Protein 1XDI (pdb70)

InterPro domains:
  IPR001100 Pyridine nucleotide-disulphide oxidoreductase, class I [PIRSF000350] (4-459)
  IPR004099 Pyridine nucleotide-disulphide oxidoreductase, dimerisation domain [PF02852] (352-461)
  IPR016156 FAD/NAD-linked reductase, dimerisation domain superfamily [G3DSA:3.30.390.30] (345-466)
  IPR016156 FAD/NAD-linked reductase, dimerisation domain superfamily [SSF55424] (350-467)
  IPR023753 FAD/NAD(P)-binding domain [PF07992] (4-332)
  IPR036188 FAD/NAD(P)-binding domain superfamily [G3DSA:3.50.50.60] (5-334)
  IPR036188 FAD/NAD(P)-binding domain superfamily [G3DSA:3.50.50.60] (157-275)
  IPR036188 FAD/NAD(P)-binding domain superfamily [SSF51905] (3-341)

Foldseek 3Di:
DAEEEEFAAALLGLLLLVLQLVVCVDPYAAEYEHAPAHNPCCLQFPPQLLVLLLVLLVVLVVVVVQVVVPHDDDFLLVSLVVSNVVSVVVRVVSVVSCVVSNHHYHHFGKAWDDPAAADQKTKMWGAHPVRDIDMDIHNAYEYEQAWFDDADVQQGADLPFRAERRSPSVDRDQWQEEEEEEAELVSLSVLQSSLSVVHAYEYEYLAPASYDDQAPLLRVVSRVVCVVSPHHYDHNWHFPHWAQDDQAIWTATPVGDIDITNHYHYDHGIAAPQPPRPVVSHPFDQDDRSAQAADLLQAGPGHSYGYFANSHPPDHDSVRRNVNSNSVSCVVVVHDHDGDDVQLDWDWRVHVFIKIKGFDGVVCCVVVNAPKDKDKAALCVQVVCVVVVHDSWIKMWIAHDPQQQTGMIMTTHNVVVPLCVVSSCSNVPRAHLVRLLPDPDDPRDSNPVVNVRSVVVDD/DAEEEEFAQAQLRLLLLLLQLVVPVPNYAAEYEHAPFHNPCCQQFPPQLLVLLLVVLCVLVVVVVCVVVPDDDDWLLVSLVSRNVVSVVVRVVSVVSCVVSNYHYHHFGKAWDAPAAQDQKTKIWGAHPVRDIDMDIHNAYEYEQAWAADDDPQQHADLFFRAERRSVSVDGDQWQEEEEEEAEQVSLQVLQSSLSVVHHYEYEYQAAASYDDLAPLVSVVVRCVCVVSHHHYHHRWHFPHWDADDQHIWTATPVRDIDTTRHYYYDDHIAAPQPNRNCVRNPADQDPSRAQAADQQQPGPGHSYGYFANSRPPDNDSVRRNVSSNRVNCVVVVHDHDGDDQQLDWDWRVHVFIKIKGFDRVVCCVVVVAPWDKFKAFLPVAVVCVVVVPDGWIKMWIGHLPFQQTGMMMTGHNPSVVLCPVSSVSNVVRNHLVNLLPDDDDPSDSNVRVNVRSVVSDD

Nearest PDB structures (foldseek):
  1xdi-assembly1_A  TM=1.002E+00  e=4.923E-94  Mycobacterium tuberculosis
  3o0h-assembly1_B  TM=8.852E-01  e=4.152E-36  Bartonella henselae str. Houston-1
  5x1y-assembly3_F  TM=8.735E-01  e=5.494E-36  Lysinibacillus sphaericus
  6kyy-assembly2_C  TM=9.017E-01  e=2.888E-32  Escherichia coli BL21(DE3)
  6kod-assembly2_D  TM=9.021E-01  e=1.833E-31  Escherichia coli BL21(DE3)

Structure (mmCIF, N/CA/C/O backbone):
data_1XDI
#
_entry.id   1XDI
#
_cell.length_a   244.200
_cell.length_b   244.200
_cell.length_c   104.800
_cell.angle_alpha   90.00
_cell.angle_beta   90.00
_cell.angle_gamma   120.00
#
_symmetry.space_group_name_H-M   'H 3 2'
#
loop_
_entity.id
_entity.type
_entity.pdbx_description
1 polymer Rv3303c-lpdA
2 non-polymer 'FLAVIN-ADENINE DINUCLEOTIDE'
3 water water
#
loop_
_atom_site.group_PDB
_atom_site.id
_atom_site.type_symbol
_atom_site.label_atom_id
_atom_site.label_alt_id
_atom_site.label_comp_id
_atom_site.label_asym_id
_atom_site.label_entity_id
_atom_site.label_seq_id
_atom_site.pdbx_PDB_ins_code
_atom_site.Cartn_x
_atom_site.Cartn_y
_atom_site.Cartn_z
_atom_site.occupancy
_atom_site.B_iso_or_equiv
_atom_site.auth_seq_id
_atom_site.auth_comp_id
_atom_site.auth_asym_id
_atom_site.auth_atom_id
_atom_site.pdbx_PDB_model_num
ATOM 1 N N . VAL A 1 2 ? 0.358 30.407 32.417 1.00 20.52 2 VAL A N 1
ATOM 2 C CA . VAL A 1 2 ? -0.025 31.132 31.171 1.00 21.31 2 VAL A CA 1
ATOM 3 C C . VAL A 1 2 ? 0.376 32.603 31.254 1.00 21.57 2 VAL A C 1
ATOM 4 O O . VAL A 1 2 ? 0.193 33.269 32.296 1.00 23.91 2 VAL A O 1
ATOM 8 N N . THR A 1 3 ? 0.915 33.123 30.154 1.00 19.34 3 THR A N 1
ATOM 9 C CA . THR A 1 3 ? 1.310 34.498 30.163 1.00 16.74 3 THR A CA 1
ATOM 10 C C . THR A 1 3 ? 0.102 35.405 29.762 1.00 16.87 3 THR A C 1
ATOM 11 O O . THR A 1 3 ? -0.616 35.173 28.763 1.00 17.05 3 THR A O 1
ATOM 15 N N . ARG A 1 4 ? -0.160 36.394 30.614 1.00 16.07 4 ARG A N 1
ATOM 16 C CA . ARG A 1 4 ? -1.262 37.359 30.426 1.00 16.66 4 ARG A CA 1
ATOM 17 C C . ARG A 1 4 ? -0.916 38.609 29.631 1.00 15.33 4 ARG A C 1
ATOM 18 O O . ARG A 1 4 ? -0.192 39.457 30.142 1.00 14.90 4 ARG A O 1
ATOM 26 N N . ILE A 1 5 ? -1.435 38.742 28.415 1.00 13.67 5 ILE A N 1
ATOM 27 C CA . ILE A 1 5 ? -1.161 39.944 27.643 1.00 13.09 5 ILE A CA 1
ATOM 28 C C . ILE A 1 5 ? -2.352 40.933 27.688 1.00 12.85 5 ILE A C 1
ATOM 29 O O . ILE A 1 5 ? -3.487 40.557 27.360 1.00 13.37 5 ILE A O 1
ATOM 34 N N . VAL A 1 6 ? -2.100 42.170 28.129 1.00 11.13 6 VAL A N 1
ATOM 35 C CA . VAL A 1 6 ? -3.134 43.201 28.117 1.00 9.27 6 VAL A CA 1
ATOM 36 C C . VAL A 1 6 ? -2.613 44.371 27.245 1.00 8.27 6 VAL A C 1
ATOM 37 O O . VAL A 1 6 ? -1.528 44.920 27.455 1.00 8.57 6 VAL A O 1
ATOM 41 N N . ILE A 1 7 ? -3.406 44.697 26.237 1.00 6.76 7 ILE A N 1
ATOM 42 C CA . ILE A 1 7 ? -3.148 45.734 25.250 1.00 5.95 7 ILE A CA 1
ATOM 43 C C . ILE A 1 7 ? -4.105 46.941 25.471 1.00 5.43 7 ILE A C 1
ATOM 44 O O . ILE A 1 7 ? -5.334 46.800 25.492 1.00 3.47 7 ILE A O 1
ATOM 49 N N . LEU A 1 8 ? -3.533 48.123 25.681 1.00 5.45 8 LEU A N 1
ATOM 50 C CA . LEU A 1 8 ? -4.351 49.307 25.842 1.00 4.25 8 LEU A CA 1
ATOM 51 C C . LEU A 1 8 ? -4.421 49.873 24.452 1.00 5.45 8 LEU A C 1
ATOM 52 O O . LEU A 1 8 ? -3.386 50.206 23.855 1.00 6.10 8 LEU A O 1
ATOM 57 N N . GLY A 1 9 ? -5.635 49.920 23.905 1.00 5.62 9 GLY A N 1
ATOM 58 C CA . GLY A 1 9 ? -5.831 50.480 22.581 1.00 5.57 9 GLY A CA 1
ATOM 59 C C . GLY A 1 9 ? -5.985 49.470 21.487 1.00 5.43 9 GLY A C 1
ATOM 60 O O . GLY A 1 9 ? -5.177 48.567 21.396 1.00 7.47 9 GLY A O 1
ATOM 61 N N . GLY A 1 10 ? -6.970 49.640 20.615 1.00 5.59 10 GLY A N 1
ATOM 62 C CA . GLY A 1 10 ? -7.159 48.652 19.578 1.00 5.16 10 GLY A CA 1
ATOM 63 C C . GLY A 1 10 ? -6.986 49.015 18.121 1.00 5.95 10 GLY A C 1
ATOM 64 O O . GLY A 1 10 ? -7.700 48.428 17.272 1.00 7.91 10 GLY A O 1
ATOM 65 N N . GLY A 1 11 ? -6.078 49.932 17.783 1.00 3.89 11 GLY A N 1
ATOM 66 C CA . GLY A 1 11 ? -5.902 50.245 16.375 1.00 4.94 11 GLY A CA 1
ATOM 67 C C . GLY A 1 11 ? -4.818 49.342 15.825 1.00 6.50 11 GLY A C 1
ATOM 68 O O . GLY A 1 11 ? -4.441 48.398 16.513 1.00 4.36 11 GLY A O 1
ATOM 69 N N . PRO A 1 12 ? -4.263 49.597 14.612 1.00 8.23 12 PRO A N 1
ATOM 70 C CA . PRO A 1 12 ? -3.210 48.725 14.074 1.00 8.78 12 PRO A CA 1
ATOM 71 C C . PRO A 1 12 ? -2.173 48.349 15.133 1.00 9.71 12 PRO A C 1
ATOM 72 O O . PRO A 1 12 ? -1.874 47.172 15.303 1.00 12.24 12 PRO A O 1
ATOM 76 N N . ALA A 1 13 ? -1.612 49.308 15.856 1.00 8.44 13 ALA A N 1
ATOM 77 C CA . ALA A 1 13 ? -0.639 48.881 1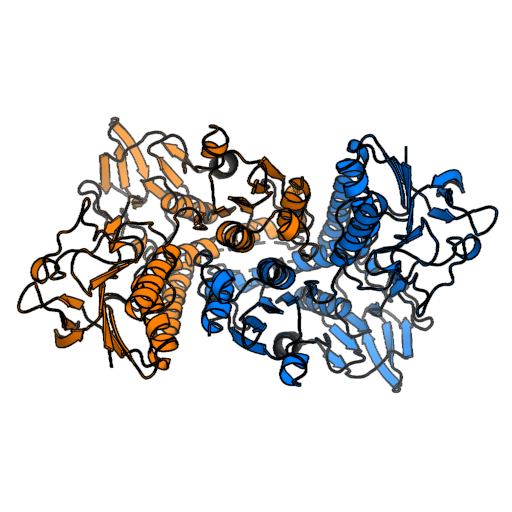6.851 1.00 7.77 13 ALA A CA 1
ATOM 78 C C . ALA A 1 13 ? -1.202 47.726 17.707 1.00 6.66 13 ALA A C 1
ATOM 79 O O . ALA A 1 13 ? -0.673 46.615 17.701 1.00 6.68 13 ALA A O 1
ATOM 81 N N . GLY A 1 14 ? -2.324 47.963 18.374 1.00 6.31 14 GLY A N 1
ATOM 82 C CA . GLY A 1 14 ? -2.851 46.967 19.276 1.00 5.18 14 GLY A CA 1
ATOM 83 C C . GLY A 1 14 ? -3.482 45.719 18.722 1.00 5.74 14 GLY A C 1
ATOM 84 O O . GLY A 1 14 ? -3.156 44.577 19.109 1.00 4.15 14 GLY A O 1
ATOM 85 N N . TYR A 1 15 ? -4.406 45.917 17.799 1.00 6.62 15 TYR A N 1
ATOM 86 C CA . TYR A 1 15 ? -5.119 44.772 17.301 1.00 7.38 15 TYR A CA 1
ATOM 87 C C . TYR A 1 15 ? -4.285 43.894 16.496 1.00 7.88 15 TYR A C 1
ATOM 88 O O . TYR A 1 15 ? -4.672 42.781 16.214 1.00 12.23 15 TYR A O 1
ATOM 97 N N . GLU A 1 16 ? -3.089 44.299 16.180 1.00 8.80 16 GLU A N 1
ATOM 98 C CA . GLU A 1 16 ? -2.436 43.460 15.289 1.00 8.88 16 GLU A CA 1
ATOM 99 C C . GLU A 1 16 ? -1.227 42.991 15.856 1.00 9.28 16 GLU A C 1
ATOM 100 O O . GLU A 1 16 ? -0.323 42.406 15.256 1.00 8.51 16 GLU A O 1
ATOM 106 N N . ALA A 1 17 ? -1.196 43.182 17.188 1.00 15.23 17 ALA A N 1
ATOM 107 C CA . ALA A 1 17 ? -0.142 42.740 18.092 1.00 13.72 17 ALA A CA 1
ATOM 108 C C . ALA A 1 17 ? -0.861 41.578 18.780 1.00 14.09 17 ALA A C 1
ATOM 109 O O . ALA A 1 17 ? -0.271 40.541 19.104 1.00 11.50 17 ALA A O 1
ATOM 111 N N . ALA A 1 18 ? -2.166 41.766 18.978 1.00 14.57 18 ALA A N 1
ATOM 112 C CA . ALA A 1 18 ? -3.013 40.760 19.603 1.00 13.76 18 ALA A CA 1
ATOM 113 C C . ALA A 1 18 ? -3.156 39.608 18.637 1.00 12.75 18 ALA A C 1
ATOM 114 O O . ALA A 1 18 ? -3.074 38.445 19.007 1.00 12.06 18 ALA A O 1
ATOM 116 N N . LEU A 1 19 ? -3.370 39.961 17.382 1.00 13.16 19 LEU A N 1
ATOM 117 C CA . LEU A 1 19 ? -3.549 38.977 16.331 1.00 13.67 19 LEU A CA 1
ATOM 118 C C . LEU A 1 19 ? -2.377 38.036 16.312 1.00 14.37 19 LEU A C 1
ATOM 119 O O . LEU A 1 19 ? -2.571 36.843 16.310 1.00 15.50 19 LEU A O 1
ATOM 124 N N . VAL A 1 20 ? -1.162 38.598 16.298 1.00 15.45 20 VAL A N 1
ATOM 125 C CA . VAL A 1 20 ? 0.092 37.832 16.268 1.00 13.55 20 VAL A CA 1
ATOM 126 C C . VAL A 1 20 ? 0.208 37.041 17.523 1.00 14.29 20 VAL A C 1
ATOM 127 O O . VAL A 1 20 ? 0.653 35.916 17.479 1.00 14.70 20 VAL A O 1
ATOM 131 N N . ALA A 1 21 ? -0.198 37.641 18.637 1.00 15.62 21 ALA A N 1
ATOM 132 C CA . ALA A 1 21 ? -0.137 36.995 19.950 1.00 17.41 21 ALA A CA 1
ATOM 133 C C . ALA A 1 21 ? -0.938 35.737 20.030 1.00 19.06 21 ALA A C 1
ATOM 134 O O . ALA A 1 21 ? -0.402 34.671 20.267 1.00 19.47 21 ALA A O 1
ATOM 136 N N . ALA A 1 22 ? -2.245 35.881 19.847 1.00 22.38 22 ALA A N 1
ATOM 137 C CA . ALA A 1 22 ? -3.189 34.760 19.869 1.00 24.89 22 ALA A CA 1
ATOM 138 C C . ALA A 1 22 ? -3.033 33.746 18.726 1.00 26.91 22 ALA A C 1
ATOM 139 O O . ALA A 1 22 ? -3.389 32.589 18.897 1.00 27.77 22 ALA A O 1
ATOM 141 N N . THR A 1 23 ? -2.521 34.168 17.568 1.00 28.89 23 THR A N 1
ATOM 142 C CA . THR A 1 23 ? -2.415 33.266 16.432 1.00 31.47 23 THR A CA 1
ATOM 143 C C . THR A 1 23 ? -1.244 32.334 16.541 1.00 33.47 23 THR A C 1
ATOM 144 O O . THR A 1 23 ? -1.368 31.150 16.231 1.00 35.57 23 THR A O 1
ATOM 148 N N . SER A 1 24 ? -0.120 32.838 17.017 1.00 34.58 24 SER A N 1
ATOM 149 C CA . SER A 1 24 ? 1.047 31.990 17.149 1.00 36.29 24 SER A CA 1
ATOM 150 C C . SER A 1 24 ? 1.224 31.293 18.490 1.00 36.24 24 SER A C 1
ATOM 151 O O . SER A 1 24 ? 2.064 30.399 18.611 1.00 37.00 24 SER A O 1
ATOM 154 N N . HIS A 1 25 ? 0.448 31.683 19.498 1.00 35.91 25 HIS A N 1
ATOM 155 C CA . HIS A 1 25 ? 0.580 31.066 20.818 1.00 35.01 25 HIS A CA 1
ATOM 156 C C . HIS A 1 25 ? -0.741 30.821 21.490 1.00 34.26 25 HIS A C 1
ATOM 157 O O . HIS A 1 25 ? -0.892 31.127 22.672 1.00 34.53 25 HIS A O 1
ATOM 164 N N . PRO A 1 26 ? -1.708 30.232 20.756 1.00 34.26 26 PRO A N 1
ATOM 165 C CA . PRO A 1 26 ? -3.054 29.931 21.254 1.00 34.20 26 PRO A CA 1
ATOM 166 C C . PRO A 1 26 ? -3.135 29.338 22.662 1.00 35.67 26 PRO A C 1
ATOM 167 O O . PRO A 1 26 ? -3.987 29.745 23.458 1.00 35.63 26 PRO A O 1
ATOM 171 N N . GLU A 1 27 ? -2.252 28.403 23.000 1.00 37.53 27 GLU A N 1
ATOM 172 C CA . GLU A 1 27 ? -2.355 27.807 24.331 1.00 39.92 27 GLU A CA 1
ATOM 173 C C . GLU A 1 27 ? -1.469 28.264 25.481 1.00 38.45 27 GLU A C 1
ATOM 174 O O . GLU A 1 27 ? -1.639 27.806 26.626 1.00 38.02 27 GLU A O 1
ATOM 180 N N . THR A 1 28 ? -0.544 29.176 25.209 1.00 36.69 28 THR A N 1
ATOM 181 C CA . THR A 1 28 ? 0.335 29.631 26.272 1.00 33.62 28 THR A CA 1
ATOM 182 C C . THR A 1 28 ? -0.027 31.056 26.662 1.00 31.37 28 THR A C 1
ATOM 183 O O . THR A 1 28 ? 0.491 31.581 27.636 1.00 31.51 28 THR A O 1
ATOM 187 N N . THR A 1 29 ? -0.968 31.664 25.937 1.00 28.43 29 THR A N 1
ATOM 188 C CA . THR A 1 29 ? -1.382 33.042 26.251 1.00 25.17 29 THR A CA 1
ATOM 189 C C . THR A 1 29 ? -2.863 33.354 26.471 1.00 23.05 29 THR A C 1
ATOM 190 O O . THR A 1 29 ? -3.766 32.631 26.065 1.00 23.17 29 THR A O 1
ATOM 194 N N . GLN A 1 30 ? -3.094 34.496 27.096 1.00 20.50 30 GLN A N 1
ATOM 195 C CA . GLN A 1 30 ? -4.450 34.987 27.287 1.00 16.75 30 GLN A CA 1
ATOM 196 C C . GLN A 1 30 ? -4.386 36.480 26.905 1.00 14.40 30 GLN A C 1
ATOM 197 O O . GLN A 1 30 ? -3.900 37.331 27.664 1.00 14.38 30 GLN A O 1
ATOM 203 N N . VAL A 1 31 ? -4.882 36.798 25.722 1.00 10.67 31 VAL A N 1
ATOM 204 C CA . VAL A 1 31 ? -4.821 38.174 25.235 1.00 7.02 31 VAL A CA 1
ATOM 205 C C . VAL A 1 31 ? -6.102 38.990 25.486 1.00 5.00 31 VAL A C 1
ATOM 206 O O . VAL A 1 31 ? -7.186 38.654 25.051 1.00 3.53 31 VAL A O 1
ATOM 210 N N . THR A 1 32 ? -5.950 40.097 26.168 1.00 4.31 32 THR A N 1
ATOM 211 C CA . THR A 1 32 ? -7.067 40.999 26.421 1.00 3.68 32 THR A CA 1
ATOM 212 C C . THR A 1 32 ? -6.776 42.324 25.740 1.00 3.03 32 THR A C 1
ATOM 213 O O . THR A 1 32 ? -5.703 42.846 25.932 1.00 2.92 32 THR A O 1
ATOM 217 N N . VAL A 1 33 ? -7.693 42.853 24.926 1.00 3.85 33 VAL A N 1
ATOM 218 C CA . VAL A 1 33 ? -7.519 44.172 24.251 1.00 1.74 33 VAL A CA 1
ATOM 219 C C . VAL A 1 33 ? -8.554 45.085 24.893 1.00 1.71 33 VAL A C 1
ATOM 220 O O . VAL A 1 33 ? -9.728 44.795 24.810 1.00 3.03 33 VAL A O 1
ATOM 224 N N . ILE A 1 34 ? -8.127 46.152 25.558 1.00 3.05 34 ILE A N 1
ATOM 225 C CA . ILE A 1 34 ? -9.018 47.146 26.200 1.00 4.03 34 ILE A CA 1
ATOM 226 C C . ILE A 1 34 ? -8.894 48.376 25.301 1.00 7.23 34 ILE A C 1
ATOM 227 O O . ILE A 1 34 ? -7.853 49.041 25.274 1.00 6.34 34 ILE A O 1
ATOM 232 N N . ASP A 1 35 ? -9.943 48.635 24.531 1.00 10.18 35 ASP A N 1
ATOM 233 C CA . ASP A 1 35 ? -10.002 49.749 23.592 1.00 13.20 35 ASP A CA 1
ATOM 234 C C . ASP A 1 35 ? -11.298 50.512 23.846 1.00 15.16 35 ASP A C 1
ATOM 235 O O . ASP A 1 35 ? -12.354 49.910 24.090 1.00 14.62 35 ASP A O 1
ATOM 240 N N . CYS A 1 36 ? -11.245 51.833 23.780 1.00 17.43 36 CYS A N 1
ATOM 241 C CA . CYS A 1 36 ? -12.461 52.575 24.071 1.00 19.71 36 CYS A CA 1
ATOM 242 C C . CYS A 1 36 ? -13.277 52.922 22.851 1.00 19.85 36 CYS A C 1
ATOM 243 O O . CYS A 1 36 ? -14.494 52.876 22.904 1.00 21.57 36 CYS A O 1
ATOM 246 N N . ASP A 1 37 ? -12.657 53.193 21.719 1.00 19.64 37 ASP A N 1
ATOM 247 C CA . ASP A 1 37 ? -13.512 53.567 20.600 1.00 18.69 37 ASP A CA 1
ATOM 248 C C . ASP A 1 37 ? -13.936 52.487 19.633 1.00 16.38 37 ASP A C 1
ATOM 249 O O . ASP A 1 37 ? -14.807 52.706 18.809 1.00 15.72 37 ASP A O 1
ATOM 254 N N . GLY A 1 38 ? -13.336 51.317 19.714 1.00 14.14 38 GLY A N 1
ATOM 255 C CA . GLY A 1 38 ? -13.738 50.287 18.781 1.00 10.45 38 GLY A CA 1
ATOM 256 C C . GLY A 1 38 ? -12.586 49.883 17.908 1.00 8.73 38 GLY A C 1
ATOM 257 O O . GLY A 1 38 ? -11.905 50.747 17.308 1.00 8.13 38 GLY A O 1
ATOM 258 N N . ILE A 1 39 ? -12.396 48.555 17.870 1.00 6.99 39 ILE A N 1
ATOM 259 C CA . ILE A 1 39 ? -11.360 47.844 17.130 1.00 5.47 39 ILE A CA 1
ATOM 260 C C . ILE A 1 39 ? -11.105 48.370 15.728 1.00 5.50 39 ILE A C 1
ATOM 261 O O . ILE A 1 39 ? -12.003 48.377 14.870 1.00 4.64 39 ILE A O 1
ATOM 266 N N . GLY A 1 40 ? -9.858 48.790 15.510 1.00 4.11 40 GLY A N 1
ATOM 267 C CA . GLY A 1 40 ? -9.458 49.344 14.243 1.00 2.26 40 GLY A CA 1
ATOM 268 C C . GLY A 1 40 ? -8.931 50.700 14.602 1.00 3.09 40 GLY A C 1
ATOM 269 O O . GLY A 1 40 ? -8.185 51.333 13.833 1.00 4.39 40 GLY A O 1
ATOM 270 N N . GLY A 1 41 ? -9.332 51.147 15.789 1.00 2.46 41 GLY A N 1
ATOM 271 C CA . GLY A 1 41 ? -8.930 52.454 16.281 1.00 1.94 41 GLY A CA 1
ATOM 272 C C . GLY A 1 41 ? -9.188 53.605 15.326 1.00 1.00 41 GLY A C 1
ATOM 273 O O . GLY A 1 41 ? -9.891 53.466 14.346 1.00 1.00 41 GLY A O 1
ATOM 274 N N . ALA A 1 42 ? -8.599 54.750 15.618 1.00 1.12 42 ALA A N 1
ATOM 275 C CA . ALA A 1 42 ? -8.765 55.940 14.786 1.00 2.39 42 ALA A CA 1
ATOM 276 C C . ALA A 1 42 ? -8.310 55.768 13.373 1.00 1.00 42 ALA A C 1
ATOM 277 O O . ALA A 1 42 ? -8.862 56.394 12.511 1.00 1.00 42 ALA A O 1
ATOM 279 N N . ALA A 1 43 ? -7.290 54.951 13.156 1.00 1.67 43 ALA A N 1
ATOM 280 C CA . ALA A 1 43 ? -6.786 54.695 11.802 1.00 3.80 43 ALA A CA 1
ATOM 281 C C . ALA A 1 43 ? -7.912 54.224 10.884 1.00 5.16 43 ALA A C 1
ATOM 282 O O . ALA A 1 43 ? -8.011 54.653 9.712 1.00 5.43 43 ALA A O 1
ATOM 284 N N . VAL A 1 44 ? -8.739 53.324 11.419 1.00 6.18 44 VAL A N 1
ATOM 285 C CA . VAL A 1 44 ? -9.852 52.731 10.694 1.00 7.06 44 VAL A CA 1
ATOM 286 C C . VAL A 1 44 ? -11.183 53.477 10.815 1.00 8.31 44 VAL A C 1
ATOM 287 O O . VAL A 1 44 ? -11.949 53.589 9.858 1.00 9.72 44 VAL A O 1
ATOM 291 N N . LEU A 1 45 ? -11.473 53.957 12.010 1.00 9.25 45 LEU A N 1
ATOM 292 C CA . LEU A 1 45 ? -12.732 54.653 12.265 1.00 10.47 45 LEU A CA 1
ATOM 293 C C . LEU A 1 45 ? -12.728 56.181 12.046 1.00 13.09 45 LEU A C 1
ATOM 294 O O . LEU A 1 45 ? -13.781 56.802 11.847 1.00 11.37 45 LEU A O 1
ATOM 299 N N . ASP A 1 46 ? -11.539 56.773 12.025 1.00 15.62 46 ASP A N 1
ATOM 300 C CA . ASP A 1 46 ? -11.471 58.207 11.972 1.00 16.83 46 ASP A CA 1
ATOM 301 C C . ASP A 1 46 ? -10.650 58.905 10.928 1.00 17.33 46 ASP A C 1
ATOM 302 O O . ASP A 1 46 ? -11.144 59.758 10.171 1.00 16.65 46 ASP A O 1
ATOM 307 N N . ASP A 1 47 ? -9.370 58.566 10.944 1.00 16.45 47 ASP A N 1
ATOM 308 C CA . ASP A 1 47 ? -8.426 59.190 10.074 1.00 15.42 47 ASP A CA 1
ATOM 309 C C . ASP A 1 47 ? -8.126 58.490 8.740 1.00 14.84 47 ASP A C 1
ATOM 310 O O . ASP A 1 47 ? -8.596 58.890 7.652 1.00 14.16 47 ASP A O 1
ATOM 315 N N . CYS A 1 48 ? -7.318 57.444 8.832 1.00 13.32 48 CYS A N 1
ATOM 316 C CA . CYS A 1 48 ? -6.872 56.716 7.658 1.00 12.15 48 CYS A CA 1
ATOM 317 C C . CYS A 1 48 ? -7.927 56.093 6.721 1.00 10.97 48 CYS A C 1
ATOM 318 O O . CYS A 1 48 ? -8.182 56.626 5.634 1.00 9.35 48 CYS A O 1
ATOM 321 N N . VAL A 1 49 ? -8.500 54.959 7.108 1.00 10.01 49 VAL A N 1
ATOM 322 C CA . VAL A 1 49 ? -9.513 54.338 6.261 1.00 10.56 49 VAL A CA 1
ATOM 323 C C . VAL A 1 49 ? -10.536 55.354 5.636 1.00 10.69 49 VAL A C 1
ATOM 324 O O . VAL A 1 49 ? -10.766 55.310 4.414 1.00 12.40 49 VAL A O 1
ATOM 328 N N . PRO A 1 50 ? -11.151 56.263 6.442 1.00 8.96 50 PRO A N 1
ATOM 329 C CA . PRO A 1 50 ? -12.117 57.257 5.918 1.00 7.30 50 PRO A CA 1
ATOM 330 C C . PRO A 1 50 ? -11.549 58.243 4.853 1.00 6.36 50 PRO A C 1
ATOM 331 O O . PRO A 1 50 ? -12.102 58.320 3.747 1.00 4.94 50 PRO A O 1
ATOM 335 N N . SER A 1 51 ? -10.477 58.994 5.148 1.00 5.06 51 SER A N 1
ATOM 336 C CA . SER A 1 51 ? -9.923 59.890 4.106 1.00 6.21 51 SER A CA 1
ATOM 337 C C . SER A 1 51 ? -9.678 59.142 2.783 1.00 8.08 51 SER A C 1
ATOM 338 O O . SER A 1 51 ? -10.045 59.654 1.710 1.00 9.32 51 SER A O 1
ATOM 341 N N . LYS A 1 52 ? -9.082 57.940 2.845 1.00 7.65 52 LYS A N 1
ATOM 342 C CA . LYS A 1 52 ? -8.827 57.159 1.643 1.00 6.23 52 LYS A CA 1
ATOM 343 C C . LYS A 1 52 ? -10.137 56.790 0.990 1.00 5.23 52 LYS A C 1
ATOM 344 O O . LYS A 1 52 ? -10.207 56.719 -0.229 1.00 4.40 52 LYS A O 1
ATOM 350 N N . THR A 1 53 ? -11.175 56.559 1.784 1.00 4.73 53 THR A N 1
ATOM 351 C CA . THR A 1 53 ? -12.476 56.223 1.211 1.00 5.84 53 THR A CA 1
ATOM 352 C C . THR A 1 53 ? -12.968 57.477 0.511 1.00 7.23 53 THR A C 1
ATOM 353 O O . THR A 1 53 ? -13.254 57.474 -0.698 1.00 7.81 53 THR A O 1
ATOM 357 N N . PHE A 1 54 ? -13.045 58.561 1.268 1.00 7.84 54 PHE A N 1
ATOM 358 C CA . PHE A 1 54 ? -13.465 59.859 0.715 1.00 8.36 54 PHE A CA 1
ATOM 359 C C . PHE A 1 54 ? -12.747 60.156 -0.600 1.00 8.25 54 PHE A C 1
ATOM 360 O O . PHE A 1 54 ? -13.380 60.505 -1.591 1.00 8.21 54 PHE A O 1
ATOM 368 N N . ILE A 1 55 ? -11.425 59.998 -0.596 1.00 8.83 55 ILE A N 1
ATOM 369 C CA . ILE A 1 55 ? -10.588 60.267 -1.765 1.00 9.06 55 ILE A CA 1
ATOM 370 C C . ILE A 1 55 ? -10.857 59.327 -2.918 1.00 10.73 55 ILE A C 1
ATOM 371 O O . ILE A 1 55 ? -10.746 59.736 -4.073 1.00 11.08 55 ILE A O 1
ATOM 376 N N . ALA A 1 56 ? -11.235 58.090 -2.615 1.00 11.72 56 ALA A N 1
ATOM 377 C CA . ALA A 1 56 ? -11.524 57.103 -3.661 1.00 13.83 56 ALA A CA 1
ATOM 378 C C . ALA A 1 56 ? -12.803 57.443 -4.398 1.00 15.24 56 ALA A C 1
ATOM 379 O O . ALA A 1 56 ? -12.924 57.190 -5.596 1.00 14.82 56 ALA A O 1
ATOM 381 N N . SER A 1 57 ? -13.766 57.985 -3.659 1.00 17.87 57 SER A N 1
ATOM 382 C CA . SER A 1 57 ? -15.051 58.395 -4.231 1.00 20.07 57 SER A CA 1
ATOM 383 C C . SER A 1 57 ? -14.804 59.575 -5.122 1.00 20.85 57 SER A C 1
ATOM 384 O O . SER A 1 57 ? -15.345 59.651 -6.196 1.00 21.97 57 SER A O 1
ATOM 387 N N . THR A 1 58 ? -13.988 60.506 -4.642 1.00 22.56 58 THR A N 1
ATOM 388 C CA . THR A 1 58 ? -13.624 61.716 -5.373 1.00 23.33 58 THR A CA 1
ATOM 389 C C . THR A 1 58 ? -13.055 61.292 -6.713 1.00 23.92 58 THR A C 1
ATOM 390 O O . THR A 1 58 ? -13.309 61.881 -7.748 1.00 21.84 58 THR A O 1
ATOM 394 N N . GLY A 1 59 ? -12.265 60.237 -6.665 1.00 25.80 59 GLY A N 1
ATOM 395 C CA . GLY A 1 59 ? -11.648 59.732 -7.865 1.00 27.86 59 GLY A CA 1
ATOM 396 C C . GLY A 1 59 ? -12.576 59.572 -9.043 1.00 28.71 59 GLY A C 1
ATOM 397 O O . GLY A 1 59 ? -12.236 59.971 -10.150 1.00 29.04 59 GLY A O 1
ATOM 398 N N . LEU A 1 60 ? -13.720 58.943 -8.819 1.00 30.53 60 LEU A N 1
ATOM 399 C CA . LEU A 1 60 ? -14.690 58.753 -9.880 1.00 32.40 60 LEU A CA 1
ATOM 400 C C . LEU A 1 60 ? -14.848 60.072 -10.691 1.00 33.99 60 LEU A C 1
ATOM 401 O O . LEU A 1 60 ? -14.723 60.091 -11.933 1.00 35.08 60 LEU A O 1
ATOM 406 N N . ARG A 1 61 ? -15.100 61.189 -10.026 1.00 33.69 61 ARG A N 1
ATOM 407 C CA . ARG A 1 61 ? -15.255 62.389 -10.817 1.00 34.66 61 ARG A CA 1
ATOM 408 C C . ARG A 1 61 ? -14.069 62.647 -11.748 1.00 35.96 61 ARG A C 1
ATOM 409 O O . ARG A 1 61 ? -14.265 62.991 -12.913 1.00 35.22 61 ARG A O 1
ATOM 417 N N . THR A 1 62 ? -12.854 62.489 -11.210 1.00 38.45 62 THR A N 1
ATOM 418 C CA . THR A 1 62 ? -11.617 62.687 -11.959 1.00 41.14 62 THR A CA 1
ATOM 419 C C . THR A 1 62 ? -11.883 62.015 -13.289 1.00 43.81 62 THR A C 1
ATOM 420 O O . THR A 1 62 ? -12.053 62.683 -14.308 1.00 43.79 62 THR A O 1
ATOM 424 N N . GLU A 1 63 ? -11.946 60.687 -13.258 1.00 47.39 63 GLU A N 1
ATOM 425 C CA . GLU A 1 63 ? -12.221 59.887 -14.449 1.00 50.39 63 GLU A CA 1
ATOM 426 C C . GLU A 1 63 ? -13.445 60.441 -15.183 1.00 51.11 63 GLU A C 1
ATOM 427 O O . GLU A 1 63 ? -13.319 61.351 -15.995 1.00 51.23 63 GLU A O 1
ATOM 433 N N . LEU A 1 64 ? -14.627 59.923 -14.864 1.00 52.50 64 LEU A N 1
ATOM 434 C CA . LEU A 1 64 ? -15.894 60.363 -15.480 1.00 53.67 64 LEU A CA 1
ATOM 435 C C . LEU A 1 64 ? -15.726 61.389 -16.596 1.00 54.37 64 LEU A C 1
ATOM 436 O O . LEU A 1 64 ? -15.683 61.043 -17.770 1.00 54.69 64 LEU A O 1
ATOM 441 N N . ARG A 1 65 ? -15.603 62.656 -16.255 1.00 55.58 65 ARG A N 1
ATOM 442 C CA . ARG A 1 65 ? -15.488 63.648 -17.314 1.00 56.96 65 ARG A CA 1
ATOM 443 C C . ARG A 1 65 ? -14.240 63.597 -18.206 1.00 55.87 65 ARG A C 1
ATOM 444 O O . ARG A 1 65 ? -13.862 64.576 -18.826 1.00 56.87 65 ARG A O 1
ATOM 452 N N . ARG A 1 66 ? -13.631 62.429 -18.277 1.00 54.08 66 ARG A N 1
ATOM 453 C CA . ARG A 1 66 ? -12.454 62.163 -19.094 1.00 51.84 66 ARG A CA 1
ATOM 454 C C . ARG A 1 66 ? -12.977 61.116 -20.116 1.00 49.93 66 ARG A C 1
ATOM 455 O O . ARG A 1 66 ? -12.211 60.467 -20.859 1.00 48.12 66 ARG A O 1
ATOM 463 N N . ALA A 1 67 ? -14.312 60.990 -20.113 1.00 47.46 67 ALA A N 1
ATOM 464 C CA . ALA A 1 67 ? -15.071 60.065 -20.947 1.00 45.20 67 ALA A CA 1
ATOM 465 C C . ALA A 1 67 ? -14.876 60.305 -22.430 1.00 44.41 67 ALA A C 1
ATOM 466 O O . ALA A 1 67 ? -14.752 59.363 -23.219 1.00 43.80 67 ALA A O 1
ATOM 468 N N . PRO A 1 68 ? -14.859 61.578 -22.838 1.00 43.67 68 PRO A N 1
ATOM 469 C CA . PRO A 1 68 ? -14.684 61.847 -24.261 1.00 42.95 68 PRO A CA 1
ATOM 470 C C . PRO A 1 68 ? -13.394 61.321 -24.893 1.00 42.49 68 PRO A C 1
ATOM 471 O O . PRO A 1 68 ? -13.452 60.736 -25.977 1.00 42.27 68 PRO A O 1
ATOM 475 N N . HIS A 1 69 ? -12.244 61.507 -24.232 1.00 42.22 69 HIS A N 1
ATOM 476 C CA . HIS A 1 69 ? -10.977 61.027 -24.803 1.00 41.52 69 HIS A CA 1
ATOM 477 C C . HIS A 1 69 ? -11.148 59.553 -25.050 1.00 40.50 69 HIS A C 1
ATOM 478 O O . HIS A 1 69 ? -10.535 58.979 -25.934 1.00 40.92 69 HIS A O 1
ATOM 485 N N . LEU A 1 70 ? -11.985 58.924 -24.255 1.00 39.52 70 LEU A N 1
ATOM 486 C CA . LEU A 1 70 ? -12.152 57.505 -24.408 1.00 38.61 70 LEU A CA 1
ATOM 487 C C . LEU A 1 70 ? -13.277 57.015 -25.291 1.00 38.27 70 LEU A C 1
ATOM 488 O O . LEU A 1 70 ? -13.438 55.804 -25.458 1.00 38.06 70 LEU A O 1
ATOM 493 N N . GLY A 1 71 ? -14.051 57.945 -25.845 1.00 37.66 71 GLY A N 1
ATOM 494 C CA . GLY A 1 71 ? -15.149 57.570 -26.717 1.00 38.17 71 GLY A CA 1
ATOM 495 C C . GLY A 1 71 ? -16.531 57.581 -26.090 1.00 38.77 71 GLY A C 1
ATOM 496 O O . GLY A 1 71 ? -17.520 57.184 -26.714 1.00 38.67 71 GLY A O 1
ATOM 497 N N . PHE A 1 72 ? -16.603 58.047 -24.850 1.00 39.70 72 PHE A N 1
ATOM 498 C CA . PHE A 1 72 ? -17.859 58.120 -24.125 1.00 40.56 72 PHE A CA 1
ATOM 499 C C . PHE A 1 72 ? -18.200 59.601 -23.945 1.00 43.51 72 PHE A C 1
ATOM 500 O O . PHE A 1 72 ? -17.311 60.397 -23.643 1.00 44.07 72 PHE A O 1
ATOM 508 N N . HIS A 1 73 ? -19.461 59.994 -24.138 1.00 46.90 73 HIS A N 1
ATOM 509 C CA . HIS A 1 73 ? -19.850 61.408 -23.979 1.00 50.05 73 HIS A CA 1
ATOM 510 C C . HIS A 1 73 ? -19.158 62.325 -24.963 1.00 50.66 73 HIS A C 1
ATOM 511 O O . HIS A 1 73 ? -19.708 62.618 -26.025 1.00 51.28 73 HIS A O 1
ATOM 518 N N . LYS A 1 80 ? -25.192 66.033 -11.004 1.00 39.95 80 LYS A N 1
ATOM 519 C CA . LYS A 1 80 ? -25.281 66.105 -9.551 1.00 40.13 80 LYS A CA 1
ATOM 520 C C . LYS A 1 80 ? -24.234 65.265 -8.777 1.00 37.25 80 LYS A C 1
ATOM 521 O O . LYS A 1 80 ? -24.023 64.091 -9.051 1.00 36.47 80 LYS A O 1
ATOM 527 N N . ILE A 1 81 ? -23.616 65.879 -7.775 1.00 33.98 81 ILE A N 1
ATOM 528 C CA . ILE A 1 81 ? -22.642 65.237 -6.895 1.00 29.20 81 ILE A CA 1
ATOM 529 C C . ILE A 1 81 ? -23.384 65.207 -5.579 1.00 26.76 81 ILE A C 1
ATOM 530 O O . ILE A 1 81 ? -23.804 66.236 -5.102 1.00 26.20 81 ILE A O 1
ATOM 535 N N . SER A 1 82 ? -23.559 64.041 -4.986 1.00 24.22 82 SER A N 1
ATOM 536 C CA . SER A 1 82 ? -24.292 63.945 -3.720 1.00 21.60 82 SER A CA 1
ATOM 537 C C . SER A 1 82 ? -23.466 63.749 -2.469 1.00 20.15 82 SER A C 1
ATOM 538 O O . SER A 1 82 ? -23.421 62.646 -1.941 1.00 21.82 82 SER A O 1
ATOM 541 N N . LEU A 1 83 ? -22.849 64.800 -1.962 1.00 17.96 83 LEU A N 1
ATOM 542 C CA . LEU A 1 83 ? -21.995 64.670 -0.777 1.00 16.41 83 LEU A CA 1
ATOM 543 C C . LEU A 1 83 ? -22.533 63.766 0.351 1.00 14.73 83 LEU A C 1
ATOM 544 O O . LEU A 1 83 ? -21.798 62.951 0.882 1.00 13.83 83 LEU A O 1
ATOM 549 N N . PRO A 1 84 ? -23.821 63.872 0.698 1.00 13.75 84 PRO A N 1
ATOM 550 C CA . PRO A 1 84 ? -24.311 63.016 1.768 1.00 14.07 84 PRO A CA 1
ATOM 551 C C . PRO A 1 84 ? -24.161 61.529 1.520 1.00 14.51 84 PRO A C 1
ATOM 552 O O . PRO A 1 84 ? -23.882 60.780 2.468 1.00 14.69 84 PRO A O 1
ATOM 556 N N . GLN A 1 85 ? -24.366 61.063 0.293 1.00 14.26 85 GLN A N 1
ATOM 557 C CA . GLN A 1 85 ? -24.178 59.632 0.113 1.00 14.75 85 GLN A CA 1
ATOM 558 C C . GLN A 1 85 ? -22.676 59.260 0.105 1.00 13.29 85 GLN A C 1
ATOM 559 O O . GLN A 1 85 ? -22.317 58.138 0.508 1.00 12.83 85 GLN A O 1
ATOM 565 N N . ILE A 1 86 ? -21.798 60.184 -0.300 1.00 10.34 86 ILE A N 1
ATOM 566 C CA . ILE A 1 86 ? -20.368 59.896 -0.252 1.00 7.50 86 ILE A CA 1
ATOM 567 C C . ILE A 1 86 ? -20.022 59.689 1.243 1.00 7.08 86 ILE A C 1
ATOM 568 O O . ILE A 1 86 ? -19.414 58.664 1.622 1.00 7.29 86 ILE A O 1
ATOM 573 N N . HIS A 1 87 ? -20.401 60.665 2.077 1.00 5.52 87 HIS A N 1
ATOM 574 C CA . HIS A 1 87 ? -20.164 60.623 3.528 1.00 4.17 87 HIS A CA 1
ATOM 575 C C . HIS A 1 87 ? -20.768 59.312 4.112 1.00 3.54 87 HIS A C 1
ATOM 576 O O . HIS A 1 87 ? -20.158 58.608 4.897 1.00 2.24 87 HIS A O 1
ATOM 583 N N . ALA A 1 88 ? -21.982 58.975 3.702 1.00 4.59 88 ALA A N 1
ATOM 584 C CA . ALA A 1 88 ? -22.649 57.781 4.205 1.00 4.39 88 ALA A CA 1
ATOM 585 C C . ALA A 1 88 ? -21.807 56.533 3.869 1.00 5.94 88 ALA A C 1
ATOM 586 O O . ALA A 1 88 ? -21.800 55.511 4.610 1.00 5.95 88 ALA A O 1
ATOM 588 N N . ARG A 1 89 ? -21.095 56.619 2.745 1.00 6.57 89 ARG A N 1
ATOM 589 C CA . ARG A 1 89 ? -20.278 55.504 2.314 1.00 6.44 89 ARG A CA 1
ATOM 590 C C . ARG A 1 89 ? -19.042 55.563 3.140 1.00 7.07 89 ARG A C 1
ATOM 591 O O . ARG A 1 89 ? -18.415 54.536 3.420 1.00 8.58 89 ARG A O 1
ATOM 599 N N . VAL A 1 90 ? -18.686 56.770 3.560 1.00 5.86 90 VAL A N 1
ATOM 600 C CA . VAL A 1 90 ? -17.501 56.889 4.370 1.00 4.35 90 VAL A CA 1
ATOM 601 C C . VAL A 1 90 ? -17.733 56.275 5.727 1.00 5.10 90 VAL A C 1
ATOM 602 O O . VAL A 1 90 ? -16.891 55.519 6.189 1.00 5.54 90 VAL A O 1
ATOM 606 N N . LYS A 1 91 ? -18.869 56.543 6.366 1.00 5.33 91 LYS A N 1
ATOM 607 C CA . LYS A 1 91 ? -19.035 55.964 7.684 1.00 6.37 91 LYS A CA 1
ATOM 608 C C . LYS A 1 91 ? -19.274 54.489 7.512 1.00 6.04 91 LYS A C 1
ATOM 609 O O . LYS A 1 91 ? -18.600 53.666 8.112 1.00 7.03 91 LYS A O 1
ATOM 615 N N . THR A 1 92 ? -20.218 54.159 6.660 1.00 5.36 92 THR A N 1
ATOM 616 C CA . THR A 1 92 ? -20.563 52.762 6.418 1.00 5.13 92 THR A CA 1
ATOM 617 C C . THR A 1 92 ? -19.387 51.763 6.192 1.00 4.07 92 THR A C 1
ATOM 618 O O . THR A 1 92 ? -19.330 50.706 6.849 1.00 2.55 92 THR A O 1
ATOM 622 N N . LEU A 1 93 ? -18.480 52.092 5.260 1.00 3.27 93 LEU A N 1
ATOM 623 C CA . LEU A 1 93 ? -17.285 51.272 4.958 1.00 2.92 93 LEU A CA 1
ATOM 624 C C . LEU A 1 93 ? -16.382 51.179 6.200 1.00 3.48 93 LEU A C 1
ATOM 625 O O . LEU A 1 93 ? -15.835 50.125 6.542 1.00 2.30 93 LEU A O 1
ATOM 630 N N . ALA A 1 94 ? -16.214 52.323 6.862 1.00 4.23 94 ALA A N 1
ATOM 631 C CA . ALA A 1 94 ? -15.390 52.390 8.057 1.00 5.04 94 ALA A CA 1
ATOM 632 C C . ALA A 1 94 ? -15.867 51.319 9.043 1.00 4.92 94 ALA A C 1
ATOM 633 O O . ALA A 1 94 ? -15.060 50.512 9.533 1.00 3.91 94 ALA A O 1
ATOM 635 N N . ALA A 1 95 ? -17.189 51.313 9.263 1.00 3.71 95 ALA A N 1
ATOM 636 C CA . ALA A 1 95 ? -17.884 50.419 10.157 1.00 1.76 95 ALA A CA 1
ATOM 637 C C . ALA A 1 95 ? -17.645 48.945 9.853 1.00 2.60 95 ALA A C 1
ATOM 638 O O . ALA A 1 95 ? -17.553 48.113 10.784 1.00 3.57 95 ALA A O 1
ATOM 640 N N . ALA A 1 96 ? -17.546 48.612 8.568 1.00 1.70 96 ALA A N 1
ATOM 641 C CA . ALA A 1 96 ? -17.339 47.223 8.164 1.00 2.70 96 ALA A CA 1
ATOM 642 C C . ALA A 1 96 ? -15.882 46.753 8.402 1.00 3.83 96 ALA A C 1
ATOM 643 O O . ALA A 1 96 ? -15.612 45.618 8.781 1.00 4.97 96 ALA A O 1
ATOM 645 N N . GLN A 1 97 ? -14.951 47.655 8.172 1.00 5.80 97 GLN A N 1
ATOM 646 C CA . GLN A 1 97 ? -13.540 47.384 8.370 1.00 7.51 97 GLN A CA 1
ATOM 647 C C . GLN A 1 97 ? -13.362 47.111 9.866 1.00 7.70 97 GLN A C 1
ATOM 648 O O . GLN A 1 97 ? -12.579 46.270 10.260 1.00 9.75 97 GLN A O 1
ATOM 654 N N . SER A 1 98 ? -14.109 47.822 10.695 1.00 6.61 98 SER A N 1
ATOM 655 C CA . SER A 1 98 ? -14.008 47.659 12.114 1.00 5.08 98 SER A CA 1
ATOM 656 C C . SER A 1 98 ? -14.683 46.353 12.498 1.00 6.99 98 SER A C 1
ATOM 657 O O . SER A 1 98 ? -14.209 45.601 13.345 1.00 9.55 98 SER A O 1
ATOM 660 N N . ALA A 1 99 ? -15.810 46.056 11.884 1.00 7.12 99 ALA A N 1
ATOM 661 C CA . ALA A 1 99 ? -16.485 44.824 12.240 1.00 7.30 99 ALA A CA 1
ATOM 662 C C . ALA A 1 99 ? -15.701 43.553 11.837 1.00 7.19 99 ALA A C 1
ATOM 663 O O . ALA A 1 99 ? -15.707 42.564 12.573 1.00 5.11 99 ALA A O 1
ATOM 665 N N . ASP A 1 100 ? -15.032 43.592 10.680 1.00 7.33 100 ASP A N 1
ATOM 666 C CA . ASP A 1 100 ? -14.241 42.460 10.225 1.00 8.44 100 ASP A CA 1
ATOM 667 C C . ASP A 1 100 ? -13.152 42.167 11.225 1.00 8.18 100 ASP A C 1
ATOM 668 O O . ASP A 1 100 ? -12.989 41.020 11.609 1.00 8.43 100 ASP A O 1
ATOM 673 N N . ILE A 1 101 ? -12.440 43.197 11.684 1.00 7.16 101 ILE A N 1
ATOM 674 C CA . ILE A 1 101 ? -11.354 43.009 12.654 1.00 7.58 101 ILE A CA 1
ATOM 675 C C . ILE A 1 101 ? -11.817 42.523 14.036 1.00 7.90 101 ILE A C 1
ATOM 676 O O . ILE A 1 101 ? -11.174 41.664 14.696 1.00 6.62 101 ILE A O 1
ATOM 681 N N . THR A 1 102 ? -12.930 43.074 14.492 1.00 6.83 102 THR A N 1
ATOM 682 C CA . THR A 1 102 ? -13.405 42.643 15.788 1.00 6.67 102 THR A CA 1
ATOM 683 C C . THR A 1 102 ? -13.704 41.158 15.708 1.00 6.09 102 THR A C 1
ATOM 684 O O . THR A 1 102 ? -13.286 40.394 16.575 1.00 6.36 102 THR A O 1
ATOM 688 N N . ALA A 1 103 ? -14.391 40.753 14.644 1.00 3.92 103 ALA A N 1
ATOM 689 C CA . ALA A 1 103 ? -14.775 39.366 14.497 1.00 3.06 103 ALA A CA 1
ATOM 690 C C . ALA A 1 103 ? -13.545 38.431 14.454 1.00 4.02 103 ALA A C 1
ATOM 691 O O . ALA A 1 103 ? -13.533 37.343 15.038 1.00 2.61 103 ALA A O 1
ATOM 693 N N . GLN A 1 104 ? -12.485 38.879 13.805 1.00 4.54 104 GLN A N 1
ATOM 694 C CA . GLN A 1 104 ? -11.307 38.047 13.727 1.00 5.45 104 GLN A CA 1
ATOM 695 C C . GLN A 1 104 ? -10.691 37.882 15.116 1.00 6.77 104 GLN A C 1
ATOM 696 O O . GLN A 1 104 ? -10.373 36.748 15.508 1.00 7.91 104 GLN A O 1
ATOM 702 N N . LEU A 1 105 ? -10.524 38.997 15.845 1.00 6.25 105 LEU A N 1
ATOM 703 C CA . LEU A 1 105 ? -9.957 38.967 17.190 1.00 5.48 105 LEU A CA 1
ATOM 704 C C . LEU A 1 105 ? -10.791 38.041 18.043 1.00 7.14 105 LEU A C 1
ATOM 705 O O . LEU A 1 105 ? -10.266 37.140 18.695 1.00 7.86 105 LEU A O 1
ATOM 710 N N . LEU A 1 106 ? -12.105 38.277 18.019 1.00 8.34 106 LEU A N 1
ATOM 711 C CA . LEU A 1 106 ? -13.091 37.541 18.802 1.00 8.11 106 LEU A CA 1
ATOM 712 C C . LEU A 1 106 ? -13.150 36.041 18.573 1.00 10.03 106 LEU A C 1
ATOM 713 O O . LEU A 1 106 ? -13.299 35.271 19.516 1.00 11.92 106 LEU A O 1
ATOM 718 N N . SER A 1 107 ? -13.016 35.610 17.327 1.00 11.34 107 SER A N 1
ATOM 719 C CA . SER A 1 107 ? -13.079 34.182 17.018 1.00 10.85 107 SER A CA 1
ATOM 720 C C . SER A 1 107 ? -11.717 33.583 17.231 1.00 11.62 107 SER A C 1
ATOM 721 O O . SER A 1 107 ? -11.573 32.349 17.246 1.00 12.21 107 SER A O 1
ATOM 724 N N . MET A 1 108 ? -10.708 34.442 17.358 1.00 11.57 108 MET A N 1
ATOM 725 C CA . MET A 1 108 ? -9.363 33.943 17.579 1.00 12.74 108 MET A CA 1
ATOM 726 C C . MET A 1 108 ? -9.184 33.795 19.096 1.00 11.62 108 MET A C 1
ATOM 727 O O . MET A 1 108 ? -8.114 33.415 19.613 1.00 9.36 108 MET A O 1
ATOM 732 N N . GLY A 1 109 ? -10.260 34.119 19.804 1.00 11.19 109 GLY A N 1
ATOM 733 C CA . GLY A 1 109 ? -10.269 33.976 21.243 1.00 11.09 109 GLY A CA 1
ATOM 734 C C . GLY A 1 109 ? -9.696 35.148 21.997 1.00 11.36 109 GLY A C 1
ATOM 735 O O . GLY A 1 109 ? -9.300 35.029 23.155 1.00 11.63 109 GLY A O 1
ATOM 736 N N . VAL A 1 110 ? -9.617 36.292 21.348 1.00 10.66 110 VAL A N 1
ATOM 737 C CA . VAL A 1 110 ? -9.098 37.454 22.036 1.00 9.28 110 VAL A CA 1
ATOM 738 C C . VAL A 1 110 ? -10.266 38.051 22.806 1.00 8.61 110 VAL A C 1
ATOM 739 O O . VAL A 1 110 ? -11.361 38.143 22.276 1.00 7.42 110 VAL A O 1
ATOM 743 N N . GLN A 1 111 ? -10.035 38.402 24.072 1.00 8.82 111 GLN A N 1
ATOM 744 C CA . GLN A 1 111 ? -11.053 39.053 24.959 1.00 7.79 111 GLN A CA 1
ATOM 745 C C . GLN A 1 111 ? -11.044 40.567 24.763 1.00 6.79 111 GLN A C 1
ATOM 746 O O . GLN A 1 111 ? -10.172 41.255 25.292 1.00 6.82 111 GLN A O 1
ATOM 752 N N . VAL A 1 112 ? -12.000 41.085 23.992 1.00 5.60 112 VAL A N 1
ATOM 753 C CA . VAL A 1 112 ? -12.081 42.522 23.745 1.00 3.58 112 VAL A CA 1
ATOM 754 C C . VAL A 1 112 ? -12.922 43.157 24.838 1.00 4.01 112 VAL A C 1
ATOM 755 O O . VAL A 1 112 ? -14.014 42.658 25.117 1.00 5.66 112 VAL A O 1
ATOM 759 N N . ILE A 1 113 ? -12.411 44.219 25.470 1.00 3.16 113 ILE A N 1
ATOM 760 C CA . ILE A 1 113 ? -13.140 44.958 26.515 1.00 1.87 113 ILE A CA 1
ATOM 761 C C . ILE A 1 113 ? -13.260 46.432 26.153 1.00 1.42 113 ILE A C 1
ATOM 762 O O . ILE A 1 113 ? -12.302 47.182 26.256 1.00 1.12 113 ILE A O 1
ATOM 767 N N . ALA A 1 114 ? -14.450 46.856 25.775 1.00 2.44 114 ALA A N 1
ATOM 768 C CA . ALA A 1 114 ? -14.688 48.258 25.410 1.00 2.71 114 ALA A CA 1
ATOM 769 C C . ALA A 1 114 ? -14.576 49.145 26.648 1.00 3.43 114 ALA A C 1
ATOM 770 O O . ALA A 1 114 ? -15.416 49.060 27.557 1.00 3.10 114 ALA A O 1
ATOM 772 N N . GLY A 1 115 ? -13.559 50.007 26.672 1.00 4.23 115 GLY A N 1
ATOM 773 C CA . GLY A 1 115 ? -13.339 50.867 27.812 1.00 5.80 115 GLY A CA 1
ATOM 774 C C . GLY A 1 115 ? -11.999 51.548 27.734 1.00 8.84 115 GLY A C 1
ATOM 775 O O . GLY A 1 115 ? -11.264 51.401 26.779 1.00 10.50 115 GLY A O 1
ATOM 776 N N . ARG A 1 116 ? -11.672 52.318 28.750 1.00 11.51 116 ARG A N 1
ATOM 777 C CA . ARG A 1 116 ? -10.425 53.051 28.778 1.00 13.67 116 ARG A CA 1
ATOM 778 C C . ARG A 1 116 ? -9.619 52.317 29.862 1.00 15.78 116 ARG A C 1
ATOM 779 O O . ARG A 1 116 ? -10.140 52.035 30.970 1.00 16.64 116 ARG A O 1
ATOM 787 N N . GLY A 1 117 ? -8.372 51.966 29.546 1.00 14.69 117 GLY A N 1
ATOM 788 C CA . GLY A 1 117 ? -7.580 51.250 30.508 1.00 14.44 117 GLY A CA 1
ATOM 789 C C . GLY A 1 117 ? -6.483 52.091 31.125 1.00 15.86 117 GLY A C 1
ATOM 790 O O . GLY A 1 117 ? -6.012 53.069 30.528 1.00 14.67 117 GLY A O 1
ATOM 791 N N . GLU A 1 118 ? -6.063 51.724 32.335 1.00 16.19 118 GLU A N 1
ATOM 792 C CA . GLU A 1 118 ? -4.983 52.446 32.967 1.00 16.69 118 GLU A CA 1
ATOM 793 C C . GLU A 1 118 ? -4.230 51.522 33.922 1.00 16.83 118 GLU A C 1
ATOM 794 O O . GLU A 1 118 ? -4.795 50.549 34.420 1.00 16.93 118 GLU A O 1
ATOM 800 N N . LEU A 1 119 ? -2.940 51.817 34.120 1.00 16.38 119 LEU A N 1
ATOM 801 C CA . LEU A 1 119 ? -2.049 51.080 35.023 1.00 15.46 119 LEU A CA 1
ATOM 802 C C . LEU A 1 119 ? -2.313 51.463 36.472 1.00 16.07 119 LEU A C 1
ATOM 803 O O . LEU A 1 119 ? -2.367 52.659 36.783 1.00 16.28 119 LEU A O 1
ATOM 808 N N . ILE A 1 120 ? -2.492 50.478 37.361 1.00 16.44 120 ILE A N 1
ATOM 809 C CA . ILE A 1 120 ? -2.709 50.808 38.767 1.00 16.06 120 ILE A CA 1
ATOM 810 C C . ILE A 1 120 ? -1.758 50.108 39.736 1.00 16.57 120 ILE A C 1
ATOM 811 O O . ILE A 1 120 ? -2.096 49.953 40.910 1.00 18.71 120 ILE A O 1
ATOM 816 N N . ASP A 1 121 ? -0.575 49.711 39.269 1.00 15.81 121 ASP A N 1
ATOM 817 C CA . ASP A 1 121 ? 0.419 49.031 40.113 1.00 17.21 121 ASP A CA 1
ATOM 818 C C . ASP A 1 121 ? 0.652 49.599 41.506 1.00 19.94 121 ASP A C 1
ATOM 819 O O . ASP A 1 121 ? 0.868 50.799 41.689 1.00 20.39 121 ASP A O 1
ATOM 824 N N . SER A 1 122 ? 0.658 48.696 42.475 1.00 22.85 122 SER A N 1
ATOM 825 C CA . SER A 1 122 ? 0.855 49.013 43.879 1.00 26.29 122 SER A CA 1
ATOM 826 C C . SER A 1 122 ? 2.087 49.896 44.171 1.00 28.58 122 SER A C 1
ATOM 827 O O . SER A 1 122 ? 1.955 51.012 44.693 1.00 29.49 122 SER A O 1
ATOM 830 N N . THR A 1 123 ? 3.269 49.371 43.846 1.00 30.93 123 THR A N 1
ATOM 831 C CA . THR A 1 123 ? 4.580 50.025 44.003 1.00 33.44 123 THR A CA 1
ATOM 832 C C . THR A 1 123 ? 5.090 50.237 42.568 1.00 34.77 123 THR A C 1
ATOM 833 O O . THR A 1 123 ? 4.367 49.948 41.630 1.00 35.29 123 THR A O 1
ATOM 837 N N . PRO A 1 124 ? 6.318 50.772 42.370 1.00 35.60 124 PRO A N 1
ATOM 838 C CA . PRO A 1 124 ? 6.654 50.901 40.943 1.00 35.98 124 PRO A CA 1
ATOM 839 C C . PRO A 1 124 ? 7.548 49.821 40.355 1.00 36.87 124 PRO A C 1
ATOM 840 O O . PRO A 1 124 ? 7.695 49.758 39.124 1.00 38.63 124 PRO A O 1
ATOM 844 N N . GLY A 1 125 ? 8.117 48.945 41.184 1.00 36.34 125 GLY A N 1
ATOM 845 C CA . GLY A 1 125 ? 9.030 47.955 40.614 1.00 34.01 125 GLY A CA 1
ATOM 846 C C . GLY A 1 125 ? 8.626 46.506 40.476 1.00 32.62 125 GLY A C 1
ATOM 847 O O . GLY A 1 125 ? 9.385 45.627 40.878 1.00 33.46 125 GLY A O 1
ATOM 848 N N . LEU A 1 126 ? 7.473 46.222 39.891 1.00 30.19 126 LEU A N 1
ATOM 849 C CA . LEU A 1 126 ? 7.096 44.832 39.773 1.00 28.78 126 LEU A CA 1
ATOM 850 C C . LEU A 1 126 ? 7.197 44.236 38.401 1.00 28.47 126 LEU A C 1
ATOM 851 O O . LEU A 1 126 ? 7.165 44.927 37.406 1.00 28.18 126 LEU A O 1
ATOM 856 N N . ALA A 1 127 ? 7.321 42.918 38.370 1.00 28.59 127 ALA A N 1
ATOM 857 C CA . ALA A 1 127 ? 7.400 42.177 37.128 1.00 27.82 127 ALA A CA 1
ATOM 858 C C . ALA A 1 127 ? 5.993 42.190 36.529 1.00 28.24 127 ALA A C 1
ATOM 859 O O . ALA A 1 127 ? 5.770 42.790 35.492 1.00 29.13 127 ALA A O 1
ATOM 861 N N . ARG A 1 128 ? 5.041 41.551 37.207 1.00 27.40 128 ARG A N 1
ATOM 862 C CA . ARG A 1 128 ? 3.672 41.488 36.737 1.00 26.68 128 ARG A CA 1
ATOM 863 C C . ARG A 1 128 ? 2.934 42.779 37.060 1.00 25.23 128 ARG A C 1
ATOM 864 O O . ARG A 1 128 ? 3.005 43.284 38.173 1.00 25.16 128 ARG A O 1
ATOM 872 N N . HIS A 1 129 ? 2.205 43.306 36.083 1.00 23.07 129 HIS A N 1
ATOM 873 C CA . HIS A 1 129 ? 1.480 44.556 36.244 1.00 20.52 129 HIS A CA 1
ATOM 874 C C . HIS A 1 129 ? 0.008 44.402 36.471 1.00 21.27 129 HIS A C 1
ATOM 875 O O . HIS A 1 129 ? -0.538 43.299 36.419 1.00 22.94 129 HIS A O 1
ATOM 882 N N . ARG A 1 130 ? -0.641 45.526 36.730 1.00 20.38 130 ARG A N 1
ATOM 883 C CA . ARG A 1 130 ? -2.054 45.535 36.982 1.00 19.51 130 ARG A CA 1
ATOM 884 C C . ARG A 1 130 ? -2.716 46.699 36.242 1.00 18.68 130 ARG A C 1
ATOM 885 O O . ARG A 1 130 ? -2.316 47.864 36.363 1.00 17.84 130 ARG A O 1
ATOM 893 N N . ILE A 1 131 ? -3.746 46.373 35.470 1.00 17.30 131 ILE A N 1
ATOM 894 C CA . ILE A 1 131 ? -4.465 47.363 34.679 1.00 15.18 131 ILE A CA 1
ATOM 895 C C . ILE A 1 131 ? -5.931 47.446 35.035 1.00 16.10 131 ILE A C 1
ATOM 896 O O . ILE A 1 131 ? -6.517 46.447 35.430 1.00 16.15 131 ILE A O 1
ATOM 901 N N . LYS A 1 132 ? -6.517 48.642 34.914 1.00 16.66 132 LYS A N 1
ATOM 902 C CA . LYS A 1 132 ? -7.930 48.855 35.239 1.00 17.25 132 LYS A CA 1
ATOM 903 C C . LYS A 1 132 ? -8.659 49.326 34.014 1.00 16.99 132 LYS A C 1
ATOM 904 O O . LYS A 1 132 ? -8.184 50.241 33.348 1.00 18.46 132 LYS A O 1
ATOM 910 N N . ALA A 1 133 ? -9.804 48.732 33.701 1.00 16.03 133 ALA A N 1
ATOM 911 C CA . ALA A 1 133 ? -10.547 49.175 32.509 1.00 16.30 133 ALA A CA 1
ATOM 912 C C . ALA A 1 133 ? -11.765 49.903 32.990 1.00 16.07 133 ALA A C 1
ATOM 913 O O . ALA A 1 133 ? -12.462 49.408 33.849 1.00 15.04 133 ALA A O 1
ATOM 915 N N . THR A 1 134 ? -12.020 51.090 32.475 1.00 17.28 134 THR A N 1
ATOM 916 C CA . THR A 1 134 ? -13.219 51.786 32.919 1.00 18.25 134 THR A CA 1
ATOM 917 C C . THR A 1 134 ? -14.138 51.873 31.754 1.00 19.79 134 THR A C 1
ATOM 918 O O . THR A 1 134 ? -13.780 52.395 30.704 1.00 19.64 134 THR A O 1
ATOM 922 N N . ALA A 1 135 ? -15.339 51.358 31.950 1.00 22.03 135 ALA A N 1
ATOM 923 C CA . ALA A 1 135 ? -16.355 51.344 30.901 1.00 24.14 135 ALA A CA 1
ATOM 924 C C . ALA A 1 135 ? -17.005 52.715 30.739 1.00 25.42 135 ALA A C 1
ATOM 925 O O . ALA A 1 135 ? -16.784 53.599 31.552 1.00 24.94 135 ALA A O 1
ATOM 927 N N . ALA A 1 136 ? -17.798 52.901 29.689 1.00 27.92 136 ALA A N 1
ATOM 928 C CA . ALA A 1 136 ? -18.491 54.184 29.527 1.00 29.64 136 ALA A CA 1
ATOM 929 C C . ALA A 1 136 ? -19.655 54.192 30.534 1.00 30.38 136 ALA A C 1
ATOM 930 O O . ALA A 1 136 ? -20.202 55.233 30.853 1.00 28.77 136 ALA A O 1
ATOM 932 N N . ASP A 1 137 ? -19.981 53.003 31.051 1.00 33.31 137 ASP A N 1
ATOM 933 C CA . ASP A 1 137 ? -21.036 52.786 32.059 1.00 34.80 137 ASP A CA 1
ATOM 934 C C . ASP A 1 137 ? -20.528 53.178 33.443 1.00 33.77 137 ASP A C 1
ATOM 935 O O . ASP A 1 137 ? -21.269 53.093 34.425 1.00 35.39 137 ASP A O 1
ATOM 940 N N . GLY A 1 138 ? -19.268 53.600 33.525 1.00 30.15 138 GLY A N 1
ATOM 941 C CA . GLY A 1 138 ? -18.698 53.958 34.805 1.00 25.98 138 GLY A CA 1
ATOM 942 C C . GLY A 1 138 ? -18.124 52.724 35.485 1.00 22.94 138 GLY A C 1
ATOM 943 O O . GLY A 1 138 ? -17.239 52.829 36.323 1.00 21.91 138 GLY A O 1
ATOM 944 N N . SER A 1 139 ? -18.612 51.551 35.089 1.00 21.99 139 SER A N 1
ATOM 945 C CA . SER A 1 139 ? -18.176 50.261 35.637 1.00 20.93 139 SER A CA 1
ATOM 946 C C . SER A 1 139 ? -16.660 50.056 35.591 1.00 20.42 139 SER A C 1
ATOM 947 O O . SER A 1 139 ? -15.943 50.806 34.910 1.00 19.96 139 SER A O 1
ATOM 950 N N . THR A 1 140 ? -16.147 49.070 36.322 1.00 18.80 140 THR A N 1
ATOM 951 C CA . THR A 1 140 ? -14.701 48.865 36.256 1.00 18.21 140 THR A CA 1
ATOM 952 C C . THR A 1 140 ? -14.259 47.458 36.557 1.00 17.44 140 THR A C 1
ATOM 953 O O . THR A 1 140 ? -14.771 46.829 37.457 1.00 19.82 140 THR A O 1
ATOM 957 N N . SER A 1 141 ? -13.305 46.968 35.787 1.00 15.31 141 SER A N 1
ATOM 958 C CA . SER A 1 141 ? -12.752 45.667 36.028 1.00 16.01 141 SER A CA 1
ATOM 959 C C . SER A 1 141 ? -11.220 45.836 36.202 1.00 17.06 141 SER A C 1
ATOM 960 O O . SER A 1 141 ? -10.647 46.811 35.697 1.00 18.71 141 SER A O 1
ATOM 963 N N . GLU A 1 142 ? -10.554 44.950 36.944 1.00 17.08 142 GLU A N 1
ATOM 964 C CA . GLU A 1 142 ? -9.097 45.055 37.120 1.00 16.61 142 GLU A CA 1
ATOM 965 C C . GLU A 1 142 ? -8.477 43.840 36.431 1.00 16.24 142 GLU A C 1
ATOM 966 O O . GLU A 1 142 ? -9.096 42.794 36.380 1.00 15.54 142 GLU A O 1
ATOM 972 N N . HIS A 1 143 ? -7.278 43.978 35.864 1.00 17.38 143 HIS A N 1
ATOM 973 C CA . HIS A 1 143 ? -6.622 42.878 35.129 1.00 18.45 143 HIS A CA 1
ATOM 974 C C . HIS A 1 143 ? -5.096 42.719 35.364 1.00 18.96 143 HIS A C 1
ATOM 975 O O . HIS A 1 143 ? -4.351 43.700 35.354 1.00 20.96 143 HIS A O 1
ATOM 982 N N . GLU A 1 144 ? -4.614 41.488 35.590 1.00 18.74 144 GLU A N 1
ATOM 983 C CA . GLU A 1 144 ? -3.187 41.238 35.813 1.00 17.38 144 GLU A CA 1
ATOM 984 C C . GLU A 1 144 ? -2.508 41.165 34.459 1.00 16.39 144 GLU A C 1
ATOM 985 O O . GLU A 1 144 ? -3.106 40.657 33.520 1.00 16.82 144 GLU A O 1
ATOM 991 N N . ALA A 1 145 ? -1.260 41.642 34.392 1.00 14.60 145 ALA A N 1
ATOM 992 C CA . ALA A 1 145 ? -0.545 41.632 33.122 1.00 11.12 145 ALA A CA 1
ATOM 993 C C . ALA A 1 145 ? 0.939 41.316 33.170 1.00 10.36 145 ALA A C 1
ATOM 994 O O . ALA A 1 145 ? 1.751 42.030 33.734 1.00 9.23 145 ALA A O 1
ATOM 996 N N . ASP A 1 146 ? 1.238 40.188 32.563 1.00 10.40 146 ASP A N 1
ATOM 997 C CA . ASP A 1 146 ? 2.600 39.815 32.491 1.00 9.59 146 ASP A CA 1
ATOM 998 C C . ASP A 1 146 ? 3.279 40.756 31.482 1.00 6.43 146 ASP A C 1
ATOM 999 O O . ASP A 1 146 ? 4.302 41.314 31.788 1.00 6.07 146 ASP A O 1
ATOM 1004 N N . VAL A 1 147 ? 2.644 40.978 30.338 1.00 5.70 147 VAL A N 1
ATOM 1005 C CA . VAL A 1 147 ? 3.146 41.831 29.276 1.00 5.74 147 VAL A CA 1
ATOM 1006 C C . VAL A 1 147 ? 2.138 42.958 29.077 1.00 5.27 147 VAL A C 1
ATOM 1007 O O . VAL A 1 147 ? 0.904 42.708 29.047 1.00 5.47 147 VAL A O 1
ATOM 1011 N N . VAL A 1 148 ? 2.549 44.211 28.958 1.00 3.78 148 VAL A N 1
ATOM 1012 C CA . VAL A 1 148 ? 1.575 45.263 28.738 1.00 3.72 148 VAL A CA 1
ATOM 1013 C C . VAL A 1 148 ? 1.966 45.989 27.473 1.00 3.73 148 VAL A C 1
ATOM 1014 O O . VAL A 1 148 ? 3.134 46.263 27.272 1.00 4.90 148 VAL A O 1
ATOM 1018 N N . LEU A 1 149 ? 1.017 46.295 26.599 1.00 3.50 149 LEU A N 1
ATOM 1019 C CA . LEU A 1 149 ? 1.348 46.966 25.345 1.00 3.75 149 LEU A CA 1
ATOM 1020 C C . LEU A 1 149 ? 0.595 48.266 25.230 1.00 3.75 149 LEU A C 1
ATOM 1021 O O . LEU A 1 149 ? -0.581 48.205 24.917 1.00 5.64 149 LEU A O 1
ATOM 1026 N N . VAL A 1 150 ? 1.233 49.423 25.445 1.00 3.11 150 VAL A N 1
ATOM 1027 C CA . VAL A 1 150 ? 0.537 50.723 25.367 1.00 2.15 150 VAL A CA 1
ATOM 1028 C C . VAL A 1 150 ? 0.358 51.165 23.893 1.00 2.26 150 VAL A C 1
ATOM 1029 O O . VAL A 1 150 ? 1.324 51.516 23.210 1.00 1.00 150 VAL A O 1
ATOM 1033 N N . ALA A 1 151 ? -0.879 51.123 23.400 1.00 1.48 151 ALA A N 1
ATOM 1034 C CA . ALA A 1 151 ? -1.133 51.447 21.991 1.00 2.36 151 ALA A CA 1
ATOM 1035 C C . ALA A 1 151 ? -2.307 52.410 21.901 1.00 2.79 151 ALA A C 1
ATOM 1036 O O . ALA A 1 151 ? -3.337 52.125 21.263 1.00 1.00 151 ALA A O 1
ATOM 1038 N N . THR A 1 152 ? -2.123 53.568 22.517 1.00 3.02 152 THR A N 1
ATOM 1039 C CA . THR A 1 152 ? -3.186 54.509 22.611 1.00 5.03 152 THR A CA 1
ATOM 1040 C C . THR A 1 152 ? -3.341 55.528 21.541 1.00 5.88 152 THR A C 1
ATOM 1041 O O . THR A 1 152 ? -4.271 56.332 21.588 1.00 5.62 152 THR A O 1
ATOM 1045 N N . GLY A 1 153 ? -2.440 55.498 20.573 1.00 6.21 153 GLY A N 1
ATOM 1046 C CA . GLY A 1 153 ? -2.531 56.422 19.454 1.00 6.53 153 GLY A CA 1
ATOM 1047 C C . GLY A 1 153 ? -2.489 57.910 19.740 1.00 5.65 153 GLY A C 1
ATOM 1048 O O . GLY A 1 153 ? -2.102 58.338 20.818 1.00 5.63 153 GLY A O 1
ATOM 1049 N N . ALA A 1 154 ? -2.906 58.692 18.751 1.00 5.84 154 ALA A N 1
ATOM 1050 C CA . ALA A 1 154 ? -2.913 60.136 18.854 1.00 5.10 154 ALA A CA 1
ATOM 1051 C C . ALA A 1 154 ? -4.288 60.834 18.611 1.00 5.56 154 ALA A C 1
ATOM 1052 O O . ALA A 1 154 ? -5.280 60.196 18.185 1.00 2.94 154 ALA A O 1
ATOM 1054 N N . SER A 1 155 ? -4.321 62.155 18.886 1.00 6.10 155 SER A N 1
ATOM 1055 C CA . SER A 1 155 ? -5.520 63.015 18.704 1.00 5.86 155 SER A CA 1
ATOM 1056 C C . SER A 1 155 ? -5.190 64.335 18.036 1.00 5.42 155 SER A C 1
ATOM 1057 O O . SER A 1 155 ? -4.086 64.823 18.216 1.00 7.33 155 SER A O 1
ATOM 1060 N N . PRO A 1 156 ? -6.122 64.939 17.261 1.00 5.56 156 PRO A N 1
ATOM 1061 C CA . PRO A 1 156 ? -5.885 66.232 16.577 1.00 3.76 156 PRO A CA 1
ATOM 1062 C C . PRO A 1 156 ? -5.298 67.311 17.439 1.00 4.06 156 PRO A C 1
ATOM 1063 O O . PRO A 1 156 ? -5.750 67.522 18.546 1.00 4.73 156 PRO A O 1
ATOM 1067 N N . ARG A 1 157 ? -4.305 68.020 16.946 1.00 5.25 157 ARG A N 1
ATOM 1068 C CA . ARG A 1 157 ? -3.789 69.144 17.724 1.00 7.73 157 ARG A CA 1
ATOM 1069 C C . ARG A 1 157 ? -4.798 70.334 17.626 1.00 7.23 157 ARG A C 1
ATOM 1070 O O . ARG A 1 157 ? -5.440 70.559 16.621 1.00 8.03 157 ARG A O 1
ATOM 1078 N N . ILE A 1 158 ? -4.957 71.091 18.683 1.00 7.00 158 ILE A N 1
ATOM 1079 C CA . ILE A 1 158 ? -5.922 72.146 18.627 1.00 8.53 158 ILE A CA 1
ATOM 1080 C C . ILE A 1 158 ? -5.332 73.480 18.983 1.00 11.00 158 ILE A C 1
ATOM 1081 O O . ILE A 1 158 ? -4.698 73.615 20.046 1.00 11.48 158 ILE A O 1
ATOM 1086 N N . LEU A 1 159 ? -5.560 74.473 18.114 1.00 12.02 159 LEU A N 1
ATOM 1087 C CA . LEU A 1 159 ? -5.087 75.833 18.363 1.00 12.93 159 LEU A CA 1
ATOM 1088 C C . LEU A 1 159 ? -6.191 76.509 19.199 1.00 14.18 159 LEU A C 1
ATOM 1089 O O . LEU A 1 159 ? -7.340 76.571 18.781 1.00 16.18 159 LEU A O 1
ATOM 1094 N N . PRO A 1 160 ? -5.886 76.978 20.414 1.00 15.41 160 PRO A N 1
ATOM 1095 C CA . PRO A 1 160 ? -7.039 77.589 21.080 1.00 15.94 160 PRO A CA 1
ATOM 1096 C C . PRO A 1 160 ? -7.629 78.810 20.369 1.00 17.79 160 PRO A C 1
ATOM 1097 O O . PRO A 1 160 ? -8.770 79.202 20.614 1.00 19.17 160 PRO A O 1
ATOM 1101 N N . SER A 1 161 ? -6.891 79.407 19.457 1.00 18.73 161 SER A N 1
ATOM 1102 C CA . SER A 1 161 ? -7.479 80.541 18.785 1.00 19.87 161 SER A CA 1
ATOM 1103 C C . SER A 1 161 ? -8.255 80.155 17.518 1.00 21.28 161 SER A C 1
ATOM 1104 O O . SER A 1 161 ? -8.565 80.994 16.668 1.00 22.40 161 SER A O 1
ATOM 1107 N N . ALA A 1 162 ? -8.568 78.872 17.386 1.00 22.62 162 ALA A N 1
ATOM 1108 C CA . ALA A 1 162 ? -9.297 78.367 16.225 1.00 22.26 162 ALA A CA 1
ATOM 1109 C C . ALA A 1 162 ? -9.786 77.012 16.632 1.00 22.77 162 ALA A C 1
ATOM 1110 O O . ALA A 1 162 ? -9.395 75.980 16.086 1.00 22.34 162 ALA A O 1
ATOM 1112 N N . GLN A 1 163 ? -10.629 77.032 17.651 1.00 23.59 163 GLN A N 1
ATOM 1113 C CA . GLN A 1 163 ? -11.219 75.821 18.165 1.00 24.22 163 GLN A CA 1
ATOM 1114 C C . GLN A 1 163 ? -12.251 75.310 17.176 1.00 21.89 163 GLN A C 1
ATOM 1115 O O . GLN A 1 163 ? -13.123 76.055 16.752 1.00 22.09 163 GLN A O 1
ATOM 1121 N N . PRO A 1 164 ? -12.143 74.033 16.778 1.00 20.15 164 PRO A N 1
ATOM 1122 C CA . PRO A 1 164 ? -13.039 73.341 15.838 1.00 19.33 164 PRO A CA 1
ATOM 1123 C C . PRO A 1 164 ? -14.428 73.484 16.365 1.00 19.02 164 PRO A C 1
ATOM 1124 O O . PRO A 1 164 ? -14.630 73.564 17.569 1.00 18.90 164 PRO A O 1
ATOM 1128 N N . ASP A 1 165 ? -15.411 73.510 15.492 1.00 18.25 165 ASP A N 1
ATOM 1129 C CA . ASP A 1 165 ? -16.743 73.670 16.028 1.00 17.95 165 ASP A CA 1
ATOM 1130 C C . ASP A 1 165 ? -17.709 72.740 15.393 1.00 17.76 165 ASP A C 1
ATOM 1131 O O . ASP A 1 165 ? -18.895 72.811 15.653 1.00 16.98 165 ASP A O 1
ATOM 1136 N N . GLY A 1 166 ? -17.209 71.865 14.543 1.00 17.48 166 GLY A N 1
ATOM 1137 C CA . GLY A 1 166 ? -18.094 70.955 13.876 1.00 17.01 166 GLY A CA 1
ATOM 1138 C C . GLY A 1 166 ? -18.788 71.550 12.672 1.00 17.60 166 GLY A C 1
ATOM 1139 O O . GLY A 1 166 ? -19.076 70.834 11.733 1.00 17.46 166 GLY A O 1
ATOM 1140 N N . GLU A 1 167 ? -19.063 72.844 12.639 1.00 18.69 167 GLU A N 1
ATOM 1141 C CA . GLU A 1 167 ? -19.792 73.355 11.486 1.00 20.37 167 GLU A CA 1
ATOM 1142 C C . GLU A 1 167 ? -18.954 74.040 10.427 1.00 19.92 167 GLU A C 1
ATOM 1143 O O . GLU A 1 167 ? -19.036 73.705 9.247 1.00 19.35 167 GLU A O 1
ATOM 1149 N N . ARG A 1 168 ? -18.165 75.017 10.874 1.00 19.92 168 ARG A N 1
ATOM 1150 C CA . ARG A 1 168 ? -17.342 75.854 10.014 1.00 18.90 168 ARG A CA 1
ATOM 1151 C C . ARG A 1 168 ? -15.839 75.755 10.265 1.00 17.90 168 ARG A C 1
ATOM 1152 O O . ARG A 1 168 ? -15.047 75.886 9.318 1.00 16.23 168 ARG A O 1
ATOM 1160 N N . ILE A 1 169 ? -15.465 75.563 11.536 1.00 16.48 169 ILE A N 1
ATOM 1161 C CA . ILE A 1 169 ? -14.067 75.389 11.945 1.00 15.72 169 ILE A CA 1
ATOM 1162 C C . ILE A 1 169 ? -14.024 73.855 12.043 1.00 16.49 169 ILE A C 1
ATOM 1163 O O . ILE A 1 169 ? -14.674 73.288 12.946 1.00 16.65 169 ILE A O 1
ATOM 1168 N N . LEU A 1 170 ? -13.301 73.180 11.135 1.00 15.05 170 LEU A N 1
ATOM 1169 C CA . LEU A 1 170 ? -13.277 71.697 11.130 1.00 14.69 170 LEU A CA 1
ATOM 1170 C C . LEU A 1 170 ? -11.964 70.988 11.295 1.00 14.12 170 LEU A C 1
ATOM 1171 O O . LEU A 1 170 ? -10.967 71.454 10.788 1.00 15.62 170 LEU A O 1
ATOM 1176 N N . THR A 1 171 ? -11.952 69.854 11.988 1.00 13.62 171 THR A N 1
ATOM 1177 C CA . THR A 1 171 ? -10.719 69.047 12.081 1.00 12.92 171 THR A CA 1
ATOM 1178 C C . THR A 1 171 ? -10.980 68.035 10.957 1.00 11.60 171 THR A C 1
ATOM 1179 O O . THR A 1 171 ? -12.087 67.911 10.487 1.00 13.46 171 THR A O 1
ATOM 1183 N N . TRP A 1 172 ? -10.005 67.286 10.516 1.00 10.31 172 TRP A N 1
ATOM 1184 C CA . TRP A 1 172 ? -10.326 66.324 9.467 1.00 10.04 172 TRP A CA 1
ATOM 1185 C C . TRP A 1 172 ? -11.371 65.250 9.884 1.00 9.79 172 TRP A C 1
ATOM 1186 O O . TRP A 1 172 ? -12.110 64.721 9.021 1.00 9.81 172 TRP A O 1
ATOM 1197 N N . ARG A 1 173 ? -11.450 64.920 11.178 1.00 8.00 173 ARG A N 1
ATOM 1198 C CA . ARG A 1 173 ? -12.425 63.932 11.621 1.00 7.68 173 ARG A CA 1
ATOM 1199 C C . ARG A 1 173 ? -13.853 64.394 11.360 1.00 9.14 173 ARG A C 1
ATOM 1200 O O . ARG A 1 173 ? -14.736 63.578 11.042 1.00 10.63 173 ARG A O 1
ATOM 1208 N N . GLN A 1 174 ? -14.074 65.704 11.442 1.00 9.85 174 GLN A N 1
ATOM 1209 C CA . GLN A 1 174 ? -15.388 66.300 11.204 1.00 9.35 174 GLN A CA 1
ATOM 1210 C C . GLN A 1 174 ? -15.876 66.567 9.765 1.00 8.49 174 GLN A C 1
ATOM 1211 O O . GLN A 1 174 ? -17.045 66.769 9.564 1.00 9.62 174 GLN A O 1
ATOM 1217 N N . LEU A 1 175 ? -15.010 66.566 8.769 1.00 7.36 175 LEU A N 1
ATOM 1218 C CA . LEU A 1 175 ? -15.442 66.817 7.401 1.00 7.59 175 LEU A CA 1
ATOM 1219 C C . LEU A 1 175 ? -16.706 66.067 6.857 1.00 9.51 175 LEU A C 1
ATOM 1220 O O . LEU A 1 175 ? -17.458 66.610 6.045 1.00 10.83 175 LEU A O 1
ATOM 1225 N N . TYR A 1 176 ? -16.934 64.831 7.283 1.00 10.76 176 TYR A N 1
ATOM 1226 C CA . TYR A 1 176 ? -18.027 64.029 6.749 1.00 11.97 176 TYR A CA 1
ATOM 1227 C C . TYR A 1 176 ? -19.345 64.281 7.404 1.00 13.67 176 TYR A C 1
ATOM 1228 O O . TYR A 1 176 ? -20.309 63.551 7.195 1.00 16.05 176 TYR A O 1
ATOM 1237 N N . ASP A 1 177 ? -19.383 65.326 8.204 1.00 14.56 177 ASP A N 1
ATOM 1238 C CA . ASP A 1 177 ? -20.590 65.734 8.857 1.00 14.89 177 ASP A CA 1
ATOM 1239 C C . ASP A 1 177 ? -21.319 66.812 8.097 1.00 15.69 177 ASP A C 1
ATOM 1240 O O . ASP A 1 177 ? -22.438 67.163 8.453 1.00 16.63 177 ASP A O 1
ATOM 1245 N N . LEU A 1 178 ? -20.676 67.354 7.068 1.00 16.71 178 LEU A N 1
ATOM 1246 C CA . LEU A 1 178 ? -21.255 68.394 6.236 1.00 18.32 178 LEU A CA 1
ATOM 1247 C C . LEU A 1 178 ? -22.233 67.765 5.254 1.00 20.22 178 LEU A C 1
ATOM 1248 O O . LEU A 1 178 ? -21.996 66.641 4.786 1.00 20.42 178 LEU A O 1
ATOM 1253 N N . ASP A 1 179 ? -23.304 68.491 4.910 1.00 21.06 179 ASP A N 1
ATOM 1254 C CA . ASP A 1 179 ? -24.270 67.976 3.942 1.00 22.11 179 ASP A CA 1
ATOM 1255 C C . ASP A 1 179 ? -24.172 68.655 2.595 1.00 20.67 179 ASP A C 1
ATOM 1256 O O . ASP A 1 179 ? -25.042 68.472 1.731 1.00 21.52 179 ASP A O 1
ATOM 1261 N N . ALA A 1 180 ? -23.118 69.445 2.411 1.00 17.84 180 ALA A N 1
ATOM 1262 C CA . ALA A 1 180 ? -22.912 70.139 1.146 1.00 15.75 180 ALA A CA 1
ATOM 1263 C C . ALA A 1 180 ? -21.472 70.547 0.932 1.00 14.84 180 ALA A C 1
ATOM 1264 O O . ALA A 1 180 ? -20.767 70.861 1.882 1.00 16.55 180 ALA A O 1
ATOM 1266 N N . LEU A 1 181 ? -21.016 70.545 -0.310 1.00 13.06 181 LEU A N 1
ATOM 1267 C CA . LEU A 1 181 ? -19.645 70.967 -0.570 1.00 11.82 181 LEU A CA 1
ATOM 1268 C C . LEU A 1 181 ? -19.399 72.429 -0.175 1.00 11.32 181 LEU A C 1
ATOM 1269 O O . LEU A 1 181 ? -20.203 73.297 -0.411 1.00 13.79 181 LEU A O 1
ATOM 1274 N N . PRO A 1 182 ? -18.281 72.713 0.445 1.00 11.52 182 PRO A N 1
ATOM 1275 C CA . PRO A 1 182 ? -18.023 74.095 0.818 1.00 11.70 182 PRO A CA 1
ATOM 1276 C C . PRO A 1 182 ? -17.946 75.002 -0.394 1.00 11.82 182 PRO A C 1
ATOM 1277 O O . PRO A 1 182 ? -17.580 74.576 -1.469 1.00 12.17 182 PRO A O 1
ATOM 1281 N N . ASP A 1 183 ? -18.283 76.268 -0.219 1.00 13.29 183 ASP A N 1
ATOM 1282 C CA . ASP A 1 183 ? -18.182 77.244 -1.308 1.00 12.68 183 ASP A CA 1
ATOM 1283 C C . ASP A 1 183 ? -16.748 77.650 -1.536 1.00 11.02 183 ASP A C 1
ATOM 1284 O O . ASP A 1 183 ? -16.314 77.734 -2.667 1.00 11.77 183 ASP A O 1
ATOM 1289 N N . HIS A 1 184 ? -16.020 77.888 -0.444 1.00 8.85 184 HIS A N 1
ATOM 1290 C CA . HIS A 1 184 ? -14.606 78.257 -0.467 1.00 7.98 184 HIS A CA 1
ATOM 1291 C C . HIS A 1 184 ? -13.929 77.618 0.730 1.00 7.71 184 HIS A C 1
ATOM 1292 O O . HIS A 1 184 ? -14.067 78.121 1.835 1.00 7.91 184 HIS A O 1
ATOM 1299 N N . LEU A 1 185 ? -13.188 76.532 0.512 1.00 7.31 185 LEU A N 1
ATOM 1300 C CA . LEU A 1 185 ? -12.488 75.835 1.580 1.00 6.22 185 LEU A CA 1
ATOM 1301 C C . LEU A 1 185 ? -11.088 76.393 1.898 1.00 6.65 185 LEU A C 1
ATOM 1302 O O . LEU A 1 185 ? -10.200 76.500 1.017 1.00 5.01 185 LEU A O 1
ATOM 1307 N N . ILE A 1 186 ? -10.900 76.778 3.156 1.00 6.04 186 ILE A N 1
ATOM 1308 C CA . ILE A 1 186 ? -9.606 77.266 3.545 1.00 6.34 186 ILE A CA 1
ATOM 1309 C C . ILE A 1 186 ? -9.056 76.157 4.383 1.00 7.38 186 ILE A C 1
ATOM 1310 O O . ILE A 1 186 ? -9.707 75.778 5.347 1.00 8.47 186 ILE A O 1
ATOM 1315 N N . VAL A 1 187 ? -7.880 75.656 3.998 1.00 6.98 187 VAL A N 1
ATOM 1316 C CA . VAL A 1 187 ? -7.137 74.593 4.665 1.00 7.37 187 VAL A CA 1
ATOM 1317 C C . VAL A 1 187 ? -5.853 75.154 5.326 1.00 10.20 187 VAL A C 1
ATOM 1318 O O . VAL A 1 187 ? -4.917 75.630 4.654 1.00 10.85 187 VAL A O 1
ATOM 1322 N N . VAL A 1 188 ? -5.790 75.057 6.646 1.00 11.65 188 VAL A N 1
ATOM 1323 C CA . VAL A 1 188 ? -4.650 75.578 7.393 1.00 11.86 188 VAL A CA 1
ATOM 1324 C C . VAL A 1 188 ? -3.612 74.534 7.732 1.00 11.44 188 VAL A C 1
ATOM 1325 O O . VAL A 1 188 ? -3.928 73.582 8.411 1.00 11.80 188 VAL A O 1
ATOM 1329 N N . GLY A 1 189 ? -2.390 74.701 7.237 1.00 12.11 189 GLY A N 1
ATOM 1330 C CA . GLY A 1 189 ? -1.307 73.774 7.560 1.00 14.03 189 GLY A CA 1
ATOM 1331 C C . GLY A 1 189 ? -0.766 72.925 6.438 1.00 15.96 189 GLY A C 1
ATOM 1332 O O . GLY A 1 189 ? -1.457 72.054 5.964 1.00 18.18 189 GLY A O 1
ATOM 1333 N N . SER A 1 190 ? 0.457 73.145 5.982 1.00 16.78 190 SER A N 1
ATOM 1334 C CA . SER A 1 190 ? 0.914 72.310 4.891 1.00 17.56 190 SER A CA 1
ATOM 1335 C C . SER A 1 190 ? 1.469 71.010 5.475 1.00 17.67 190 SER A C 1
ATOM 1336 O O . SER A 1 190 ? 2.222 71.030 6.435 1.00 19.47 190 SER A O 1
ATOM 1339 N N . GLY A 1 191 ? 1.050 69.888 4.898 1.00 16.37 191 GLY A N 1
ATOM 1340 C CA . GLY A 1 191 ? 1.455 68.584 5.342 1.00 12.34 191 GLY A CA 1
ATOM 1341 C C . GLY A 1 191 ? 0.780 67.554 4.441 1.00 11.86 191 GLY A C 1
ATOM 1342 O O . GLY A 1 191 ? -0.002 67.897 3.532 1.00 9.64 191 GLY A O 1
ATOM 1343 N N . VAL A 1 192 ? 1.084 66.282 4.705 1.00 10.58 192 VAL A N 1
ATOM 1344 C CA . VAL A 1 192 ? 0.545 65.185 3.932 1.00 9.31 192 VAL A CA 1
ATOM 1345 C C . VAL A 1 192 ? -0.941 65.090 4.053 1.00 10.86 192 VAL A C 1
ATOM 1346 O O . VAL A 1 192 ? -1.633 64.833 3.053 1.00 11.43 192 VAL A O 1
ATOM 1350 N N . THR A 1 193 ? -1.464 65.295 5.261 1.00 12.10 193 THR A N 1
ATOM 1351 C CA . THR A 1 193 ? -2.900 65.178 5.383 1.00 13.48 193 THR A CA 1
ATOM 1352 C C . THR A 1 193 ? -3.632 66.437 4.942 1.00 12.83 193 THR A C 1
ATOM 1353 O O . THR A 1 193 ? -4.818 66.385 4.677 1.00 14.13 193 THR A O 1
ATOM 1357 N N . GLY A 1 194 ? -2.952 67.571 4.832 1.00 12.00 194 GLY A N 1
ATOM 1358 C CA . GLY A 1 194 ? -3.656 68.712 4.293 1.00 9.04 194 GLY A CA 1
ATOM 1359 C C . GLY A 1 194 ? -3.540 68.524 2.781 1.00 8.97 194 GLY A C 1
ATOM 1360 O O . GLY A 1 194 ? -4.486 68.768 2.003 1.00 8.87 194 GLY A O 1
ATOM 1361 N N . ALA A 1 195 ? -2.374 68.051 2.340 1.00 6.79 195 ALA A N 1
ATOM 1362 C CA . ALA A 1 195 ? -2.177 67.901 0.920 1.00 5.49 195 ALA A CA 1
ATOM 1363 C C . ALA A 1 195 ? -3.194 67.018 0.297 1.00 4.82 195 ALA A C 1
ATOM 1364 O O . ALA A 1 195 ? -3.725 67.343 -0.779 1.00 5.02 195 ALA A O 1
ATOM 1366 N N . GLU A 1 196 ? -3.475 65.903 0.971 1.00 4.17 196 GLU A N 1
ATOM 1367 C CA . GLU A 1 196 ? -4.427 64.929 0.446 1.00 3.86 196 GLU A CA 1
ATOM 1368 C C . GLU A 1 196 ? -5.861 65.481 0.292 1.00 3.38 196 GLU A C 1
ATOM 1369 O O . GLU A 1 196 ? -6.512 65.256 -0.751 1.00 4.96 196 GLU A O 1
ATOM 1375 N N . PHE A 1 197 ? -6.337 66.220 1.289 1.00 1.00 197 PHE A N 1
ATOM 1376 C CA . PHE A 1 197 ? -7.687 66.782 1.260 1.00 2.16 197 PHE A CA 1
ATOM 1377 C C . PHE A 1 197 ? -7.809 67.941 0.276 1.00 2.89 197 PHE A C 1
ATOM 1378 O O . PHE A 1 197 ? -8.830 68.072 -0.390 1.00 3.41 197 PHE A O 1
ATOM 1386 N N . VAL A 1 198 ? -6.779 68.783 0.171 1.00 2.28 198 VAL A N 1
ATOM 1387 C CA . VAL A 1 198 ? -6.830 69.862 -0.770 1.00 1.73 198 VAL A CA 1
ATOM 1388 C C . VAL A 1 198 ? -7.057 69.173 -2.128 1.00 3.96 198 VAL A C 1
ATOM 1389 O O . VAL A 1 198 ? -7.928 69.576 -2.919 1.00 5.38 198 VAL A O 1
ATOM 1393 N N . ASP A 1 199 ? -6.278 68.128 -2.406 1.00 3.40 199 ASP A N 1
ATOM 1394 C CA . ASP A 1 199 ? -6.409 67.439 -3.664 1.00 3.87 199 ASP A CA 1
ATOM 1395 C C . ASP A 1 199 ? -7.813 66.860 -3.808 1.00 4.58 199 ASP A C 1
ATOM 1396 O O . ASP A 1 199 ? -8.480 67.046 -4.816 1.00 3.37 199 ASP A O 1
ATOM 1401 N N . ALA A 1 200 ? -8.278 66.128 -2.804 1.00 6.34 200 ALA A N 1
ATOM 1402 C CA . ALA A 1 200 ? -9.632 65.545 -2.877 1.00 6.88 200 ALA A CA 1
ATOM 1403 C C . ALA A 1 200 ? -10.733 66.612 -3.129 1.00 6.00 200 ALA A C 1
ATOM 1404 O O . ALA A 1 200 ? -11.537 66.467 -4.040 1.00 5.47 200 ALA A O 1
ATOM 1406 N N . TYR A 1 201 ? -10.773 67.673 -2.326 1.00 5.18 201 TYR A N 1
ATOM 1407 C CA . TYR A 1 201 ? -11.782 68.715 -2.531 1.00 5.29 201 TYR A CA 1
ATOM 1408 C C . TYR A 1 201 ? -11.662 69.471 -3.895 1.00 3.73 201 TYR A C 1
ATOM 1409 O O . TYR A 1 201 ? -12.664 69.804 -4.499 1.00 3.53 201 TYR A O 1
ATOM 1418 N N . THR A 1 202 ? -10.458 69.696 -4.398 1.00 2.84 202 THR A N 1
ATOM 1419 C CA . THR A 1 202 ? -10.245 70.361 -5.693 1.00 2.91 202 THR A CA 1
ATOM 1420 C C . THR A 1 202 ? -10.871 69.470 -6.786 1.00 4.48 202 THR A C 1
ATOM 1421 O O . THR A 1 202 ? -11.327 69.932 -7.814 1.00 4.78 202 THR A O 1
ATOM 1425 N N . GLU A 1 203 ? -10.880 68.167 -6.558 1.00 6.35 203 GLU A N 1
ATOM 1426 C CA . GLU A 1 203 ? -11.425 67.241 -7.532 1.00 8.08 203 GLU A CA 1
ATOM 1427 C C . GLU A 1 203 ? -12.941 67.219 -7.480 1.00 8.87 203 GLU A C 1
ATOM 1428 O O . GLU A 1 203 ? -13.587 66.952 -8.493 1.00 10.31 203 GLU A O 1
ATOM 1434 N N . LEU A 1 204 ? -13.517 67.491 -6.314 1.00 8.35 204 LEU A N 1
ATOM 1435 C CA . LEU A 1 204 ? -14.962 67.559 -6.236 1.00 10.21 204 LEU A CA 1
ATOM 1436 C C . LEU A 1 204 ? -15.390 68.912 -6.783 1.00 11.22 204 LEU A C 1
ATOM 1437 O O . LEU A 1 204 ? -16.568 69.278 -6.682 1.00 13.38 204 LEU A O 1
ATOM 1442 N N . GLY A 1 205 ? -14.454 69.670 -7.347 1.00 10.76 205 GLY A N 1
ATOM 1443 C CA . GLY A 1 205 ? -14.803 70.979 -7.863 1.00 11.04 205 GLY A CA 1
ATOM 1444 C C . GLY A 1 205 ? -14.778 72.126 -6.846 1.00 12.90 205 GLY A C 1
ATOM 1445 O O . GLY A 1 205 ? -15.169 73.252 -7.160 1.00 13.57 205 GLY A O 1
ATOM 1446 N N . VAL A 1 206 ? -14.302 71.886 -5.627 1.00 13.51 206 VAL A N 1
ATOM 1447 C CA . VAL A 1 206 ? -14.247 72.949 -4.618 1.00 14.12 206 VAL A CA 1
ATOM 1448 C C . VAL A 1 206 ? -13.014 73.883 -4.655 1.00 14.08 206 VAL A C 1
ATOM 1449 O O . VAL A 1 206 ? -11.890 73.450 -4.881 1.00 15.51 206 VAL A O 1
ATOM 1453 N N . PRO A 1 207 ? -13.219 75.186 -4.455 1.00 13.78 207 PRO A N 1
ATOM 1454 C CA . PRO A 1 207 ? -12.130 76.166 -4.450 1.00 12.96 207 PRO A CA 1
ATOM 1455 C C . PRO A 1 207 ? -11.383 76.018 -3.136 1.00 12.75 207 PRO A C 1
ATOM 1456 O O . PRO A 1 207 ? -12.005 75.867 -2.085 1.00 13.75 207 PRO A O 1
ATOM 1460 N N . VAL A 1 208 ? -10.057 76.087 -3.182 1.00 10.88 208 VAL A N 1
ATOM 1461 C CA . VAL A 1 208 ? -9.254 75.881 -1.975 1.00 8.11 208 VAL A CA 1
ATOM 1462 C C . VAL A 1 208 ? -8.168 76.936 -1.812 1.00 8.23 208 VAL A C 1
ATOM 1463 O O . VAL A 1 208 ? -7.511 77.342 -2.765 1.00 8.52 208 VAL A O 1
ATOM 1467 N N . THR A 1 209 ? -7.991 77.401 -0.596 1.00 6.71 209 THR A N 1
ATOM 1468 C CA . THR A 1 209 ? -6.968 78.379 -0.327 1.00 6.48 209 THR A CA 1
ATOM 1469 C C . THR A 1 209 ? -6.149 77.802 0.819 1.00 7.39 209 THR A C 1
ATOM 1470 O O . THR A 1 209 ? -6.657 77.558 1.905 1.00 8.14 209 THR A O 1
ATOM 1474 N N . VAL A 1 210 ? -4.884 77.545 0.566 1.00 7.43 210 VAL A N 1
ATOM 1475 C CA . VAL A 1 210 ? -4.050 76.950 1.596 1.00 7.93 210 VAL A CA 1
ATOM 1476 C C . VAL A 1 210 ? -3.211 78.019 2.312 1.00 10.60 210 VAL A C 1
ATOM 1477 O O . VAL A 1 210 ? -2.704 78.975 1.674 1.00 10.41 210 VAL A O 1
ATOM 1481 N N . VAL A 1 211 ? -3.104 77.868 3.633 1.00 11.39 211 VAL A N 1
ATOM 1482 C CA . VAL A 1 211 ? -2.257 78.728 4.417 1.00 12.76 211 VAL A CA 1
ATOM 1483 C C . VAL A 1 211 ? -1.204 77.760 4.875 1.00 14.76 211 VAL A C 1
ATOM 1484 O O . VAL A 1 211 ? -1.324 77.138 5.917 1.00 15.60 211 VAL A O 1
ATOM 1488 N N . ALA A 1 212 ? -0.173 77.640 4.056 1.00 17.68 212 ALA A N 1
ATOM 1489 C CA . ALA A 1 212 ? 0.957 76.741 4.293 1.00 21.53 212 ALA A CA 1
ATOM 1490 C C . ALA A 1 212 ? 2.117 77.329 5.117 1.00 23.45 212 ALA A C 1
ATOM 1491 O O . ALA A 1 212 ? 2.506 78.473 4.892 1.00 24.60 212 ALA A O 1
ATOM 1493 N N . SER A 1 213 ? 2.695 76.542 6.030 1.00 24.96 213 SER A N 1
ATOM 1494 C CA . SER A 1 213 ? 3.836 77.013 6.820 1.00 25.64 213 SER A CA 1
ATOM 1495 C C . SER A 1 213 ? 5.074 76.905 5.972 1.00 26.83 213 SER A C 1
ATOM 1496 O O . SER A 1 213 ? 6.016 77.667 6.125 1.00 28.19 213 SER A O 1
ATOM 1499 N N . GLN A 1 214 ? 5.077 75.970 5.048 1.00 28.75 214 GLN A N 1
ATOM 1500 C CA . GLN A 1 214 ? 6.256 75.802 4.228 1.00 31.69 214 GLN A CA 1
ATOM 1501 C C . GLN A 1 214 ? 6.080 76.410 2.834 1.00 32.42 214 GLN A C 1
ATOM 1502 O O . GLN A 1 214 ? 5.122 77.145 2.579 1.00 33.69 214 GLN A O 1
ATOM 1508 N N . ASP A 1 215 ? 7.028 76.093 1.962 1.00 31.31 215 ASP A N 1
ATOM 1509 C CA . ASP A 1 215 ? 7.073 76.495 0.570 1.00 29.31 215 ASP A CA 1
ATOM 1510 C C . ASP A 1 215 ? 5.972 75.936 -0.319 1.00 26.84 215 ASP A C 1
ATOM 1511 O O . ASP A 1 215 ? 5.593 76.530 -1.317 1.00 24.78 215 ASP A O 1
ATOM 1516 N N . HIS A 1 216 ? 5.519 74.738 0.016 1.00 25.52 216 HIS A N 1
ATOM 1517 C CA . HIS A 1 216 ? 4.518 74.028 -0.780 1.00 23.45 216 HIS A CA 1
ATOM 1518 C C . HIS A 1 216 ? 3.325 73.577 0.027 1.00 21.43 216 HIS A C 1
ATOM 1519 O O . HIS A 1 216 ? 3.385 73.451 1.250 1.00 20.41 216 HIS A O 1
ATOM 1526 N N . VAL A 1 217 ? 2.249 73.293 -0.688 1.00 20.33 217 VAL A N 1
ATOM 1527 C CA . VAL A 1 217 ? 1.050 72.765 -0.057 1.00 19.01 217 VAL A CA 1
ATOM 1528 C C . VAL A 1 217 ? 1.491 71.443 0.528 1.00 19.58 217 VAL A C 1
ATOM 1529 O O . VAL A 1 217 ? 1.197 71.131 1.673 1.00 20.20 217 VAL A O 1
ATOM 1533 N N . LEU A 1 218 ? 2.206 70.665 -0.286 1.00 19.70 218 LEU A N 1
ATOM 1534 C CA . LEU A 1 218 ? 2.726 69.356 0.107 1.00 19.22 218 LEU A CA 1
ATOM 1535 C C . LEU A 1 218 ? 4.236 69.400 0.072 1.00 19.78 218 LEU A C 1
ATOM 1536 O O . LEU A 1 218 ? 4.835 69.134 -0.964 1.00 22.14 218 LEU A O 1
ATOM 1541 N N . PRO A 1 219 ? 4.880 69.778 1.178 1.00 19.30 219 PRO A N 1
ATOM 1542 C CA . PRO A 1 219 ? 6.333 69.786 1.089 1.00 18.75 219 PRO A CA 1
ATOM 1543 C C . PRO A 1 219 ? 6.627 68.317 1.029 1.00 18.56 219 PRO A C 1
ATOM 1544 O O . PRO A 1 219 ? 5.925 67.540 1.653 1.00 17.69 219 PRO A O 1
ATOM 1548 N N . TYR A 1 220 ? 7.643 67.925 0.278 1.00 19.55 220 TYR A N 1
ATOM 1549 C CA . TYR A 1 220 ? 7.955 66.517 0.141 1.00 19.59 220 TYR A CA 1
ATOM 1550 C C . TYR A 1 220 ? 9.437 66.256 -0.083 1.00 19.32 220 TYR A C 1
ATOM 1551 O O . TYR A 1 220 ? 10.090 66.977 -0.786 1.00 18.45 220 TYR A O 1
ATOM 1560 N N . GLU A 1 221 ? 9.959 65.201 0.521 1.00 20.96 221 GLU A N 1
ATOM 1561 C CA . GLU A 1 221 ? 11.391 64.871 0.424 1.00 23.44 221 GLU A CA 1
ATOM 1562 C C . GLU A 1 221 ? 11.991 64.825 -0.972 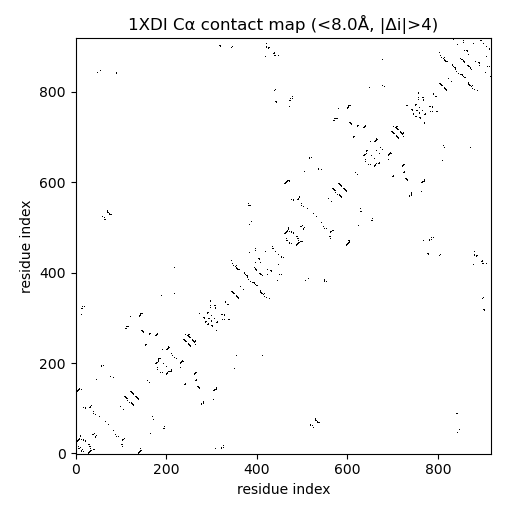1.00 21.03 221 GLU A C 1
ATOM 1563 O O . GLU A 1 221 ? 12.981 65.478 -1.249 1.00 22.15 221 GLU A O 1
ATOM 1569 N N . ASP A 1 222 ? 11.417 64.030 -1.846 1.00 18.73 222 ASP A N 1
ATOM 1570 C CA . ASP A 1 222 ? 11.957 63.938 -3.186 1.00 16.49 222 ASP A CA 1
ATOM 1571 C C . ASP A 1 222 ? 11.492 65.104 -4.057 1.00 15.86 222 ASP A C 1
ATOM 1572 O O . ASP A 1 222 ? 10.290 65.295 -4.286 1.00 15.24 222 ASP A O 1
ATOM 1577 N N . ALA A 1 223 ? 12.459 65.871 -4.552 1.00 15.48 223 ALA A N 1
ATOM 1578 C CA . ALA A 1 223 ? 12.181 67.056 -5.360 1.00 14.44 223 ALA A CA 1
ATOM 1579 C C . ALA A 1 223 ? 11.311 66.797 -6.571 1.00 14.01 223 ALA A C 1
ATOM 1580 O O . ALA A 1 223 ? 10.272 67.441 -6.755 1.00 14.57 223 ALA A O 1
ATOM 1582 N N . ASP A 1 224 ? 11.736 65.871 -7.412 1.00 12.89 224 ASP A N 1
ATOM 1583 C CA . ASP A 1 224 ? 10.972 65.538 -8.607 1.00 13.25 224 ASP A CA 1
ATOM 1584 C C . ASP A 1 224 ? 9.467 65.207 -8.343 1.00 13.02 224 ASP A C 1
ATOM 1585 O O . ASP A 1 224 ? 8.582 65.618 -9.136 1.00 11.34 224 ASP A O 1
ATOM 1590 N N . ALA A 1 225 ? 9.167 64.498 -7.241 1.00 11.87 225 ALA A N 1
ATOM 1591 C CA . ALA A 1 225 ? 7.766 64.179 -6.933 1.00 10.55 225 ALA A CA 1
ATOM 1592 C C . ALA A 1 225 ? 7.022 65.466 -6.600 1.00 9.59 225 ALA A C 1
ATOM 1593 O O . ALA A 1 225 ? 5.946 65.749 -7.148 1.00 7.71 225 ALA A O 1
ATOM 1595 N N . ALA A 1 226 ? 7.645 66.227 -5.695 1.00 9.03 226 ALA A N 1
ATOM 1596 C CA . ALA A 1 226 ? 7.146 67.497 -5.176 1.00 9.45 226 ALA A CA 1
ATOM 1597 C C . ALA A 1 226 ? 6.624 68.375 -6.305 1.00 11.06 226 ALA A C 1
ATOM 1598 O O . ALA A 1 226 ? 5.480 68.927 -6.272 1.00 12.67 226 ALA A O 1
ATOM 1600 N N . LEU A 1 227 ? 7.468 68.485 -7.318 1.00 10.23 227 LEU A N 1
ATOM 1601 C CA . LEU A 1 227 ? 7.153 69.275 -8.484 1.00 9.30 227 LEU A CA 1
ATOM 1602 C C . LEU A 1 227 ? 5.925 68.773 -9.186 1.00 7.55 227 LEU A C 1
ATOM 1603 O O . LEU A 1 227 ? 5.042 69.560 -9.514 1.00 6.35 227 LEU A O 1
ATOM 1608 N N . VAL A 1 228 ? 5.873 67.466 -9.413 1.00 7.01 228 VAL A N 1
ATOM 1609 C CA . VAL A 1 228 ? 4.727 66.870 -10.085 1.00 7.05 228 VAL A CA 1
ATOM 1610 C C . VAL A 1 228 ? 3.466 67.368 -9.381 1.00 8.22 228 VAL A C 1
ATOM 1611 O O . VAL A 1 228 ? 2.493 67.742 -10.023 1.00 6.79 228 VAL A O 1
ATOM 1615 N N . LEU A 1 229 ? 3.476 67.389 -8.052 1.00 10.50 229 LEU A N 1
ATOM 1616 C CA . LEU A 1 229 ? 2.274 67.799 -7.377 1.00 12.81 229 LEU A CA 1
ATOM 1617 C C . LEU A 1 229 ? 2.055 69.297 -7.348 1.00 13.35 229 LEU A C 1
ATOM 1618 O O . LEU A 1 229 ? 0.916 69.747 -7.520 1.00 10.96 229 LEU A O 1
ATOM 1623 N N . GLU A 1 230 ? 3.132 70.060 -7.145 1.00 14.42 230 GLU A N 1
ATOM 1624 C CA . GLU A 1 230 ? 3.066 71.530 -7.178 1.00 15.72 230 GLU A CA 1
ATOM 1625 C C . GLU A 1 230 ? 2.446 71.973 -8.523 1.00 15.53 230 GLU A C 1
ATOM 1626 O O . GLU A 1 230 ? 1.443 72.714 -8.531 1.00 14.96 230 GLU A O 1
ATOM 1632 N N . GLU A 1 231 ? 3.021 71.526 -9.647 1.00 13.85 231 GLU A N 1
ATOM 1633 C CA . GLU A 1 231 ? 2.451 71.880 -10.946 1.00 14.51 231 GLU A CA 1
ATOM 1634 C C . GLU A 1 231 ? 0.974 71.503 -11.024 1.00 14.36 231 GLU A C 1
ATOM 1635 O O . GLU A 1 231 ? 0.171 72.240 -11.598 1.00 13.99 231 GLU A O 1
ATOM 1641 N N . SER A 1 232 ? 0.623 70.347 -10.454 1.00 14.22 232 SER A N 1
ATOM 1642 C CA . SER A 1 232 ? -0.748 69.865 -10.481 1.00 13.01 232 SER A CA 1
ATOM 1643 C C . SER A 1 232 ? -1.707 70.759 -9.702 1.00 12.42 232 SER A C 1
ATOM 1644 O O . SER A 1 232 ? -2.691 71.214 -10.267 1.00 10.40 232 SER A O 1
ATOM 1647 N N . PHE A 1 233 ? -1.445 71.026 -8.425 1.00 11.34 233 PHE A N 1
ATOM 1648 C CA . PHE A 1 233 ? -2.357 71.900 -7.680 1.00 10.65 233 PHE A CA 1
ATOM 1649 C C . PHE A 1 233 ? -2.494 73.257 -8.379 1.00 11.47 233 PHE A C 1
ATOM 1650 O O . PHE A 1 233 ? -3.593 73.807 -8.456 1.00 10.58 233 PHE A O 1
ATOM 1658 N N . ALA A 1 234 ? -1.374 73.790 -8.884 1.00 12.01 234 ALA A N 1
ATOM 1659 C CA . ALA A 1 234 ? -1.381 75.085 -9.526 1.00 11.75 234 ALA A CA 1
ATOM 1660 C C . ALA A 1 234 ? -2.258 75.106 -10.760 1.00 13.40 234 ALA A C 1
ATOM 1661 O O . ALA A 1 234 ? -3.026 76.054 -10.924 1.00 12.37 234 ALA A O 1
ATOM 1663 N N . GLU A 1 235 ? -2.172 74.086 -11.621 1.00 14.53 235 GLU A N 1
ATOM 1664 C CA . GLU A 1 235 ? -3.021 74.077 -12.800 1.00 18.21 235 GLU A CA 1
ATOM 1665 C C . GLU A 1 235 ? -4.484 73.981 -12.361 1.00 17.96 235 GLU A C 1
ATOM 1666 O O . GLU A 1 235 ? -5.283 74.801 -12.744 1.00 19.33 235 GLU A O 1
ATOM 1672 N N . ARG A 1 236 ? -4.851 72.997 -11.550 1.00 17.72 236 ARG A N 1
ATOM 1673 C CA . ARG A 1 236 ? -6.237 72.857 -11.083 1.00 15.44 236 ARG A CA 1
ATOM 1674 C C . ARG A 1 236 ? -6.636 74.083 -10.228 1.00 15.74 236 ARG A C 1
ATOM 1675 O O . ARG A 1 236 ? -7.698 74.088 -9.579 1.00 16.53 236 ARG A O 1
ATOM 1683 N N . GLY A 1 237 ? -5.792 75.110 -10.201 1.00 14.48 237 GLY A N 1
ATOM 1684 C CA . GLY A 1 237 ? -6.141 76.338 -9.485 1.00 14.60 237 GLY A CA 1
ATOM 1685 C C . GLY A 1 237 ? -6.161 76.492 -7.965 1.00 13.75 237 GLY A C 1
ATOM 1686 O O . GLY A 1 237 ? -6.816 77.390 -7.447 1.00 13.30 237 GLY A O 1
ATOM 1687 N N . VAL A 1 238 ? -5.463 75.631 -7.242 1.00 13.80 238 VAL A N 1
ATOM 1688 C CA . VAL A 1 238 ? -5.376 75.746 -5.798 1.00 13.57 238 VAL A CA 1
ATOM 1689 C C . VAL A 1 238 ? -4.597 77.037 -5.494 1.00 15.97 238 VAL A C 1
ATOM 1690 O O . VAL A 1 238 ? -3.582 77.354 -6.139 1.00 17.04 238 VAL A O 1
ATOM 1694 N N . ARG A 1 239 ? -5.110 77.790 -4.526 1.00 17.20 239 ARG A N 1
ATOM 1695 C CA . ARG A 1 239 ? -4.574 79.077 -4.091 1.00 17.67 239 ARG A CA 1
ATOM 1696 C C . ARG A 1 239 ? -3.727 78.842 -2.840 1.00 17.58 239 ARG A C 1
ATOM 1697 O O . ARG A 1 239 ? -4.184 78.146 -1.940 1.00 18.69 239 ARG A O 1
ATOM 1705 N N . LEU A 1 240 ? -2.523 79.406 -2.743 1.00 16.69 240 LEU A N 1
ATOM 1706 C CA . LEU A 1 240 ? -1.793 79.230 -1.478 1.00 15.97 240 LEU A CA 1
ATOM 1707 C C . LEU A 1 240 ? -1.032 80.469 -1.010 1.00 15.84 240 LEU A C 1
ATOM 1708 O O . LEU A 1 240 ? -0.524 81.220 -1.821 1.00 15.81 240 LEU A O 1
ATOM 1713 N N . PHE A 1 241 ? -0.999 80.685 0.308 1.00 15.87 241 PHE A N 1
ATOM 1714 C CA . PHE A 1 241 ? -0.199 81.757 0.907 1.00 15.21 241 PHE A CA 1
ATOM 1715 C C . PHE A 1 241 ? 0.978 80.939 1.466 1.00 15.13 241 PHE A C 1
ATOM 1716 O O . PHE A 1 241 ? 0.791 80.180 2.436 1.00 14.59 241 PHE A O 1
ATOM 1724 N N . LYS A 1 242 ? 2.171 81.071 0.880 1.00 14.33 242 LYS A N 1
ATOM 1725 C CA . LYS A 1 242 ? 3.346 80.333 1.390 1.00 13.22 242 LYS A CA 1
ATOM 1726 C C . LYS A 1 242 ? 3.821 80.973 2.667 1.00 12.62 242 LYS A C 1
ATOM 1727 O O . LYS A 1 242 ? 3.603 82.150 2.864 1.00 13.71 242 LYS A O 1
ATOM 1733 N N . ASN A 1 243 ? 4.488 80.190 3.506 1.00 12.56 243 ASN A N 1
ATOM 1734 C CA . ASN A 1 243 ? 5.091 80.638 4.759 1.00 11.56 243 ASN A CA 1
ATOM 1735 C C . ASN A 1 243 ? 4.250 81.482 5.670 1.00 11.56 243 ASN A C 1
ATOM 1736 O O . ASN A 1 243 ? 4.671 82.537 6.124 1.00 10.89 243 ASN A O 1
ATOM 1741 N N . ALA A 1 244 ? 3.052 81.020 5.955 1.00 12.00 244 ALA A N 1
ATOM 1742 C CA . ALA A 1 244 ? 2.206 81.772 6.833 1.00 13.45 244 ALA A CA 1
ATOM 1743 C C . ALA A 1 244 ? 1.588 80.807 7.810 1.00 15.52 244 ALA A C 1
ATOM 1744 O O . ALA A 1 244 ? 1.408 79.623 7.503 1.00 15.86 244 ALA A O 1
ATOM 1746 N N . ARG A 1 245 ? 1.323 81.304 9.010 1.00 18.15 245 ARG A N 1
ATOM 1747 C CA . ARG A 1 245 ? 0.707 80.506 10.050 1.00 21.20 245 ARG A CA 1
ATOM 1748 C C . ARG A 1 245 ? -0.595 81.237 10.414 1.00 21.12 245 ARG A C 1
ATOM 1749 O O . ARG A 1 245 ? -0.683 82.480 10.351 1.00 20.28 245 ARG A O 1
ATOM 1757 N N . ALA A 1 246 ? -1.618 80.480 10.781 1.00 19.31 246 ALA A N 1
ATOM 1758 C CA . ALA A 1 246 ? -2.852 81.119 11.142 1.00 18.75 246 ALA A CA 1
ATOM 1759 C C . ALA A 1 246 ? -2.805 81.612 12.594 1.00 19.10 246 ALA A C 1
ATOM 1760 O O . ALA A 1 246 ? -2.714 80.820 13.531 1.00 20.47 246 ALA A O 1
ATOM 1762 N N . ALA A 1 247 ? -2.862 82.929 12.772 1.00 18.03 247 ALA A N 1
ATOM 1763 C CA . ALA A 1 247 ? -2.870 83.569 14.079 1.00 15.22 247 ALA A CA 1
ATOM 1764 C C . ALA A 1 247 ? -4.178 83.216 14.807 1.00 15.71 247 ALA A C 1
ATOM 1765 O O . ALA A 1 247 ? -4.229 83.163 16.031 1.00 14.84 247 ALA A O 1
ATOM 1767 N N . SER A 1 248 ? -5.245 82.959 14.044 1.00 16.90 248 SER A N 1
ATOM 1768 C CA . SER A 1 248 ? -6.539 82.570 14.620 1.00 16.45 248 SER A CA 1
ATOM 1769 C C . SER A 1 248 ? -7.563 82.245 13.533 1.00 17.18 248 SER A C 1
ATOM 1770 O O . SER A 1 248 ? -7.357 82.594 12.364 1.00 18.68 248 SER A O 1
ATOM 1773 N N . VAL A 1 249 ? -8.672 81.602 13.901 1.00 16.86 249 VAL A N 1
ATOM 1774 C CA . VAL A 1 249 ? -9.739 81.328 12.931 1.00 16.65 249 VAL A CA 1
ATOM 1775 C C . VAL A 1 249 ? -11.070 81.650 13.593 1.00 19.12 249 VAL A C 1
ATOM 1776 O O . VAL A 1 249 ? -11.570 80.899 14.434 1.00 19.53 249 VAL A O 1
ATOM 1780 N N . THR A 1 250 ? -11.631 82.788 13.199 1.00 22.03 250 THR A N 1
ATOM 1781 C CA . THR A 1 250 ? -12.895 83.319 13.724 1.00 23.52 250 THR A CA 1
ATOM 1782 C C . THR A 1 250 ? -14.051 82.924 12.846 1.00 22.88 250 THR A C 1
ATOM 1783 O O . THR A 1 250 ? -13.886 82.639 11.662 1.00 21.79 250 THR A O 1
ATOM 1787 N N . ARG A 1 251 ? -15.236 82.981 13.426 1.00 23.23 251 ARG A N 1
ATOM 1788 C CA . ARG A 1 251 ? -16.446 82.676 12.690 1.00 24.26 251 ARG A CA 1
ATOM 1789 C C . ARG A 1 251 ? -17.175 83.942 12.255 1.00 24.37 251 ARG A C 1
ATOM 1790 O O . ARG A 1 251 ? -17.555 84.767 13.063 1.00 24.08 251 ARG A O 1
ATOM 1798 N N . THR A 1 252 ? -17.355 84.112 10.960 1.00 25.51 252 THR A N 1
ATOM 1799 C CA . THR A 1 252 ? -18.025 85.310 10.490 1.00 26.36 252 THR A CA 1
ATOM 1800 C C . THR A 1 252 ? -19.468 85.025 10.208 1.00 27.06 252 THR A C 1
ATOM 1801 O O . THR A 1 252 ? -20.006 83.981 10.568 1.00 28.79 252 THR A O 1
ATOM 1805 N N . GLY A 1 253 ? -20.079 85.980 9.537 1.00 28.00 253 GLY A N 1
ATOM 1806 C CA . GLY A 1 253 ? -21.467 85.869 9.179 1.00 29.03 253 GLY A CA 1
ATOM 1807 C C . GLY A 1 253 ? -21.827 84.469 8.772 1.00 30.04 253 GLY A C 1
ATOM 1808 O O . GLY A 1 253 ? -22.283 83.671 9.589 1.00 30.38 253 GLY A O 1
ATOM 1809 N N . ALA A 1 254 ? -21.609 84.144 7.509 1.00 30.71 254 ALA A N 1
ATOM 1810 C CA . ALA A 1 254 ? -21.968 82.812 7.076 1.00 31.17 254 ALA A CA 1
ATOM 1811 C C . ALA A 1 254 ? -20.734 81.973 6.801 1.00 30.81 254 ALA A C 1
ATOM 1812 O O . ALA A 1 254 ? -20.821 80.764 6.588 1.00 31.60 254 ALA A O 1
ATOM 1814 N N . GLY A 1 255 ? -19.573 82.612 6.822 1.00 29.56 255 GLY A N 1
ATOM 1815 C CA . GLY A 1 255 ? -18.364 81.860 6.558 1.00 26.66 255 GLY A CA 1
ATOM 1816 C C . GLY A 1 255 ? -17.411 81.747 7.722 1.00 24.57 255 GLY A C 1
ATOM 1817 O O . GLY A 1 255 ? -17.785 81.463 8.869 1.00 24.54 255 GLY A O 1
ATOM 1818 N N . VAL A 1 256 ? -16.159 82.026 7.408 1.00 21.62 256 VAL A N 1
ATOM 1819 C CA . VAL A 1 256 ? -15.090 81.929 8.370 1.00 17.59 256 VAL A CA 1
ATOM 1820 C C . VAL A 1 256 ? -13.984 82.962 8.038 1.00 16.85 256 VAL A C 1
ATOM 1821 O O . VAL A 1 256 ? -13.649 83.180 6.855 1.00 15.13 256 VAL A O 1
ATOM 1825 N N . LEU A 1 257 ? -13.433 83.616 9.070 1.00 15.15 257 LEU A N 1
ATOM 1826 C CA . LEU A 1 257 ? -12.353 84.595 8.844 1.00 14.01 257 LEU A CA 1
ATOM 1827 C C . LEU A 1 257 ? -11.017 84.043 9.293 1.00 13.78 257 LEU A C 1
ATOM 1828 O O . LEU A 1 257 ? -10.784 83.893 10.503 1.00 13.63 257 LEU A O 1
ATOM 1833 N N . VAL A 1 258 ? -10.132 83.723 8.351 1.00 13.57 258 VAL A N 1
ATOM 1834 C CA . VAL A 1 258 ? -8.819 83.202 8.785 1.00 13.80 258 VAL A CA 1
ATOM 1835 C C . VAL A 1 258 ? -7.853 84.392 8.872 1.00 13.86 258 VAL A C 1
ATOM 1836 O O . VAL A 1 258 ? -7.748 85.189 7.928 1.00 13.47 258 VAL A O 1
ATOM 1840 N N . THR A 1 259 ? -7.184 84.542 10.010 1.00 12.77 259 THR A N 1
ATOM 1841 C CA . THR A 1 259 ? -6.237 85.654 10.181 1.00 13.37 259 THR A CA 1
ATOM 1842 C C . THR A 1 259 ? -4.867 85.079 10.460 1.00 14.14 259 THR A C 1
ATOM 1843 O O . THR A 1 259 ? -4.716 84.263 11.377 1.00 14.39 259 THR A O 1
ATOM 1847 N N . MET A 1 260 ? -3.863 85.491 9.702 1.00 14.03 260 MET A N 1
ATOM 1848 C CA . MET A 1 260 ? -2.571 84.910 9.968 1.00 16.68 260 MET A CA 1
ATOM 1849 C C . MET A 1 260 ? -1.588 85.896 10.555 1.00 18.32 260 MET A C 1
ATOM 1850 O O . MET A 1 260 ? -1.710 87.092 10.377 1.00 19.20 260 MET A O 1
ATOM 1855 N N . THR A 1 261 ? -0.621 85.351 11.280 1.00 20.38 261 THR A N 1
ATOM 1856 C CA . THR A 1 261 ? 0.404 86.102 11.996 1.00 21.28 261 THR A CA 1
ATOM 1857 C C . THR A 1 261 ? 0.991 87.325 11.348 1.00 21.91 261 THR A C 1
ATOM 1858 O O . THR A 1 261 ? 1.625 88.117 12.028 1.00 22.77 261 THR A O 1
ATOM 1862 N N . ASP A 1 262 ? 0.778 87.483 10.052 1.00 22.84 262 ASP A N 1
ATOM 1863 C CA . ASP A 1 262 ? 1.292 88.646 9.348 1.00 24.10 262 ASP A CA 1
ATOM 1864 C C . ASP A 1 262 ? 0.274 89.768 9.268 1.00 24.36 262 ASP A C 1
ATOM 1865 O O . ASP A 1 262 ? 0.603 90.863 8.809 1.00 23.70 262 ASP A O 1
ATOM 1870 N N . GLY A 1 263 ? -0.959 89.478 9.687 1.00 24.22 263 GLY A N 1
ATOM 1871 C CA . GLY A 1 263 ? -2.017 90.461 9.647 1.00 24.99 263 GLY A CA 1
ATOM 1872 C C . GLY A 1 263 ? -3.033 90.355 8.511 1.00 25.94 263 GLY A C 1
ATOM 1873 O O . GLY A 1 263 ? -4.202 90.736 8.696 1.00 27.35 263 GLY A O 1
ATOM 1874 N N . ARG A 1 264 ? -2.613 89.858 7.344 1.00 25.61 264 ARG A N 1
ATOM 1875 C CA . ARG A 1 264 ? -3.513 89.720 6.186 1.00 24.83 264 ARG A CA 1
ATOM 1876 C C . ARG A 1 264 ? -4.633 88.733 6.554 1.00 23.00 264 ARG A C 1
ATOM 1877 O O . ARG A 1 264 ? -4.504 88.002 7.540 1.00 21.73 264 ARG A O 1
ATOM 1885 N N . THR A 1 265 ? -5.722 88.700 5.789 1.00 20.53 265 THR A N 1
ATOM 1886 C CA . THR A 1 265 ? -6.789 87.764 6.125 1.00 19.67 265 THR A CA 1
ATOM 1887 C C . THR A 1 265 ? -7.346 87.067 4.868 1.00 18.82 265 THR A C 1
ATOM 1888 O O . THR A 1 265 ? -7.067 87.533 3.787 1.00 20.09 265 THR A O 1
ATOM 1892 N N . VAL A 1 266 ? -8.045 85.925 4.987 1.00 17.13 266 VAL A N 1
ATOM 1893 C CA . VAL A 1 266 ? -8.710 85.273 3.821 1.00 15.44 266 VAL A CA 1
ATOM 1894 C C . VAL A 1 266 ? -10.091 84.952 4.338 1.00 14.76 266 VAL A C 1
ATOM 1895 O O . VAL A 1 266 ? -10.311 84.904 5.554 1.00 16.02 266 VAL A O 1
ATOM 1899 N N . GLU A 1 267 ? -11.023 84.704 3.445 1.00 13.26 267 GLU A N 1
ATOM 1900 C CA . GLU A 1 267 ? -12.359 84.378 3.901 1.00 14.08 267 GLU A CA 1
ATOM 1901 C C . GLU A 1 267 ? -12.933 83.131 3.195 1.00 13.11 267 GLU A C 1
ATOM 1902 O O . GLU A 1 267 ? -12.949 83.045 1.990 1.00 13.91 267 GLU A O 1
ATOM 1908 N N . GLY A 1 268 ? -13.401 82.143 3.919 1.00 11.78 268 GLY A N 1
ATOM 1909 C CA . GLY A 1 268 ? -13.975 81.030 3.199 1.00 12.62 268 GLY A CA 1
ATOM 1910 C C . GLY A 1 268 ? -15.322 80.649 3.811 1.00 13.38 268 GLY A C 1
ATOM 1911 O O . GLY A 1 268 ? -15.852 81.353 4.692 1.00 12.16 268 GLY A O 1
ATOM 1912 N N . SER A 1 269 ? -15.909 79.556 3.335 1.00 13.12 269 SER A N 1
ATOM 1913 C CA . SER A 1 269 ? -17.138 79.118 3.956 1.00 14.12 269 SER A CA 1
ATOM 1914 C C . SER A 1 269 ? -16.742 78.306 5.196 1.00 14.32 269 SER A C 1
ATOM 1915 O O . SER A 1 269 ? -17.389 78.415 6.263 1.00 14.62 269 SER A O 1
ATOM 1918 N N . HIS A 1 270 ? -15.653 77.537 5.052 1.00 12.69 270 HIS A N 1
ATOM 1919 C CA . HIS A 1 270 ? -15.158 76.656 6.111 1.00 11.99 270 HIS A CA 1
ATOM 1920 C C . HIS A 1 270 ? -13.649 76.675 6.256 1.00 10.46 270 HIS A C 1
ATOM 1921 O O . HIS A 1 270 ? -12.935 77.025 5.325 1.00 10.62 270 HIS A O 1
ATOM 1928 N N . ALA A 1 271 ? -13.170 76.273 7.429 1.00 8.68 271 ALA A N 1
ATOM 1929 C CA . ALA A 1 271 ? -11.735 76.168 7.664 1.00 7.90 271 ALA A CA 1
ATOM 1930 C C . ALA A 1 271 ? -11.472 74.729 8.151 1.00 8.56 271 ALA A C 1
ATOM 1931 O O . ALA A 1 271 ? -12.095 74.237 9.122 1.00 9.35 271 ALA A O 1
ATOM 1933 N N . LEU A 1 272 ? -10.590 74.037 7.439 1.00 8.78 272 LEU A N 1
ATOM 1934 C CA . LEU A 1 272 ? -10.180 72.687 7.797 1.00 8.78 272 LEU A CA 1
ATOM 1935 C C . LEU A 1 272 ? -8.832 72.861 8.544 1.00 10.54 272 LEU A C 1
ATOM 1936 O O . LEU A 1 272 ? -7.811 73.258 7.918 1.00 11.47 272 LEU A O 1
ATOM 1941 N N . MET A 1 273 ? -8.801 72.609 9.857 1.00 10.25 273 MET A N 1
ATOM 1942 C CA . MET A 1 273 ? -7.518 72.681 10.571 1.00 10.99 273 MET A CA 1
ATOM 1943 C C . MET A 1 273 ? -6.695 71.391 10.283 1.00 12.20 273 MET A C 1
ATOM 1944 O O . MET A 1 273 ? -7.105 70.246 10.597 1.00 11.75 273 MET A O 1
ATOM 1949 N N . THR A 1 274 ? -5.548 71.581 9.638 1.00 13.35 274 THR A N 1
ATOM 1950 C CA . THR A 1 274 ? -4.687 70.471 9.273 1.00 14.37 274 THR A CA 1
ATOM 1951 C C . THR A 1 274 ? -3.363 70.607 9.954 1.00 15.23 274 THR A C 1
ATOM 1952 O O . THR A 1 274 ? -2.311 70.652 9.349 1.00 15.87 274 THR A O 1
ATOM 1956 N N . ILE A 1 275 ? -3.388 70.739 11.255 1.00 17.02 275 ILE A N 1
ATOM 1957 C CA . ILE A 1 275 ? -2.092 70.805 11.890 1.00 18.17 275 ILE A CA 1
ATOM 1958 C C . ILE A 1 275 ? -1.683 69.346 12.162 1.00 19.07 275 ILE A C 1
ATOM 1959 O O . ILE A 1 275 ? -1.968 68.436 11.344 1.00 21.71 275 ILE A O 1
ATOM 1964 N N . GLY A 1 276 ? -1.029 69.099 13.284 1.00 15.97 276 GLY A N 1
ATOM 1965 C CA . GLY A 1 276 ? -0.667 67.736 13.547 1.00 15.52 276 GLY A CA 1
ATOM 1966 C C . GLY A 1 276 ? -1.592 67.119 14.567 1.00 15.02 276 GLY A C 1
ATOM 1967 O O . GLY A 1 276 ? -2.756 67.488 14.653 1.00 16.13 276 GLY A O 1
ATOM 1968 N N . SER A 1 277 ? -1.057 66.169 15.332 1.00 14.53 277 SER A N 1
ATOM 1969 C CA . SER A 1 277 ? -1.815 65.499 16.370 1.00 14.25 277 SER A CA 1
ATOM 1970 C C . SER A 1 277 ? -0.943 65.409 17.603 1.00 13.84 277 SER A C 1
ATOM 1971 O O . SER A 1 277 ? 0.238 65.740 17.551 1.00 13.92 277 SER A O 1
ATOM 1974 N N . VAL A 1 278 ? -1.546 64.941 18.690 1.00 13.16 278 VAL A N 1
ATOM 1975 C CA . VAL A 1 278 ? -0.903 64.797 19.984 1.00 12.50 278 VAL A CA 1
ATOM 1976 C C . VAL A 1 278 ? -1.037 63.361 20.498 1.00 11.92 278 VAL A C 1
ATOM 1977 O O . VAL A 1 278 ? -2.095 62.716 20.366 1.00 11.04 278 VAL A O 1
ATOM 1981 N N . PRO A 1 279 ? 0.044 62.832 21.083 1.00 10.92 279 PRO A N 1
ATOM 1982 C CA . PRO A 1 279 ? -0.015 61.456 21.582 1.00 9.56 279 PRO A CA 1
ATOM 1983 C C . PRO A 1 279 ? -0.983 61.308 22.725 1.00 8.91 279 PRO A C 1
ATOM 1984 O O . PRO A 1 279 ? -1.080 62.185 23.565 1.00 11.48 279 PRO A O 1
ATOM 1988 N N . ASN A 1 280 ? -1.729 60.218 22.734 1.00 7.07 280 ASN A N 1
ATOM 1989 C CA . ASN A 1 280 ? -2.695 59.965 23.769 1.00 5.24 280 ASN A CA 1
ATOM 1990 C C . ASN A 1 280 ? -1.989 59.302 24.908 1.00 5.77 280 ASN A C 1
ATOM 1991 O O . ASN A 1 280 ? -2.211 58.109 25.183 1.00 5.53 280 ASN A O 1
ATOM 1996 N N . THR A 1 281 ? -1.155 60.058 25.606 1.00 4.38 281 THR A N 1
ATOM 1997 C CA . THR A 1 281 ? -0.395 59.415 26.644 1.00 4.73 281 THR A CA 1
ATOM 1998 C C . THR A 1 281 ? -0.588 59.943 28.012 1.00 5.50 281 THR A C 1
ATOM 1999 O O . THR A 1 281 ? 0.304 59.811 28.850 1.00 4.59 281 THR A O 1
ATOM 2003 N N . SER A 1 282 ? -1.737 60.547 28.256 1.00 6.87 282 SER A N 1
ATOM 2004 C CA . SER A 1 282 ? -1.978 61.073 29.578 1.00 6.39 282 SER A CA 1
ATOM 2005 C C . SER A 1 282 ? -3.073 60.274 30.314 1.00 7.01 282 SER A C 1
ATOM 2006 O O . SER A 1 282 ? -3.933 59.605 29.706 1.00 5.37 282 SER A O 1
ATOM 2009 N N . GLY A 1 283 ? -3.008 60.321 31.638 1.00 6.69 283 GLY A N 1
ATOM 2010 C CA . GLY A 1 283 ? -3.966 59.580 32.431 1.00 7.76 283 GLY A CA 1
ATOM 2011 C C . GLY A 1 283 ? -3.886 58.073 32.236 1.00 8.10 283 GLY A C 1
ATOM 2012 O O . GLY A 1 283 ? -4.905 57.387 32.259 1.00 9.92 283 GLY A O 1
ATOM 2013 N N . LEU A 1 284 ? -2.677 57.543 32.081 1.00 7.83 284 LEU A N 1
ATOM 2014 C CA . LEU A 1 284 ? -2.504 56.107 31.853 1.00 7.48 284 LEU A CA 1
ATOM 2015 C C . LEU A 1 284 ? -1.875 55.429 33.046 1.00 8.73 284 LEU A C 1
ATOM 2016 O O . LEU A 1 284 ? -1.751 54.195 33.084 1.00 8.26 284 LEU A O 1
ATOM 2021 N N . GLY A 1 285 ? -1.456 56.255 34.007 1.00 10.09 285 GLY A N 1
ATOM 2022 C CA . GLY A 1 285 ? -0.805 55.752 35.202 1.00 10.99 285 GLY A CA 1
ATOM 2023 C C . GLY A 1 285 ? 0.619 55.311 34.946 1.00 12.49 285 GLY A C 1
ATOM 2024 O O . GLY A 1 285 ? 1.126 54.435 35.650 1.00 12.53 285 GLY A O 1
ATOM 2025 N N . LEU A 1 286 ? 1.264 55.910 33.942 1.00 13.75 286 LEU A N 1
ATOM 2026 C CA . LEU A 1 286 ? 2.639 55.579 33.613 1.00 15.34 286 LEU A CA 1
ATOM 2027 C C . LEU A 1 286 ? 3.535 56.005 34.769 1.00 17.34 286 LEU A C 1
ATOM 2028 O O . LEU A 1 286 ? 4.691 55.619 34.828 1.00 17.11 286 LEU A O 1
ATOM 2033 N N . GLU A 1 287 ? 2.986 56.795 35.693 1.00 19.73 287 GLU A N 1
ATOM 2034 C CA . GLU A 1 287 ? 3.725 57.248 36.871 1.00 21.42 287 GLU A CA 1
ATOM 2035 C C . GLU A 1 287 ? 3.884 56.115 37.836 1.00 21.31 287 GLU A C 1
ATOM 2036 O O . GLU A 1 287 ? 4.900 56.023 38.500 1.00 21.73 287 GLU A O 1
ATOM 2042 N N . ARG A 1 288 ? 2.846 55.289 37.946 1.00 20.85 288 ARG A N 1
ATOM 2043 C CA . ARG A 1 288 ? 2.849 54.183 38.882 1.00 21.19 288 ARG A CA 1
ATOM 2044 C C . ARG A 1 288 ? 3.891 53.149 38.520 1.00 19.98 288 ARG A C 1
ATOM 2045 O O . ARG A 1 288 ? 4.216 52.250 39.310 1.00 20.36 288 ARG A O 1
ATOM 2053 N N . VAL A 1 289 ? 4.466 53.301 37.349 1.00 17.23 289 VAL A N 1
ATOM 2054 C CA . VAL A 1 289 ? 5.426 52.317 36.970 1.00 16.21 289 VAL A CA 1
ATOM 2055 C C . VAL A 1 289 ? 6.834 52.852 36.652 1.00 15.29 289 VAL A C 1
ATOM 2056 O O . VAL A 1 289 ? 7.705 52.103 36.181 1.00 13.75 289 VAL A O 1
ATOM 2060 N N . GLY A 1 290 ? 7.059 54.136 36.945 1.00 13.46 290 GLY A N 1
ATOM 2061 C CA . GLY A 1 290 ? 8.358 54.745 36.717 1.00 14.61 290 GLY A CA 1
ATOM 2062 C C . GLY A 1 290 ? 8.684 55.489 35.422 1.00 15.07 290 GLY A C 1
ATOM 2063 O O . GLY A 1 290 ? 9.714 56.157 35.321 1.00 14.70 290 GLY A O 1
ATOM 2064 N N . ILE A 1 291 ? 7.825 55.359 34.424 1.00 15.25 291 ILE A N 1
ATOM 2065 C CA . ILE A 1 291 ? 8.031 56.012 33.159 1.00 16.88 291 ILE A CA 1
ATOM 2066 C C . ILE A 1 291 ? 7.690 57.500 33.268 1.00 18.82 291 ILE A C 1
ATOM 2067 O O . ILE A 1 291 ? 6.885 57.912 34.078 1.00 17.45 291 ILE A O 1
ATOM 2072 N N . GLN A 1 292 ? 8.368 58.308 32.471 1.00 21.80 292 GLN A N 1
ATOM 2073 C CA . GLN A 1 292 ? 8.138 59.740 32.428 1.00 24.50 292 GLN A CA 1
ATOM 2074 C C . GLN A 1 292 ? 8.104 60.021 30.929 1.00 24.43 292 GLN A C 1
ATOM 2075 O O . GLN A 1 292 ? 9.089 59.766 30.229 1.00 22.87 292 GLN A O 1
ATOM 2081 N N . LEU A 1 293 ? 6.951 60.482 30.437 1.00 24.15 293 LEU A N 1
ATOM 2082 C CA . LEU A 1 293 ? 6.796 60.782 29.016 1.00 24.30 293 LEU A CA 1
ATOM 2083 C C . LEU A 1 293 ? 7.989 61.556 28.398 1.00 25.11 293 LEU A C 1
ATOM 2084 O O . LEU A 1 293 ? 8.438 62.582 28.918 1.00 26.19 293 LEU A O 1
ATOM 2089 N N . GLY A 1 294 ? 8.516 61.051 27.294 1.00 25.39 294 GLY A N 1
ATOM 2090 C CA . GLY A 1 294 ? 9.619 61.726 26.661 1.00 25.83 294 GLY A CA 1
ATOM 2091 C C . GLY A 1 294 ? 9.170 62.918 25.825 1.00 27.76 294 GLY A C 1
ATOM 2092 O O . GLY A 1 294 ? 7.983 63.259 25.743 1.00 26.96 294 GLY A O 1
ATOM 2093 N N . ARG A 1 295 ? 10.155 63.548 25.197 1.00 29.80 295 ARG A N 1
ATOM 2094 C CA . ARG A 1 295 ? 9.976 64.706 24.341 1.00 31.36 295 ARG A CA 1
ATOM 2095 C C . ARG A 1 295 ? 8.776 64.604 23.420 1.00 30.13 295 ARG A C 1
ATOM 2096 O O . ARG A 1 295 ? 8.741 63.757 22.536 1.00 30.22 295 ARG A O 1
ATOM 2104 N N . GLY A 1 296 ? 7.816 65.503 23.635 1.00 28.36 296 GLY A N 1
ATOM 2105 C CA . GLY A 1 296 ? 6.603 65.550 22.854 1.00 24.58 296 GLY A CA 1
ATOM 2106 C C . GLY A 1 296 ? 5.520 64.804 23.593 1.00 23.36 296 GLY A C 1
ATOM 2107 O O . GLY A 1 296 ? 4.513 64.491 23.023 1.00 24.14 296 GLY A O 1
ATOM 2108 N N . ASN A 1 297 ? 5.709 64.536 24.869 1.00 22.22 297 ASN A N 1
ATOM 2109 C CA . ASN A 1 297 ? 4.740 63.749 25.627 1.00 21.89 297 ASN A CA 1
ATOM 2110 C C . ASN A 1 297 ? 4.529 62.362 25.015 1.00 20.51 297 ASN A C 1
ATOM 2111 O O . ASN A 1 297 ? 3.478 61.765 25.141 1.00 18.24 297 ASN A O 1
ATOM 2116 N N . TYR A 1 298 ? 5.563 61.873 24.351 1.00 19.94 298 TYR A N 1
ATOM 2117 C CA . TYR A 1 298 ? 5.540 60.561 23.724 1.00 19.75 298 TYR A CA 1
ATOM 2118 C C . TYR A 1 298 ? 6.084 59.523 24.670 1.00 19.18 298 TYR A C 1
ATOM 2119 O O . TYR A 1 298 ? 6.963 59.797 25.481 1.00 17.70 298 TYR A O 1
ATOM 2128 N N . LEU A 1 299 ? 5.551 58.316 24.523 1.00 19.43 299 LEU A N 1
ATOM 2129 C CA . LEU A 1 299 ? 5.957 57.187 25.325 1.00 18.15 299 LEU A CA 1
ATOM 2130 C C . LEU A 1 299 ? 7.180 56.627 24.607 1.00 17.44 299 LEU A C 1
ATOM 2131 O O . LEU A 1 299 ? 7.070 55.648 23.907 1.00 17.83 299 LEU A O 1
ATOM 2136 N N . THR A 1 300 ? 8.336 57.270 24.766 1.00 17.84 300 THR A N 1
ATOM 2137 C CA . THR A 1 300 ? 9.593 56.853 24.119 1.00 16.65 300 THR A CA 1
ATOM 2138 C C . THR A 1 300 ? 9.763 55.339 24.135 1.00 15.63 300 THR A C 1
ATOM 2139 O O . THR A 1 300 ? 9.702 54.704 25.178 1.00 15.30 300 THR A O 1
ATOM 2143 N N . VAL A 1 301 ? 9.973 54.754 22.966 1.00 15.71 301 VAL A N 1
ATOM 2144 C CA . VAL A 1 301 ? 10.129 53.322 22.898 1.00 14.59 301 VAL A CA 1
ATOM 2145 C C . VAL A 1 301 ? 11.402 52.879 22.191 1.00 16.44 301 VAL A C 1
ATOM 2146 O O . VAL A 1 301 ? 12.182 53.644 21.602 1.00 14.95 301 VAL A O 1
ATOM 2150 N N . ASP A 1 302 ? 11.591 51.581 22.294 1.00 19.65 302 ASP A N 1
ATOM 2151 C CA . ASP A 1 302 ? 12.720 50.840 21.729 1.00 20.36 302 ASP A CA 1
ATOM 2152 C C . ASP A 1 302 ? 12.633 50.669 20.245 1.00 21.31 302 ASP A C 1
ATOM 2153 O O . ASP A 1 302 ? 11.736 51.189 19.572 1.00 23.35 302 ASP A O 1
ATOM 2158 N N . ARG A 1 303 ? 13.550 49.844 19.766 1.00 21.53 303 ARG A N 1
ATOM 2159 C CA . ARG A 1 303 ? 13.646 49.501 18.364 1.00 20.50 303 ARG A CA 1
ATOM 2160 C C . ARG A 1 303 ? 12.981 48.119 18.403 1.00 18.73 303 ARG A C 1
ATOM 2161 O O . ARG A 1 303 ? 12.643 47.511 17.363 1.00 17.15 303 ARG A O 1
ATOM 2169 N N . VAL A 1 304 ? 12.781 47.664 19.643 1.00 15.17 304 VAL A N 1
ATOM 2170 C CA . VAL A 1 304 ? 12.153 46.390 19.918 1.00 12.73 304 VAL A CA 1
ATOM 2171 C C . VAL A 1 304 ? 10.810 46.622 20.658 1.00 10.88 304 VAL A C 1
ATOM 2172 O O . VAL A 1 304 ? 10.191 45.735 21.236 1.00 8.34 304 VAL A O 1
ATOM 2176 N N . SER A 1 305 ? 10.341 47.864 20.532 1.00 9.69 305 SER A N 1
ATOM 2177 C CA . SER A 1 305 ? 9.069 48.343 21.089 1.00 7.21 305 SER A CA 1
ATOM 2178 C C . SER A 1 305 ? 8.924 48.385 22.588 1.00 7.14 305 SER A C 1
ATOM 2179 O O . SER A 1 305 ? 7.799 48.486 23.090 1.00 5.96 305 SER A O 1
ATOM 2182 N N . ARG A 1 306 ? 10.019 48.325 23.341 1.00 6.81 306 ARG A N 1
ATOM 2183 C CA . ARG A 1 306 ? 9.769 48.391 24.759 1.00 7.28 306 ARG A CA 1
ATOM 2184 C C . ARG A 1 306 ? 10.077 49.686 25.457 1.00 6.54 306 ARG A C 1
ATOM 2185 O O . ARG A 1 306 ? 10.938 50.455 25.042 1.00 3.65 306 ARG A O 1
ATOM 2193 N N . THR A 1 307 ? 9.274 49.936 26.480 1.00 5.95 307 THR A N 1
ATOM 2194 C CA . THR A 1 307 ? 9.426 51.127 27.267 1.00 8.61 307 THR A CA 1
ATOM 2195 C C . THR A 1 307 ? 10.547 50.868 28.278 1.00 10.75 307 THR A C 1
ATOM 2196 O O . THR A 1 307 ? 11.128 49.784 28.356 1.00 12.03 307 THR A O 1
ATOM 2200 N N . LEU A 1 308 ? 10.825 51.890 29.058 1.00 12.31 308 LEU A N 1
ATOM 2201 C CA . LEU A 1 308 ? 11.870 51.880 30.056 1.00 13.61 308 LEU A CA 1
ATOM 2202 C C . LEU A 1 308 ? 11.473 51.028 31.280 1.00 13.85 308 LEU A C 1
ATOM 2203 O O . LEU A 1 308 ? 12.319 50.697 32.124 1.00 15.46 308 LEU A O 1
ATOM 2208 N N . ALA A 1 309 ? 10.190 50.671 31.370 1.00 12.13 309 ALA A N 1
ATOM 2209 C CA . ALA A 1 309 ? 9.675 49.834 32.452 1.00 10.38 309 ALA A CA 1
ATOM 2210 C C . ALA A 1 309 ? 9.573 48.363 31.955 1.00 10.97 309 ALA A C 1
ATOM 2211 O O . ALA A 1 309 ? 9.052 48.086 30.880 1.00 10.60 309 ALA A O 1
ATOM 2213 N N . THR A 1 310 ? 10.062 47.406 32.722 1.00 12.44 310 THR A N 1
ATOM 2214 C CA . THR A 1 310 ? 10.015 46.026 32.246 1.00 14.94 310 THR A CA 1
ATOM 2215 C C . THR A 1 310 ? 8.619 45.468 32.079 1.00 15.45 310 THR A C 1
ATOM 2216 O O . THR A 1 310 ? 7.692 45.951 32.700 1.00 18.44 310 THR A O 1
ATOM 2220 N N . GLY A 1 311 ? 8.457 44.460 31.226 1.00 14.52 311 GLY A N 1
ATOM 2221 C CA . GLY A 1 311 ? 7.127 43.963 30.947 1.00 11.98 311 GLY A CA 1
ATOM 2222 C C . GLY A 1 311 ? 6.294 45.023 30.200 1.00 12.48 311 GLY A C 1
ATOM 2223 O O . GLY A 1 311 ? 5.231 44.685 29.649 1.00 14.58 311 GLY A O 1
ATOM 2224 N N . ILE A 1 312 ? 6.722 46.293 30.161 1.00 9.95 312 ILE A N 1
ATOM 2225 C CA . ILE A 1 312 ? 5.911 47.300 29.463 1.00 10.52 312 ILE A CA 1
ATOM 2226 C C . ILE A 1 312 ? 6.389 47.784 28.063 1.00 9.93 312 ILE A C 1
ATOM 2227 O O . ILE A 1 312 ? 7.452 48.434 27.921 1.00 9.17 312 ILE A O 1
ATOM 2232 N N . TYR A 1 313 ? 5.571 47.468 27.052 1.00 8.32 313 TYR A N 1
ATOM 2233 C CA . TYR A 1 313 ? 5.809 47.824 25.641 1.00 8.06 313 TYR A CA 1
ATOM 2234 C C . TYR A 1 313 ? 4.810 48.879 25.088 1.00 6.87 313 TYR A C 1
ATOM 2235 O O . TYR A 1 313 ? 3.696 49.013 25.567 1.00 5.82 313 TYR A O 1
ATOM 2244 N N . ALA A 1 314 ? 5.208 49.611 24.052 1.00 5.27 314 ALA A N 1
ATOM 2245 C CA . ALA A 1 314 ? 4.290 50.560 23.420 1.00 3.60 314 ALA A CA 1
ATOM 2246 C C . ALA A 1 314 ? 4.537 50.415 21.932 1.00 1.95 314 ALA A C 1
ATOM 2247 O O . ALA A 1 314 ? 5.532 49.827 21.565 1.00 1.00 314 ALA A O 1
ATOM 2249 N N . ALA A 1 315 ? 3.641 50.937 21.093 1.00 1.22 315 ALA A N 1
ATOM 2250 C CA . ALA A 1 315 ? 3.757 50.851 19.651 1.00 1.33 315 ALA A CA 1
ATOM 2251 C C . ALA A 1 315 ? 2.682 51.729 19.118 1.00 3.78 315 ALA A C 1
ATOM 2252 O O . ALA A 1 315 ? 1.718 51.958 19.821 1.00 6.03 315 ALA A O 1
ATOM 2254 N N . GLY A 1 316 ? 2.829 52.224 17.890 1.00 5.74 316 GLY A N 1
ATOM 2255 C CA . GLY A 1 316 ? 1.810 53.092 17.303 1.00 8.79 316 GLY A CA 1
ATOM 2256 C C . GLY A 1 316 ? 2.078 54.606 17.419 1.00 10.83 316 GLY A C 1
ATOM 2257 O O . GLY A 1 316 ? 3.184 55.018 17.794 1.00 11.67 316 GLY A O 1
ATOM 2258 N N . ASP A 1 317 ? 1.091 55.454 17.114 1.00 11.35 317 ASP A N 1
ATOM 2259 C CA . ASP A 1 317 ? 1.340 56.885 17.205 1.00 12.56 317 ASP A CA 1
ATOM 2260 C C . ASP A 1 317 ? 1.772 57.366 18.573 1.00 12.47 317 ASP A C 1
ATOM 2261 O O . ASP A 1 317 ? 2.442 58.379 18.674 1.00 12.74 317 ASP A O 1
ATOM 2266 N N . CYS A 1 318 ? 1.394 56.646 19.627 1.00 12.22 318 CYS A N 1
ATOM 2267 C CA . CYS A 1 318 ? 1.701 57.109 20.958 1.00 10.79 318 CYS A CA 1
ATOM 2268 C C . CYS A 1 318 ? 3.144 57.006 21.306 1.00 12.48 318 CYS A C 1
ATOM 2269 O O . CYS A 1 318 ? 3.521 57.405 22.416 1.00 13.64 318 CYS A O 1
ATOM 2272 N N . THR A 1 319 ? 3.958 56.467 20.389 1.00 12.60 319 THR A N 1
ATOM 2273 C CA . THR A 1 319 ? 5.410 56.383 20.637 1.00 12.22 319 THR A CA 1
ATOM 2274 C C . THR A 1 319 ? 6.209 57.421 19.860 1.00 12.55 319 THR A C 1
ATOM 2275 O O . THR A 1 319 ? 7.322 57.755 20.272 1.00 14.14 319 THR A O 1
ATOM 2279 N N . GLY A 1 320 ? 5.661 57.922 18.757 1.00 10.70 320 GLY A N 1
ATOM 2280 C CA . GLY A 1 320 ? 6.380 58.910 17.991 1.00 11.19 320 GLY A CA 1
ATOM 2281 C C . GLY A 1 320 ? 7.489 58.409 17.052 1.00 12.67 320 GLY A C 1
ATOM 2282 O O . GLY A 1 320 ? 8.334 59.204 16.631 1.00 12.37 320 GLY A O 1
ATOM 2283 N N . LEU A 1 321 ? 7.529 57.108 16.744 1.00 12.43 321 LEU A N 1
ATOM 2284 C CA . LEU A 1 321 ? 8.503 56.581 15.791 1.00 11.23 321 LEU A CA 1
ATOM 2285 C C . LEU A 1 321 ? 8.097 57.245 14.500 1.00 12.32 321 LEU A C 1
ATOM 2286 O O . LEU A 1 321 ? 8.772 58.172 14.072 1.00 13.58 321 LEU A O 1
ATOM 2291 N N . LEU A 1 322 ? 6.974 56.782 13.917 1.00 11.90 322 LEU A N 1
ATOM 2292 C CA . LEU A 1 322 ? 6.375 57.320 12.663 1.00 9.70 322 LEU A CA 1
ATOM 2293 C C . LEU A 1 322 ? 4.846 57.250 12.636 1.00 9.12 322 LEU A C 1
ATOM 2294 O O . LEU A 1 322 ? 4.257 56.186 12.840 1.00 8.86 322 LEU A O 1
ATOM 2299 N N . PRO A 1 323 ? 4.174 58.366 12.313 1.00 7.77 323 PRO A N 1
ATOM 2300 C CA . PRO A 1 323 ? 2.709 58.249 12.310 1.00 6.75 323 PRO A CA 1
ATOM 2301 C C . PRO A 1 323 ? 2.106 57.651 11.027 1.00 5.82 323 PRO A C 1
ATOM 2302 O O . PRO A 1 323 ? 1.504 58.341 10.234 1.00 6.40 323 PRO A O 1
ATOM 2306 N N . LEU A 1 324 ? 2.353 56.374 10.796 1.00 4.44 324 LEU A N 1
ATOM 2307 C CA . LEU A 1 324 ? 1.762 55.666 9.685 1.00 2.29 324 LEU A CA 1
ATOM 2308 C C . LEU A 1 324 ? 1.233 54.449 10.439 1.00 1.74 324 LEU A C 1
ATOM 2309 O O . LEU A 1 324 ? 1.750 54.052 11.471 1.00 1.00 324 LEU A O 1
ATOM 2314 N N . ALA A 1 325 ? 0.150 53.891 9.939 1.00 3.24 325 ALA A N 1
ATOM 2315 C CA . ALA A 1 325 ? -0.480 52.747 10.552 1.00 2.65 325 ALA A CA 1
ATOM 2316 C C . ALA A 1 325 ? 0.419 51.514 10.311 1.00 2.30 325 ALA A C 1
ATOM 2317 O O . ALA A 1 325 ? 0.591 50.673 11.207 1.00 1.70 325 ALA A O 1
ATOM 2319 N N . SER A 1 326 ? 1.003 51.424 9.111 1.00 2.20 326 SER A N 1
ATOM 2320 C CA . SER A 1 326 ? 1.887 50.312 8.781 1.00 1.29 326 SER A CA 1
ATOM 2321 C C . SER A 1 326 ? 3.031 50.261 9.778 1.00 1.78 326 SER A C 1
ATOM 2322 O O . SER A 1 326 ? 3.394 49.178 10.194 1.00 3.10 326 SER A O 1
ATOM 2325 N N . VAL A 1 327 ? 3.568 51.406 10.197 1.00 1.00 327 VAL A N 1
ATOM 2326 C CA . VAL A 1 327 ? 4.616 51.383 11.193 1.00 1.38 327 VAL A CA 1
ATOM 2327 C C . VAL A 1 327 ? 4.044 50.970 12.574 1.00 2.86 327 VAL A C 1
ATOM 2328 O O . VAL A 1 327 ? 4.706 50.278 13.372 1.00 2.16 327 VAL A O 1
ATOM 2332 N N . ALA A 1 328 ? 2.811 51.389 12.858 1.00 3.71 328 ALA A N 1
ATOM 2333 C CA . ALA A 1 328 ? 2.182 51.067 14.141 1.00 3.79 328 ALA A CA 1
ATOM 2334 C C . ALA A 1 328 ? 1.973 49.534 14.291 1.00 5.27 328 ALA A C 1
ATOM 2335 O O . ALA A 1 328 ? 2.196 48.914 15.356 1.00 3.61 328 ALA A O 1
ATOM 2337 N N . ALA A 1 329 ? 1.576 48.916 13.187 1.00 6.84 329 ALA A N 1
ATOM 2338 C CA . ALA A 1 329 ? 1.321 47.501 13.178 1.00 7.63 329 ALA A CA 1
ATOM 2339 C C . ALA A 1 329 ? 2.616 46.707 13.395 1.00 9.73 329 ALA A C 1
ATOM 2340 O O . ALA A 1 329 ? 2.629 45.736 14.176 1.00 11.10 329 ALA A O 1
ATOM 2342 N N . MET A 1 330 ? 3.718 47.112 12.748 1.00 10.51 330 MET A N 1
ATOM 2343 C CA . MET A 1 330 ? 4.972 46.362 12.917 1.00 10.15 330 MET A CA 1
ATOM 2344 C C . MET A 1 330 ? 5.447 46.597 14.320 1.00 9.65 330 MET A C 1
ATOM 2345 O O . MET A 1 330 ? 6.156 45.775 14.876 1.00 10.58 330 MET A O 1
ATOM 2350 N N . GLN A 1 331 ? 5.056 47.712 14.923 1.00 7.94 331 GLN A N 1
ATOM 2351 C CA . GLN A 1 331 ? 5.558 47.913 16.255 1.00 6.30 331 GLN A CA 1
ATOM 2352 C C . GLN A 1 331 ? 4.875 46.982 17.247 1.00 6.83 331 GLN A C 1
ATOM 2353 O O . GLN A 1 331 ? 5.527 46.462 18.181 1.00 5.50 331 GLN A O 1
ATOM 2359 N N . GLY A 1 332 ? 3.577 46.748 17.044 1.00 6.08 332 GLY A N 1
ATOM 2360 C CA . GLY A 1 332 ? 2.892 45.868 17.964 1.00 5.26 332 GLY A CA 1
ATOM 2361 C C . GLY A 1 332 ? 3.328 44.450 17.700 1.00 4.52 332 GLY A C 1
ATOM 2362 O O . GLY A 1 332 ? 3.536 43.636 18.616 1.00 3.53 332 GLY A O 1
ATOM 2363 N N . ARG A 1 333 ? 3.465 44.158 16.414 1.00 5.68 333 ARG A N 1
ATOM 2364 C CA . ARG A 1 333 ? 3.883 42.818 15.942 1.00 7.19 333 ARG A CA 1
ATOM 2365 C C . ARG A 1 333 ? 5.289 42.464 16.580 1.00 6.09 333 ARG A C 1
ATOM 2366 O O . ARG A 1 333 ? 5.451 41.427 17.241 1.00 5.47 333 ARG A O 1
ATOM 2374 N N . ILE A 1 334 ? 6.273 43.357 16.424 1.00 3.69 334 ILE A N 1
ATOM 2375 C CA . ILE A 1 334 ? 7.613 43.155 16.964 1.00 2.90 334 ILE A CA 1
ATOM 2376 C C . ILE A 1 334 ? 7.596 43.119 18.494 1.00 3.08 334 ILE A C 1
ATOM 2377 O O . ILE A 1 334 ? 8.440 42.479 19.068 1.00 5.51 334 ILE A O 1
ATOM 2382 N N . ALA A 1 335 ? 6.639 43.762 19.162 1.00 3.19 335 ALA A N 1
ATOM 2383 C CA . ALA A 1 335 ? 6.559 43.710 20.641 1.00 3.16 335 ALA A CA 1
ATOM 2384 C C . ALA A 1 335 ? 5.978 42.382 21.086 1.00 3.62 335 ALA A C 1
ATOM 2385 O O . ALA A 1 335 ? 6.196 41.949 22.201 1.00 3.65 335 ALA A O 1
ATOM 2387 N N . MET A 1 336 ? 5.221 41.728 20.229 1.00 3.43 336 MET A N 1
ATOM 2388 C CA . MET A 1 336 ? 4.727 40.460 20.645 1.00 3.10 336 MET A CA 1
ATOM 2389 C C . MET A 1 336 ? 5.828 39.486 20.407 1.00 3.36 336 MET A C 1
ATOM 2390 O O . MET A 1 336 ? 6.030 38.593 21.224 1.00 3.28 336 MET A O 1
ATOM 2395 N N . TYR A 1 337 ? 6.569 39.663 19.311 1.00 3.82 337 TYR A N 1
ATOM 2396 C CA . TYR A 1 337 ? 7.660 38.733 19.006 1.00 4.52 337 TYR A CA 1
ATOM 2397 C C . TYR A 1 337 ? 8.755 38.764 20.095 1.00 4.64 337 TYR A C 1
ATOM 2398 O O . TYR A 1 337 ? 9.305 37.724 20.501 1.00 2.81 337 TYR A O 1
ATOM 2407 N N . HIS A 1 338 ? 9.069 39.957 20.584 1.00 6.13 338 HIS A N 1
ATOM 2408 C CA . HIS A 1 338 ? 10.088 40.034 21.597 1.00 7.16 338 HIS A CA 1
ATOM 2409 C C . HIS A 1 338 ? 9.575 39.455 22.915 1.00 8.24 338 HIS A C 1
ATOM 2410 O O . HIS A 1 338 ? 10.289 38.710 23.582 1.00 9.93 338 HIS A O 1
ATOM 2417 N N . ALA A 1 339 ? 8.344 39.761 23.306 1.00 9.15 339 ALA A N 1
ATOM 2418 C CA . ALA A 1 339 ? 7.823 39.185 24.567 1.00 8.33 339 ALA A CA 1
ATOM 2419 C C . ALA A 1 339 ? 7.543 37.694 24.528 1.00 7.45 339 ALA A C 1
ATOM 2420 O O . ALA A 1 339 ? 7.564 37.073 25.550 1.00 7.20 339 ALA A O 1
ATOM 2422 N N . LEU A 1 340 ? 7.279 37.099 23.375 1.00 8.34 340 LEU A N 1
ATOM 2423 C CA . LEU A 1 340 ? 7.015 35.649 23.368 1.00 9.40 340 LEU A CA 1
ATOM 2424 C C . LEU A 1 340 ? 8.172 34.761 22.861 1.00 9.96 340 LEU A C 1
ATOM 2425 O O . LEU A 1 340 ? 7.961 33.725 22.254 1.00 10.41 340 LEU A O 1
ATOM 2430 N N . GLY A 1 341 ? 9.400 35.203 23.129 1.00 11.01 341 GLY A N 1
ATOM 2431 C CA . GLY A 1 341 ? 10.600 34.477 22.764 1.00 11.55 341 GLY A CA 1
ATOM 2432 C C . GLY A 1 341 ? 10.731 33.992 21.352 1.00 12.69 341 GLY A C 1
ATOM 2433 O O . GLY A 1 341 ? 11.245 32.905 21.113 1.00 11.84 341 GLY A O 1
ATOM 2434 N N . GLU A 1 342 ? 10.268 34.778 20.399 1.00 14.07 342 GLU A N 1
ATOM 2435 C CA . GLU A 1 342 ? 10.394 34.350 19.020 1.00 15.66 342 GLU A CA 1
ATOM 2436 C C . GLU A 1 342 ? 11.536 35.058 18.322 1.00 14.85 342 GLU A C 1
ATOM 2437 O O . GLU A 1 342 ? 12.288 35.782 18.963 1.00 16.43 342 GLU A O 1
ATOM 2443 N N . GLY A 1 343 ? 11.714 34.837 17.029 1.00 13.48 343 GLY A N 1
ATOM 2444 C CA . GLY A 1 343 ? 12.791 35.541 16.352 1.00 14.11 343 GLY A CA 1
ATOM 2445 C C . GLY A 1 343 ? 12.474 37.039 16.288 1.00 14.09 343 GLY A C 1
ATOM 2446 O O . GLY A 1 343 ? 11.327 37.407 16.023 1.00 14.61 343 GLY A O 1
ATOM 2447 N N . VAL A 1 344 ? 13.446 37.920 16.514 1.00 12.37 344 VAL A N 1
ATOM 2448 C CA . VAL A 1 344 ? 13.142 39.347 16.483 1.00 10.53 344 VAL A CA 1
ATOM 2449 C C . VAL A 1 344 ? 14.069 40.184 15.626 1.00 10.32 344 VAL A C 1
ATOM 2450 O O . VAL A 1 344 ? 15.260 40.094 15.787 1.00 9.86 344 VAL A O 1
ATOM 2454 N N . SER A 1 345 ? 13.514 41.046 14.781 1.00 10.09 345 SER A N 1
ATOM 2455 C CA . SER A 1 345 ? 14.301 41.947 13.945 1.00 11.24 345 SER A CA 1
ATOM 2456 C C . SER A 1 345 ? 13.879 43.400 14.161 1.00 12.08 345 SER A C 1
ATOM 2457 O O . SER A 1 345 ? 12.855 43.831 13.619 1.00 14.20 345 SER A O 1
ATOM 2460 N N . PRO A 1 346 ? 14.657 44.203 14.899 1.00 12.31 346 PRO A N 1
ATOM 2461 C CA . PRO A 1 346 ? 14.239 45.625 15.098 1.00 12.02 346 PRO A CA 1
ATOM 2462 C C . PRO A 1 346 ? 13.737 46.367 13.826 1.00 12.41 346 PRO A C 1
ATOM 2463 O O . PRO A 1 346 ? 14.220 46.102 12.724 1.00 11.66 346 PRO A O 1
ATOM 2467 N N . ILE A 1 347 ? 12.775 47.289 13.961 1.00 14.03 347 ILE A N 1
ATOM 2468 C CA . ILE A 1 347 ? 12.275 48.038 12.789 1.00 14.58 347 ILE A CA 1
ATOM 2469 C C . ILE A 1 347 ? 13.426 48.991 12.350 1.00 14.73 347 ILE A C 1
ATOM 2470 O O . ILE A 1 347 ? 14.089 49.589 13.192 1.00 14.54 347 ILE A O 1
ATOM 2475 N N . ARG A 1 348 ? 13.670 49.105 11.045 1.00 14.23 348 ARG A N 1
ATOM 2476 C CA . ARG A 1 348 ? 14.686 50.007 10.498 1.00 13.97 348 ARG A CA 1
ATOM 2477 C C . ARG A 1 348 ? 13.872 51.111 9.821 1.00 13.47 348 ARG A C 1
ATOM 2478 O O . ARG A 1 348 ? 13.122 50.830 8.903 1.00 12.62 348 ARG A O 1
ATOM 2486 N N . LEU A 1 349 ? 14.013 52.359 10.240 1.00 13.40 349 LEU A N 1
ATOM 2487 C CA . LEU A 1 349 ? 13.242 53.408 9.596 1.00 13.50 349 LEU A CA 1
ATOM 2488 C C . LEU A 1 349 ? 13.399 53.492 8.064 1.00 14.34 349 LEU A C 1
ATOM 2489 O O . LEU A 1 349 ? 12.460 53.835 7.363 1.00 14.39 349 LEU A O 1
ATOM 2494 N N . ARG A 1 350 ? 14.562 53.189 7.523 1.00 15.07 350 ARG A N 1
ATOM 2495 C CA . ARG A 1 350 ? 14.688 53.332 6.109 1.00 17.43 350 ARG A CA 1
ATOM 2496 C C . ARG A 1 350 ? 14.162 52.165 5.292 1.00 17.87 350 ARG A C 1
ATOM 2497 O O . ARG A 1 350 ? 14.509 51.991 4.114 1.00 18.87 350 ARG A O 1
ATOM 2505 N N . THR A 1 351 ? 13.301 51.357 5.899 1.00 16.88 351 THR A N 1
ATOM 2506 C CA . THR A 1 351 ? 12.688 50.259 5.158 1.00 14.43 351 THR A CA 1
ATOM 2507 C C . THR A 1 351 ? 11.190 50.565 5.062 1.00 12.72 351 THR A C 1
ATOM 2508 O O . THR A 1 351 ? 10.491 50.031 4.220 1.00 12.97 351 THR A O 1
ATOM 2512 N N . VAL A 1 352 ? 10.702 51.439 5.934 1.00 10.83 352 VAL A N 1
ATOM 2513 C CA . VAL A 1 352 ? 9.307 51.866 5.904 1.00 9.50 352 VAL A CA 1
ATOM 2514 C C . VAL A 1 352 ? 8.993 52.401 4.523 1.00 10.75 352 VAL A C 1
ATOM 2515 O O . VAL A 1 352 ? 9.787 53.186 3.983 1.00 13.76 352 VAL A O 1
ATOM 2519 N N . ALA A 1 353 ? 7.855 52.000 3.954 1.00 11.38 353 ALA A N 1
ATOM 2520 C CA . ALA A 1 353 ? 7.415 52.441 2.615 1.00 10.86 353 ALA A CA 1
ATOM 2521 C C . ALA A 1 353 ? 6.295 53.389 2.945 1.00 11.12 353 ALA A C 1
ATOM 2522 O O . ALA A 1 353 ? 5.457 53.053 3.763 1.00 12.61 353 ALA A O 1
ATOM 2524 N N . ALA A 1 354 ? 6.263 54.578 2.352 1.00 9.62 354 ALA A N 1
ATOM 2525 C CA . ALA A 1 354 ? 5.189 55.490 2.705 1.00 7.41 354 ALA A CA 1
ATOM 2526 C C . ALA A 1 354 ? 4.621 56.232 1.475 1.00 8.05 354 ALA A C 1
ATOM 2527 O O . ALA A 1 354 ? 5.384 56.677 0.586 1.00 10.40 354 ALA A O 1
ATOM 2529 N N . THR A 1 355 ? 3.296 56.348 1.392 1.00 6.60 355 THR A N 1
ATOM 2530 C CA . THR A 1 355 ? 2.741 57.047 0.252 1.00 6.54 355 THR A CA 1
ATOM 2531 C C . THR A 1 355 ? 1.834 58.174 0.681 1.00 6.15 355 THR A C 1
ATOM 2532 O O . THR A 1 355 ? 1.253 58.100 1.749 1.00 7.02 355 THR A O 1
ATOM 2536 N N . VAL A 1 356 ? 1.743 59.218 -0.148 1.00 5.60 356 VAL A N 1
ATOM 2537 C CA . VAL A 1 356 ? 0.877 60.392 0.070 1.00 4.81 356 VAL A CA 1
ATOM 2538 C C . VAL A 1 356 ? -0.246 60.081 -0.875 1.00 3.92 356 VAL A C 1
ATOM 2539 O O . VAL A 1 356 ? 0.010 59.845 -2.044 1.00 1.00 356 VAL A O 1
ATOM 2543 N N . PHE A 1 357 ? -1.479 60.079 -0.405 1.00 5.53 357 PHE A N 1
ATOM 2544 C CA . PHE A 1 357 ? -2.572 59.761 -1.335 1.00 6.75 357 PHE A CA 1
ATOM 2545 C C . PHE A 1 357 ? -3.231 60.902 -2.178 1.00 6.98 357 PHE A C 1
ATOM 2546 O O . PHE A 1 357 ? -4.424 61.189 -2.024 1.00 7.23 357 PHE A O 1
ATOM 2554 N N . THR A 1 358 ? -2.442 61.510 -3.081 1.00 7.08 358 THR A N 1
ATOM 2555 C CA . THR A 1 358 ? -2.892 62.587 -3.979 1.00 8.90 358 THR A CA 1
ATOM 2556 C C . THR A 1 358 ? -3.226 61.953 -5.313 1.00 11.33 358 THR A C 1
ATOM 2557 O O . THR A 1 358 ? -3.301 60.725 -5.415 1.00 11.28 358 THR A O 1
ATOM 2561 N N . ARG A 1 359 ? -3.480 62.769 -6.332 1.00 12.92 359 ARG A N 1
ATOM 2562 C CA . ARG A 1 359 ? -3.660 62.184 -7.660 1.00 15.24 359 ARG A CA 1
ATOM 2563 C C . ARG A 1 359 ? -2.696 63.007 -8.499 1.00 15.46 359 ARG A C 1
ATOM 2564 O O . ARG A 1 359 ? -2.848 64.229 -8.663 1.00 15.96 359 ARG A O 1
ATOM 2572 N N . PRO A 1 360 ? -1.585 62.371 -8.914 1.00 14.45 360 PRO A N 1
ATOM 2573 C CA . PRO A 1 360 ? -1.197 60.979 -8.642 1.00 12.73 360 PRO A CA 1
ATOM 2574 C C . PRO A 1 360 ? -0.670 60.708 -7.24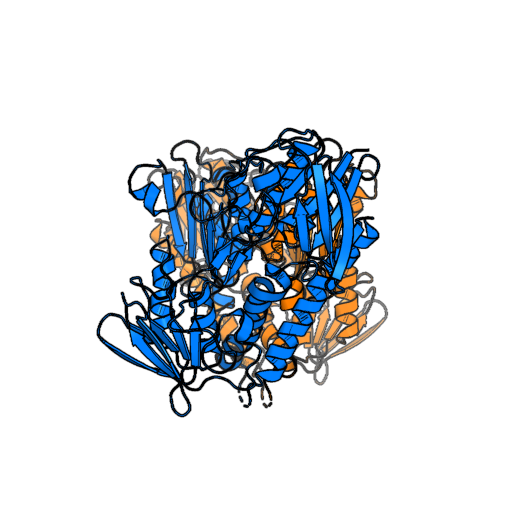2 1.00 12.21 360 PRO A C 1
ATOM 2575 O O . PRO A 1 360 ? -0.405 61.626 -6.471 1.00 11.01 360 PRO A O 1
ATOM 2579 N N . GLU A 1 361 ? -0.499 59.416 -6.945 1.00 11.97 361 GLU A N 1
ATOM 2580 C CA . GLU A 1 361 ? 0.041 58.945 -5.689 1.00 9.50 361 GLU A CA 1
ATOM 2581 C C . GLU A 1 361 ? 1.578 59.106 -5.721 1.00 9.81 361 GLU A C 1
ATOM 2582 O O . GLU A 1 361 ? 2.221 59.149 -6.779 1.00 9.28 361 GLU A O 1
ATOM 2588 N N . ILE A 1 362 ? 2.164 59.209 -4.541 1.00 10.08 362 ILE A N 1
ATOM 2589 C CA . ILE A 1 362 ? 3.590 59.287 -4.400 1.00 9.49 362 ILE A CA 1
ATOM 2590 C C . ILE A 1 362 ? 3.994 58.344 -3.275 1.00 8.31 362 ILE A C 1
ATOM 2591 O O . ILE A 1 362 ? 3.480 58.445 -2.171 1.00 7.67 362 ILE A O 1
ATOM 2596 N N . ALA A 1 363 ? 4.881 57.401 -3.576 1.00 7.62 363 ALA A N 1
ATOM 2597 C CA . ALA A 1 363 ? 5.402 56.456 -2.577 1.00 5.94 363 ALA A CA 1
ATOM 2598 C C . ALA A 1 363 ? 6.932 56.461 -2.661 1.00 4.16 363 ALA A C 1
ATOM 2599 O O . ALA A 1 363 ? 7.513 56.640 -3.739 1.00 1.00 363 ALA A O 1
ATOM 2601 N N . ALA A 1 364 ? 7.570 56.267 -1.514 1.00 3.14 364 ALA A N 1
ATOM 2602 C CA . ALA A 1 364 ? 9.012 56.208 -1.463 1.00 3.13 364 ALA A CA 1
ATOM 2603 C C . ALA A 1 364 ? 9.462 55.199 -0.402 1.00 4.46 364 ALA A C 1
ATOM 2604 O O . ALA A 1 364 ? 8.644 54.790 0.440 1.00 5.11 364 ALA A O 1
ATOM 2606 N N . VAL A 1 365 ? 10.744 54.792 -0.457 1.00 4.36 365 VAL A N 1
ATOM 2607 C CA . VAL A 1 365 ? 11.352 53.849 0.508 1.00 5.28 365 VAL A CA 1
ATOM 2608 C C . VAL A 1 365 ? 12.867 54.012 0.469 1.00 5.92 365 VAL A C 1
ATOM 2609 O O . VAL A 1 365 ? 13.452 54.180 -0.610 1.00 5.38 365 VAL A O 1
ATOM 2613 N N . GLY A 1 366 ? 13.490 53.900 1.637 1.00 5.77 366 GLY A N 1
ATOM 2614 C CA . GLY A 1 366 ? 14.929 53.971 1.720 1.00 7.54 366 GLY A CA 1
ATOM 2615 C C . GLY A 1 366 ? 15.581 55.333 1.602 1.00 8.50 366 GLY A C 1
ATOM 2616 O O . GLY A 1 366 ? 14.923 56.369 1.710 1.00 7.28 366 GLY A O 1
ATOM 2617 N N . VAL A 1 367 ? 16.883 55.321 1.318 1.00 7.91 367 VAL A N 1
ATOM 2618 C CA . VAL A 1 367 ? 17.626 56.555 1.260 1.00 10.18 367 VAL A CA 1
ATOM 2619 C C . VAL A 1 367 ? 17.014 57.585 0.353 1.00 11.13 367 VAL A C 1
ATOM 2620 O O . VAL A 1 367 ? 16.667 57.268 -0.758 1.00 13.72 367 VAL A O 1
ATOM 2624 N N . PRO A 1 368 ? 16.856 58.829 0.814 1.00 10.49 368 PRO A N 1
ATOM 2625 C CA . PRO A 1 368 ? 16.274 59.824 -0.093 1.00 11.46 368 PRO A CA 1
ATOM 2626 C C . PRO A 1 368 ? 17.285 60.229 -1.160 1.00 12.74 368 PRO A C 1
ATOM 2627 O O . PRO A 1 368 ? 18.477 60.084 -0.938 1.00 13.09 368 PRO A O 1
ATOM 2631 N N . GLN A 1 369 ? 16.849 60.731 -2.320 1.00 14.82 369 GLN A N 1
ATOM 2632 C CA . GLN A 1 369 ? 17.871 61.152 -3.275 1.00 15.74 369 GLN A CA 1
ATOM 2633 C C . GLN A 1 369 ? 18.652 62.289 -2.616 1.00 17.58 369 GLN A C 1
ATOM 2634 O O . GLN A 1 369 ? 19.851 62.414 -2.884 1.00 17.35 369 GLN A O 1
ATOM 2640 N N . SER A 1 370 ? 17.989 63.089 -1.754 1.00 19.20 370 SER A N 1
ATOM 2641 C CA . SER A 1 370 ? 18.654 64.197 -1.030 1.00 21.62 370 SER A CA 1
ATOM 2642 C C . SER A 1 370 ? 20.036 63.726 -0.608 1.00 23.34 370 SER A C 1
ATOM 2643 O O . SER A 1 370 ? 21.070 64.234 -1.084 1.00 23.10 370 SER A O 1
ATOM 2646 N N . VAL A 1 371 ? 20.026 62.728 0.277 1.00 24.01 371 VAL A N 1
ATOM 2647 C CA . VAL A 1 371 ? 21.242 62.145 0.824 1.00 25.34 371 VAL A CA 1
ATOM 2648 C C . VAL A 1 371 ? 22.273 61.631 -0.186 1.00 26.29 371 VAL A C 1
ATOM 2649 O O . VAL A 1 371 ? 23.456 61.960 -0.103 1.00 26.49 371 VAL A O 1
ATOM 2653 N N . ILE A 1 372 ? 21.844 60.814 -1.139 1.00 27.10 372 ILE A N 1
ATOM 2654 C CA . ILE A 1 372 ? 22.802 60.275 -2.088 1.00 26.54 372 ILE A CA 1
ATOM 2655 C C . ILE A 1 372 ? 23.573 61.434 -2.685 1.00 28.93 372 ILE A C 1
ATOM 2656 O O . ILE A 1 372 ? 24.815 61.407 -2.731 1.00 29.60 372 ILE A O 1
ATOM 2661 N N . ASP A 1 373 ? 22.843 62.476 -3.084 1.00 30.84 373 ASP A N 1
ATOM 2662 C CA . ASP A 1 373 ? 23.438 63.660 -3.726 1.00 31.87 373 ASP A CA 1
ATOM 2663 C C . ASP A 1 373 ? 24.351 64.471 -2.819 1.00 32.88 373 ASP A C 1
ATOM 2664 O O . ASP A 1 373 ? 25.118 65.323 -3.290 1.00 33.93 373 ASP A O 1
ATOM 2669 N N . ALA A 1 374 ? 24.269 64.236 -1.517 1.00 33.18 374 ALA A N 1
ATOM 2670 C CA . ALA A 1 374 ? 25.127 64.981 -0.607 1.00 33.37 374 ALA A CA 1
ATOM 2671 C C . ALA A 1 374 ? 26.419 64.246 -0.421 1.00 33.78 374 ALA A C 1
ATOM 2672 O O . ALA A 1 374 ? 27.362 64.779 0.130 1.00 35.42 374 ALA A O 1
ATOM 2674 N N . GLY A 1 375 ? 26.474 63.009 -0.878 1.00 33.82 375 GLY A N 1
ATOM 2675 C CA . GLY A 1 375 ? 27.700 62.266 -0.699 1.00 32.95 375 GLY A CA 1
ATOM 2676 C C . GLY A 1 375 ? 27.660 61.362 0.513 1.00 32.36 375 GLY A C 1
ATOM 2677 O O . GLY A 1 375 ? 28.550 60.530 0.644 1.00 32.52 375 GLY A O 1
ATOM 2678 N N . SER A 1 376 ? 26.664 61.511 1.396 1.00 30.82 376 SER A N 1
ATOM 2679 C CA . SER A 1 376 ? 26.561 60.632 2.572 1.00 29.75 376 SER A CA 1
ATOM 2680 C C . SER A 1 376 ? 26.339 59.153 2.199 1.00 29.07 376 SER A C 1
ATOM 2681 O O . SER A 1 376 ? 26.851 58.267 2.865 1.00 29.17 376 SER A O 1
ATOM 2684 N N . VAL A 1 377 ? 25.557 58.863 1.172 1.00 27.68 377 VAL A N 1
ATOM 2685 C CA . VAL A 1 377 ? 25.419 57.476 0.791 1.00 26.66 377 VAL A CA 1
ATOM 2686 C C . VAL A 1 377 ? 26.018 57.281 -0.630 1.00 27.27 377 VAL A C 1
ATOM 2687 O O . VAL A 1 377 ? 25.745 58.059 -1.568 1.00 27.76 377 VAL A O 1
ATOM 2691 N N . ALA A 1 378 ? 26.845 56.247 -0.786 1.00 26.11 378 ALA A N 1
ATOM 2692 C CA . ALA A 1 378 ? 27.503 56.001 -2.066 1.00 24.34 378 ALA A CA 1
ATOM 2693 C C . ALA A 1 378 ? 26.596 55.196 -2.941 1.00 23.77 378 ALA A C 1
ATOM 2694 O O . ALA A 1 378 ? 26.630 53.964 -2.865 1.00 25.62 378 ALA A O 1
ATOM 2696 N N . ALA A 1 379 ? 25.811 55.857 -3.794 1.00 21.88 379 ALA A N 1
ATOM 2697 C CA . ALA A 1 379 ? 24.869 55.118 -4.632 1.00 20.24 379 ALA A CA 1
ATOM 2698 C C . ALA A 1 379 ? 24.683 55.568 -6.069 1.00 19.41 379 ALA A C 1
ATOM 2699 O O . ALA A 1 379 ? 25.031 56.672 -6.430 1.00 20.28 379 ALA A O 1
ATOM 2701 N N . ARG A 1 380 ? 24.108 54.686 -6.882 1.00 18.22 380 ARG A N 1
ATOM 2702 C CA . ARG A 1 380 ? 23.799 54.947 -8.288 1.00 16.07 380 ARG A CA 1
ATOM 2703 C C . ARG A 1 380 ? 22.292 55.202 -8.293 1.00 14.70 380 ARG A C 1
ATOM 2704 O O . ARG A 1 380 ? 21.573 54.575 -7.549 1.00 15.42 380 ARG A O 1
ATOM 2712 N N . THR A 1 381 ? 21.813 56.110 -9.127 1.00 12.49 381 THR A N 1
ATOM 2713 C CA . THR A 1 381 ? 20.409 56.439 -9.172 1.00 9.16 381 THR A CA 1
ATOM 2714 C C . THR A 1 381 ? 19.876 56.554 -10.608 1.00 8.98 381 THR A C 1
ATOM 2715 O O . THR A 1 381 ? 20.595 56.876 -11.521 1.00 9.94 381 THR A O 1
ATOM 2719 N N . ILE A 1 382 ? 18.583 56.353 -10.798 1.00 8.31 382 ILE A N 1
ATOM 2720 C CA . ILE A 1 382 ? 17.999 56.520 -12.119 1.00 5.20 382 ILE A CA 1
ATOM 2721 C C . ILE A 1 382 ? 16.570 56.997 -11.982 1.00 5.32 382 ILE A C 1
ATOM 2722 O O . ILE A 1 382 ? 15.905 56.683 -11.019 1.00 5.12 382 ILE A O 1
ATOM 2727 N N . MET A 1 383 ? 16.111 57.809 -12.913 1.00 5.98 383 MET A N 1
ATOM 2728 C CA . MET A 1 383 ? 14.731 58.237 -12.878 1.00 7.69 383 MET A CA 1
ATOM 2729 C C . MET A 1 383 ? 14.154 57.905 -14.227 1.00 7.33 383 MET A C 1
ATOM 2730 O O . MET A 1 383 ? 14.522 58.448 -15.256 1.00 7.46 383 MET A O 1
ATOM 2735 N N . LEU A 1 384 ? 13.236 56.975 -14.229 1.00 7.87 384 LEU A N 1
ATOM 2736 C CA . LEU A 1 384 ? 12.633 56.578 -15.479 1.00 7.49 384 LEU A CA 1
ATOM 2737 C C . LEU A 1 384 ? 11.176 57.086 -15.635 1.00 6.03 384 LEU A C 1
ATOM 2738 O O . LEU A 1 384 ? 10.288 56.714 -14.878 1.00 6.11 384 LEU A O 1
ATOM 2743 N N . PRO A 1 385 ? 10.942 58.024 -16.558 1.00 3.95 385 PRO A N 1
ATOM 2744 C CA . PRO A 1 385 ? 9.577 58.513 -16.739 1.00 3.96 385 PRO A CA 1
ATOM 2745 C C . PRO A 1 385 ? 8.704 57.308 -16.990 1.00 4.28 385 PRO A C 1
ATOM 2746 O O . PRO A 1 385 ? 9.229 56.285 -17.430 1.00 7.35 385 PRO A O 1
ATOM 2750 N N . LEU A 1 386 ? 7.404 57.394 -16.693 1.00 2.96 386 LEU A N 1
ATOM 2751 C CA . LEU A 1 386 ? 6.499 56.273 -16.956 1.00 1.80 386 LEU A CA 1
ATOM 2752 C C . LEU A 1 386 ? 5.778 56.438 -18.296 1.00 1.38 386 LEU A C 1
ATOM 2753 O O . LEU A 1 386 ? 5.183 55.476 -18.814 1.00 1.00 386 LEU A O 1
ATOM 2758 N N . ARG A 1 387 ? 5.861 57.621 -18.899 1.00 1.41 387 ARG A N 1
ATOM 2759 C CA . ARG A 1 387 ? 5.081 57.808 -20.090 1.00 2.48 387 ARG A CA 1
ATOM 2760 C C . ARG A 1 387 ? 5.442 56.998 -21.273 1.00 3.07 387 ARG A C 1
ATOM 2761 O O . ARG A 1 387 ? 4.615 56.822 -22.173 1.00 3.88 387 ARG A O 1
ATOM 2769 N N . THR A 1 388 ? 6.650 56.469 -21.279 1.00 1.82 388 THR A N 1
ATOM 2770 C CA . THR A 1 388 ? 7.040 55.617 -22.383 1.00 2.48 388 THR A CA 1
ATOM 2771 C C . THR A 1 388 ? 6.532 54.195 -22.202 1.00 2.01 388 THR A C 1
ATOM 2772 O O . THR A 1 388 ? 6.574 53.381 -23.112 1.00 2.37 388 THR A O 1
ATOM 2776 N N . ASN A 1 389 ? 6.029 53.922 -21.003 1.00 2.98 389 ASN A N 1
ATOM 2777 C CA . ASN A 1 389 ? 5.469 52.630 -20.628 1.00 2.94 389 ASN A CA 1
ATOM 2778 C C . ASN A 1 389 ? 4.052 52.494 -21.277 1.00 4.28 389 ASN A C 1
ATOM 2779 O O . ASN A 1 389 ? 3.214 53.372 -21.094 1.00 5.37 389 ASN A O 1
ATOM 2784 N N . ALA A 1 390 ? 3.776 51.429 -22.036 1.00 5.08 390 ALA A N 1
ATOM 2785 C CA . ALA A 1 390 ? 2.448 51.281 -22.670 1.00 5.44 390 ALA A CA 1
ATOM 2786 C C . ALA A 1 390 ? 1.260 51.329 -21.676 1.00 4.66 390 ALA A C 1
ATOM 2787 O O . ALA A 1 390 ? 0.240 51.978 -21.923 1.00 2.20 390 ALA A O 1
ATOM 2789 N N . ARG A 1 391 ? 1.402 50.646 -20.549 1.00 5.16 391 ARG A N 1
ATOM 2790 C CA . ARG A 1 391 ? 0.351 50.643 -19.536 1.00 6.08 391 ARG A CA 1
ATOM 2791 C C . ARG A 1 391 ? 0.061 52.089 -19.167 1.00 6.20 391 ARG A C 1
ATOM 2792 O O . ARG A 1 391 ? -1.098 52.515 -19.217 1.00 7.62 391 ARG A O 1
ATOM 2800 N N . ALA A 1 392 ? 1.089 52.861 -18.804 1.00 5.30 392 ALA A N 1
ATOM 2801 C CA . ALA A 1 392 ? 0.859 54.283 -18.476 1.00 4.34 392 ALA A CA 1
ATOM 2802 C C . ALA A 1 392 ? 0.080 55.009 -19.618 1.00 4.04 392 ALA A C 1
ATOM 2803 O O . ALA A 1 392 ? -0.861 55.749 -19.371 1.00 3.60 392 ALA A O 1
ATOM 2805 N N . LYS A 1 393 ? 0.465 54.775 -20.865 1.00 3.84 393 LYS A N 1
ATOM 2806 C CA . LYS A 1 393 ? -0.174 55.402 -22.007 1.00 4.55 393 LYS A CA 1
ATOM 2807 C C . LYS A 1 393 ? -1.672 55.086 -21.961 1.00 4.60 393 LYS A C 1
ATOM 2808 O O . LYS A 1 393 ? -2.502 55.920 -22.231 1.00 5.11 393 LYS A O 1
ATOM 2814 N N . MET A 1 394 ? -2.002 53.875 -21.565 1.00 6.16 394 MET A N 1
ATOM 2815 C CA . MET A 1 394 ? -3.379 53.430 -21.411 1.00 7.21 394 MET A CA 1
ATOM 2816 C C . MET A 1 394 ? -4.106 54.170 -20.284 1.00 9.88 394 MET A C 1
ATOM 2817 O O . MET A 1 394 ? -5.273 54.570 -20.441 1.00 10.38 394 MET A O 1
ATOM 2822 N N . SER A 1 395 ? -3.456 54.320 -19.123 1.00 11.96 395 SER A N 1
ATOM 2823 C CA . SER A 1 395 ? -4.091 55.067 -17.998 1.00 14.64 395 SER A CA 1
ATOM 2824 C C . SER A 1 395 ? -3.835 56.599 -18.106 1.00 16.44 395 SER A C 1
ATOM 2825 O O . SER A 1 395 ? -3.915 57.361 -17.123 1.00 16.21 395 SER A O 1
ATOM 2828 N N . GLU A 1 396 ? -3.500 57.021 -19.323 1.00 18.04 396 GLU A N 1
ATOM 2829 C CA . GLU A 1 396 ? -3.242 58.408 -19.652 1.00 19.63 396 GLU A CA 1
ATOM 2830 C C . GLU A 1 396 ? -2.455 59.174 -18.616 1.00 19.84 396 GLU A C 1
ATOM 2831 O O . GLU A 1 396 ? -2.898 60.231 -18.163 1.00 20.84 396 GLU A O 1
ATOM 2837 N N . MET A 1 397 ? -1.285 58.620 -18.274 1.00 19.29 397 MET A N 1
ATOM 2838 C CA . MET A 1 397 ? -0.339 59.180 -17.313 1.00 17.00 397 MET A CA 1
ATOM 2839 C C . MET A 1 397 ? 0.736 59.835 -18.127 1.00 16.13 397 MET A C 1
ATOM 2840 O O . MET A 1 397 ? 1.333 59.197 -19.002 1.00 14.17 397 MET A O 1
ATOM 2845 N N . ARG A 1 398 ? 0.994 61.100 -17.822 1.00 15.33 398 ARG A N 1
ATOM 2846 C CA . ARG A 1 398 ? 2.015 61.829 -18.526 1.00 15.04 398 ARG A CA 1
ATOM 2847 C C . ARG A 1 398 ? 3.140 62.362 -17.627 1.00 15.35 398 ARG A C 1
ATOM 2848 O O . ARG A 1 398 ? 4.164 62.828 -18.111 1.00 16.04 398 ARG A O 1
ATOM 2856 N N . HIS A 1 399 ? 2.994 62.250 -16.319 1.00 14.11 399 HIS A N 1
ATOM 2857 C CA . HIS A 1 399 ? 4.028 62.788 -15.479 1.00 12.35 399 HIS A CA 1
ATOM 2858 C C . HIS A 1 399 ? 4.531 61.834 -14.418 1.00 12.02 399 HIS A C 1
ATOM 2859 O O . HIS A 1 399 ? 5.345 62.225 -13.541 1.00 10.23 399 HIS A O 1
ATOM 2866 N N . GLY A 1 400 ? 4.077 60.580 -14.510 1.00 10.21 400 GLY A N 1
ATOM 2867 C CA . GLY A 1 400 ? 4.522 59.592 -13.545 1.00 8.63 400 GLY A CA 1
ATOM 2868 C C . GLY A 1 400 ? 5.949 59.154 -13.821 1.00 7.55 400 GLY A C 1
ATOM 2869 O O . GLY A 1 400 ? 6.502 59.413 -14.914 1.00 4.51 400 GLY A O 1
ATOM 2870 N N . PHE A 1 401 ? 6.560 58.483 -12.839 1.00 7.01 401 PHE A N 1
ATOM 2871 C CA . PHE A 1 401 ? 7.944 57.990 -13.024 1.00 5.24 401 PHE A CA 1
ATOM 2872 C C . PHE A 1 401 ? 8.359 57.021 -11.947 1.00 4.00 401 PHE A C 1
ATOM 2873 O O . PHE A 1 401 ? 7.740 56.931 -10.915 1.00 4.36 401 PHE A O 1
ATOM 2881 N N . VAL A 1 402 ? 9.441 56.305 -12.200 1.00 4.04 402 VAL A N 1
ATOM 2882 C CA . VAL A 1 402 ? 10.008 55.388 -11.227 1.00 2.42 402 VAL A CA 1
ATOM 2883 C C . VAL A 1 402 ? 11.445 55.730 -11.016 1.00 1.60 402 VAL A C 1
ATOM 2884 O O . VAL A 1 402 ? 12.182 55.847 -11.975 1.00 1.00 402 VAL A O 1
ATOM 2888 N N . LYS A 1 403 ? 11.819 55.903 -9.749 1.00 3.38 403 LYS A N 1
ATOM 2889 C CA . LYS A 1 403 ? 13.205 56.170 -9.296 1.00 4.29 403 LYS A CA 1
ATOM 2890 C C . LYS A 1 403 ? 13.717 54.987 -8.464 1.00 3.75 403 LYS A C 1
ATOM 2891 O O . LYS A 1 403 ? 13.109 54.607 -7.495 1.00 5.62 403 LYS A O 1
ATOM 2897 N N . ILE A 1 404 ? 14.841 54.416 -8.827 1.00 3.95 404 ILE A N 1
ATOM 2898 C CA . ILE A 1 404 ? 15.402 53.331 -8.041 1.00 4.77 404 ILE A CA 1
ATOM 2899 C C . ILE A 1 404 ? 16.839 53.727 -7.640 1.00 3.85 404 ILE A C 1
ATOM 2900 O O . ILE A 1 404 ? 17.561 54.286 -8.464 1.00 2.07 404 ILE A O 1
ATOM 2905 N N . PHE A 1 405 ? 17.235 53.485 -6.388 1.00 3.54 405 PHE A N 1
ATOM 2906 C CA . PHE A 1 405 ? 18.596 53.842 -5.923 1.00 5.70 405 PHE A CA 1
ATOM 2907 C C . PHE A 1 405 ? 19.391 52.627 -5.502 1.00 6.86 405 PHE A C 1
ATOM 2908 O O . PHE A 1 405 ? 18.850 51.761 -4.831 1.00 9.72 405 PHE A O 1
ATOM 2916 N N . CYS A 1 406 ? 20.670 52.560 -5.831 1.00 7.66 406 CYS A N 1
ATOM 2917 C CA . CYS A 1 406 ? 21.405 51.389 -5.422 1.00 10.13 406 CYS A CA 1
ATOM 2918 C C . CYS A 1 406 ? 22.839 51.556 -5.030 1.00 12.25 406 CYS A C 1
ATOM 2919 O O . CYS A 1 406 ? 23.541 52.446 -5.486 1.00 11.23 406 CYS A O 1
ATOM 2922 N N . ARG A 1 407 ? 23.265 50.656 -4.160 1.00 15.73 407 ARG A N 1
ATOM 2923 C CA . ARG A 1 407 ? 24.623 50.635 -3.704 1.00 19.13 407 ARG A CA 1
ATOM 2924 C C . ARG A 1 407 ? 25.584 50.667 -4.939 1.00 21.34 407 ARG A C 1
ATOM 2925 O O . ARG A 1 407 ? 25.331 50.021 -5.960 1.00 21.88 407 ARG A O 1
ATOM 2933 N N . ARG A 1 408 ? 26.665 51.449 -4.831 1.00 23.42 408 ARG A N 1
ATOM 2934 C CA . ARG A 1 408 ? 27.679 51.637 -5.885 1.00 24.32 408 ARG A CA 1
ATOM 2935 C C . ARG A 1 408 ? 28.336 50.380 -6.410 1.00 23.16 408 ARG A C 1
ATOM 2936 O O . ARG A 1 408 ? 28.352 50.112 -7.600 1.00 22.55 408 ARG A O 1
ATOM 2944 N N . SER A 1 409 ? 28.924 49.636 -5.497 1.00 22.55 409 SER A N 1
ATOM 2945 C CA . SER A 1 409 ? 29.616 48.417 -5.843 1.00 22.28 409 SER A CA 1
ATOM 2946 C C . SER A 1 409 ? 28.683 47.225 -5.973 1.00 21.93 409 SER A C 1
ATOM 2947 O O . SER A 1 409 ? 28.477 46.687 -7.067 1.00 23.84 409 SER A O 1
ATOM 2950 N N . THR A 1 410 ? 28.085 46.825 -4.863 1.00 20.08 410 THR A N 1
ATOM 2951 C CA . THR A 1 410 ? 27.224 45.668 -4.858 1.00 17.87 410 THR A CA 1
ATOM 2952 C C . THR A 1 410 ? 25.940 45.705 -5.656 1.00 16.21 410 THR A C 1
ATOM 2953 O O . THR A 1 410 ? 25.400 44.653 -5.926 1.00 15.57 410 THR A O 1
ATOM 2957 N N . GLY A 1 411 ? 25.441 46.889 -6.029 1.00 15.53 411 GLY A N 1
ATOM 2958 C CA . GLY A 1 411 ? 24.159 46.990 -6.739 1.00 13.37 411 GLY A CA 1
ATOM 2959 C C . GLY A 1 411 ? 22.906 46.685 -5.872 1.00 12.12 411 GLY A C 1
ATOM 2960 O O . GLY A 1 411 ? 21.807 46.531 -6.383 1.00 13.03 411 GLY A O 1
ATOM 2961 N N . VAL A 1 412 ? 23.060 46.569 -4.561 1.00 10.14 412 VAL A N 1
ATOM 2962 C CA . VAL A 1 412 ? 21.938 46.282 -3.701 1.00 8.97 412 VAL A CA 1
ATOM 2963 C C . VAL A 1 412 ? 20.964 47.463 -3.648 1.00 9.06 412 VAL A C 1
ATOM 2964 O O . VAL A 1 412 ? 21.377 48.579 -3.386 1.00 8.88 412 VAL A O 1
ATOM 2968 N N . VAL A 1 413 ? 19.670 47.209 -3.867 1.00 8.69 413 VAL A N 1
ATOM 2969 C CA . VAL A 1 413 ? 18.647 48.254 -3.849 1.00 6.75 413 VAL A CA 1
ATOM 2970 C C . VAL A 1 413 ? 18.571 48.900 -2.469 1.00 6.88 413 VAL A C 1
ATOM 2971 O O . VAL A 1 413 ? 18.448 48.170 -1.491 1.00 8.10 413 VAL A O 1
ATOM 2975 N N . ILE A 1 414 ? 18.635 50.239 -2.379 1.00 4.35 414 ILE A N 1
ATOM 2976 C CA . ILE A 1 414 ? 18.587 50.892 -1.077 1.00 5.00 414 ILE A CA 1
ATOM 2977 C C . ILE A 1 414 ? 17.519 51.922 -0.938 1.00 6.20 414 ILE A C 1
ATOM 2978 O O . ILE A 1 414 ? 17.337 52.516 0.145 1.00 3.91 414 ILE A O 1
ATOM 2983 N N . GLY A 1 415 ? 16.838 52.195 -2.050 1.00 7.88 415 GLY A N 1
ATOM 2984 C CA . GLY A 1 415 ? 15.756 53.171 -2.017 1.00 7.23 415 GLY A CA 1
ATOM 2985 C C . GLY A 1 415 ? 15.040 53.106 -3.332 1.00 7.23 415 GLY A C 1
ATOM 2986 O O . GLY A 1 415 ? 15.517 52.446 -4.247 1.00 8.32 415 GLY A O 1
ATOM 2987 N N . GLY A 1 416 ? 13.888 53.768 -3.417 1.00 7.34 416 GLY A N 1
ATOM 2988 C CA . GLY A 1 416 ? 13.101 53.810 -4.644 1.00 4.30 416 GLY A CA 1
ATOM 2989 C C . GLY A 1 416 ? 12.012 54.823 -4.386 1.00 3.53 416 GLY A C 1
ATOM 2990 O O . GLY A 1 416 ? 11.688 55.055 -3.222 1.00 3.26 416 GLY A O 1
ATOM 2991 N N . VAL A 1 417 ? 11.509 55.477 -5.431 1.00 3.75 417 VAL A N 1
ATOM 2992 C CA . VAL A 1 417 ? 10.401 56.446 -5.301 1.00 4.21 417 VAL A CA 1
ATOM 2993 C C . VAL A 1 417 ? 9.548 56.165 -6.495 1.00 4.30 417 VAL A C 1
ATOM 2994 O O . VAL A 1 417 ? 10.062 55.938 -7.573 1.00 2.49 417 VAL A O 1
ATOM 2998 N N . VAL A 1 418 ? 8.243 56.217 -6.294 1.00 5.77 418 VAL A N 1
ATOM 2999 C CA . VAL A 1 418 ? 7.301 55.922 -7.366 1.00 6.16 418 VAL A CA 1
ATOM 3000 C C . VAL A 1 418 ? 6.185 56.918 -7.300 1.00 6.39 418 VAL A C 1
ATOM 3001 O O . VAL A 1 418 ? 5.535 57.050 -6.252 1.00 8.72 418 VAL A O 1
ATOM 3005 N N . VAL A 1 419 ? 5.994 57.626 -8.403 1.00 4.52 419 VAL A N 1
ATOM 3006 C CA . VAL A 1 419 ? 4.911 58.553 -8.518 1.00 4.77 419 VAL A CA 1
ATOM 3007 C C . VAL A 1 419 ? 4.006 58.041 -9.644 1.00 6.38 419 VAL A C 1
ATOM 3008 O O . VAL A 1 419 ? 4.383 58.139 -10.814 1.00 8.03 419 VAL A O 1
ATOM 3012 N N . ALA A 1 420 ? 2.849 57.469 -9.303 1.00 7.05 420 ALA A N 1
ATOM 3013 C CA . ALA A 1 420 ? 1.868 56.985 -10.301 1.00 8.16 420 ALA A CA 1
ATOM 3014 C C . ALA A 1 420 ? 0.499 56.766 -9.639 1.00 9.80 420 ALA A C 1
ATOM 3015 O O . ALA A 1 420 ? 0.375 56.876 -8.396 1.00 9.87 420 ALA A O 1
ATOM 3017 N N . PRO A 1 421 ? -0.547 56.432 -10.435 1.00 9.13 421 PRO A N 1
ATOM 3018 C CA . PRO A 1 421 ? -1.863 56.245 -9.810 1.00 8.97 421 PRO A CA 1
ATOM 3019 C C . PRO A 1 421 ? -1.930 55.196 -8.710 1.00 10.14 421 PRO A C 1
ATOM 3020 O O . PRO A 1 421 ? -2.681 55.384 -7.736 1.00 10.81 421 PRO A O 1
ATOM 3024 N N . ILE A 1 422 ? -1.155 54.106 -8.828 1.00 8.99 422 ILE A N 1
ATOM 3025 C CA . ILE A 1 422 ? -1.174 53.091 -7.774 1.00 6.72 422 ILE A CA 1
ATOM 3026 C C . ILE A 1 422 ? 0.196 52.940 -7.141 1.00 6.70 422 ILE A C 1
ATOM 3027 O O . ILE A 1 422 ? 0.685 51.845 -6.954 1.00 6.32 422 ILE A O 1
ATOM 3032 N N . ALA A 1 423 ? 0.839 54.039 -6.811 1.00 7.56 423 ALA A N 1
ATOM 3033 C CA . ALA A 1 423 ? 2.177 53.914 -6.274 1.00 9.10 423 ALA A CA 1
ATOM 3034 C C . ALA A 1 423 ? 2.169 53.131 -4.964 1.00 9.96 423 ALA A C 1
ATOM 3035 O O . ALA A 1 423 ? 3.104 52.355 -4.683 1.00 9.39 423 ALA A O 1
ATOM 3037 N N . SER A 1 424 ? 1.101 53.326 -4.185 1.00 9.24 424 SER A N 1
ATOM 3038 C CA . SER A 1 424 ? 0.975 52.680 -2.893 1.00 9.16 424 SER A CA 1
ATOM 3039 C C . SER A 1 424 ? 1.096 51.147 -3.002 1.00 8.18 424 SER A C 1
ATOM 3040 O O . SER A 1 424 ? 1.457 50.503 -2.037 1.00 8.23 424 SER A O 1
ATOM 3043 N N . GLU A 1 425 ? 0.815 50.587 -4.172 1.00 6.90 425 GLU A N 1
ATOM 3044 C CA . GLU A 1 425 ? 0.938 49.151 -4.418 1.00 7.17 425 GLU A CA 1
ATOM 3045 C C . GLU A 1 425 ? 2.316 48.809 -5.011 1.00 7.37 425 GLU A C 1
ATOM 3046 O O . GLU A 1 425 ? 2.993 47.919 -4.513 1.00 6.74 425 GLU A O 1
ATOM 3052 N N . LEU A 1 426 ? 2.719 49.513 -6.076 1.00 7.87 426 LEU A N 1
ATOM 3053 C CA . LEU A 1 426 ? 4.006 49.280 -6.740 1.00 7.27 426 LEU A CA 1
ATOM 3054 C C . LEU A 1 426 ? 5.229 49.537 -5.858 1.00 8.75 426 LEU A C 1
ATOM 3055 O O . LEU A 1 426 ? 6.335 49.104 -6.205 1.00 11.29 426 LEU A O 1
ATOM 3060 N N . ILE A 1 427 ? 5.086 50.268 -4.757 1.00 7.47 427 ILE A N 1
ATOM 3061 C CA . ILE A 1 427 ? 6.256 50.535 -3.937 1.00 4.47 427 ILE A CA 1
ATOM 3062 C C . ILE A 1 427 ? 6.717 49.243 -3.283 1.00 4.47 427 ILE A C 1
ATOM 3063 O O . ILE A 1 427 ? 7.929 49.047 -3.083 1.00 4.30 427 ILE A O 1
ATOM 3068 N N . LEU A 1 428 ? 5.762 48.342 -3.007 1.00 3.68 428 LEU A N 1
ATOM 3069 C CA . LEU A 1 428 ? 6.057 47.079 -2.313 1.00 3.54 428 LEU A CA 1
ATOM 3070 C C . LEU A 1 428 ? 7.278 46.327 -2.812 1.00 4.48 428 LEU A C 1
ATOM 3071 O O . LEU A 1 428 ? 8.205 46.068 -2.043 1.00 5.08 428 LEU A O 1
ATOM 3076 N N . PRO A 1 429 ? 7.302 45.956 -4.097 1.00 4.27 429 PRO A N 1
ATOM 3077 C CA . PRO A 1 429 ? 8.465 45.241 -4.621 1.00 3.85 429 PRO A CA 1
ATOM 3078 C C . PRO A 1 429 ? 9.752 45.947 -4.202 1.00 4.18 429 PRO A C 1
ATOM 3079 O O . PRO A 1 429 ? 10.674 45.316 -3.701 1.00 5.19 429 PRO A O 1
ATOM 3083 N N . ILE A 1 430 ? 9.822 47.264 -4.377 1.00 4.14 430 ILE A N 1
ATOM 3084 C CA . ILE A 1 430 ? 11.041 47.991 -3.985 1.00 2.69 430 ILE A CA 1
ATOM 3085 C C . ILE A 1 430 ? 11.359 47.764 -2.458 1.00 2.85 430 ILE A C 1
ATOM 3086 O O . ILE A 1 430 ? 12.487 47.366 -2.092 1.00 1.00 430 ILE A O 1
ATOM 3091 N N . ALA A 1 431 ? 10.368 47.987 -1.581 1.00 2.48 431 ALA A N 1
ATOM 3092 C CA . ALA A 1 431 ? 10.577 47.751 -0.160 1.00 1.97 431 ALA A CA 1
ATOM 3093 C C . ALA A 1 431 ? 11.160 46.356 0.023 1.00 3.29 431 ALA A C 1
ATOM 3094 O O . ALA A 1 431 ? 12.174 46.204 0.673 1.00 3.48 431 ALA A O 1
ATOM 3096 N N . VAL A 1 432 ? 10.539 45.330 -0.566 1.00 5.20 432 VAL A N 1
ATOM 3097 C CA . VAL A 1 432 ? 11.084 43.974 -0.438 1.00 5.64 432 VAL A CA 1
ATOM 3098 C C . VAL A 1 432 ? 12.570 44.036 -0.763 1.00 6.50 432 VAL A C 1
ATOM 3099 O O . VAL A 1 432 ? 13.395 43.573 0.028 1.00 8.16 432 VAL A O 1
ATOM 3103 N N . ALA A 1 433 ? 12.913 44.616 -1.909 1.00 6.27 433 ALA A N 1
ATOM 3104 C CA . ALA A 1 433 ? 14.320 44.749 -2.284 1.00 5.63 433 ALA A CA 1
ATOM 3105 C C . ALA A 1 433 ? 15.129 45.500 -1.172 1.00 5.35 433 ALA A C 1
ATOM 3106 O O . ALA A 1 433 ? 16.207 45.050 -0.736 1.00 5.34 433 ALA A O 1
ATOM 3108 N N . VAL A 1 434 ? 14.621 46.616 -0.694 1.00 3.55 434 VAL A N 1
ATOM 3109 C CA . VAL A 1 434 ? 15.376 47.318 0.300 1.00 4.58 434 VAL A CA 1
ATOM 3110 C C . VAL A 1 434 ? 15.527 46.481 1.563 1.00 8.44 434 VAL A C 1
ATOM 3111 O O . VAL A 1 434 ? 16.638 46.167 2.003 1.00 8.90 434 VAL A O 1
ATOM 3115 N N . GLN A 1 435 ? 14.403 46.108 2.163 1.00 11.81 435 GLN A N 1
ATOM 3116 C CA . GLN A 1 435 ? 14.404 45.267 3.367 1.00 13.96 435 GLN A CA 1
ATOM 3117 C C . GLN A 1 435 ? 15.183 43.943 3.177 1.00 15.63 435 GLN A C 1
ATOM 3118 O O . GLN A 1 435 ? 15.605 43.336 4.167 1.00 17.90 435 GLN A O 1
ATOM 3124 N N . ASN A 1 436 ? 15.412 43.481 1.948 1.00 15.84 436 ASN A N 1
ATOM 3125 C CA . ASN A 1 436 ? 16.109 42.198 1.831 1.00 17.57 436 ASN A CA 1
ATOM 3126 C C . ASN A 1 436 ? 17.422 42.191 1.045 1.00 18.37 436 ASN A C 1
ATOM 3127 O O . ASN A 1 436 ? 17.972 41.117 0.658 1.00 15.90 436 ASN A O 1
ATOM 3132 N N . ARG A 1 437 ? 17.935 43.410 0.864 1.00 18.93 437 ARG A N 1
ATOM 3133 C CA . ARG A 1 437 ? 19.175 43.642 0.151 1.00 18.03 437 ARG A CA 1
ATOM 3134 C C . ARG A 1 437 ? 19.162 42.878 -1.150 1.00 16.83 437 ARG A C 1
ATOM 3135 O O . ARG A 1 437 ? 20.054 42.083 -1.432 1.00 15.64 437 ARG A O 1
ATOM 3143 N N . ILE A 1 438 ? 18.111 43.074 -1.924 1.00 15.57 438 ILE A N 1
ATOM 3144 C CA . ILE A 1 438 ? 18.050 42.401 -3.187 1.00 15.16 438 ILE A CA 1
ATOM 3145 C C . ILE A 1 438 ? 18.855 43.235 -4.198 1.00 15.45 438 ILE A C 1
ATOM 3146 O O . ILE A 1 438 ? 19.013 44.446 -4.088 1.00 15.65 438 ILE A O 1
ATOM 3151 N N . THR A 1 439 ? 19.382 42.591 -5.213 1.00 15.23 439 THR A N 1
ATOM 3152 C CA . THR A 1 439 ? 20.217 43.337 -6.116 1.00 13.51 439 THR A CA 1
ATOM 3153 C C . THR A 1 439 ? 19.577 43.805 -7.442 1.00 11.64 439 THR A C 1
ATOM 3154 O O . THR A 1 439 ? 18.703 43.105 -7.986 1.00 10.40 439 THR A O 1
ATOM 3158 N N . VAL A 1 440 ? 19.987 44.969 -7.969 1.00 8.56 440 VAL A N 1
ATOM 3159 C CA . VAL A 1 440 ? 19.353 45.413 -9.221 1.00 5.88 440 VAL A CA 1
ATOM 3160 C C . VAL A 1 440 ? 19.450 44.257 -10.231 1.00 5.19 440 VAL A C 1
ATOM 3161 O O . VAL A 1 440 ? 18.519 44.038 -11.007 1.00 2.75 440 VAL A O 1
ATOM 3165 N N . ASN A 1 441 ? 20.563 43.514 -10.194 1.00 5.65 441 ASN A N 1
ATOM 3166 C CA . ASN A 1 441 ? 20.737 42.342 -11.062 1.00 7.08 441 ASN A CA 1
ATOM 3167 C C . ASN A 1 441 ? 19.643 41.343 -10.714 1.00 8.51 441 ASN A C 1
ATOM 3168 O O . ASN A 1 441 ? 18.936 40.837 -11.582 1.00 9.42 441 ASN A O 1
ATOM 3173 N N . GLU A 1 442 ? 19.506 41.066 -9.423 1.00 9.84 442 GLU A N 1
ATOM 3174 C CA . GLU A 1 442 ? 18.485 40.152 -8.914 1.00 9.93 442 GLU A CA 1
ATOM 3175 C C . GLU A 1 442 ? 17.079 40.636 -9.240 1.00 8.82 442 GLU A C 1
ATOM 3176 O O . GLU A 1 442 ? 16.158 39.862 -9.471 1.00 9.94 442 GLU A O 1
ATOM 3182 N N . LEU A 1 443 ? 16.890 41.932 -9.271 1.00 6.83 443 LEU A N 1
ATOM 3183 C CA . LEU A 1 443 ? 15.561 42.365 -9.535 1.00 6.12 443 LEU A CA 1
ATOM 3184 C C . LEU A 1 443 ? 15.266 42.221 -11.007 1.00 6.21 443 LEU A C 1
ATOM 3185 O O . LEU A 1 443 ? 14.182 41.795 -11.384 1.00 5.64 443 LEU A O 1
ATOM 3190 N N . ALA A 1 444 ? 16.269 42.555 -11.819 1.00 6.79 444 ALA A N 1
ATOM 3191 C CA . ALA A 1 444 ? 16.199 42.574 -13.277 1.00 6.61 444 ALA A CA 1
ATOM 3192 C C . ALA A 1 444 ? 15.864 41.254 -13.959 1.00 8.25 444 ALA A C 1
ATOM 3193 O O . ALA A 1 444 ? 15.396 41.228 -15.111 1.00 6.46 444 ALA A O 1
ATOM 3195 N N . GLN A 1 445 ? 16.088 40.155 -13.243 1.00 9.89 445 GLN A N 1
ATOM 3196 C CA . GLN A 1 445 ? 15.802 38.837 -13.772 1.00 10.16 445 GLN A CA 1
ATOM 3197 C C . GLN A 1 445 ? 14.390 38.381 -13.504 1.00 9.98 445 GLN A C 1
ATOM 3198 O O . GLN A 1 445 ? 13.991 37.291 -13.986 1.00 11.11 445 GLN A O 1
ATOM 3204 N N . THR A 1 446 ? 13.653 39.170 -12.715 1.00 6.55 446 THR A N 1
ATOM 3205 C CA . THR A 1 446 ? 12.297 38.821 -12.399 1.00 4.04 446 THR A CA 1
ATOM 3206 C C . THR A 1 446 ? 11.475 39.153 -13.597 1.00 3.72 446 THR A C 1
ATOM 3207 O O . THR A 1 446 ? 11.517 40.265 -14.114 1.00 4.72 446 THR A O 1
ATOM 3211 N N . LEU A 1 447 ? 10.737 38.166 -14.075 1.00 4.05 447 LEU A N 1
ATOM 3212 C CA . LEU A 1 447 ? 9.869 38.343 -15.244 1.00 2.01 447 LEU A CA 1
ATOM 3213 C C . LEU A 1 447 ? 8.608 39.081 -14.866 1.00 1.29 447 LEU A C 1
ATOM 3214 O O . LEU A 1 447 ? 7.567 38.455 -14.671 1.00 1.00 447 LEU A O 1
ATOM 3219 N N . ALA A 1 448 ? 8.681 40.397 -14.730 1.00 1.00 448 ALA A N 1
ATOM 3220 C CA . ALA A 1 448 ? 7.484 41.133 -14.388 1.00 1.00 448 ALA A CA 1
ATOM 3221 C C . ALA A 1 448 ? 6.551 40.898 -15.572 1.00 1.85 448 ALA A C 1
ATOM 3222 O O . ALA A 1 448 ? 7.025 40.414 -16.596 1.00 2.43 448 ALA A O 1
ATOM 3224 N N . VAL A 1 449 ? 5.267 41.256 -15.446 1.00 1.32 449 VAL A N 1
ATOM 3225 C CA . VAL A 1 449 ? 4.218 41.101 -16.479 1.00 1.00 449 VAL A CA 1
ATOM 3226 C C . VAL A 1 449 ? 4.215 42.178 -17.553 1.00 1.79 449 VAL A C 1
ATOM 3227 O O . VAL A 1 449 ? 4.559 43.315 -17.260 1.00 1.90 449 VAL A O 1
ATOM 3231 N N . TYR A 1 450 ? 3.829 41.860 -18.792 1.00 2.41 450 TYR A N 1
ATOM 3232 C CA . TYR A 1 450 ? 3.722 42.921 -19.816 1.00 1.09 450 TYR A CA 1
ATOM 3233 C C . TYR A 1 450 ? 2.317 42.894 -20.368 1.00 1.00 450 TYR A C 1
ATOM 3234 O O . TYR A 1 450 ? 1.796 41.836 -20.660 1.00 1.00 450 TYR A O 1
ATOM 3243 N N . PRO A 1 451 ? 1.684 44.064 -20.497 1.00 1.76 451 PRO A N 1
ATOM 3244 C CA . PRO A 1 451 ? 2.219 45.370 -20.106 1.00 4.04 451 PRO A CA 1
ATOM 3245 C C . PRO A 1 451 ? 1.709 45.811 -18.701 1.00 5.11 451 PRO A C 1
ATOM 3246 O O . PRO A 1 451 ? 0.527 45.650 -18.348 1.00 5.18 451 PRO A O 1
ATOM 3250 N N . SER A 1 452 ? 2.602 46.383 -17.912 1.00 5.84 452 SER A N 1
ATOM 3251 C CA . SER A 1 452 ? 2.223 46.850 -16.594 1.00 7.98 452 SER A CA 1
ATOM 3252 C C . SER A 1 452 ? 3.216 47.945 -16.217 1.00 8.62 452 SER A C 1
ATOM 3253 O O . SER A 1 452 ? 4.274 48.048 -16.846 1.00 8.91 452 SER A O 1
ATOM 3256 N N . LEU A 1 453 ? 2.895 48.760 -15.214 1.00 8.22 453 LEU A N 1
ATOM 3257 C CA . LEU A 1 453 ? 3.846 49.782 -14.832 1.00 7.94 453 LEU A CA 1
ATOM 3258 C C . LEU A 1 453 ? 4.948 49.081 -14.022 1.00 7.95 453 LEU A C 1
ATOM 3259 O O . LEU A 1 453 ? 6.082 49.550 -13.966 1.00 9.33 453 LEU A O 1
ATOM 3264 N N . SER A 1 454 ? 4.661 47.938 -13.418 1.00 5.86 454 SER A N 1
ATOM 3265 C CA . SER A 1 454 ? 5.725 47.308 -12.673 1.00 5.12 454 SER A CA 1
ATOM 3266 C C . SER A 1 454 ? 6.851 46.797 -13.583 1.00 5.79 454 SER A C 1
ATOM 3267 O O . SER A 1 454 ? 7.916 46.437 -13.103 1.00 6.62 454 SER A O 1
ATOM 3270 N N . GLY A 1 455 ? 6.640 46.757 -14.893 1.00 5.73 455 GLY A N 1
ATOM 3271 C CA . GLY A 1 455 ? 7.686 46.273 -15.771 1.00 4.55 455 GLY A CA 1
ATOM 3272 C C . GLY A 1 455 ? 8.799 47.294 -15.882 1.00 6.66 455 GLY A C 1
ATOM 3273 O O . GLY A 1 455 ? 9.971 46.983 -16.236 1.00 6.88 455 GLY A O 1
ATOM 3274 N N . SER A 1 456 ? 8.407 48.540 -15.606 1.00 7.18 456 SER A N 1
ATOM 3275 C CA . SER A 1 456 ? 9.303 49.711 -15.634 1.00 6.72 456 SER A CA 1
ATOM 3276 C C . SER A 1 456 ? 10.259 49.613 -14.433 1.00 7.52 456 SER A C 1
ATOM 3277 O O . SER A 1 456 ? 11.395 50.074 -14.518 1.00 7.86 456 SER A O 1
ATOM 3280 N N . ILE A 1 457 ? 9.762 49.049 -13.316 1.00 6.53 457 ILE A N 1
ATOM 3281 C CA . ILE A 1 457 ? 10.551 48.856 -12.126 1.00 5.58 457 ILE A CA 1
ATOM 3282 C C . ILE A 1 457 ? 11.664 47.838 -12.465 1.00 7.44 457 ILE A C 1
ATOM 3283 O O . ILE A 1 457 ? 12.832 48.016 -12.067 1.00 7.31 457 ILE A O 1
ATOM 3288 N N . THR A 1 458 ? 11.348 46.787 -13.217 1.00 6.63 458 THR A N 1
ATOM 3289 C CA . THR A 1 458 ? 12.422 45.871 -13.496 1.00 6.94 458 THR A CA 1
ATOM 3290 C C . THR A 1 458 ? 13.402 46.480 -14.512 1.00 8.27 458 THR A C 1
ATOM 3291 O O . THR A 1 458 ? 14.568 46.124 -14.508 1.00 8.67 458 THR A O 1
ATOM 3295 N N . GLU A 1 459 ? 12.958 47.424 -15.354 1.00 9.50 459 GLU A N 1
ATOM 3296 C CA . GLU A 1 459 ? 13.864 48.066 -16.317 1.00 9.14 459 GLU A CA 1
ATOM 3297 C C . GLU A 1 459 ? 14.704 49.007 -15.494 1.00 9.69 459 GLU A C 1
ATOM 3298 O O . GLU A 1 459 ? 15.928 49.039 -15.614 1.00 9.57 459 GLU A O 1
ATOM 3304 N N . ALA A 1 460 ? 14.049 49.763 -14.623 1.00 10.21 460 ALA A N 1
ATOM 3305 C CA . ALA A 1 460 ? 14.770 50.710 -13.779 1.00 9.87 460 ALA A CA 1
ATOM 3306 C C . ALA A 1 460 ? 16.005 49.975 -13.203 1.00 10.10 460 ALA A C 1
ATOM 3307 O O . ALA A 1 460 ? 17.138 50.353 -13.470 1.00 11.91 460 ALA A O 1
ATOM 3309 N N . ALA A 1 461 ? 15.821 48.896 -12.458 1.00 10.30 461 ALA A N 1
ATOM 3310 C CA . ALA A 1 461 ? 16.991 48.232 -11.941 1.00 9.41 461 ALA A CA 1
ATOM 3311 C C . ALA A 1 461 ? 17.804 47.674 -13.105 1.00 9.56 461 ALA A C 1
ATOM 3312 O O . ALA A 1 461 ? 19.009 47.729 -13.076 1.00 9.15 461 ALA A O 1
ATOM 3314 N N . ARG A 1 462 ? 17.189 47.164 -14.159 1.00 8.97 462 ARG A N 1
ATOM 3315 C CA . ARG A 1 462 ? 18.044 46.624 -15.232 1.00 9.95 462 ARG A CA 1
ATOM 3316 C C . ARG A 1 462 ? 19.123 47.621 -15.681 1.00 10.52 462 ARG A C 1
ATOM 3317 O O . ARG A 1 462 ? 20.277 47.269 -15.883 1.00 10.01 462 ARG A O 1
ATOM 3325 N N . ARG A 1 463 ? 18.749 48.883 -15.807 1.00 12.07 463 ARG A N 1
ATOM 3326 C CA . ARG A 1 463 ? 19.696 49.879 -16.263 1.00 12.03 463 ARG A CA 1
ATOM 3327 C C . ARG A 1 463 ? 20.727 50.207 -15.196 1.00 11.81 463 ARG A C 1
ATOM 3328 O O . ARG A 1 463 ? 21.823 50.665 -15.520 1.00 11.83 463 ARG A O 1
ATOM 3336 N N . LEU A 1 464 ? 20.399 49.973 -13.930 1.00 10.71 464 LEU A N 1
ATOM 3337 C CA . LEU A 1 464 ? 21.373 50.243 -12.877 1.00 9.41 464 LEU A CA 1
ATOM 3338 C C . LEU A 1 464 ? 22.458 49.190 -12.847 1.00 9.27 464 LEU A C 1
ATOM 3339 O O . LEU A 1 464 ? 23.469 49.393 -12.229 1.00 7.91 464 LEU A O 1
ATOM 3344 N N . MET A 1 465 ? 22.242 48.059 -13.496 1.00 10.63 465 MET A N 1
ATOM 3345 C CA . MET A 1 465 ? 23.235 46.990 -13.492 1.00 14.46 465 MET A CA 1
ATOM 3346 C C . MET A 1 465 ? 24.677 47.472 -13.877 1.00 16.21 465 MET A C 1
ATOM 3347 O O . MET A 1 465 ? 24.847 48.215 -14.843 1.00 14.41 465 MET A O 1
ATOM 3352 N N . ALA A 1 466 ? 25.695 47.017 -13.133 1.00 19.06 466 ALA A N 1
ATOM 3353 C CA . ALA A 1 466 ? 27.079 47.471 -13.352 1.00 22.68 466 ALA A CA 1
ATOM 3354 C C . ALA A 1 466 ? 28.280 46.565 -12.999 1.00 25.80 466 ALA A C 1
ATOM 3355 O O . ALA A 1 466 ? 28.559 46.279 -11.784 1.00 28.51 466 ALA A O 1
ATOM 3357 N N . VAL B 1 2 ? 35.054 45.408 -32.342 1.00 28.03 2 VAL B N 1
ATOM 3358 C CA . VAL B 1 2 ? 33.647 45.627 -32.815 1.00 27.90 2 VAL B CA 1
ATOM 3359 C C . VAL B 1 2 ? 32.888 44.365 -33.224 1.00 26.53 2 VAL B C 1
ATOM 3360 O O . VAL B 1 2 ? 32.923 43.947 -34.402 1.00 27.60 2 VAL B O 1
ATOM 3364 N N . THR B 1 3 ? 32.202 43.752 -32.265 1.00 23.30 3 THR B N 1
ATOM 3365 C CA . THR B 1 3 ? 31.430 42.568 -32.596 1.00 20.55 3 THR B CA 1
ATOM 3366 C C . THR B 1 3 ? 30.135 43.078 -33.214 1.00 19.16 3 THR B C 1
ATOM 3367 O O . THR B 1 3 ? 29.550 44.038 -32.706 1.00 18.67 3 THR B O 1
ATOM 3371 N N . ARG B 1 4 ? 29.715 42.484 -34.335 1.00 18.90 4 ARG B N 1
ATOM 3372 C CA . ARG B 1 4 ? 28.461 42.898 -35.020 1.00 19.32 4 ARG B CA 1
ATOM 3373 C C . ARG B 1 4 ? 27.255 42.049 -34.627 1.00 17.68 4 ARG B C 1
ATOM 3374 O O . ARG B 1 4 ? 27.290 40.816 -34.650 1.00 16.35 4 ARG B O 1
ATOM 3382 N N . ILE B 1 5 ? 26.181 42.721 -34.242 1.00 16.94 5 ILE B N 1
ATOM 3383 C CA . ILE B 1 5 ? 24.975 42.011 -33.813 1.00 17.03 5 ILE B CA 1
ATOM 3384 C C . ILE B 1 5 ? 23.840 42.442 -34.728 1.00 16.94 5 ILE B C 1
ATOM 3385 O O . ILE B 1 5 ? 23.518 43.635 -34.749 1.00 19.19 5 ILE B O 1
ATOM 3390 N N . VAL B 1 6 ? 23.277 41.523 -35.513 1.00 14.92 6 VAL B N 1
ATOM 3391 C CA . VAL B 1 6 ? 22.140 41.866 -36.368 1.00 14.47 6 VAL B CA 1
ATOM 3392 C C . VAL B 1 6 ? 20.903 41.096 -35.907 1.00 14.54 6 VAL B C 1
ATOM 3393 O O . VAL B 1 6 ? 20.916 39.868 -35.785 1.00 14.01 6 VAL B O 1
ATOM 3397 N N . ILE B 1 7 ? 19.829 41.824 -35.648 1.00 13.51 7 ILE B N 1
ATOM 3398 C CA . ILE B 1 7 ? 18.607 41.228 -35.127 1.00 13.34 7 ILE B CA 1
ATOM 3399 C C . ILE B 1 7 ? 17.491 41.263 -36.163 1.00 13.03 7 ILE B C 1
ATOM 3400 O O . ILE B 1 7 ? 17.174 42.314 -36.620 1.00 15.56 7 ILE B O 1
ATOM 3405 N N . LEU B 1 8 ? 16.911 40.136 -36.547 1.00 12.63 8 LEU B N 1
ATOM 3406 C CA . LEU B 1 8 ? 15.814 40.129 -37.530 1.00 12.18 8 LEU B CA 1
ATOM 3407 C C . LEU B 1 8 ? 14.483 40.226 -36.736 1.00 13.28 8 LEU B C 1
ATOM 3408 O O . LEU B 1 8 ? 14.070 39.269 -36.080 1.00 14.03 8 LEU B O 1
ATOM 3413 N N . GLY B 1 9 ? 13.843 41.409 -36.764 1.00 13.67 9 GLY B N 1
ATOM 3414 C CA . GLY B 1 9 ? 12.591 41.641 -36.037 1.00 11.40 9 GLY B CA 1
ATOM 3415 C C . GLY B 1 9 ? 12.725 42.588 -34.851 1.00 10.24 9 GLY B C 1
ATOM 3416 O O . GLY B 1 9 ? 13.555 42.392 -33.994 1.00 10.07 9 GLY B O 1
ATOM 3417 N N . GLY B 1 10 ? 11.891 43.608 -34.760 1.00 9.98 10 GLY B N 1
ATOM 3418 C CA . GLY B 1 10 ? 12.037 44.528 -33.653 1.00 8.70 10 GLY B CA 1
ATOM 3419 C C . GLY B 1 10 ? 10.909 44.518 -32.639 1.00 8.89 10 GLY B C 1
ATOM 3420 O O . GLY B 1 10 ? 10.590 45.580 -32.071 1.00 7.79 10 GLY B O 1
ATOM 3421 N N . GLY B 1 11 ? 10.277 43.354 -32.422 1.00 8.10 11 GLY B N 1
ATOM 3422 C CA . GLY B 1 11 ? 9.229 43.296 -31.407 1.00 7.57 11 GLY B CA 1
ATOM 3423 C C . GLY B 1 11 ? 9.974 43.276 -30.072 1.00 7.10 11 GLY B C 1
ATOM 3424 O O . GLY B 1 11 ? 11.081 43.779 -29.974 1.00 7.63 11 GLY B O 1
ATOM 3425 N N . PRO B 1 12 ? 9.396 42.735 -29.016 1.00 6.53 12 PRO B N 1
ATOM 3426 C CA . PRO B 1 12 ? 10.083 42.687 -27.732 1.00 6.85 12 PRO B CA 1
ATOM 3427 C C . PRO B 1 12 ? 11.304 41.727 -27.719 1.00 7.48 12 PRO B C 1
ATOM 3428 O O . PRO B 1 12 ? 12.341 42.023 -27.093 1.00 7.85 12 PRO B O 1
ATOM 3432 N N . ALA B 1 13 ? 11.205 40.571 -28.370 1.00 5.22 13 ALA B N 1
ATOM 3433 C CA . ALA B 1 13 ? 12.365 39.710 -28.345 1.00 3.65 13 ALA B CA 1
ATOM 3434 C C . ALA B 1 13 ? 13.521 40.513 -29.015 1.00 3.64 13 ALA B C 1
ATOM 3435 O O . ALA B 1 13 ? 14.574 40.742 -28.430 1.00 2.74 13 ALA B O 1
ATOM 3437 N N . GLY B 1 14 ? 13.282 40.999 -30.230 1.00 3.79 14 GLY B N 1
ATOM 3438 C CA . GLY B 1 14 ? 14.289 41.755 -30.941 1.00 2.04 14 GLY B CA 1
ATOM 3439 C C . GLY B 1 14 ? 14.734 43.058 -30.333 1.00 2.06 14 GLY B C 1
ATOM 3440 O O . GLY B 1 14 ? 15.937 43.274 -30.188 1.00 2.35 14 GLY B O 1
ATOM 3441 N N . TYR B 1 15 ? 13.793 43.921 -29.966 1.00 1.94 15 TYR B N 1
ATOM 3442 C CA . TYR B 1 15 ? 14.146 45.232 -29.412 1.00 2.37 15 TYR B CA 1
ATOM 3443 C C . TYR B 1 15 ? 14.800 45.272 -28.047 1.00 1.90 15 TYR B C 1
ATOM 3444 O O . TYR B 1 15 ? 15.754 46.013 -27.872 1.00 3.50 15 TYR B O 1
ATOM 3453 N N . GLU B 1 16 ? 14.358 44.426 -27.116 1.00 8.00 16 GLU B N 1
ATOM 3454 C CA . GLU B 1 16 ? 14.865 44.454 -25.710 1.00 8.33 16 GLU B CA 1
ATOM 3455 C C . GLU B 1 16 ? 16.195 43.844 -25.571 1.00 7.73 16 GLU B C 1
ATOM 3456 O O . GLU B 1 16 ? 16.876 43.935 -24.555 1.00 7.99 16 GLU B O 1
ATOM 3462 N N . ALA B 1 17 ? 16.549 43.149 -26.673 1.00 11.41 17 ALA B N 1
ATOM 3463 C CA . ALA B 1 17 ? 17.824 42.467 -26.918 1.00 8.93 17 ALA B CA 1
ATOM 3464 C C . ALA B 1 17 ? 18.799 43.519 -27.397 1.00 9.01 17 ALA B C 1
ATOM 3465 O O . ALA B 1 17 ? 19.932 43.562 -26.910 1.00 7.19 17 ALA B O 1
ATOM 3467 N N . ALA B 1 18 ? 18.359 44.354 -28.354 1.00 8.95 18 ALA B N 1
ATOM 3468 C CA . ALA B 1 18 ? 19.242 45.397 -28.919 1.00 10.22 18 ALA B CA 1
ATOM 3469 C C . ALA B 1 18 ? 19.562 46.403 -27.851 1.00 10.54 18 ALA B C 1
ATOM 3470 O O . ALA B 1 18 ? 20.646 47.010 -27.809 1.00 11.29 18 ALA B O 1
ATOM 3472 N N . LEU B 1 19 ? 18.608 46.561 -26.960 1.00 10.64 19 LEU B N 1
ATOM 3473 C CA . LEU B 1 19 ? 18.773 47.524 -25.913 1.00 10.56 19 LEU B CA 1
ATOM 3474 C C . LEU B 1 19 ? 19.838 47.012 -24.902 1.00 11.94 19 LEU B C 1
ATOM 3475 O O . LEU B 1 19 ? 20.670 47.783 -24.426 1.00 12.39 19 LEU B O 1
ATOM 3480 N N . VAL B 1 20 ? 19.841 45.715 -24.594 1.00 12.24 20 VAL B N 1
ATOM 3481 C CA . VAL B 1 20 ? 20.823 45.204 -23.655 1.00 10.96 20 VAL B CA 1
ATOM 3482 C C . VAL B 1 20 ? 22.200 45.257 -24.319 1.00 10.16 20 VAL B C 1
ATOM 3483 O O . VAL B 1 20 ? 23.162 45.671 -23.700 1.00 9.74 20 VAL B O 1
ATOM 3487 N N . ALA B 1 21 ? 22.283 44.898 -25.587 1.00 10.97 21 ALA B N 1
ATOM 3488 C CA . ALA B 1 21 ? 23.572 44.936 -26.297 1.00 14.17 21 ALA B CA 1
ATOM 3489 C C . ALA B 1 21 ? 24.185 46.317 -26.430 1.00 15.85 21 ALA B C 1
ATOM 3490 O O . ALA B 1 21 ? 25.375 46.463 -26.234 1.00 15.44 21 ALA B O 1
ATOM 3492 N N . ALA B 1 22 ? 23.385 47.319 -26.796 1.00 19.54 22 ALA B N 1
ATOM 3493 C CA . ALA B 1 22 ? 23.863 48.701 -26.944 1.00 22.35 22 ALA B CA 1
ATOM 3494 C C . ALA B 1 22 ? 24.323 49.289 -25.619 1.00 25.61 22 ALA B C 1
ATOM 3495 O O . ALA B 1 22 ? 25.421 49.797 -25.513 1.00 26.68 22 ALA B O 1
ATOM 3497 N N . THR B 1 23 ? 23.468 49.208 -24.608 1.00 30.55 23 THR B N 1
ATOM 3498 C CA . THR B 1 23 ? 23.728 49.721 -23.251 1.00 34.50 23 THR B CA 1
ATOM 3499 C C . THR B 1 23 ? 24.968 49.163 -22.576 1.00 36.95 23 THR B C 1
ATOM 3500 O O . THR B 1 23 ? 25.832 49.925 -22.158 1.00 38.31 23 THR B O 1
ATOM 3504 N N . SER B 1 24 ? 25.053 47.845 -22.462 1.00 38.76 24 SER B N 1
ATOM 3505 C CA . SER B 1 24 ? 26.192 47.215 -21.808 1.00 41.91 24 SER B CA 1
ATOM 3506 C C . SER B 1 24 ? 27.528 47.274 -22.570 1.00 42.75 24 SER B C 1
ATOM 3507 O O . SER B 1 24 ? 28.597 47.257 -21.950 1.00 41.65 24 SER B O 1
ATOM 3510 N N . HIS B 1 25 ? 27.463 47.351 -23.901 1.00 43.71 25 HIS B N 1
ATOM 3511 C CA . HIS B 1 25 ? 28.661 47.366 -24.727 1.00 45.20 25 HIS B CA 1
ATOM 3512 C C . HIS B 1 25 ? 28.713 48.436 -25.832 1.00 46.13 25 HIS B C 1
ATOM 3513 O O . HIS B 1 25 ? 28.866 48.104 -27.009 1.00 46.15 25 HIS B O 1
ATOM 3520 N N . PRO B 1 26 ? 28.639 49.736 -25.443 1.00 46.41 26 PRO B N 1
ATOM 3521 C CA . PRO B 1 26 ? 28.650 50.969 -26.234 1.00 46.04 26 PRO B CA 1
ATOM 3522 C C . PRO B 1 26 ? 29.704 51.065 -27.296 1.00 46.48 26 PRO B C 1
ATOM 3523 O O . PRO B 1 26 ? 29.415 51.319 -28.477 1.00 46.79 26 PRO B O 1
ATOM 3527 N N . GLU B 1 27 ? 30.947 50.888 -26.887 1.00 46.65 27 GLU B N 1
ATOM 3528 C CA . GLU B 1 27 ? 31.987 51.035 -27.875 1.00 47.11 27 GLU B CA 1
ATOM 3529 C C . GLU B 1 27 ? 32.576 49.759 -28.384 1.00 45.05 27 GLU B C 1
ATOM 3530 O O . GLU B 1 27 ? 33.365 49.766 -29.333 1.00 45.21 27 GLU B O 1
ATOM 3536 N N . THR B 1 28 ? 32.166 48.654 -27.781 1.00 42.73 28 THR B N 1
ATOM 3537 C CA . THR B 1 28 ? 32.654 47.371 -28.244 1.00 40.92 28 THR B CA 1
ATOM 3538 C C . THR B 1 28 ? 31.751 46.873 -29.376 1.00 38.87 28 THR B C 1
ATOM 3539 O O . THR B 1 28 ? 32.218 46.310 -30.371 1.00 40.48 28 THR B O 1
ATOM 3543 N N . THR B 1 29 ? 30.464 47.148 -29.263 1.00 34.87 29 THR B N 1
ATOM 3544 C CA . THR B 1 29 ? 29.530 46.668 -30.256 1.00 30.70 29 THR B CA 1
ATOM 3545 C C . THR B 1 29 ? 28.895 47.603 -31.290 1.00 27.30 29 THR B C 1
ATOM 3546 O O . THR B 1 29 ? 29.046 48.831 -31.275 1.00 26.28 29 THR B O 1
ATOM 3550 N N . GLN B 1 30 ? 28.233 46.952 -32.232 1.00 23.62 30 GLN B N 1
ATOM 3551 C CA . GLN B 1 30 ? 27.454 47.626 -33.236 1.00 21.35 30 GLN B CA 1
ATOM 3552 C C . GLN B 1 30 ? 26.191 46.793 -33.432 1.00 18.51 30 GLN B C 1
ATOM 3553 O O . GLN B 1 30 ? 26.225 45.673 -33.947 1.00 17.75 30 GLN B O 1
ATOM 3559 N N . VAL B 1 31 ? 25.073 47.363 -33.020 1.00 15.21 31 VAL B N 1
ATOM 3560 C CA . VAL B 1 31 ? 23.793 46.682 -33.061 1.00 13.79 31 VAL B CA 1
ATOM 3561 C C . VAL B 1 31 ? 22.889 47.136 -34.235 1.00 13.70 31 VAL B C 1
ATOM 3562 O O . VAL B 1 31 ? 22.677 48.340 -34.436 1.00 12.24 31 VAL B O 1
ATOM 3566 N N . THR B 1 32 ? 22.378 46.180 -35.023 1.00 13.18 32 THR B N 1
ATOM 3567 C CA . THR B 1 32 ? 21.478 46.514 -36.125 1.00 13.68 32 THR B CA 1
ATOM 3568 C C . THR B 1 32 ? 20.126 45.779 -36.093 1.00 14.31 32 THR B C 1
ATOM 3569 O O . THR B 1 32 ? 20.048 44.594 -36.353 1.00 16.28 32 THR B O 1
ATOM 3573 N N . VAL B 1 33 ? 19.045 46.461 -35.766 1.00 13.64 33 VAL B N 1
ATOM 3574 C CA . VAL B 1 33 ? 17.768 45.783 -35.820 1.00 12.16 33 VAL B CA 1
ATOM 3575 C C . VAL B 1 33 ? 17.247 45.839 -37.263 1.00 11.73 33 VAL B C 1
ATOM 3576 O O . VAL B 1 33 ? 17.347 46.858 -37.905 1.00 11.87 33 VAL B O 1
ATOM 3580 N N . ILE B 1 34 ? 16.713 44.748 -37.792 1.00 12.38 34 ILE B N 1
ATOM 3581 C CA . ILE B 1 34 ? 16.089 44.773 -39.128 1.00 12.38 34 ILE B CA 1
ATOM 3582 C C . ILE B 1 34 ? 14.642 44.293 -38.945 1.00 14.09 34 ILE B C 1
ATOM 3583 O O . ILE B 1 34 ? 14.413 43.121 -38.705 1.00 15.90 34 ILE B O 1
ATOM 3588 N N . ASP B 1 35 ? 13.659 45.195 -39.032 1.00 14.43 35 ASP B N 1
ATOM 3589 C CA . ASP B 1 35 ? 12.247 44.824 -38.818 1.00 13.23 35 ASP B CA 1
ATOM 3590 C C . ASP B 1 35 ? 11.375 45.262 -39.982 1.00 12.55 35 ASP B C 1
ATOM 3591 O O . ASP B 1 35 ? 11.546 46.362 -40.507 1.00 11.47 35 ASP B O 1
ATOM 3596 N N . CYS B 1 36 ? 10.456 44.412 -40.425 1.00 13.28 36 CYS B N 1
ATOM 3597 C CA . CYS B 1 36 ? 9.630 44.817 -41.579 1.00 14.72 36 CYS B CA 1
ATOM 3598 C C . CYS B 1 36 ? 8.344 45.558 -41.277 1.00 13.97 36 CYS B C 1
ATOM 3599 O O . CYS B 1 36 ? 7.988 46.468 -42.013 1.00 14.65 36 CYS B O 1
ATOM 3602 N N . ASP B 1 37 ? 7.690 45.249 -40.167 1.00 13.68 37 ASP B N 1
ATOM 3603 C CA . ASP B 1 37 ? 6.420 45.888 -39.906 1.00 13.85 37 ASP B CA 1
ATOM 3604 C C . ASP B 1 37 ? 6.331 47.078 -38.961 1.00 13.09 37 ASP B C 1
ATOM 3605 O O . ASP B 1 37 ? 5.421 47.881 -39.097 1.00 13.78 37 ASP B O 1
ATOM 3610 N N . GLY B 1 38 ? 7.240 47.207 -38.010 1.00 11.77 38 GLY B N 1
ATOM 3611 C CA . GLY B 1 38 ? 7.145 48.330 -37.092 1.00 9.85 38 GLY B CA 1
ATOM 3612 C C . GLY B 1 38 ? 7.727 47.988 -35.731 1.00 9.03 38 GLY B C 1
ATOM 3613 O O . GLY B 1 38 ? 7.300 47.021 -35.116 1.00 11.33 38 GLY B O 1
ATOM 3614 N N . ILE B 1 39 ? 8.708 48.768 -35.282 1.00 6.36 39 ILE B N 1
ATOM 3615 C CA . ILE B 1 39 ? 9.373 48.576 -34.005 1.00 4.94 39 ILE B CA 1
ATOM 3616 C C . ILE B 1 39 ? 8.336 48.447 -32.883 1.00 4.32 39 ILE B C 1
ATOM 3617 O O . ILE B 1 39 ? 7.504 49.342 -32.700 1.00 3.98 39 ILE B O 1
ATOM 3622 N N . GLY B 1 40 ? 8.431 47.343 -32.133 1.00 2.44 40 GLY B N 1
ATOM 3623 C CA . GLY B 1 40 ? 7.510 47.060 -31.063 1.00 1.00 40 GLY B CA 1
ATOM 3624 C C . GLY B 1 40 ? 6.799 45.826 -31.529 1.00 1.00 40 GLY B C 1
ATOM 3625 O O . GLY B 1 40 ? 6.063 45.172 -30.790 1.00 1.38 40 GLY B O 1
ATOM 3626 N N . GLY B 1 41 ? 7.043 45.531 -32.793 1.00 1.04 41 GLY B N 1
ATOM 3627 C CA . GLY B 1 41 ? 6.461 44.390 -33.469 1.00 2.29 41 GLY B CA 1
ATOM 3628 C C . GLY B 1 41 ? 4.962 44.231 -33.230 1.00 4.43 41 GLY B C 1
ATOM 3629 O O . GLY B 1 41 ? 4.301 45.180 -32.702 1.00 5.52 41 GLY B O 1
ATOM 3630 N N . ALA B 1 42 ? 4.426 43.051 -33.606 1.00 2.87 42 ALA B N 1
ATOM 3631 C CA . ALA B 1 42 ? 3.018 42.743 -33.405 1.00 1.89 42 ALA B CA 1
ATOM 3632 C C . ALA B 1 42 ? 2.644 42.981 -31.941 1.00 2.44 42 ALA B C 1
ATOM 3633 O O . ALA B 1 42 ? 1.534 43.394 -31.648 1.00 1.00 42 ALA B O 1
ATOM 3635 N N . ALA B 1 43 ? 3.573 42.695 -31.025 1.00 2.18 43 ALA B N 1
ATOM 3636 C CA . ALA B 1 43 ? 3.353 42.912 -29.613 1.00 2.16 43 ALA B CA 1
ATOM 3637 C C . ALA B 1 43 ? 2.724 44.310 -29.388 1.00 4.25 43 ALA B C 1
ATOM 3638 O O . ALA B 1 43 ? 1.655 44.442 -28.716 1.00 2.15 43 ALA B O 1
ATOM 3640 N N . VAL B 1 44 ? 3.402 45.344 -29.940 1.00 5.25 44 VAL B N 1
ATOM 3641 C CA . VAL B 1 44 ? 2.967 46.746 -29.823 1.00 6.12 44 VAL B CA 1
ATOM 3642 C C . VAL B 1 44 ? 1.959 47.259 -30.860 1.00 7.47 44 VAL B C 1
ATOM 3643 O O . VAL B 1 44 ? 0.957 47.859 -30.502 1.00 8.81 44 VAL B O 1
ATOM 3647 N N . LEU B 1 45 ? 2.201 47.013 -32.138 1.00 8.75 45 LEU B N 1
ATOM 3648 C CA . LEU B 1 45 ? 1.306 47.494 -33.193 1.00 9.64 45 LEU B CA 1
ATOM 3649 C C . LEU B 1 45 ? 0.034 46.660 -33.577 1.00 9.93 45 LEU B C 1
ATOM 3650 O O . LEU B 1 45 ? -0.787 47.136 -34.350 1.00 10.68 45 LEU B O 1
ATOM 3655 N N . ASP B 1 46 ? -0.153 45.457 -33.037 1.00 9.74 46 ASP B N 1
ATOM 3656 C CA . ASP B 1 46 ? -1.272 44.618 -33.472 1.00 10.03 46 ASP B CA 1
ATOM 3657 C C . ASP B 1 46 ? -2.025 43.691 -32.510 1.00 10.11 46 ASP B C 1
ATOM 3658 O O . ASP B 1 46 ? -3.208 43.459 -32.689 1.00 10.46 46 ASP B O 1
ATOM 3663 N N . ASP B 1 47 ? -1.328 43.125 -31.533 1.00 9.95 47 ASP B N 1
ATOM 3664 C CA . ASP B 1 47 ? -1.903 42.130 -30.651 1.00 8.00 47 ASP B CA 1
ATOM 3665 C C . ASP B 1 47 ? -2.058 42.577 -29.198 1.00 8.81 47 ASP B C 1
ATOM 3666 O O . ASP B 1 47 ? -3.116 43.087 -28.802 1.00 10.05 47 ASP B O 1
ATOM 3671 N N . CYS B 1 48 ? -1.005 42.347 -28.415 1.00 8.34 48 CYS B N 1
ATOM 3672 C CA . CYS B 1 48 ? -0.951 42.676 -26.994 1.00 6.98 48 CYS B CA 1
ATOM 3673 C C . CYS B 1 48 ? -1.285 44.102 -26.586 1.00 7.47 48 CYS B C 1
ATOM 3674 O O . CYS B 1 48 ? -2.282 44.278 -25.854 1.00 7.05 48 CYS B O 1
ATOM 3677 N N . VAL B 1 49 ? -0.504 45.112 -27.008 1.00 7.54 49 VAL B N 1
ATOM 3678 C CA . VAL B 1 49 ? -0.854 46.504 -26.622 1.00 7.83 49 VAL B CA 1
ATOM 3679 C C . VAL B 1 49 ? -2.212 46.968 -27.187 1.00 8.80 49 VAL B C 1
ATOM 3680 O O . VAL B 1 49 ? -2.912 47.756 -26.534 1.00 9.20 49 VAL B O 1
ATOM 3684 N N . PRO B 1 50 ? -2.598 46.515 -28.407 1.00 8.39 50 PRO B N 1
ATOM 3685 C CA . PRO B 1 50 ? -3.904 46.933 -28.919 1.00 8.87 50 PRO B CA 1
ATOM 3686 C C . PRO B 1 50 ? -5.036 46.293 -28.129 1.00 9.53 50 PRO B C 1
ATOM 3687 O O . PRO B 1 50 ? -6.049 46.932 -27.921 1.00 11.62 50 PRO B O 1
ATOM 3691 N N . SER B 1 51 ? -4.886 45.055 -27.668 1.00 9.80 51 SER B N 1
ATOM 3692 C CA . SER B 1 51 ? -5.983 44.425 -26.904 1.00 11.33 51 SER B CA 1
ATOM 3693 C C . SER B 1 51 ? -6.143 45.010 -25.510 1.00 11.26 51 SER B C 1
ATOM 3694 O O . SER B 1 51 ? -7.267 45.226 -25.051 1.00 10.33 51 SER B O 1
ATOM 3697 N N . LYS B 1 52 ? -5.026 45.288 -24.843 1.00 11.95 52 LYS B N 1
ATOM 3698 C CA . LYS B 1 52 ? -5.070 45.868 -23.506 1.00 11.93 52 LYS B CA 1
ATOM 3699 C C . LYS B 1 52 ? -5.629 47.272 -23.573 1.00 12.37 52 LYS B C 1
ATOM 3700 O O . LYS B 1 52 ? -6.506 47.619 -22.777 1.00 13.46 52 LYS B O 1
ATOM 3706 N N . THR B 1 53 ? -5.164 48.080 -24.530 1.00 12.32 53 THR B N 1
ATOM 3707 C CA . THR B 1 53 ? -5.714 49.434 -24.680 1.00 10.63 53 THR B CA 1
ATOM 3708 C C . THR B 1 53 ? -7.228 49.318 -24.848 1.00 10.10 53 THR B C 1
ATOM 3709 O O . THR B 1 53 ? -7.998 49.962 -24.134 1.00 9.10 53 THR B O 1
ATOM 3713 N N . PHE B 1 54 ? -7.646 48.477 -25.791 1.00 10.12 54 PHE B N 1
ATOM 3714 C CA . PHE B 1 54 ? -9.061 48.247 -26.021 1.00 9.86 54 PHE B CA 1
ATOM 3715 C C . PHE B 1 54 ? -9.744 47.870 -24.669 1.00 10.71 54 PHE B C 1
ATOM 3716 O O . PHE B 1 54 ? -10.620 48.616 -24.199 1.00 13.29 54 PHE B O 1
ATOM 3724 N N . ILE B 1 55 ? -9.330 46.766 -24.024 1.00 8.61 55 ILE B N 1
ATOM 3725 C CA . ILE B 1 55 ? -9.938 46.324 -22.757 1.00 4.95 55 ILE B CA 1
ATOM 3726 C C . ILE B 1 55 ? -10.033 47.446 -21.763 1.00 6.23 55 ILE B C 1
ATOM 3727 O O . ILE B 1 55 ? -11.078 47.617 -21.118 1.00 7.21 55 ILE B O 1
ATOM 3732 N N . ALA B 1 56 ? -8.949 48.207 -21.650 1.00 6.11 56 ALA B N 1
ATOM 3733 C CA . ALA B 1 56 ? -8.882 49.326 -20.743 1.00 7.15 56 ALA B CA 1
ATOM 3734 C C . ALA B 1 56 ? -10.040 50.287 -21.046 1.00 9.06 56 ALA B C 1
ATOM 3735 O O . ALA B 1 56 ? -10.757 50.690 -20.154 1.00 9.58 56 ALA B O 1
ATOM 3737 N N . SER B 1 57 ? -10.233 50.626 -22.314 1.00 10.52 57 SER B N 1
ATOM 3738 C CA . SER B 1 57 ? -11.307 51.526 -22.716 1.00 13.35 57 SER B CA 1
ATOM 3739 C C . SER B 1 57 ? -12.710 51.043 -22.326 1.00 15.23 57 SER B C 1
ATOM 3740 O O . SER B 1 57 ? -13.611 51.833 -21.976 1.00 16.22 57 SER B O 1
ATOM 3743 N N . THR B 1 58 ? -12.887 49.740 -22.434 1.00 15.38 58 THR B N 1
ATOM 3744 C CA . THR B 1 58 ? -14.127 49.087 -22.126 1.00 16.96 58 THR B CA 1
ATOM 3745 C C . THR B 1 58 ? -14.536 49.334 -20.654 1.00 19.14 58 THR B C 1
ATOM 3746 O O . THR B 1 58 ? -15.730 49.502 -20.321 1.00 19.51 58 THR B O 1
ATOM 3750 N N . GLY B 1 59 ? -13.523 49.380 -19.788 1.00 19.66 59 GLY B N 1
ATOM 3751 C CA . GLY B 1 59 ? -13.753 49.591 -18.384 1.00 20.43 59 GLY B CA 1
ATOM 3752 C C . GLY B 1 59 ? -14.747 50.688 -18.113 1.00 22.26 59 GLY B C 1
ATOM 3753 O O . GLY B 1 59 ? -15.737 50.478 -17.442 1.00 22.53 59 GLY B O 1
ATOM 3754 N N . LEU B 1 60 ? -14.478 51.869 -18.644 1.00 23.85 60 LEU B N 1
ATOM 3755 C CA . LEU B 1 60 ? -15.341 53.009 -18.436 1.00 24.78 60 LEU B CA 1
ATOM 3756 C C . LEU B 1 60 ? -16.807 52.713 -18.319 1.00 25.90 60 LEU B C 1
ATOM 3757 O O . LEU B 1 60 ? -17.454 53.140 -17.363 1.00 26.52 60 LEU B O 1
ATOM 3762 N N . ARG B 1 61 ? -17.350 51.978 -19.275 1.00 26.86 61 ARG B N 1
ATOM 3763 C CA . ARG B 1 61 ? -18.768 51.711 -19.215 1.00 27.72 61 ARG B CA 1
ATOM 3764 C C . ARG B 1 61 ? -19.120 51.036 -17.912 1.00 29.61 61 ARG B C 1
ATOM 3765 O O . ARG B 1 61 ? -20.219 51.127 -17.416 1.00 28.54 61 ARG B O 1
ATOM 3773 N N . THR B 1 62 ? -18.155 50.347 -17.355 1.00 33.24 62 THR B N 1
ATOM 3774 C CA . THR B 1 62 ? -18.381 49.659 -16.106 1.00 36.96 62 THR B CA 1
ATOM 3775 C C . THR B 1 62 ? -18.557 50.717 -15.013 1.00 36.92 62 THR B C 1
ATOM 3776 O O . THR B 1 62 ? -19.616 50.795 -1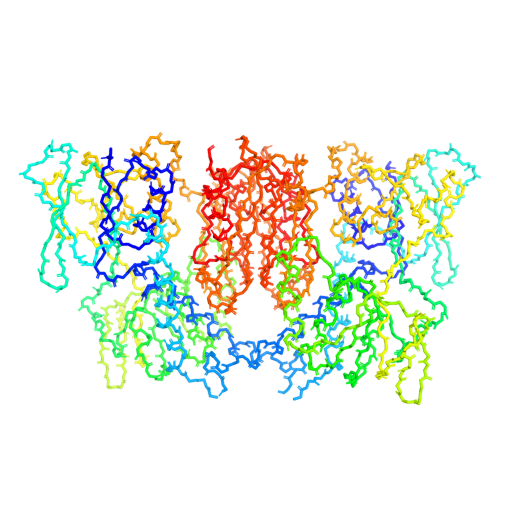4.382 1.00 37.11 62 THR B O 1
ATOM 3780 N N . GLU B 1 63 ? -17.539 51.550 -14.819 1.00 36.66 63 GLU B N 1
ATOM 3781 C CA . GLU B 1 63 ? -17.584 52.584 -13.806 1.00 35.95 63 GLU B CA 1
ATOM 3782 C C . GLU B 1 63 ? -18.608 53.674 -13.993 1.00 35.21 63 GLU B C 1
ATOM 3783 O O . GLU B 1 63 ? -18.844 54.446 -13.083 1.00 35.12 63 GLU B O 1
ATOM 3789 N N . LEU B 1 64 ? -19.209 53.762 -15.169 1.00 35.19 64 LEU B N 1
ATOM 3790 C CA . LEU B 1 64 ? -20.257 54.749 -15.382 1.00 34.82 64 LEU B CA 1
ATOM 3791 C C . LEU B 1 64 ? -21.533 54.176 -14.768 1.00 36.10 64 LEU B C 1
ATOM 3792 O O . LEU B 1 64 ? -22.161 54.795 -13.922 1.00 35.49 64 LEU B O 1
ATOM 3797 N N . ARG B 1 65 ? -21.901 52.966 -15.181 1.00 38.66 65 ARG B N 1
ATOM 3798 C CA . ARG B 1 65 ? -23.110 52.341 -14.665 1.00 40.23 65 ARG B CA 1
ATOM 3799 C C . ARG B 1 65 ? -22.968 52.187 -13.175 1.00 39.14 65 ARG B C 1
ATOM 3800 O O . ARG B 1 65 ? -23.937 51.847 -12.493 1.00 39.54 65 ARG B O 1
ATOM 3808 N N . ARG B 1 66 ? -21.769 52.469 -12.674 1.00 36.98 66 ARG B N 1
ATOM 3809 C CA . ARG B 1 66 ? -21.491 52.358 -11.257 1.00 35.37 66 ARG B CA 1
ATOM 3810 C C . ARG B 1 66 ? -21.430 53.673 -10.442 1.00 34.16 66 ARG B C 1
ATOM 3811 O O . ARG B 1 66 ? -21.325 53.657 -9.205 1.00 33.24 66 ARG B O 1
ATOM 3819 N N . ALA B 1 67 ? -21.516 54.815 -11.120 1.00 32.18 67 ALA B N 1
ATOM 3820 C CA . ALA B 1 67 ? -21.442 56.100 -10.434 1.00 30.39 67 ALA B CA 1
ATOM 3821 C C . ALA B 1 67 ? -22.612 56.527 -9.531 1.00 29.78 67 ALA B C 1
ATOM 3822 O O . ALA B 1 67 ? -22.391 57.071 -8.455 1.00 29.23 67 ALA B O 1
ATOM 3824 N N . PRO B 1 68 ? -23.868 56.298 -9.951 1.00 29.78 68 PRO B N 1
ATOM 3825 C CA . PRO B 1 68 ? -24.992 56.711 -9.105 1.00 29.35 68 PRO B CA 1
ATOM 3826 C C . PRO B 1 68 ? -24.920 56.304 -7.653 1.00 29.59 68 PRO B C 1
ATOM 3827 O O . PRO B 1 68 ? -25.233 57.112 -6.784 1.00 30.09 68 PRO B O 1
ATOM 3831 N N . HIS B 1 69 ? -24.523 55.076 -7.347 1.00 29.63 69 HIS B N 1
ATOM 3832 C CA . HIS B 1 69 ? -24.474 54.735 -5.935 1.00 29.72 69 HIS B CA 1
ATOM 3833 C C . HIS B 1 69 ? -23.225 55.337 -5.279 1.00 29.13 69 HIS B C 1
ATOM 3834 O O . HIS B 1 69 ? -23.153 55.543 -4.059 1.00 27.93 69 HIS B O 1
ATOM 3841 N N . LEU B 1 70 ? -22.247 55.679 -6.105 1.00 29.53 70 LEU B N 1
ATOM 3842 C CA . LEU B 1 70 ? -21.024 56.296 -5.589 1.00 29.66 70 LEU B CA 1
ATOM 3843 C C . LEU B 1 70 ? -21.229 57.801 -5.347 1.00 29.27 70 LEU B C 1
ATOM 3844 O O . LEU B 1 70 ? -20.281 58.552 -5.073 1.00 28.37 70 LEU B O 1
ATOM 3849 N N . GLY B 1 71 ? -22.491 58.214 -5.452 1.00 29.38 71 GLY B N 1
ATOM 3850 C CA . GLY B 1 71 ? -22.854 59.591 -5.198 1.00 30.07 71 GLY B CA 1
ATOM 3851 C C . GLY B 1 71 ? -22.969 60.540 -6.368 1.00 30.80 71 GLY B C 1
ATOM 3852 O O . GLY B 1 71 ? -23.354 61.687 -6.159 1.00 32.11 71 GLY B O 1
ATOM 3853 N N . PHE B 1 72 ? -22.652 60.102 -7.586 1.00 30.62 72 PHE B N 1
ATOM 3854 C CA . PHE B 1 72 ? -22.725 60.991 -8.755 1.00 29.75 72 PHE B CA 1
ATOM 3855 C C . PHE B 1 72 ? -23.822 60.617 -9.740 1.00 31.96 72 PHE B C 1
ATOM 3856 O O . PHE B 1 72 ? -23.719 59.643 -10.497 1.00 31.40 72 PHE B O 1
ATOM 3864 N N . HIS B 1 73 ? -24.862 61.440 -9.743 1.00 34.97 73 HIS B N 1
ATOM 3865 C CA . HIS B 1 73 ? -26.025 61.263 -10.589 1.00 35.93 73 HIS B CA 1
ATOM 3866 C C . HIS B 1 73 ? -25.906 62.027 -11.899 1.00 35.46 73 HIS B C 1
ATOM 3867 O O . HIS B 1 73 ? -25.444 61.474 -12.907 1.00 35.18 73 HIS B O 1
ATOM 3874 N N . LYS B 1 80 ? -24.001 57.579 -25.571 1.00 46.90 80 LYS B N 1
ATOM 3875 C CA . LYS B 1 80 ? -23.423 57.074 -26.804 1.00 46.74 80 LYS B CA 1
ATOM 3876 C C . LYS B 1 80 ? -21.971 56.692 -26.709 1.00 44.52 80 LYS B C 1
ATOM 3877 O O . LYS B 1 80 ? -21.053 57.508 -26.549 1.00 43.44 80 LYS B O 1
ATOM 3883 N N . ILE B 1 81 ? -21.816 55.392 -26.844 1.00 42.25 81 ILE B N 1
ATOM 3884 C CA . ILE B 1 81 ? -20.583 54.664 -26.791 1.00 39.15 81 ILE B CA 1
ATOM 3885 C C . ILE B 1 81 ? -20.176 54.577 -28.283 1.00 35.37 81 ILE B C 1
ATOM 3886 O O . ILE B 1 81 ? -20.680 53.762 -29.053 1.00 34.46 81 ILE B O 1
ATOM 3891 N N . SER B 1 82 ? -19.276 55.450 -28.710 1.00 31.19 82 SER B N 1
ATOM 3892 C CA . SER B 1 82 ? -18.905 55.455 -30.110 1.00 28.61 82 SER B CA 1
ATOM 3893 C C . SER B 1 82 ? -17.673 54.619 -30.476 1.00 25.91 82 SER B C 1
ATOM 3894 O O . SER B 1 82 ? -16.539 55.066 -30.315 1.00 26.30 82 SER B O 1
ATOM 3897 N N . LEU B 1 83 ? -17.902 53.435 -31.032 1.00 21.58 83 LEU B N 1
ATOM 3898 C CA . LEU B 1 83 ? -16.823 52.516 -31.347 1.00 18.00 83 LEU B CA 1
ATOM 3899 C C . LEU B 1 83 ? -15.631 53.040 -32.089 1.00 16.63 83 LEU B C 1
ATOM 3900 O O . LEU B 1 83 ? -14.510 52.759 -31.723 1.00 16.79 83 LEU B O 1
ATOM 3905 N N . PRO B 1 84 ? -15.850 53.779 -33.173 1.00 15.93 84 PRO B N 1
ATOM 3906 C CA . PRO B 1 84 ? -14.745 54.330 -33.963 1.00 15.31 84 PRO B CA 1
ATOM 3907 C C . PRO B 1 84 ? -13.697 55.111 -33.150 1.00 15.00 84 PRO B C 1
ATOM 3908 O O . PRO B 1 84 ? -12.497 54.960 -33.406 1.00 14.84 84 PRO B O 1
ATOM 3912 N N . GLN B 1 85 ? -14.110 55.961 -32.195 1.00 14.63 85 GLN B N 1
ATOM 3913 C CA . GLN B 1 85 ? -13.068 56.674 -31.453 1.00 13.73 85 GLN B CA 1
ATOM 3914 C C . GLN B 1 85 ? -12.326 55.762 -30.512 1.00 11.67 85 GLN B C 1
ATOM 3915 O O . GLN B 1 85 ? -11.123 55.946 -30.335 1.00 12.24 85 GLN B O 1
ATOM 3921 N N . ILE B 1 86 ? -13.021 54.812 -29.883 1.00 8.99 86 ILE B N 1
ATOM 3922 C CA . ILE B 1 86 ? -12.314 53.855 -29.016 1.00 6.62 86 ILE B CA 1
ATOM 3923 C C . ILE B 1 86 ? -11.164 53.255 -29.847 1.00 6.04 86 ILE B C 1
ATOM 3924 O O . ILE B 1 86 ? -10.042 53.117 -29.363 1.00 4.34 86 ILE B O 1
ATOM 3929 N N . HIS B 1 87 ? -11.476 52.945 -31.103 1.00 5.40 87 HIS B N 1
ATOM 3930 C CA . HIS B 1 87 ? -10.533 52.387 -32.039 1.00 7.03 87 HIS B CA 1
ATOM 3931 C C . HIS B 1 87 ? -9.409 53.328 -32.447 1.00 8.78 87 HIS B C 1
ATOM 3932 O O . HIS B 1 87 ? -8.300 52.867 -32.741 1.00 9.06 87 HIS B O 1
ATOM 3939 N N . ALA B 1 88 ? -9.712 54.632 -32.480 1.00 10.19 88 ALA B N 1
ATOM 3940 C CA . ALA B 1 88 ? -8.740 55.669 -32.822 1.00 10.06 88 ALA B CA 1
ATOM 3941 C C . ALA B 1 88 ? -7.692 55.672 -31.732 1.00 10.28 88 ALA B C 1
ATOM 3942 O O . ALA B 1 88 ? -6.504 55.781 -32.021 1.00 11.48 88 ALA B O 1
ATOM 3944 N N . ARG B 1 89 ? -8.154 55.543 -30.488 1.00 10.21 89 ARG B N 1
ATOM 3945 C CA . ARG B 1 89 ? -7.292 55.523 -29.330 1.00 11.39 89 ARG B CA 1
ATOM 3946 C C . ARG B 1 89 ? -6.378 54.315 -29.441 1.00 11.22 89 ARG B C 1
ATOM 3947 O O . ARG B 1 89 ? -5.200 54.390 -29.118 1.00 12.21 89 ARG B O 1
ATOM 3955 N N . VAL B 1 90 ? -6.916 53.210 -29.933 1.00 10.75 90 VAL B N 1
ATOM 3956 C CA . VAL B 1 90 ? -6.144 51.982 -30.037 1.00 11.03 90 VAL B CA 1
ATOM 3957 C C . VAL B 1 90 ? -5.008 52.029 -31.049 1.00 11.67 90 VAL B C 1
ATOM 3958 O O . VAL B 1 90 ? -3.852 51.725 -30.736 1.00 11.41 90 VAL B O 1
ATOM 3962 N N . LYS B 1 91 ? -5.349 52.391 -32.275 1.00 11.52 91 LYS B N 1
ATOM 3963 C CA . LYS B 1 91 ? -4.363 52.489 -33.326 1.00 11.18 91 LYS B CA 1
ATOM 3964 C C . LYS B 1 91 ? -3.322 53.542 -32.929 1.00 12.48 91 LYS B C 1
ATOM 3965 O O . LYS B 1 91 ? -2.106 53.367 -33.138 1.00 13.54 91 LYS B O 1
ATOM 3971 N N . THR B 1 92 ? -3.819 54.609 -32.308 1.00 11.14 92 THR B N 1
ATOM 3972 C CA . THR B 1 92 ? -3.042 55.750 -31.872 1.00 9.25 92 THR B CA 1
ATOM 3973 C C . THR B 1 92 ? -1.993 55.488 -30.770 1.00 9.43 92 THR B C 1
ATOM 3974 O O . THR B 1 92 ? -0.826 55.943 -30.856 1.00 9.39 92 THR B O 1
ATOM 3978 N N . LEU B 1 93 ? -2.422 54.791 -29.718 1.00 8.29 93 LEU B N 1
ATOM 3979 C CA . LEU B 1 93 ? -1.562 54.522 -28.571 1.00 7.00 93 LEU B CA 1
ATOM 3980 C C . LEU B 1 93 ? -0.544 53.498 -29.018 1.00 7.50 93 LEU B C 1
ATOM 3981 O O . LEU B 1 93 ? 0.611 53.476 -28.581 1.00 6.00 93 LEU B O 1
ATOM 3986 N N . ALA B 1 94 ? -1.000 52.639 -29.913 1.00 7.04 94 ALA B N 1
ATOM 3987 C CA . ALA B 1 94 ? -0.157 51.584 -30.374 1.00 5.93 94 ALA B CA 1
ATOM 3988 C C . ALA B 1 94 ? 0.979 52.248 -31.153 1.00 6.16 94 ALA B C 1
ATOM 3989 O O . ALA B 1 94 ? 2.170 51.994 -30.874 1.00 7.37 94 ALA B O 1
ATOM 3991 N N . ALA B 1 95 ? 0.618 53.133 -32.089 1.00 5.00 95 ALA B N 1
ATOM 3992 C CA . ALA B 1 95 ? 1.621 53.867 -32.880 1.00 3.17 95 ALA B CA 1
ATOM 3993 C C . ALA B 1 95 ? 2.539 54.701 -31.961 1.00 2.92 95 ALA B C 1
ATOM 3994 O O . ALA B 1 95 ? 3.738 54.742 -32.175 1.00 2.06 95 ALA B O 1
ATOM 3996 N N . ALA B 1 96 ? 1.978 55.358 -30.945 1.00 2.84 96 ALA B N 1
ATOM 3997 C CA . ALA B 1 96 ? 2.780 56.124 -30.020 1.00 2.73 96 ALA B CA 1
ATOM 3998 C C . ALA B 1 96 ? 3.781 55.195 -29.256 1.00 5.24 96 ALA B C 1
ATOM 3999 O O . ALA B 1 96 ? 4.938 55.598 -29.010 1.00 4.87 96 ALA B O 1
ATOM 4001 N N . GLN B 1 97 ? 3.373 53.962 -28.887 1.00 5.66 97 GLN B N 1
ATOM 4002 C CA . GLN B 1 97 ? 4.304 53.067 -28.170 1.00 5.27 97 GLN B CA 1
ATOM 4003 C C . GLN B 1 97 ? 5.447 52.834 -29.100 1.00 5.11 97 GLN B C 1
ATOM 4004 O O . GLN B 1 97 ? 6.619 53.003 -28.729 1.00 5.25 97 GLN B O 1
ATOM 4010 N N . SER B 1 98 ? 5.085 52.416 -30.308 1.00 3.93 98 SER B N 1
ATOM 4011 C CA . SER B 1 98 ? 6.079 52.135 -31.293 1.00 4.30 98 SER B CA 1
ATOM 4012 C C . SER B 1 98 ? 6.973 53.335 -31.428 1.00 5.64 98 SER B C 1
ATOM 4013 O O . SER B 1 98 ? 8.186 53.179 -31.478 1.00 8.54 98 SER B O 1
ATOM 4016 N N . ALA B 1 99 ? 6.426 54.545 -31.466 1.00 4.91 99 ALA B N 1
ATOM 4017 C CA . ALA B 1 99 ? 7.325 55.688 -31.630 1.00 4.27 99 ALA B CA 1
ATOM 4018 C C . ALA B 1 99 ? 8.310 55.795 -30.451 1.00 4.90 99 ALA B C 1
ATOM 4019 O O . ALA B 1 99 ? 9.501 55.891 -30.666 1.00 5.65 99 ALA B O 1
ATOM 4021 N N . ASP B 1 100 ? 7.841 55.745 -29.214 1.00 4.64 100 ASP B N 1
ATOM 4022 C CA . ASP B 1 100 ? 8.767 55.827 -28.116 1.00 5.52 100 ASP B CA 1
ATOM 4023 C C . ASP B 1 100 ? 9.966 54.845 -28.224 1.00 5.98 100 ASP B C 1
ATOM 4024 O O . ASP B 1 100 ? 11.102 55.254 -27.982 1.00 4.02 100 ASP B O 1
ATOM 4029 N N . ILE B 1 101 ? 9.706 53.572 -28.579 1.00 6.71 101 ILE B N 1
ATOM 4030 C CA . ILE B 1 101 ? 10.737 52.506 -28.670 1.00 6.24 101 ILE B CA 1
ATOM 4031 C C . ILE B 1 101 ? 11.710 52.769 -29.783 1.00 6.06 101 ILE B C 1
ATOM 4032 O O . ILE B 1 101 ? 12.892 52.534 -29.636 1.00 6.11 101 ILE B O 1
ATOM 4037 N N . THR B 1 102 ? 11.222 53.291 -30.892 1.00 6.01 102 THR B N 1
ATOM 4038 C CA . THR B 1 102 ? 12.105 53.570 -32.002 1.00 6.15 102 THR B CA 1
ATOM 4039 C C . THR B 1 102 ? 13.067 54.637 -31.570 1.00 6.44 102 THR B C 1
ATOM 4040 O O . THR B 1 102 ? 14.224 54.687 -32.008 1.00 6.70 102 THR B O 1
ATOM 4044 N N . ALA B 1 103 ? 12.594 55.490 -30.686 1.00 6.40 103 ALA B N 1
ATOM 4045 C CA . ALA B 1 103 ? 13.444 56.569 -30.243 1.00 8.64 103 ALA B CA 1
ATOM 4046 C C . ALA B 1 103 ? 14.491 56.003 -29.368 1.00 9.86 103 ALA B C 1
ATOM 4047 O O . ALA B 1 103 ? 15.660 56.268 -29.566 1.00 12.95 103 ALA B O 1
ATOM 4049 N N . GLN B 1 104 ? 14.083 55.183 -28.421 1.00 11.27 104 GLN B N 1
ATOM 4050 C CA . GLN B 1 104 ? 15.030 54.642 -27.504 1.00 13.29 104 GLN B CA 1
ATOM 4051 C C . GLN B 1 104 ? 16.161 53.948 -28.233 1.00 13.00 104 GLN B C 1
ATOM 4052 O O . GLN B 1 104 ? 17.330 54.141 -27.910 1.00 12.26 104 GLN B O 1
ATOM 4058 N N . LEU B 1 105 ? 15.825 53.171 -29.246 1.00 12.58 105 LEU B N 1
ATOM 4059 C CA . LEU B 1 105 ? 16.858 52.446 -29.933 1.00 12.01 105 LEU B CA 1
ATOM 4060 C C . LEU B 1 105 ? 17.806 53.410 -30.563 1.00 13.58 105 LEU B C 1
ATOM 4061 O O . LEU B 1 105 ? 19.025 53.247 -30.438 1.00 15.55 105 LEU B O 1
ATOM 4066 N N . LEU B 1 106 ? 17.275 54.431 -31.225 1.00 13.79 106 LEU B N 1
ATOM 4067 C CA . LEU B 1 106 ? 18.155 55.343 -31.953 1.00 14.24 106 LEU B CA 1
ATOM 4068 C C . LEU B 1 106 ? 19.155 56.062 -31.072 1.00 15.65 106 LEU B C 1
ATOM 4069 O O . LEU B 1 106 ? 20.318 56.214 -31.430 1.00 16.42 106 LEU B O 1
ATOM 4074 N N . SER B 1 107 ? 18.693 56.453 -29.895 1.00 16.77 107 SER B N 1
ATOM 4075 C CA . SER B 1 107 ? 19.499 57.195 -28.943 1.00 18.89 107 SER B CA 1
ATOM 4076 C C . SER B 1 107 ? 20.525 56.347 -28.221 1.00 20.71 107 SER B C 1
ATOM 4077 O O . SER B 1 107 ? 21.147 56.793 -27.247 1.00 20.73 107 SER B O 1
ATOM 4080 N N . MET B 1 108 ? 20.678 55.109 -28.668 1.00 21.20 108 MET B N 1
ATOM 4081 C CA . MET B 1 108 ? 21.607 54.217 -28.031 1.00 20.44 108 MET B CA 1
ATOM 4082 C C . MET B 1 108 ? 22.529 53.700 -29.078 1.00 20.45 108 MET B C 1
ATOM 4083 O O . MET B 1 108 ? 23.203 52.682 -28.899 1.00 20.97 108 MET B O 1
ATOM 4088 N N . GLY B 1 109 ? 22.528 54.394 -30.203 1.00 19.08 109 GLY B N 1
ATOM 4089 C CA . GLY B 1 109 ? 23.413 53.997 -31.261 1.00 18.17 109 GLY B CA 1
ATOM 4090 C C . GLY B 1 109 ? 22.942 52.856 -32.101 1.00 18.68 109 GLY B C 1
ATOM 4091 O O . GLY B 1 109 ? 23.577 52.536 -33.084 1.00 19.99 109 GLY B O 1
ATOM 4092 N N . VAL B 1 110 ? 21.831 52.236 -31.734 1.00 19.25 110 VAL B N 1
ATOM 4093 C CA . VAL B 1 110 ? 21.304 51.103 -32.519 1.00 18.88 110 VAL B CA 1
ATOM 4094 C C . VAL B 1 110 ? 20.966 51.516 -33.943 1.00 18.66 110 VAL B C 1
ATOM 4095 O O . VAL B 1 110 ? 20.266 52.499 -34.138 1.00 20.35 110 VAL B O 1
ATOM 4099 N N . GLN B 1 111 ? 21.440 50.787 -34.943 1.00 17.73 111 GLN B N 1
ATOM 4100 C CA . GLN B 1 111 ? 21.088 51.155 -36.318 1.00 18.23 111 GLN B CA 1
ATOM 4101 C C . GLN B 1 111 ? 19.705 50.589 -36.558 1.00 17.82 111 GLN B C 1
ATOM 4102 O O . GLN B 1 111 ? 19.490 49.410 -36.267 1.00 18.31 111 GLN B O 1
ATOM 4108 N N . VAL B 1 112 ? 18.752 51.372 -37.070 1.00 15.88 112 VAL B N 1
ATOM 4109 C CA . VAL B 1 112 ? 17.430 50.754 -37.317 1.00 13.33 112 VAL B CA 1
ATOM 4110 C C . VAL B 1 112 ? 16.948 50.713 -38.790 1.00 12.88 112 VAL B C 1
ATOM 4111 O O . VAL B 1 112 ? 16.546 51.733 -39.319 1.00 14.98 112 VAL B O 1
ATOM 4115 N N . ILE B 1 113 ? 16.945 49.553 -39.439 1.00 10.49 113 ILE B N 1
ATOM 4116 C CA . ILE B 1 113 ? 16.505 49.460 -40.839 1.00 8.90 113 ILE B CA 1
ATOM 4117 C C . ILE B 1 113 ? 15.114 48.921 -41.119 1.00 7.61 113 ILE B C 1
ATOM 4118 O O . ILE B 1 113 ? 14.803 47.847 -40.660 1.00 9.44 113 ILE B O 1
ATOM 4123 N N . ALA B 1 114 ? 14.317 49.602 -41.930 1.00 6.21 114 ALA B N 1
ATOM 4124 C CA . ALA B 1 114 ? 12.999 49.080 -42.305 1.00 5.83 114 ALA B CA 1
ATOM 4125 C C . ALA B 1 114 ? 13.117 48.161 -43.557 1.00 7.04 114 ALA B C 1
ATOM 4126 O O . ALA B 1 114 ? 13.541 48.599 -44.641 1.00 6.65 114 ALA B O 1
ATOM 4128 N N . GLY B 1 115 ? 12.744 46.889 -43.408 1.00 8.10 115 GLY B N 1
ATOM 4129 C CA . GLY B 1 115 ? 12.850 45.962 -44.530 1.00 9.10 115 GLY B CA 1
ATOM 4130 C C . GLY B 1 115 ? 12.821 44.528 -44.031 1.00 9.78 115 GLY B C 1
ATOM 4131 O O . GLY B 1 115 ? 12.811 44.323 -42.839 1.00 9.08 115 GLY B O 1
ATOM 4132 N N . ARG B 1 116 ? 12.804 43.536 -44.918 1.00 10.68 116 ARG B N 1
ATOM 4133 C CA . ARG B 1 116 ? 12.750 42.172 -44.447 1.00 12.85 116 ARG B CA 1
ATOM 4134 C C . ARG B 1 116 ? 14.174 41.631 -44.412 1.00 12.79 116 ARG B C 1
ATOM 4135 O O . ARG B 1 116 ? 15.006 42.046 -45.196 1.00 13.36 116 ARG B O 1
ATOM 4143 N N . GLY B 1 117 ? 14.460 40.715 -43.500 1.00 11.91 117 GLY B N 1
ATOM 4144 C CA . GLY B 1 117 ? 15.802 40.196 -43.417 1.00 13.76 117 GLY B CA 1
ATOM 4145 C C . GLY B 1 117 ? 15.895 38.774 -43.891 1.00 15.47 117 GLY B C 1
ATOM 4146 O O . GLY B 1 117 ? 14.881 38.113 -44.020 1.00 17.07 117 GLY B O 1
ATOM 4147 N N . GLU B 1 118 ? 17.102 38.289 -44.148 1.00 16.67 118 GLU B N 1
ATOM 4148 C CA . GLU B 1 118 ? 17.262 36.924 -44.626 1.00 18.48 118 GLU B CA 1
ATOM 4149 C C . GLU B 1 118 ? 18.722 36.540 -44.472 1.00 20.04 118 GLU B C 1
ATOM 4150 O O . GLU B 1 118 ? 19.616 37.355 -44.740 1.00 20.32 118 GLU B O 1
ATOM 4156 N N . LEU B 1 119 ? 18.979 35.330 -43.987 1.00 20.80 119 LEU B N 1
ATOM 4157 C CA . LEU B 1 119 ? 20.353 34.878 -43.874 1.00 21.01 119 LEU B CA 1
ATOM 4158 C C . LEU B 1 119 ? 20.744 34.607 -45.316 1.00 21.25 119 LEU B C 1
ATOM 4159 O O . LEU B 1 119 ? 19.897 34.206 -46.123 1.00 20.24 119 LEU B O 1
ATOM 4164 N N . ILE B 1 120 ? 21.997 34.887 -45.665 1.00 22.06 120 ILE B N 1
ATOM 4165 C CA . ILE B 1 120 ? 22.443 34.616 -47.022 1.00 23.26 120 ILE B CA 1
ATOM 4166 C C . ILE B 1 120 ? 23.836 34.031 -47.082 1.00 24.33 120 ILE B C 1
ATOM 4167 O O . ILE B 1 120 ? 24.518 34.134 -48.110 1.00 25.91 120 ILE B O 1
ATOM 4172 N N . ASP B 1 121 ? 24.235 33.401 -45.978 1.00 24.96 121 ASP B N 1
ATOM 4173 C CA . ASP B 1 121 ? 25.526 32.729 -45.807 1.00 24.91 121 ASP B CA 1
ATOM 4174 C C . ASP B 1 121 ? 26.039 31.957 -47.038 1.00 24.17 121 ASP B C 1
ATOM 4175 O O . ASP B 1 121 ? 25.422 31.012 -47.482 1.00 23.98 121 ASP B O 1
ATOM 4180 N N . SER B 1 122 ? 27.174 32.358 -47.590 1.00 24.94 122 SER B N 1
ATOM 4181 C CA . SER B 1 122 ? 27.742 31.656 -48.744 1.00 25.67 122 SER B CA 1
ATOM 4182 C C . SER B 1 122 ? 27.832 30.166 -48.552 1.00 26.88 122 SER B C 1
ATOM 4183 O O . SER B 1 122 ? 27.664 29.413 -49.489 1.00 25.98 122 SER B O 1
ATOM 4186 N N . THR B 1 123 ? 28.144 29.749 -47.331 1.00 28.87 123 THR B N 1
ATOM 4187 C CA . THR B 1 123 ? 28.246 28.339 -46.990 1.00 30.07 123 THR B CA 1
ATOM 4188 C C . THR B 1 123 ? 27.985 28.164 -45.481 1.00 30.77 123 THR B C 1
ATOM 4189 O O . THR B 1 123 ? 28.284 29.071 -44.681 1.00 31.55 123 THR B O 1
ATOM 4193 N N . PRO B 1 124 ? 27.429 26.990 -45.085 1.00 29.95 124 PRO B N 1
ATOM 4194 C CA . PRO B 1 124 ? 27.021 26.431 -43.784 1.00 29.53 124 PRO B CA 1
ATOM 4195 C C . PRO B 1 124 ? 27.934 26.454 -42.537 1.00 29.96 124 PRO B C 1
ATOM 4196 O O . PRO B 1 124 ? 27.431 26.435 -41.381 1.00 30.66 124 PRO B O 1
ATOM 4200 N N . GLY B 1 125 ? 29.249 26.456 -42.724 1.00 27.39 125 GLY B N 1
ATOM 4201 C CA . GLY B 1 125 ? 30.067 26.481 -41.531 1.00 25.23 125 GLY B CA 1
ATOM 4202 C C . GLY B 1 125 ? 30.744 27.808 -41.284 1.00 23.13 125 GLY B C 1
ATOM 4203 O O . GLY B 1 125 ? 31.842 27.849 -40.744 1.00 23.89 125 GLY B O 1
ATOM 4204 N N . LEU B 1 126 ? 30.115 28.902 -41.667 1.00 20.78 126 LEU B N 1
ATOM 4205 C CA . LEU B 1 126 ? 30.768 30.167 -41.462 1.00 19.03 126 LEU B CA 1
ATOM 4206 C C . LEU B 1 126 ? 30.672 30.623 -40.025 1.00 17.33 126 LEU B C 1
ATOM 4207 O O . LEU B 1 126 ? 29.656 30.445 -39.403 1.00 16.66 126 LEU B O 1
ATOM 4212 N N . ALA B 1 127 ? 31.743 31.204 -39.502 1.00 16.02 127 ALA B N 1
ATOM 4213 C CA . ALA B 1 127 ? 31.760 31.713 -38.139 1.00 14.31 127 ALA B CA 1
ATOM 4214 C C . ALA B 1 127 ? 31.097 33.098 -38.118 1.00 14.52 127 ALA B C 1
ATOM 4215 O O . ALA B 1 127 ? 30.351 33.416 -37.195 1.00 15.16 127 ALA B O 1
ATOM 4217 N N . ARG B 1 128 ? 31.361 33.917 -39.136 1.00 14.94 128 ARG B N 1
ATOM 4218 C CA . ARG B 1 128 ? 30.780 35.245 -39.203 1.00 15.98 128 ARG B CA 1
ATOM 4219 C C . ARG B 1 128 ? 29.790 35.215 -40.314 1.00 15.35 128 ARG B C 1
ATOM 4220 O O . ARG B 1 128 ? 30.187 35.026 -41.440 1.00 16.40 128 ARG B O 1
ATOM 4228 N N . HIS B 1 129 ? 28.507 35.406 -39.990 1.00 15.04 129 HIS B N 1
ATOM 4229 C CA . HIS B 1 129 ? 27.399 35.364 -40.963 1.00 13.40 129 HIS B CA 1
ATOM 4230 C C . HIS B 1 129 ? 27.043 36.628 -41.745 1.00 13.05 129 HIS B C 1
ATOM 4231 O O . HIS B 1 129 ? 27.569 37.720 -41.505 1.00 10.82 129 HIS B O 1
ATOM 4238 N N . ARG B 1 130 ? 26.106 36.472 -42.671 1.00 13.77 130 ARG B N 1
ATOM 4239 C CA . ARG B 1 130 ? 25.726 37.601 -43.513 1.00 15.78 130 ARG B CA 1
ATOM 4240 C C . ARG B 1 130 ? 24.222 37.690 -43.679 1.00 15.10 130 ARG B C 1
ATOM 4241 O O . ARG B 1 130 ? 23.578 36.677 -43.858 1.00 15.30 130 ARG B O 1
ATOM 4249 N N . ILE B 1 131 ? 23.671 38.904 -43.637 1.00 15.23 131 ILE B N 1
ATOM 4250 C CA . ILE B 1 131 ? 22.214 39.139 -43.741 1.00 15.66 131 ILE B CA 1
ATOM 4251 C C . ILE B 1 131 ? 21.800 40.200 -44.761 1.00 17.51 131 ILE B C 1
ATOM 4252 O O . ILE B 1 131 ? 22.154 41.365 -44.590 1.00 19.29 131 ILE B O 1
ATOM 4257 N N . LYS B 1 132 ? 21.060 39.805 -45.807 1.00 18.33 132 LYS B N 1
ATOM 4258 C CA . LYS B 1 132 ? 20.600 40.749 -46.827 1.00 19.31 132 LYS B CA 1
ATOM 4259 C C . LYS B 1 132 ? 19.279 41.286 -46.285 1.00 21.54 132 LYS B C 1
ATOM 4260 O O . LYS B 1 132 ? 18.392 40.531 -45.871 1.00 22.26 132 LYS B O 1
ATOM 4266 N N . ALA B 1 133 ? 19.170 42.602 -46.263 1.00 23.53 133 ALA B N 1
ATOM 4267 C CA . ALA B 1 133 ? 17.968 43.283 -45.814 1.00 25.11 133 ALA B CA 1
ATOM 4268 C C . ALA B 1 133 ? 17.288 43.899 -47.031 1.00 26.26 133 ALA B C 1
ATOM 4269 O O . ALA B 1 133 ? 17.882 44.738 -47.699 1.00 26.98 133 ALA B O 1
ATOM 4271 N N . THR B 1 134 ? 16.056 43.479 -47.327 1.00 28.28 134 THR B N 1
ATOM 4272 C CA . THR B 1 134 ? 15.304 44.013 -48.458 1.00 29.81 134 THR B CA 1
ATOM 4273 C C . THR B 1 134 ? 14.227 44.942 -47.963 1.00 30.65 134 THR B C 1
ATOM 4274 O O . THR B 1 134 ? 13.368 44.580 -47.170 1.00 29.43 134 THR B O 1
ATOM 4278 N N . ALA B 1 135 ? 14.322 46.165 -48.462 1.00 32.71 135 ALA B N 1
ATOM 4279 C CA . ALA B 1 135 ? 13.432 47.265 -48.099 1.00 33.73 135 ALA B CA 1
ATOM 4280 C C . ALA B 1 135 ? 12.072 47.231 -48.779 1.00 34.46 135 ALA B C 1
ATOM 4281 O O . ALA B 1 135 ? 11.883 46.556 -49.775 1.00 33.37 135 ALA B O 1
ATOM 4283 N N . ALA B 1 136 ? 11.107 47.932 -48.200 1.00 37.10 136 ALA B N 1
ATOM 4284 C CA . ALA B 1 136 ? 9.804 48.008 -48.831 1.00 39.15 136 ALA B CA 1
ATOM 4285 C C . ALA B 1 136 ? 10.098 48.848 -50.084 1.00 41.58 136 ALA B C 1
ATOM 4286 O O . ALA B 1 136 ? 9.474 48.663 -51.140 1.00 41.39 136 ALA B O 1
ATOM 4288 N N . ASP B 1 137 ? 11.086 49.758 -49.952 1.00 44.00 137 ASP B N 1
ATOM 4289 C CA . ASP B 1 137 ? 11.603 50.674 -51.028 1.00 44.58 137 ASP B CA 1
ATOM 4290 C C . ASP B 1 137 ? 12.369 49.912 -52.102 1.00 42.99 137 ASP B C 1
ATOM 4291 O O . ASP B 1 137 ? 13.235 50.501 -52.741 1.00 43.60 137 ASP B O 1
ATOM 4296 N N . GLY B 1 138 ? 12.076 48.617 -52.256 1.00 41.14 138 GLY B N 1
ATOM 4297 C CA . GLY B 1 138 ? 12.762 47.751 -53.209 1.00 37.62 138 GLY B CA 1
ATOM 4298 C C . GLY B 1 138 ? 14.258 47.535 -52.952 1.00 34.79 138 GLY B C 1
ATOM 4299 O O . GLY B 1 138 ? 14.790 46.444 -53.109 1.00 33.20 138 GLY B O 1
ATOM 4300 N N . SER B 1 139 ? 14.941 48.597 -52.560 1.00 33.17 139 SER B N 1
ATOM 4301 C CA . SER B 1 139 ? 16.374 48.576 -52.318 1.00 31.87 139 SER B CA 1
ATOM 4302 C C . SER B 1 139 ? 16.850 47.460 -51.399 1.00 30.94 139 SER B C 1
ATOM 4303 O O . SER B 1 139 ? 16.090 47.000 -50.536 1.00 31.98 139 SER B O 1
ATOM 4306 N N . THR B 1 140 ? 18.088 47.010 -51.575 1.00 28.23 140 THR B N 1
ATOM 4307 C CA . THR B 1 140 ? 18.614 45.977 -50.690 1.00 26.77 140 THR B CA 1
ATOM 4308 C C . THR B 1 140 ? 19.922 46.411 -50.051 1.00 27.01 140 THR B C 1
ATOM 4309 O O . THR B 1 140 ? 20.569 47.349 -50.515 1.00 26.68 140 THR B O 1
ATOM 4313 N N . SER B 1 141 ? 20.296 45.713 -48.981 1.00 27.00 141 SER B N 1
ATOM 4314 C CA . SER B 1 141 ? 21.517 45.999 -48.238 1.00 27.67 141 SER B CA 1
ATOM 4315 C C . SER B 1 141 ? 21.969 44.751 -47.453 1.00 27.66 141 SER B C 1
ATOM 4316 O O . SER B 1 141 ? 21.150 44.097 -46.817 1.00 28.48 141 SER B O 1
ATOM 4319 N N . GLU B 1 142 ? 23.266 44.432 -47.482 1.00 26.34 142 GLU B N 1
ATOM 4320 C CA . GLU B 1 142 ? 23.794 43.249 -46.792 1.00 23.87 142 GLU B CA 1
ATOM 4321 C C . GLU B 1 142 ? 24.597 43.611 -45.566 1.00 21.76 142 GLU B C 1
ATOM 4322 O O . GLU B 1 142 ? 25.267 44.636 -45.573 1.00 21.42 142 GLU B O 1
ATOM 4328 N N . HIS B 1 143 ? 24.525 42.795 -44.511 1.00 19.78 143 HIS B N 1
ATOM 4329 C CA . HIS B 1 143 ? 25.243 43.123 -43.272 1.00 19.54 143 HIS B CA 1
ATOM 4330 C C . HIS B 1 143 ? 26.020 41.983 -42.649 1.00 21.02 143 HIS B C 1
ATOM 4331 O O . HIS B 1 143 ? 25.500 40.862 -42.494 1.00 21.80 143 HIS B O 1
ATOM 4338 N N . GLU B 1 144 ? 27.270 42.235 -42.274 1.00 20.86 144 GLU B N 1
ATOM 4339 C CA . GLU B 1 144 ? 28.025 41.165 -41.651 1.00 20.95 144 GLU B CA 1
ATOM 4340 C C . GLU B 1 144 ? 27.593 41.034 -40.200 1.00 19.83 144 GLU B C 1
ATOM 4341 O O . GLU B 1 144 ? 27.338 42.032 -39.527 1.00 19.58 144 GLU B O 1
ATOM 4347 N N . ALA B 1 145 ? 27.523 39.804 -39.707 1.00 19.21 145 ALA B N 1
ATOM 4348 C CA . ALA B 1 145 ? 27.107 39.569 -38.326 1.00 17.69 145 ALA B CA 1
ATOM 4349 C C . ALA B 1 145 ? 27.899 38.501 -37.637 1.00 18.36 145 ALA B C 1
ATOM 4350 O O . ALA B 1 145 ? 28.003 37.394 -38.152 1.00 19.54 145 ALA B O 1
ATOM 4352 N N . ASP B 1 146 ? 28.403 38.839 -36.449 1.00 17.99 146 ASP B N 1
ATOM 4353 C CA . ASP B 1 146 ? 29.121 37.928 -35.593 1.00 15.82 146 ASP B CA 1
ATOM 4354 C C . ASP B 1 146 ? 28.042 37.220 -34.801 1.00 13.73 146 ASP B C 1
ATOM 4355 O O . ASP B 1 146 ? 28.107 36.052 -34.524 1.00 12.89 146 ASP B O 1
ATOM 4360 N N . VAL B 1 147 ? 27.027 37.980 -34.436 1.00 13.04 147 VAL B N 1
ATOM 4361 C CA . VAL B 1 147 ? 25.931 37.407 -33.688 1.00 12.93 147 VAL B CA 1
ATOM 4362 C C . VAL B 1 147 ? 24.633 37.622 -34.413 1.00 12.21 147 VAL B C 1
ATOM 4363 O O . VAL B 1 147 ? 24.358 38.731 -34.925 1.00 11.91 147 VAL B O 1
ATOM 4367 N N . VAL B 1 148 ? 23.798 36.605 -34.491 1.00 9.44 148 VAL B N 1
ATOM 4368 C CA . VAL B 1 148 ? 22.537 36.780 -35.161 1.00 7.21 148 VAL B CA 1
ATOM 4369 C C . VAL B 1 148 ? 21.440 36.303 -34.250 1.00 7.59 148 VAL B C 1
ATOM 4370 O O . VAL B 1 148 ? 21.560 35.253 -33.624 1.00 8.31 148 VAL B O 1
ATOM 4374 N N . LEU B 1 149 ? 20.369 37.083 -34.182 1.00 7.20 149 LEU B N 1
ATOM 4375 C CA . LEU B 1 149 ? 19.197 36.785 -33.343 1.00 6.80 149 LEU B CA 1
ATOM 4376 C C . LEU B 1 149 ? 17.928 36.805 -34.187 1.00 6.78 149 LEU B C 1
ATOM 4377 O O . LEU B 1 149 ? 17.482 37.863 -34.637 1.00 7.78 149 LEU B O 1
ATOM 4382 N N . VAL B 1 150 ? 17.372 35.630 -34.420 1.00 6.37 150 VAL B N 1
ATOM 4383 C CA . VAL B 1 150 ? 16.127 35.462 -35.188 1.00 5.69 150 VAL B CA 1
ATOM 4384 C C . VAL B 1 150 ? 14.969 35.804 -34.194 1.00 5.23 150 VAL B C 1
ATOM 4385 O O . VAL B 1 150 ? 14.790 35.088 -33.184 1.00 4.30 150 VAL B O 1
ATOM 4389 N N . ALA B 1 151 ? 14.252 36.908 -34.415 1.00 3.34 151 ALA B N 1
ATOM 4390 C CA . ALA B 1 151 ? 13.163 37.315 -33.489 1.00 5.35 151 ALA B CA 1
ATOM 4391 C C . ALA B 1 151 ? 11.963 37.821 -34.227 1.00 5.80 151 ALA B C 1
ATOM 4392 O O . ALA B 1 151 ? 11.456 38.897 -33.918 1.00 5.01 151 ALA B O 1
ATOM 4394 N N . THR B 1 152 ? 11.492 36.983 -35.135 1.00 5.46 152 THR B N 1
ATOM 4395 C CA . THR B 1 152 ? 10.441 37.275 -36.063 1.00 6.06 152 THR B CA 1
ATOM 4396 C C . THR B 1 152 ? 8.986 37.083 -35.685 1.00 6.46 152 THR B C 1
ATOM 4397 O O . THR B 1 152 ? 8.110 37.259 -36.520 1.00 5.96 152 THR B O 1
ATOM 4401 N N . GLY B 1 153 ? 8.724 36.699 -34.444 1.00 7.54 153 GLY B N 1
ATOM 4402 C CA . GLY B 1 153 ? 7.358 36.522 -33.988 1.00 7.18 153 GLY B CA 1
ATOM 4403 C C . GLY B 1 153 ? 6.511 35.435 -34.629 1.00 6.51 153 GLY B C 1
ATOM 4404 O O . GLY B 1 153 ? 7.039 34.517 -35.229 1.00 5.53 153 GLY B O 1
ATOM 4405 N N . ALA B 1 154 ? 5.186 35.570 -34.478 1.00 6.59 154 ALA B N 1
ATOM 4406 C CA . ALA B 1 154 ? 4.206 34.616 -34.991 1.00 6.26 154 ALA B CA 1
ATOM 4407 C C . ALA B 1 154 ? 3.068 35.344 -35.701 1.00 6.02 154 ALA B C 1
ATOM 4408 O O . ALA B 1 154 ? 2.897 36.537 -35.553 1.00 6.47 154 ALA B O 1
ATOM 4410 N N . SER B 1 155 ? 2.285 34.592 -36.463 1.00 6.06 155 SER B N 1
ATOM 4411 C CA . SER B 1 155 ? 1.164 35.137 -37.201 1.00 6.46 155 SER B CA 1
ATOM 4412 C C . SER B 1 155 ? -0.044 34.356 -36.770 1.00 7.13 155 SER B C 1
ATOM 4413 O O . SER B 1 155 ? 0.103 33.239 -36.260 1.00 7.07 155 SER B O 1
ATOM 4416 N N . PRO B 1 156 ? -1.260 34.933 -36.931 1.00 9.33 156 PRO B N 1
ATOM 4417 C CA . PRO B 1 156 ? -2.525 34.257 -36.551 1.00 10.26 156 PRO B CA 1
ATOM 4418 C C . PRO B 1 156 ? -2.733 32.953 -37.320 1.00 12.17 156 PRO B C 1
ATOM 4419 O O . PRO B 1 156 ? -2.771 32.967 -38.562 1.00 12.56 156 PRO B O 1
ATOM 4423 N N . ARG B 1 157 ? -2.839 31.825 -36.622 1.00 15.00 157 ARG B N 1
ATOM 4424 C CA . ARG B 1 157 ? -3.113 30.549 -37.336 1.00 18.25 157 ARG B CA 1
ATOM 4425 C C . ARG B 1 157 ? -4.480 30.682 -37.990 1.00 17.98 157 ARG B C 1
ATOM 4426 O O . ARG B 1 157 ? -5.416 31.196 -37.401 1.00 17.99 157 ARG B O 1
ATOM 4434 N N . ILE B 1 158 ? -4.603 30.195 -39.198 1.00 19.07 158 ILE B N 1
ATOM 4435 C CA . ILE B 1 158 ? -5.865 30.326 -39.908 1.00 20.00 158 ILE B CA 1
ATOM 4436 C C . ILE B 1 158 ? -6.503 29.007 -40.343 1.00 20.84 158 ILE B C 1
ATOM 4437 O O . ILE B 1 158 ? -5.863 28.210 -41.035 1.00 21.94 158 ILE B O 1
ATOM 4442 N N . LEU B 1 159 ? -7.762 28.790 -39.958 1.00 21.58 159 LEU B N 1
ATOM 4443 C CA . LEU B 1 159 ? -8.499 27.569 -40.334 1.00 21.67 159 LEU B CA 1
ATOM 4444 C C . LEU B 1 159 ? -9.058 27.803 -41.710 1.00 22.20 159 LEU B C 1
ATOM 4445 O O . LEU B 1 159 ? -9.760 28.785 -41.939 1.00 21.20 159 LEU B O 1
ATOM 4450 N N . PRO B 1 160 ? -8.747 26.906 -42.650 1.00 23.81 160 PRO B N 1
ATOM 4451 C CA . PRO B 1 160 ? -9.192 26.962 -44.063 1.00 24.14 160 PRO B CA 1
ATOM 4452 C C . PRO B 1 160 ? -10.707 26.823 -44.266 1.00 23.82 160 PRO B C 1
ATOM 4453 O O . PRO B 1 160 ? -11.228 27.052 -45.362 1.00 24.97 160 PRO B O 1
ATOM 4457 N N . SER B 1 161 ? -11.390 26.460 -43.177 1.00 22.13 161 SER B N 1
ATOM 4458 C CA . SER B 1 161 ? -12.847 26.311 -43.119 1.00 20.36 161 SER B CA 1
ATOM 4459 C C . SER B 1 161 ? -13.452 27.590 -42.519 1.00 19.14 161 SER B C 1
ATOM 4460 O O . SER B 1 161 ? -14.664 27.804 -42.595 1.00 18.57 161 SER B O 1
ATOM 4463 N N . ALA B 1 162 ? -12.573 28.408 -41.923 1.00 18.29 162 ALA B N 1
ATOM 4464 C CA . ALA B 1 162 ? -12.903 29.679 -41.267 1.00 16.66 162 ALA B CA 1
ATOM 4465 C C . ALA B 1 162 ? -11.973 30.871 -41.686 1.00 15.79 162 ALA B C 1
ATOM 4466 O O . ALA B 1 162 ? -11.495 31.653 -40.860 1.00 15.13 162 ALA B O 1
ATOM 4468 N N . GLN B 1 163 ? -11.734 31.018 -42.978 1.00 15.67 163 GLN B N 1
ATOM 4469 C CA . GLN B 1 163 ? -10.883 32.082 -43.463 1.00 16.33 163 GLN B CA 1
ATOM 4470 C C . GLN B 1 163 ? -11.485 33.443 -43.155 1.00 16.70 163 GLN B C 1
ATOM 4471 O O . GLN B 1 163 ? -12.557 33.748 -43.609 1.00 17.78 163 GLN B O 1
ATOM 4477 N N . PRO B 1 164 ? -10.800 34.275 -42.370 1.00 16.72 164 PRO B N 1
ATOM 4478 C CA . PRO B 1 164 ? -11.226 35.628 -41.970 1.00 17.90 164 PRO B CA 1
ATOM 4479 C C . PRO B 1 164 ? -11.536 36.563 -43.148 1.00 19.42 164 PRO B C 1
ATOM 4480 O O . PRO B 1 164 ? -11.132 36.279 -44.252 1.00 19.55 164 PRO B O 1
ATOM 4484 N N . ASP B 1 165 ? -12.226 37.679 -42.903 1.00 21.07 165 ASP B N 1
ATOM 4485 C CA . ASP B 1 165 ? -12.573 38.671 -43.937 1.00 22.35 165 ASP B CA 1
ATOM 4486 C C . ASP B 1 165 ? -12.019 40.025 -43.575 1.00 23.27 165 ASP B C 1
ATOM 4487 O O . ASP B 1 165 ? -11.417 40.741 -44.372 1.00 25.07 165 ASP B O 1
ATOM 4492 N N . GLY B 1 166 ? -12.319 40.401 -42.348 1.00 22.86 166 GLY B N 1
ATOM 4493 C CA . GLY B 1 166 ? -11.978 41.704 -41.859 1.00 21.76 166 GLY B CA 1
ATOM 4494 C C . GLY B 1 166 ? -13.374 42.303 -41.710 1.00 21.99 166 GLY B C 1
ATOM 4495 O O . GLY B 1 166 ? -13.541 43.356 -41.114 1.00 23.21 166 GLY B O 1
ATOM 4496 N N . GLU B 1 167 ? -14.400 41.638 -42.237 1.00 22.18 167 GLU B N 1
ATOM 4497 C CA . GLU B 1 167 ? -15.767 42.166 -42.107 1.00 22.05 167 GLU B CA 1
ATOM 4498 C C . GLU B 1 167 ? -16.520 41.491 -41.010 1.00 19.28 167 GLU B C 1
ATOM 4499 O O . GLU B 1 167 ? -16.870 42.118 -40.026 1.00 18.71 167 GLU B O 1
ATOM 4505 N N . ARG B 1 168 ? -16.778 40.204 -41.223 1.00 17.52 168 ARG B N 1
ATOM 4506 C CA . ARG B 1 168 ? -17.555 39.379 -40.308 1.00 16.24 168 ARG B CA 1
ATOM 4507 C C . ARG B 1 168 ? -16.748 38.234 -39.661 1.00 14.54 168 ARG B C 1
ATOM 4508 O O . ARG B 1 168 ? -16.929 37.972 -38.479 1.00 13.48 168 ARG B O 1
ATOM 4516 N N . ILE B 1 169 ? -15.910 37.521 -40.423 1.00 12.86 169 ILE B N 1
ATOM 4517 C CA . ILE B 1 169 ? -15.058 36.476 -39.817 1.00 11.02 169 ILE B CA 1
ATOM 4518 C C . ILE B 1 169 ? -13.766 37.283 -39.573 1.00 9.84 169 ILE B C 1
ATOM 4519 O O . ILE B 1 169 ? -13.126 37.702 -40.531 1.00 9.73 169 ILE B O 1
ATOM 4524 N N . LEU B 1 170 ? -13.395 37.483 -38.306 1.00 8.10 170 LEU B N 1
ATOM 4525 C CA . LEU B 1 170 ? -12.250 38.329 -37.931 1.00 7.07 170 LEU B CA 1
ATOM 4526 C C . LEU B 1 170 ? -11.204 37.697 -37.073 1.00 6.10 170 LEU B C 1
ATOM 4527 O O . LEU B 1 170 ? -11.531 36.885 -36.234 1.00 6.66 170 LEU B O 1
ATOM 4532 N N . THR B 1 171 ? -9.950 38.100 -37.251 1.00 5.01 171 THR B N 1
ATOM 4533 C CA . THR B 1 171 ? -8.893 37.622 -36.363 1.00 6.22 171 THR B CA 1
ATOM 4534 C C . THR B 1 171 ? -8.779 38.740 -35.316 1.00 6.67 171 THR B C 1
ATOM 4535 O O . THR B 1 171 ? -9.350 39.814 -35.458 1.00 6.55 171 THR B O 1
ATOM 4539 N N . TRP B 1 172 ? -8.019 38.538 -34.262 1.00 7.19 172 TRP B N 1
ATOM 4540 C CA . TRP B 1 172 ? -7.981 39.626 -33.291 1.00 7.27 172 TRP B CA 1
ATOM 4541 C C . TRP B 1 172 ? -7.418 40.929 -33.843 1.00 7.27 172 TRP B C 1
ATOM 4542 O O . TRP B 1 172 ? -7.698 41.962 -33.268 1.00 9.79 172 TRP B O 1
ATOM 4553 N N . ARG B 1 173 ? -6.661 40.916 -34.942 1.00 6.58 173 ARG B N 1
ATOM 4554 C CA . ARG B 1 173 ? -6.102 42.162 -35.443 1.00 6.92 173 ARG B CA 1
ATOM 4555 C C . ARG B 1 173 ? -7.067 42.976 -36.246 1.00 7.60 173 ARG B C 1
ATOM 4556 O O . ARG B 1 173 ? -6.860 44.164 -36.413 1.00 8.55 173 ARG B O 1
ATOM 4564 N N . GLN B 1 174 ? -8.136 42.362 -36.733 1.00 8.30 174 GLN B N 1
ATOM 4565 C CA . GLN B 1 174 ? -9.117 43.078 -37.551 1.00 8.35 174 GLN B CA 1
ATOM 4566 C C . GLN B 1 174 ? -10.222 43.806 -36.767 1.00 10.32 174 GLN B C 1
ATOM 4567 O O . GLN B 1 174 ? -10.882 44.747 -37.269 1.00 11.96 174 GLN B O 1
ATOM 4573 N N . LEU B 1 175 ? -10.396 43.423 -35.515 1.00 10.89 175 LEU B N 1
ATOM 4574 C CA . LEU B 1 175 ? -11.437 44.041 -34.690 1.00 11.73 175 LEU B CA 1
ATOM 4575 C C . LEU B 1 175 ? -11.549 45.575 -34.698 1.00 11.43 175 LEU B C 1
ATOM 4576 O O . LEU B 1 175 ? -12.646 46.116 -34.840 1.00 11.14 175 LEU B O 1
ATOM 4581 N N . TYR B 1 176 ? -10.420 46.257 -34.546 1.00 11.44 176 TYR B N 1
ATOM 4582 C CA . TYR B 1 176 ? -10.372 47.724 -34.438 1.00 10.78 176 TYR B CA 1
ATOM 4583 C C . TYR B 1 176 ? -10.679 48.435 -35.734 1.00 10.54 176 TYR B C 1
ATOM 4584 O O . TYR B 1 176 ? -10.524 49.674 -35.847 1.00 9.97 176 TYR B O 1
ATOM 4593 N N . ASP B 1 177 ? -11.097 47.624 -36.712 1.00 10.11 177 ASP B N 1
ATOM 4594 C CA . ASP B 1 177 ? -11.490 48.113 -38.020 1.00 9.26 177 ASP B CA 1
ATOM 4595 C C . ASP B 1 177 ? -12.998 48.143 -38.145 1.00 8.57 177 ASP B C 1
ATOM 4596 O O . ASP B 1 177 ? -13.495 48.588 -39.128 1.00 8.75 177 ASP B O 1
ATOM 4601 N N . LEU B 1 178 ? -13.731 47.693 -37.144 1.00 8.69 178 LEU B N 1
ATOM 4602 C CA . LEU B 1 178 ? -15.174 47.701 -37.243 1.00 10.71 178 LEU B CA 1
ATOM 4603 C C . LEU B 1 178 ? -15.785 49.050 -36.893 1.00 12.27 178 LEU B C 1
ATOM 4604 O O . LEU B 1 178 ? -15.277 49.767 -36.046 1.00 12.61 178 LEU B O 1
ATOM 4609 N N . ASP B 1 179 ? -16.894 49.368 -37.558 1.00 14.94 179 ASP B N 1
ATOM 4610 C CA . ASP B 1 179 ? -17.625 50.614 -37.359 1.00 15.56 179 ASP B CA 1
ATOM 4611 C C . ASP B 1 179 ? -18.404 50.531 -36.076 1.00 14.69 179 ASP B C 1
ATOM 4612 O O . ASP B 1 179 ? -17.993 51.099 -35.095 1.00 15.68 179 ASP B O 1
ATOM 4617 N N . ALA B 1 180 ? -19.509 49.778 -36.084 1.00 12.70 180 ALA B N 1
ATOM 4618 C CA . ALA B 1 180 ? -20.366 49.591 -34.915 1.00 9.33 180 ALA B CA 1
ATOM 4619 C C . ALA B 1 180 ? -20.114 48.331 -34.105 1.00 8.98 180 ALA B C 1
ATOM 4620 O O . ALA B 1 180 ? -19.596 47.327 -34.593 1.00 9.35 180 ALA B O 1
ATOM 4622 N N . LEU B 1 181 ? -20.513 48.381 -32.851 1.00 8.01 181 LEU B N 1
ATOM 4623 C CA . LEU B 1 181 ? -20.385 47.216 -32.018 1.00 7.54 181 LEU B CA 1
ATOM 4624 C C . LEU B 1 181 ? -21.219 46.094 -32.661 1.00 7.20 181 LEU B C 1
ATOM 4625 O O . LEU B 1 181 ? -22.293 46.350 -33.222 1.00 6.04 181 LEU B O 1
ATOM 4630 N N . PRO B 1 182 ? -20.730 44.838 -32.587 1.00 6.17 182 PRO B N 1
ATOM 4631 C CA . PRO B 1 182 ? -21.431 43.697 -33.148 1.00 6.41 182 PRO B CA 1
ATOM 4632 C C . PRO B 1 182 ? -22.735 43.481 -32.411 1.00 7.47 182 PRO B C 1
ATOM 4633 O O . PRO B 1 182 ? -22.851 43.887 -31.261 1.00 7.62 182 PRO B O 1
ATOM 4637 N N . ASP B 1 183 ? -23.706 42.876 -33.086 1.00 9.36 183 ASP B N 1
ATOM 4638 C CA . ASP B 1 183 ? -25.016 42.563 -32.525 1.00 12.23 183 ASP B CA 1
ATOM 4639 C C . ASP B 1 183 ? -24.963 41.327 -31.642 1.00 13.36 183 ASP B C 1
ATOM 4640 O O . ASP B 1 183 ? -25.708 41.195 -30.649 1.00 15.08 183 ASP B O 1
ATOM 4645 N N . HIS B 1 184 ? -24.111 40.397 -32.053 1.00 11.20 184 HIS B N 1
ATOM 4646 C CA . HIS B 1 184 ? -23.938 39.166 -31.345 1.00 8.52 184 HIS B CA 1
ATOM 4647 C C . HIS B 1 184 ? -22.632 38.530 -31.847 1.00 8.85 184 HIS B C 1
ATOM 4648 O O . HIS B 1 184 ? -22.561 37.967 -32.958 1.00 8.47 184 HIS B O 1
ATOM 4655 N N . LEU B 1 185 ? -21.615 38.660 -30.991 1.00 7.58 185 LEU B N 1
ATOM 4656 C CA . LEU B 1 185 ? -20.262 38.221 -31.219 1.00 5.26 185 LEU B CA 1
ATOM 4657 C C . LEU B 1 185 ? -20.072 36.809 -30.819 1.00 7.14 185 LEU B C 1
ATOM 4658 O O . LEU B 1 185 ? -20.425 36.408 -29.693 1.00 7.29 185 LEU B O 1
ATOM 4663 N N . ILE B 1 186 ? -19.466 36.057 -31.730 1.00 6.95 186 ILE B N 1
ATOM 4664 C CA . ILE B 1 186 ? -19.214 34.661 -31.507 1.00 6.54 186 ILE B CA 1
ATOM 4665 C C . ILE B 1 186 ? -17.705 34.470 -31.431 1.00 7.97 186 ILE B C 1
ATOM 4666 O O . ILE B 1 186 ? -16.983 34.742 -32.388 1.00 8.75 186 ILE B O 1
ATOM 4671 N N . VAL B 1 187 ? -17.206 34.056 -30.274 1.00 7.86 187 VAL B N 1
ATOM 4672 C CA . VAL B 1 187 ? -15.775 33.849 -30.156 1.00 7.38 187 VAL B CA 1
ATOM 4673 C C . VAL B 1 187 ? -15.510 32.358 -30.273 1.00 7.83 187 VAL B C 1
ATOM 4674 O O . VAL B 1 187 ? -16.072 31.562 -29.535 1.00 7.95 187 VAL B O 1
ATOM 4678 N N . VAL B 1 188 ? -14.629 31.982 -31.175 1.00 7.69 188 VAL B N 1
ATOM 4679 C CA . VAL B 1 188 ? -14.310 30.589 -31.376 1.00 7.45 188 VAL B CA 1
ATOM 4680 C C . VAL B 1 188 ? -12.970 30.425 -30.775 1.00 8.49 188 VAL B C 1
ATOM 4681 O O . VAL B 1 188 ? -12.083 31.150 -31.093 1.00 9.86 188 VAL B O 1
ATOM 4685 N N . GLY B 1 189 ? -12.814 29.477 -29.885 1.00 9.35 189 GLY B N 1
ATOM 4686 C CA . GLY B 1 189 ? -11.532 29.299 -29.241 1.00 10.54 189 GLY B CA 1
ATOM 4687 C C . GLY B 1 189 ? -11.652 29.775 -27.797 1.00 12.54 189 GLY B C 1
ATOM 4688 O O . GLY B 1 189 ? -12.101 30.901 -27.572 1.00 16.02 189 GLY B O 1
ATOM 4689 N N . SER B 1 190 ? -11.327 28.946 -26.806 1.00 11.16 190 SER B N 1
ATOM 4690 C CA . SER B 1 190 ? -11.381 29.443 -25.455 1.00 10.97 190 SER B CA 1
ATOM 4691 C C . SER B 1 190 ? -9.938 29.839 -25.184 1.00 11.62 190 SER B C 1
ATOM 4692 O O . SER B 1 190 ? -9.240 30.332 -26.098 1.00 13.11 190 SER B O 1
ATOM 4695 N N . GLY B 1 191 ? -9.421 29.638 -23.987 1.00 8.98 191 GLY B N 1
ATOM 4696 C CA . GLY B 1 191 ? -8.063 30.111 -23.849 1.00 7.83 191 GLY B CA 1
ATOM 4697 C C . GLY B 1 191 ? -8.019 31.594 -23.458 1.00 7.33 191 GLY B C 1
ATOM 4698 O O . GLY B 1 191 ? -9.004 32.363 -23.629 1.00 6.42 191 GLY B O 1
ATOM 4699 N N . VAL B 1 192 ? -6.864 31.999 -22.930 1.00 5.96 192 VAL B N 1
ATOM 4700 C CA . VAL B 1 192 ? -6.670 33.351 -22.440 1.00 5.02 192 VAL B CA 1
ATOM 4701 C C . VAL B 1 192 ? -7.029 34.529 -23.325 1.00 5.43 192 VAL B C 1
ATOM 4702 O O . VAL B 1 192 ? -7.686 35.465 -22.866 1.00 5.46 192 VAL B O 1
ATOM 4706 N N . THR B 1 193 ? -6.640 34.538 -24.585 1.00 6.78 193 THR B N 1
ATOM 4707 C CA . THR B 1 193 ? -6.982 35.762 -25.287 1.00 9.19 193 THR B CA 1
ATOM 4708 C C . THR B 1 193 ? -8.430 35.794 -25.711 1.00 10.04 193 THR B C 1
ATOM 4709 O O . THR B 1 193 ? -9.052 36.880 -25.680 1.00 10.23 193 THR B O 1
ATOM 4713 N N . GLY B 1 194 ? -8.974 34.609 -26.031 1.00 9.89 194 GLY B N 1
ATOM 4714 C CA . GLY B 1 194 ? -10.386 34.491 -26.378 1.00 9.72 194 GLY B CA 1
ATOM 4715 C C . GLY B 1 194 ? -11.193 34.993 -25.176 1.00 10.04 194 GLY B C 1
ATOM 4716 O O . GLY B 1 194 ? -12.178 35.736 -25.327 1.00 9.29 194 GLY B O 1
ATOM 4717 N N . ALA B 1 195 ? -10.755 34.595 -23.977 1.00 8.65 195 ALA B N 1
ATOM 4718 C CA . ALA B 1 195 ? -11.392 35.040 -22.759 1.00 7.74 195 ALA B CA 1
ATOM 4719 C C . ALA B 1 195 ? -11.386 36.570 -22.603 1.00 7.74 195 ALA B C 1
ATOM 4720 O O . ALA B 1 195 ? -12.457 37.196 -22.380 1.00 6.09 195 ALA B O 1
ATOM 4722 N N . GLU B 1 196 ? -10.197 37.170 -22.679 1.00 6.22 196 GLU B N 1
ATOM 4723 C CA . GLU B 1 196 ? -10.107 38.607 -22.507 1.00 7.18 196 GLU B CA 1
ATOM 4724 C C . GLU B 1 196 ? -11.090 39.387 -23.415 1.00 7.17 196 GLU B C 1
ATOM 4725 O O . GLU B 1 196 ? -11.768 40.349 -22.967 1.00 8.29 196 GLU B O 1
ATOM 4731 N N . PHE B 1 197 ? -11.207 38.971 -24.675 1.00 5.18 197 PHE B N 1
ATOM 4732 C CA . PHE B 1 197 ? -12.147 39.638 -25.562 1.00 3.74 197 PHE B CA 1
ATOM 4733 C C . PHE B 1 197 ? -13.604 39.373 -25.178 1.00 4.30 197 PHE B C 1
ATOM 4734 O O . PHE B 1 197 ? -14.406 40.265 -25.334 1.00 5.49 197 PHE B O 1
ATOM 4742 N N . VAL B 1 198 ? -13.955 38.165 -24.705 1.00 3.19 198 VAL B N 1
ATOM 4743 C CA . VAL B 1 198 ? -15.318 37.878 -24.272 1.00 1.22 198 VAL B CA 1
ATOM 4744 C C . VAL B 1 198 ? -15.616 38.909 -23.165 1.00 1.65 198 VAL B C 1
ATOM 4745 O O . VAL B 1 198 ? -16.684 39.561 -23.184 1.00 1.00 198 VAL B O 1
ATOM 4749 N N . ASP B 1 199 ? -14.675 39.096 -22.234 1.00 1.43 199 ASP B N 1
ATOM 4750 C CA . ASP B 1 199 ? -14.893 40.032 -21.134 1.00 2.94 199 ASP B CA 1
ATOM 4751 C C . ASP B 1 199 ? -14.995 41.478 -21.685 1.00 4.92 199 ASP B C 1
ATOM 4752 O O . ASP B 1 199 ? -15.923 42.235 -21.358 1.00 4.21 199 ASP B O 1
ATOM 4757 N N . ALA B 1 200 ? -14.067 41.859 -22.554 1.00 5.29 200 ALA B N 1
ATOM 4758 C CA . ALA B 1 200 ? -14.121 43.205 -23.114 1.00 5.43 200 ALA B CA 1
ATOM 4759 C C . ALA B 1 200 ? -15.417 43.544 -23.816 1.00 4.70 200 ALA B C 1
ATOM 4760 O O . ALA B 1 200 ? -16.040 44.535 -23.489 1.00 4.28 200 ALA B O 1
ATOM 4762 N N . TYR B 1 201 ? -15.793 42.755 -24.821 1.00 5.24 201 TYR B N 1
ATOM 4763 C CA . TYR B 1 201 ? -17.029 43.013 -25.561 1.00 6.78 201 TYR B CA 1
ATOM 4764 C C . TYR B 1 201 ? -18.222 42.879 -24.620 1.00 7.82 201 TYR B C 1
ATOM 4765 O O . TYR B 1 201 ? -19.258 43.528 -24.797 1.00 6.12 201 TYR B O 1
ATOM 4774 N N . THR B 1 202 ? -18.074 42.058 -23.587 1.00 8.62 202 THR B N 1
ATOM 4775 C CA . THR B 1 202 ? -19.190 41.979 -22.691 1.00 9.13 202 THR B CA 1
ATOM 4776 C C . THR B 1 202 ? -19.331 43.338 -22.014 1.00 9.62 202 THR B C 1
ATOM 4777 O O . THR B 1 202 ? -20.406 43.859 -21.968 1.00 10.99 202 THR B O 1
ATOM 4781 N N . GLU B 1 203 ? -18.256 43.946 -21.540 1.00 10.38 203 GLU B N 1
ATOM 4782 C CA . GLU B 1 203 ? -18.400 45.213 -20.858 1.00 9.95 203 GLU B CA 1
ATOM 4783 C C . GLU B 1 203 ? -18.975 46.324 -21.681 1.00 9.73 203 GLU B C 1
ATOM 4784 O O . GLU B 1 203 ? -19.526 47.260 -21.103 1.00 9.77 203 GLU B O 1
ATOM 4790 N N . LEU B 1 204 ? -18.874 46.227 -23.012 1.00 8.46 204 LEU B N 1
ATOM 4791 C CA . LEU B 1 204 ? -19.469 47.243 -23.890 1.00 7.09 204 LEU B CA 1
ATOM 4792 C C . LEU B 1 204 ? -20.957 47.037 -24.199 1.00 7.77 204 LEU B C 1
ATOM 4793 O O . LEU B 1 204 ? -21.524 47.870 -24.915 1.00 8.79 204 LEU B O 1
ATOM 4798 N N . GLY B 1 205 ? -21.574 45.947 -23.687 1.00 6.95 205 GLY B N 1
ATOM 4799 C CA . GLY B 1 205 ? -22.987 45.635 -23.922 1.00 3.97 205 GLY B CA 1
ATOM 4800 C C . GLY B 1 205 ? -23.216 44.698 -25.110 1.00 4.08 205 GLY B C 1
ATOM 4801 O O . GLY B 1 205 ? -24.342 44.498 -25.618 1.00 2.87 205 GLY B O 1
ATOM 4802 N N . VAL B 1 206 ? -22.136 44.099 -25.580 1.00 2.54 206 VAL B N 1
ATOM 4803 C CA . VAL B 1 206 ? -22.259 43.220 -26.723 1.00 2.11 206 VAL B CA 1
ATOM 4804 C C . VAL B 1 206 ? -22.504 41.748 -26.374 1.00 1.99 206 VAL B C 1
ATOM 4805 O O . VAL B 1 206 ? -21.756 41.114 -25.637 1.00 2.08 206 VAL B O 1
ATOM 4809 N N . PRO B 1 207 ? -23.572 41.174 -26.912 1.00 2.99 207 PRO B N 1
ATOM 4810 C CA . PRO B 1 207 ? -23.867 39.773 -26.634 1.00 3.90 207 PRO B CA 1
ATOM 4811 C C . PRO B 1 207 ? -22.761 38.829 -27.141 1.00 5.30 207 PRO B C 1
ATOM 4812 O O . PRO B 1 207 ? -22.384 38.852 -28.325 1.00 5.55 207 PRO B O 1
ATOM 4816 N N . VAL B 1 208 ? -22.245 37.991 -26.248 1.00 5.85 208 VAL B N 1
ATOM 4817 C CA . VAL B 1 208 ? -21.219 37.060 -26.656 1.00 6.82 208 VAL B CA 1
ATOM 4818 C C . VAL B 1 208 ? -21.530 35.555 -26.401 1.00 7.87 20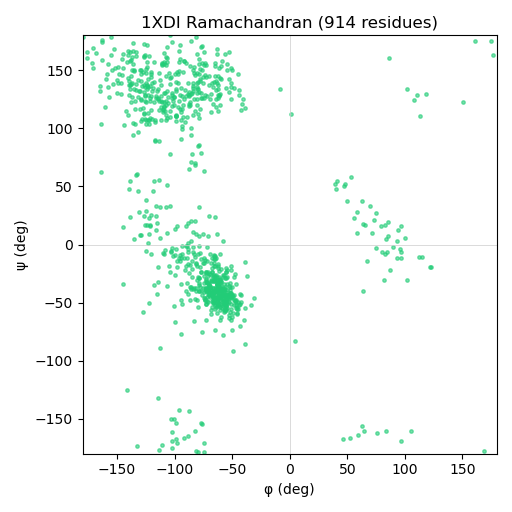8 VAL B C 1
ATOM 4819 O O . VAL B 1 208 ? -22.165 35.162 -25.426 1.00 8.94 208 VAL B O 1
ATOM 4823 N N . THR B 1 209 ? -21.114 34.714 -27.327 1.00 8.18 209 THR B N 1
ATOM 4824 C CA . THR B 1 209 ? -21.288 33.281 -27.188 1.00 8.70 209 THR B CA 1
ATOM 4825 C C . THR B 1 209 ? -19.892 32.738 -27.462 1.00 9.41 209 THR B C 1
ATOM 4826 O O . THR B 1 209 ? -19.293 33.056 -28.512 1.00 9.89 209 THR B O 1
ATOM 4830 N N . VAL B 1 210 ? -19.364 31.973 -26.509 1.00 8.96 210 VAL B N 1
ATOM 4831 C CA . VAL B 1 210 ? -18.029 31.390 -26.635 1.00 10.05 210 VAL B CA 1
ATOM 4832 C C . VAL B 1 210 ? -18.163 29.936 -27.135 1.00 11.18 210 VAL B C 1
ATOM 4833 O O . VAL B 1 210 ? -19.148 29.262 -26.837 1.00 11.81 210 VAL B O 1
ATOM 4837 N N . VAL B 1 211 ? -17.206 29.458 -27.929 1.00 11.85 211 VAL B N 1
ATOM 4838 C CA . VAL B 1 211 ? -17.235 28.070 -28.393 1.00 12.37 211 VAL B CA 1
ATOM 4839 C C . VAL B 1 211 ? -15.969 27.425 -27.802 1.00 14.54 211 VAL B C 1
ATOM 4840 O O . VAL B 1 211 ? -14.918 27.470 -28.410 1.00 16.09 211 VAL B O 1
ATOM 4844 N N . ALA B 1 212 ? -16.071 26.864 -26.597 1.00 15.98 212 ALA B N 1
ATOM 4845 C CA . ALA B 1 212 ? -14.933 26.255 -25.896 1.00 18.40 212 ALA B CA 1
ATOM 4846 C C . ALA B 1 212 ? -14.727 24.768 -26.192 1.00 20.15 212 ALA B C 1
ATOM 4847 O O . ALA B 1 212 ? -15.672 24.086 -26.580 1.00 21.92 212 ALA B O 1
ATOM 4849 N N . SER B 1 213 ? -13.489 24.294 -26.000 1.00 22.33 213 SER B N 1
ATOM 4850 C CA . SER B 1 213 ? -13.038 22.898 -26.214 1.00 24.58 213 SER B CA 1
ATOM 4851 C C . SER B 1 213 ? -13.406 22.014 -25.035 1.00 26.57 213 SER B C 1
ATOM 4852 O O . SER B 1 213 ? -13.892 20.924 -25.205 1.00 28.03 213 SER B O 1
ATOM 4855 N N . GLN B 1 214 ? -13.105 22.491 -23.835 1.00 29.48 214 GLN B N 1
ATOM 4856 C CA . GLN B 1 214 ? -13.407 21.798 -22.603 1.00 31.01 214 GLN B CA 1
ATOM 4857 C C . GLN B 1 214 ? -14.676 22.454 -22.043 1.00 32.15 214 GLN B C 1
ATOM 4858 O O . GLN B 1 214 ? -15.512 22.988 -22.803 1.00 29.74 214 GLN B O 1
ATOM 4864 N N . ASP B 1 215 ? -14.789 22.438 -20.714 1.00 33.83 215 ASP B N 1
ATOM 4865 C CA . ASP B 1 215 ? -15.962 22.965 -20.035 1.00 37.15 215 ASP B CA 1
ATOM 4866 C C . ASP B 1 215 ? -16.013 24.454 -19.664 1.00 39.02 215 ASP B C 1
ATOM 4867 O O . ASP B 1 215 ? -17.100 25.022 -19.547 1.00 38.05 215 ASP B O 1
ATOM 4872 N N . HIS B 1 216 ? -14.845 25.081 -19.507 1.00 41.86 216 HIS B N 1
ATOM 4873 C CA . HIS B 1 216 ? -14.754 26.483 -19.105 1.00 44.62 216 HIS B CA 1
ATOM 4874 C C . HIS B 1 216 ? -14.410 27.467 -20.180 1.00 45.78 216 HIS B C 1
ATOM 4875 O O . HIS B 1 216 ? -13.506 27.221 -20.974 1.00 47.20 216 HIS B O 1
ATOM 4882 N N . VAL B 1 217 ? -15.094 28.612 -20.166 1.00 46.15 217 VAL B N 1
ATOM 4883 C CA . VAL B 1 217 ? -14.841 29.659 -21.149 1.00 45.59 217 VAL B CA 1
ATOM 4884 C C . VAL B 1 217 ? -13.354 29.891 -21.140 1.00 44.05 217 VAL B C 1
ATOM 4885 O O . VAL B 1 217 ? -12.771 30.400 -22.088 1.00 43.28 217 VAL B O 1
ATOM 4889 N N . LEU B 1 218 ? -12.758 29.494 -20.028 1.00 42.92 218 LEU B N 1
ATOM 4890 C CA . LEU B 1 218 ? -11.338 29.636 -19.815 1.00 42.23 218 LEU B CA 1
ATOM 4891 C C . LEU B 1 218 ? -10.999 28.662 -18.704 1.00 42.20 218 LEU B C 1
ATOM 4892 O O . LEU B 1 218 ? -11.514 28.771 -17.587 1.00 42.86 218 LEU B O 1
ATOM 4897 N N . PRO B 1 219 ? -10.135 27.687 -18.993 1.00 42.03 219 PRO B N 1
ATOM 4898 C CA . PRO B 1 219 ? -9.764 26.707 -17.970 1.00 40.91 219 PRO B CA 1
ATOM 4899 C C . PRO B 1 219 ? -8.508 27.174 -17.320 1.00 40.42 219 PRO B C 1
ATOM 4900 O O . PRO B 1 219 ? -7.461 27.111 -17.940 1.00 41.92 219 PRO B O 1
ATOM 4904 N N . TYR B 1 220 ? -8.578 27.655 -16.087 1.00 40.17 220 TYR B N 1
ATOM 4905 C CA . TYR B 1 220 ? -7.343 28.126 -15.429 1.00 39.06 220 TYR B CA 1
ATOM 4906 C C . TYR B 1 220 ? -6.693 27.076 -14.584 1.00 37.82 220 TYR B C 1
ATOM 4907 O O . TYR B 1 220 ? -7.369 26.406 -13.797 1.00 36.81 220 TYR B O 1
ATOM 4916 N N . GLU B 1 221 ? -5.383 26.936 -14.708 1.00 36.99 221 GLU B N 1
ATOM 4917 C CA . GLU B 1 221 ? -4.729 25.918 -13.881 1.00 37.12 221 GLU B CA 1
ATOM 4918 C C . GLU B 1 221 ? -5.074 26.183 -12.413 1.00 34.24 221 GLU B C 1
ATOM 4919 O O . GLU B 1 221 ? -4.998 25.261 -11.574 1.00 35.18 221 GLU B O 1
ATOM 4925 N N . ASP B 1 222 ? -5.432 27.422 -12.076 1.00 29.51 222 ASP B N 1
ATOM 4926 C CA . ASP B 1 222 ? -5.859 27.624 -10.700 1.00 25.64 222 ASP B CA 1
ATOM 4927 C C . ASP B 1 222 ? -7.383 27.611 -10.711 1.00 24.56 222 ASP B C 1
ATOM 4928 O O . ASP B 1 222 ? -8.066 28.497 -11.277 1.00 23.14 222 ASP B O 1
ATOM 4933 N N . ALA B 1 223 ? -7.891 26.552 -10.109 1.00 22.25 223 ALA B N 1
ATOM 4934 C CA . ALA B 1 223 ? -9.300 26.305 -10.033 1.00 21.21 223 ALA B CA 1
ATOM 4935 C C . ALA B 1 223 ? -10.011 27.470 -9.372 1.00 20.97 223 ALA B C 1
ATOM 4936 O O . ALA B 1 223 ? -10.913 28.059 -9.973 1.00 21.72 223 ALA B O 1
ATOM 4938 N N . ASP B 1 224 ? -9.618 27.798 -8.144 1.00 18.71 224 ASP B N 1
ATOM 4939 C CA . ASP B 1 224 ? -10.246 28.895 -7.445 1.00 17.39 224 ASP B CA 1
ATOM 4940 C C . ASP B 1 224 ? -10.595 30.116 -8.278 1.00 16.37 224 ASP B C 1
ATOM 4941 O O . ASP B 1 224 ? -11.752 30.544 -8.257 1.00 16.27 224 ASP B O 1
ATOM 4946 N N . ALA B 1 225 ? -9.594 30.661 -8.986 1.00 15.61 225 ALA B N 1
ATOM 4947 C CA . ALA B 1 225 ? -9.704 31.859 -9.844 1.00 13.76 225 ALA B CA 1
ATOM 4948 C C . ALA B 1 225 ? -10.530 31.602 -11.094 1.00 12.94 225 ALA B C 1
ATOM 4949 O O . ALA B 1 225 ? -11.292 32.457 -11.537 1.00 11.65 225 ALA B O 1
ATOM 4951 N N . ALA B 1 226 ? -10.363 30.413 -11.660 1.00 12.90 226 ALA B N 1
ATOM 4952 C CA . ALA B 1 226 ? -11.121 30.011 -12.831 1.00 12.19 226 ALA B CA 1
ATOM 4953 C C . ALA B 1 226 ? -12.619 30.075 -12.518 1.00 12.68 226 ALA B C 1
ATOM 4954 O O . ALA B 1 226 ? -13.408 30.636 -13.299 1.00 14.49 226 ALA B O 1
ATOM 4956 N N . LEU B 1 227 ? -13.015 29.509 -11.377 1.00 11.76 227 LEU B N 1
ATOM 4957 C CA . LEU B 1 227 ? -14.418 29.492 -10.953 1.00 10.65 227 LEU B CA 1
ATOM 4958 C C . LEU B 1 227 ? -14.910 30.916 -10.788 1.00 10.57 227 LEU B C 1
ATOM 4959 O O . LEU B 1 227 ? -16.084 31.185 -11.100 1.00 8.61 227 LEU B O 1
ATOM 4964 N N . VAL B 1 228 ? -14.025 31.806 -10.295 1.00 9.35 228 VAL B N 1
ATOM 4965 C CA . VAL B 1 228 ? -14.369 33.221 -10.139 1.00 9.57 228 VAL B CA 1
ATOM 4966 C C . VAL B 1 228 ? -14.721 33.846 -11.482 1.00 9.77 228 VAL B C 1
ATOM 4967 O O . VAL B 1 228 ? -15.718 34.561 -11.579 1.00 8.43 228 VAL B O 1
ATOM 4971 N N . LEU B 1 229 ? -13.933 33.566 -12.515 1.00 9.85 229 LEU B N 1
ATOM 4972 C CA . LEU B 1 229 ? -14.266 34.105 -13.828 1.00 12.20 229 LEU B CA 1
ATOM 4973 C C . LEU B 1 229 ? -15.496 33.405 -14.447 1.00 12.46 229 LEU B C 1
ATOM 4974 O O . LEU B 1 229 ? -16.270 34.016 -15.196 1.00 11.49 229 LEU B O 1
ATOM 4979 N N . GLU B 1 230 ? -15.668 32.122 -14.147 1.00 12.26 230 GLU B N 1
ATOM 4980 C CA . GLU B 1 230 ? -16.798 31.428 -14.706 1.00 13.18 230 GLU B CA 1
ATOM 4981 C C . GLU B 1 230 ? -18.083 32.106 -14.194 1.00 12.29 230 GLU B C 1
ATOM 4982 O O . GLU B 1 230 ? -18.929 32.513 -14.971 1.00 10.88 230 GLU B O 1
ATOM 4988 N N . GLU B 1 231 ? -18.203 32.268 -12.887 1.00 11.87 231 GLU B N 1
ATOM 4989 C CA . GLU B 1 231 ? -19.369 32.913 -12.293 1.00 11.43 231 GLU B CA 1
ATOM 4990 C C . GLU B 1 231 ? -19.550 34.289 -12.890 1.00 11.49 231 GLU B C 1
ATOM 4991 O O . GLU B 1 231 ? -20.684 34.702 -13.241 1.00 10.12 231 GLU B O 1
ATOM 4997 N N . SER B 1 232 ? -18.411 34.985 -13.006 1.00 10.99 232 SER B N 1
ATOM 4998 C CA . SER B 1 232 ? -18.362 36.318 -13.567 1.00 10.93 232 SER B CA 1
ATOM 4999 C C . SER B 1 232 ? -19.025 36.310 -14.947 1.00 12.18 232 SER B C 1
ATOM 5000 O O . SER B 1 232 ? -19.818 37.204 -15.257 1.00 12.88 232 SER B O 1
ATOM 5003 N N . PHE B 1 233 ? -18.698 35.304 -15.769 1.00 12.33 233 PHE B N 1
ATOM 5004 C CA . PHE B 1 233 ? -19.225 35.214 -17.110 1.00 11.64 233 PHE B CA 1
ATOM 5005 C C . PHE B 1 233 ? -20.698 34.871 -17.150 1.00 11.50 233 PHE B C 1
ATOM 5006 O O . PHE B 1 233 ? -21.466 35.534 -17.847 1.00 12.56 233 PHE B O 1
ATOM 5014 N N . ALA B 1 234 ? -21.116 33.845 -16.423 1.00 10.92 234 ALA B N 1
ATOM 5015 C CA . ALA B 1 234 ? -22.537 33.508 -16.417 1.00 10.63 234 ALA B CA 1
ATOM 5016 C C . ALA B 1 234 ? -23.283 34.776 -15.972 1.00 11.20 234 ALA B C 1
ATOM 5017 O O . ALA B 1 234 ? -24.159 35.254 -16.665 1.00 12.94 234 ALA B O 1
ATOM 5019 N N . GLU B 1 235 ? -22.926 35.320 -14.813 1.00 10.28 235 GLU B N 1
ATOM 5020 C CA . GLU B 1 235 ? -23.563 36.506 -14.322 1.00 8.77 235 GLU B CA 1
ATOM 5021 C C . GLU B 1 235 ? -23.508 37.728 -15.217 1.00 6.75 235 GLU B C 1
ATOM 5022 O O . GLU B 1 235 ? -23.933 38.791 -14.826 1.00 5.10 235 GLU B O 1
ATOM 5028 N N . ARG B 1 236 ? -22.949 37.627 -16.395 1.00 5.84 236 ARG B N 1
ATOM 5029 C CA . ARG B 1 236 ? -22.892 38.813 -17.207 1.00 5.97 236 ARG B CA 1
ATOM 5030 C C . ARG B 1 236 ? -23.436 38.506 -18.567 1.00 6.95 236 ARG B C 1
ATOM 5031 O O . ARG B 1 236 ? -23.298 39.323 -19.497 1.00 10.05 236 ARG B O 1
ATOM 5039 N N . GLY B 1 237 ? -24.012 37.312 -18.712 1.00 4.29 237 GLY B N 1
ATOM 5040 C CA . GLY B 1 237 ? -24.659 36.967 -19.960 1.00 1.10 237 GLY B CA 1
ATOM 5041 C C . GLY B 1 237 ? -23.904 36.238 -21.011 1.00 1.00 237 GLY B C 1
ATOM 5042 O O . GLY B 1 237 ? -24.462 36.013 -22.098 1.00 1.23 237 GLY B O 1
ATOM 5043 N N . VAL B 1 238 ? -22.655 35.883 -20.723 1.00 1.00 238 VAL B N 1
ATOM 5044 C CA . VAL B 1 238 ? -21.850 35.161 -21.688 1.00 1.10 238 VAL B CA 1
ATOM 5045 C C . VAL B 1 238 ? -22.526 33.832 -21.905 1.00 3.19 238 VAL B C 1
ATOM 5046 O O . VAL B 1 238 ? -22.842 33.111 -20.933 1.00 2.98 238 VAL B O 1
ATOM 5050 N N . ARG B 1 239 ? -22.816 33.522 -23.159 1.00 4.00 239 ARG B N 1
ATOM 5051 C CA . ARG B 1 239 ? -23.427 32.245 -23.442 1.00 7.64 239 ARG B CA 1
ATOM 5052 C C . ARG B 1 239 ? -22.274 31.280 -23.729 1.00 10.72 239 ARG B C 1
ATOM 5053 O O . ARG B 1 239 ? -21.171 31.698 -24.099 1.00 11.12 239 ARG B O 1
ATOM 5061 N N . LEU B 1 240 ? -22.503 29.988 -23.576 1.00 12.73 240 LEU B N 1
ATOM 5062 C CA . LEU B 1 240 ? -21.386 29.100 -23.781 1.00 14.39 240 LEU B CA 1
ATOM 5063 C C . LEU B 1 240 ? -21.637 27.663 -24.306 1.00 15.60 240 LEU B C 1
ATOM 5064 O O . LEU B 1 240 ? -22.504 26.952 -23.807 1.00 15.52 240 LEU B O 1
ATOM 5069 N N . PHE B 1 241 ? -20.885 27.282 -25.352 1.00 17.46 241 PHE B N 1
ATOM 5070 C CA . PHE B 1 241 ? -20.909 25.935 -25.947 1.00 17.90 241 PHE B CA 1
ATOM 5071 C C . PHE B 1 241 ? -19.722 25.164 -25.392 1.00 18.54 241 PHE B C 1
ATOM 5072 O O . PHE B 1 241 ? -18.579 25.441 -25.764 1.00 18.62 241 PHE B O 1
ATOM 5080 N N . LYS B 1 242 ? -20.002 24.219 -24.493 1.00 19.18 242 LYS B N 1
ATOM 5081 C CA . LYS B 1 242 ? -18.969 23.376 -23.883 1.00 19.38 242 LYS B CA 1
ATOM 5082 C C . LYS B 1 242 ? -18.579 22.225 -24.846 1.00 18.47 242 LYS B C 1
ATOM 5083 O O . LYS B 1 242 ? -19.445 21.639 -25.516 1.00 17.87 242 LYS B O 1
ATOM 5089 N N . ASN B 1 243 ? -17.276 21.928 -24.920 1.00 17.06 243 ASN B N 1
ATOM 5090 C CA . ASN B 1 243 ? -16.713 20.877 -25.790 1.00 16.13 243 ASN B CA 1
ATOM 5091 C C . ASN B 1 243 ? -17.107 21.001 -27.240 1.00 16.75 243 ASN B C 1
ATOM 5092 O O . ASN B 1 243 ? -17.690 20.093 -27.838 1.00 15.32 243 ASN B O 1
ATOM 5097 N N . ALA B 1 244 ? -16.760 22.157 -27.790 1.00 17.10 244 ALA B N 1
ATOM 5098 C CA . ALA B 1 244 ? -17.039 22.467 -29.146 1.00 17.35 244 ALA B CA 1
ATOM 5099 C C . ALA B 1 244 ? -15.766 22.785 -29.952 1.00 17.93 244 ALA B C 1
ATOM 5100 O O . ALA B 1 244 ? -14.847 23.448 -29.487 1.00 16.25 244 ALA B O 1
ATOM 5102 N N . ARG B 1 245 ? -15.706 22.240 -31.159 1.00 20.04 245 ARG B N 1
ATOM 5103 C CA . ARG B 1 245 ? -14.603 22.537 -32.048 1.00 23.13 245 ARG B CA 1
ATOM 5104 C C . ARG B 1 245 ? -15.257 23.055 -33.317 1.00 22.18 245 ARG B C 1
ATOM 5105 O O . ARG B 1 245 ? -16.120 22.382 -33.908 1.00 21.59 245 ARG B O 1
ATOM 5113 N N . ALA B 1 246 ? -14.878 24.277 -33.703 1.00 20.33 246 ALA B N 1
ATOM 5114 C CA . ALA B 1 246 ? -15.476 24.882 -34.876 1.00 19.12 246 ALA B CA 1
ATOM 5115 C C . ALA B 1 246 ? -15.166 24.059 -36.106 1.00 18.62 246 ALA B C 1
ATOM 5116 O O . ALA B 1 246 ? -14.013 23.916 -36.482 1.00 19.12 246 ALA B O 1
ATOM 5118 N N . ALA B 1 247 ? -16.185 23.481 -36.720 1.00 18.75 247 ALA B N 1
ATOM 5119 C CA . ALA B 1 247 ? -15.952 22.706 -37.937 1.00 19.45 247 ALA B CA 1
ATOM 5120 C C . ALA B 1 247 ? -15.779 23.669 -39.085 1.00 20.00 247 ALA B C 1
ATOM 5121 O O . ALA B 1 247 ? -14.970 23.433 -39.972 1.00 20.30 247 ALA B O 1
ATOM 5123 N N . SER B 1 248 ? -16.533 24.770 -39.061 1.00 20.53 248 SER B N 1
ATOM 5124 C CA . SER B 1 248 ? -16.446 25.754 -40.131 1.00 19.36 248 SER B CA 1
ATOM 5125 C C . SER B 1 248 ? -17.057 27.052 -39.685 1.00 17.94 248 SER B C 1
ATOM 5126 O O . SER B 1 248 ? -17.839 27.052 -38.768 1.00 18.79 248 SER B O 1
ATOM 5129 N N . VAL B 1 249 ? -16.706 28.160 -40.317 1.00 16.82 249 VAL B N 1
ATOM 5130 C CA . VAL B 1 249 ? -17.372 29.413 -39.991 1.00 16.82 249 VAL B CA 1
ATOM 5131 C C . VAL B 1 249 ? -17.671 30.101 -41.304 1.00 18.09 249 VAL B C 1
ATOM 5132 O O . VAL B 1 249 ? -16.850 30.827 -41.830 1.00 18.61 249 VAL B O 1
ATOM 5136 N N . THR B 1 250 ? -18.874 29.882 -41.819 1.00 19.98 250 THR B N 1
ATOM 5137 C CA . THR B 1 250 ? -19.288 30.465 -43.081 1.00 21.24 250 THR B CA 1
ATOM 5138 C C . THR B 1 250 ? -20.005 31.813 -42.909 1.00 22.40 250 THR B C 1
ATOM 5139 O O . THR B 1 250 ? -20.538 32.136 -41.837 1.00 21.14 250 THR B O 1
ATOM 5143 N N . ARG B 1 251 ? -19.994 32.598 -43.983 1.00 24.28 251 ARG B N 1
ATOM 5144 C CA . ARG B 1 251 ? -20.615 33.907 -43.997 1.00 26.39 251 ARG B CA 1
ATOM 5145 C C . ARG B 1 251 ? -22.077 33.644 -44.322 1.00 27.70 251 ARG B C 1
ATOM 5146 O O . ARG B 1 251 ? -22.366 32.923 -45.270 1.00 29.37 251 ARG B O 1
ATOM 5154 N N . THR B 1 252 ? -23.000 34.204 -43.539 1.00 28.94 252 THR B N 1
ATOM 5155 C CA . THR B 1 252 ? -24.435 33.967 -43.742 1.00 28.64 252 THR B CA 1
ATOM 5156 C C . THR B 1 252 ? -25.118 35.127 -44.441 1.00 28.45 252 THR B C 1
ATOM 5157 O O . THR B 1 252 ? -24.468 35.950 -45.068 1.00 27.36 252 THR B O 1
ATOM 5161 N N . GLY B 1 253 ? -26.441 35.179 -44.329 1.00 30.23 253 GLY B N 1
ATOM 5162 C CA . GLY B 1 253 ? -27.204 36.246 -44.955 1.00 30.53 253 GLY B CA 1
ATOM 5163 C C . GLY B 1 253 ? -26.759 37.580 -44.382 1.00 31.51 253 GLY B C 1
ATOM 5164 O O . GLY B 1 253 ? -26.193 38.411 -45.111 1.00 32.51 253 GLY B O 1
ATOM 5165 N N . ALA B 1 254 ? -26.991 37.791 -43.083 1.00 30.25 254 ALA B N 1
ATOM 5166 C CA . ALA B 1 254 ? -26.585 39.057 -42.465 1.00 29.45 254 ALA B CA 1
ATOM 5167 C C . ALA B 1 254 ? -25.341 38.960 -41.594 1.00 28.54 254 ALA B C 1
ATOM 5168 O O . ALA B 1 254 ? -24.710 39.987 -41.301 1.00 28.88 254 ALA B O 1
ATOM 5170 N N . GLY B 1 255 ? -24.992 37.747 -41.175 1.00 25.92 255 GLY B N 1
ATOM 5171 C CA . GLY B 1 255 ? -23.832 37.608 -40.324 1.00 23.25 255 GLY B CA 1
ATOM 5172 C C . GLY B 1 255 ? -22.966 36.406 -40.578 1.00 21.05 255 GLY B C 1
ATOM 5173 O O . GLY B 1 255 ? -22.499 36.200 -41.704 1.00 20.90 255 GLY B O 1
ATOM 5174 N N . VAL B 1 256 ? -22.743 35.627 -39.523 1.00 18.13 256 VAL B N 1
ATOM 5175 C CA . VAL B 1 256 ? -21.937 34.442 -39.629 1.00 16.17 256 VAL B CA 1
ATOM 5176 C C . VAL B 1 256 ? -22.637 33.231 -39.047 1.00 16.38 256 VAL B C 1
ATOM 5177 O O . VAL B 1 256 ? -23.456 33.348 -38.134 1.00 16.02 256 VAL B O 1
ATOM 5181 N N . LEU B 1 257 ? -22.312 32.064 -39.602 1.00 16.60 257 LEU B N 1
ATOM 5182 C CA . LEU B 1 257 ? -22.845 30.793 -39.140 1.00 15.33 257 LEU B CA 1
ATOM 5183 C C . LEU B 1 257 ? -21.697 29.897 -38.733 1.00 15.88 257 LEU B C 1
ATOM 5184 O O . LEU B 1 257 ? -20.951 29.410 -39.602 1.00 16.70 257 LEU B O 1
ATOM 5189 N N . VAL B 1 258 ? -21.551 29.673 -37.428 1.00 15.16 258 VAL B N 1
ATOM 5190 C CA . VAL B 1 258 ? -20.480 28.801 -36.905 1.00 15.17 258 VAL B CA 1
ATOM 5191 C C . VAL B 1 258 ? -21.009 27.387 -36.689 1.00 16.42 258 VAL B C 1
ATOM 5192 O O . VAL B 1 258 ? -21.887 27.166 -35.859 1.00 16.15 258 VAL B O 1
ATOM 5196 N N . THR B 1 259 ? -20.478 26.412 -37.410 1.00 17.48 259 THR B N 1
ATOM 5197 C CA . THR B 1 259 ? -20.974 25.062 -37.210 1.00 17.38 259 THR B CA 1
ATOM 5198 C C . THR B 1 259 ? -19.889 24.136 -36.663 1.00 18.88 259 THR B C 1
ATOM 5199 O O . THR B 1 259 ? -18.815 24.074 -37.255 1.00 17.76 259 THR B O 1
ATOM 5203 N N . MET B 1 260 ? -20.169 23.460 -35.528 1.00 21.18 260 MET B N 1
ATOM 5204 C CA . MET B 1 260 ? -19.223 22.528 -34.833 1.00 23.04 260 MET B CA 1
ATOM 5205 C C . MET B 1 260 ? -19.053 21.210 -35.525 1.00 23.36 260 MET B C 1
ATOM 5206 O O . MET B 1 260 ? -19.670 20.934 -36.532 1.00 25.47 260 MET B O 1
ATOM 5211 N N . THR B 1 261 ? -18.254 20.346 -34.940 1.00 23.35 261 THR B N 1
ATOM 5212 C CA . THR B 1 261 ? -18.030 19.051 -35.562 1.00 23.09 261 THR B CA 1
ATOM 5213 C C . THR B 1 261 ? -19.088 18.054 -35.100 1.00 24.13 261 THR B C 1
ATOM 5214 O O . THR B 1 261 ? -19.128 16.929 -35.587 1.00 25.90 261 THR B O 1
ATOM 5218 N N . ASP B 1 262 ? -19.954 18.488 -34.180 1.00 23.47 262 ASP B N 1
ATOM 5219 C CA . ASP B 1 262 ? -20.997 17.642 -33.618 1.00 21.89 262 ASP B CA 1
ATOM 5220 C C . ASP B 1 262 ? -22.163 17.661 -34.506 1.00 21.73 262 ASP B C 1
ATOM 5221 O O . ASP B 1 262 ? -22.973 16.750 -34.444 1.00 23.72 262 ASP B O 1
ATOM 5226 N N . GLY B 1 263 ? -22.307 18.766 -35.225 1.00 20.08 263 GLY B N 1
ATOM 5227 C CA . GLY B 1 263 ? -23.455 18.980 -36.081 1.00 17.45 263 GLY B CA 1
ATOM 5228 C C . GLY B 1 263 ? -24.039 20.268 -35.526 1.00 16.58 263 GLY B C 1
ATOM 5229 O O . GLY B 1 263 ? -24.817 20.964 -36.200 1.00 13.94 263 GLY B O 1
ATOM 5230 N N . ARG B 1 264 ? -23.641 20.553 -34.275 1.00 16.46 264 ARG B N 1
ATOM 5231 C CA . ARG B 1 264 ? -24.022 21.747 -33.494 1.00 16.85 264 ARG B CA 1
ATOM 5232 C C . ARG B 1 264 ? -23.758 23.075 -34.256 1.00 16.98 264 ARG B C 1
ATOM 5233 O O . ARG B 1 264 ? -22.749 23.191 -34.973 1.00 16.16 264 ARG B O 1
ATOM 5241 N N . THR B 1 265 ? -24.659 24.058 -34.088 1.00 15.70 265 THR B N 1
ATOM 5242 C CA . THR B 1 265 ? -24.544 25.360 -34.751 1.00 14.29 265 THR B CA 1
ATOM 5243 C C . THR B 1 265 ? -24.941 26.537 -33.872 1.00 13.93 265 THR B C 1
ATOM 5244 O O . THR B 1 265 ? -25.581 26.357 -32.850 1.00 14.78 265 THR B O 1
ATOM 5248 N N . VAL B 1 266 ? -24.596 27.746 -34.305 1.00 12.82 266 VAL B N 1
ATOM 5249 C CA . VAL B 1 266 ? -24.864 28.983 -33.570 1.00 11.66 266 VAL B CA 1
ATOM 5250 C C . VAL B 1 266 ? -24.658 30.077 -34.597 1.00 11.57 266 VAL B C 1
ATOM 5251 O O . VAL B 1 266 ? -23.640 30.097 -35.298 1.00 11.54 266 VAL B O 1
ATOM 5255 N N . GLU B 1 267 ? -25.582 31.012 -34.693 1.00 12.22 267 GLU B N 1
ATOM 5256 C CA . GLU B 1 267 ? -25.387 32.093 -35.654 1.00 12.79 267 GLU B CA 1
ATOM 5257 C C . GLU B 1 267 ? -25.035 33.332 -34.875 1.00 12.57 267 GLU B C 1
ATOM 5258 O O . GLU B 1 267 ? -25.304 33.393 -33.674 1.00 13.35 267 GLU B O 1
ATOM 5264 N N . GLY B 1 268 ? -24.429 34.308 -35.547 1.00 11.61 268 GLY B N 1
ATOM 5265 C CA . GLY B 1 268 ? -24.133 35.576 -34.893 1.00 12.34 268 GLY B CA 1
ATOM 5266 C C . GLY B 1 268 ? -23.844 36.655 -35.927 1.00 12.30 268 GLY B C 1
ATOM 5267 O O . GLY B 1 268 ? -23.818 36.360 -37.135 1.00 12.44 268 GLY B O 1
ATOM 5268 N N . SER B 1 269 ? -23.631 37.899 -35.506 1.00 10.45 269 SER B N 1
ATOM 5269 C CA . SER B 1 269 ? -23.312 38.902 -36.506 1.00 9.77 269 SER B CA 1
ATOM 5270 C C . SER B 1 269 ? -21.820 38.818 -36.884 1.00 10.35 269 SER B C 1
ATOM 5271 O O . SER B 1 269 ? -21.438 39.113 -38.021 1.00 12.03 269 SER B O 1
ATOM 5274 N N . HIS B 1 270 ? -20.970 38.404 -35.951 1.00 8.91 270 HIS B N 1
ATOM 5275 C CA . HIS B 1 270 ? -19.550 38.281 -36.250 1.00 9.29 270 HIS B CA 1
ATOM 5276 C C . HIS B 1 270 ? -18.889 37.058 -35.610 1.00 10.80 270 HIS B C 1
ATOM 5277 O O . HIS B 1 270 ? -19.388 36.497 -34.628 1.00 14.23 270 HIS B O 1
ATOM 5284 N N . ALA B 1 271 ? -17.777 36.604 -36.170 1.00 10.19 271 ALA B N 1
ATOM 5285 C CA . ALA B 1 271 ? -17.071 35.490 -35.542 1.00 9.29 271 ALA B CA 1
ATOM 5286 C C . ALA B 1 271 ? -15.653 35.979 -35.365 1.00 8.70 271 ALA B C 1
ATOM 5287 O O . ALA B 1 271 ? -15.070 36.519 -36.287 1.00 8.24 271 ALA B O 1
ATOM 5289 N N . LEU B 1 272 ? -15.118 35.801 -34.163 1.00 9.52 272 LEU B N 1
ATOM 5290 C CA . LEU B 1 272 ? -13.770 36.222 -33.790 1.00 10.23 272 LEU B CA 1
ATOM 5291 C C . LEU B 1 272 ? -12.989 34.940 -33.622 1.00 11.05 272 LEU B C 1
ATOM 5292 O O . LEU B 1 272 ? -13.289 34.157 -32.723 1.00 12.38 272 LEU B O 1
ATOM 5297 N N . MET B 1 273 ? -12.000 34.703 -34.476 1.00 11.89 273 MET B N 1
ATOM 5298 C CA . MET B 1 273 ? -11.206 33.464 -34.378 1.00 11.28 273 MET B CA 1
ATOM 5299 C C . MET B 1 273 ? -10.089 33.587 -33.361 1.00 11.94 273 MET B C 1
ATOM 5300 O O . MET B 1 273 ? -9.120 34.316 -33.523 1.00 14.53 273 MET B O 1
ATOM 5305 N N . THR B 1 274 ? -10.225 32.868 -32.282 1.00 11.82 274 THR B N 1
ATOM 5306 C CA . THR B 1 274 ? -9.237 32.950 -31.242 1.00 11.19 274 THR B CA 1
ATOM 5307 C C . THR B 1 274 ? -8.521 31.598 -31.147 1.00 11.16 274 THR B C 1
ATOM 5308 O O . THR B 1 274 ? -8.502 30.928 -30.148 1.00 9.82 274 THR B O 1
ATOM 5312 N N . ILE B 1 275 ? -7.972 31.163 -32.265 1.00 13.75 275 ILE B N 1
ATOM 5313 C CA . ILE B 1 275 ? -7.224 29.901 -32.279 1.00 14.72 275 ILE B CA 1
ATOM 5314 C C . ILE B 1 275 ? -5.781 30.275 -31.929 1.00 16.26 275 ILE B C 1
ATOM 5315 O O . ILE B 1 275 ? -5.490 31.395 -31.457 1.00 19.93 275 ILE B O 1
ATOM 5320 N N . GLY B 1 276 ? -4.851 29.379 -32.170 1.00 14.27 276 GLY B N 1
ATOM 5321 C CA . GLY B 1 276 ? -3.503 29.787 -31.853 1.00 14.61 276 GLY B CA 1
ATOM 5322 C C . GLY B 1 276 ? -2.888 30.722 -32.866 1.00 13.81 276 GLY B C 1
ATOM 5323 O O . GLY B 1 276 ? -3.560 31.452 -33.603 1.00 12.51 276 GLY B O 1
ATOM 5324 N N . SER B 1 277 ? -1.566 30.647 -32.894 1.00 14.47 277 SER B N 1
ATOM 5325 C CA . SER B 1 277 ? -0.730 31.444 -33.773 1.00 15.04 277 SER B CA 1
ATOM 5326 C C . SER B 1 277 ? 0.337 30.488 -34.360 1.00 13.75 277 SER B C 1
ATOM 5327 O O . SER B 1 277 ? 0.502 29.361 -33.879 1.00 13.67 277 SER B O 1
ATOM 5330 N N . VAL B 1 278 ? 1.036 30.941 -35.399 1.00 12.19 278 VAL B N 1
ATOM 5331 C CA . VAL B 1 278 ? 2.066 30.156 -36.073 1.00 10.77 278 VAL B CA 1
ATOM 5332 C C . VAL B 1 278 ? 3.428 30.895 -36.146 1.00 9.39 278 VAL B C 1
ATOM 5333 O O . VAL B 1 278 ? 3.495 32.067 -36.480 1.00 10.06 278 VAL B O 1
ATOM 5337 N N . PRO B 1 279 ? 4.544 30.214 -35.866 1.00 8.58 279 PRO B N 1
ATOM 5338 C CA . PRO B 1 279 ? 5.833 30.923 -35.917 1.00 7.04 279 PRO B CA 1
ATOM 5339 C C . PRO B 1 279 ? 6.213 31.420 -37.279 1.00 7.04 279 PRO B C 1
ATOM 5340 O O . PRO B 1 27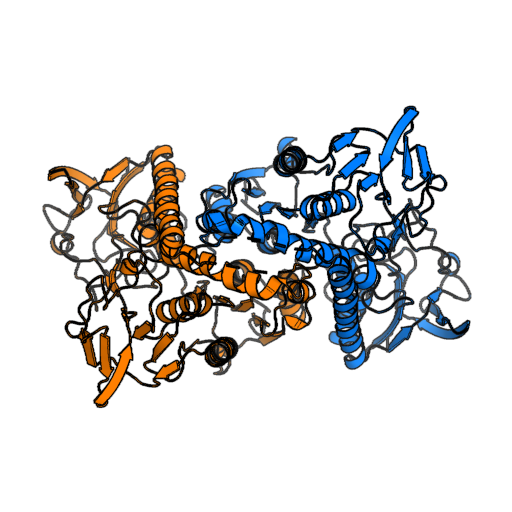9 ? 6.109 30.689 -38.247 1.00 8.25 279 PRO B O 1
ATOM 5344 N N . ASN B 1 280 ? 6.638 32.671 -37.371 1.00 7.01 280 ASN B N 1
ATOM 5345 C CA . ASN B 1 280 ? 7.063 33.236 -38.654 1.00 7.47 280 ASN B CA 1
ATOM 5346 C C . ASN B 1 280 ? 8.465 32.729 -38.897 1.00 7.44 280 ASN B C 1
ATOM 5347 O O . ASN B 1 280 ? 9.433 33.414 -38.582 1.00 7.25 280 ASN B O 1
ATOM 5352 N N . THR B 1 281 ? 8.597 31.546 -39.473 1.00 7.44 281 THR B N 1
ATOM 5353 C CA . THR B 1 281 ? 9.941 31.012 -39.655 1.00 8.23 281 THR B CA 1
ATOM 5354 C C . THR B 1 281 ? 10.252 30.488 -41.060 1.00 10.11 281 THR B C 1
ATOM 5355 O O . THR B 1 281 ? 11.074 29.603 -41.237 1.00 13.49 281 THR B O 1
ATOM 5359 N N . SER B 1 282 ? 9.595 31.024 -42.070 1.00 11.71 282 SER B N 1
ATOM 5360 C CA . SER B 1 282 ? 9.827 30.570 -43.426 1.00 12.14 282 SER B CA 1
ATOM 5361 C C . SER B 1 282 ? 10.597 31.639 -44.168 1.00 13.99 282 SER B C 1
ATOM 5362 O O . SER B 1 282 ? 10.618 32.811 -43.768 1.00 13.70 282 SER B O 1
ATOM 5365 N N . GLY B 1 283 ? 11.221 31.240 -45.268 1.00 15.39 283 GLY B N 1
ATOM 5366 C CA . GLY B 1 283 ? 11.967 32.202 -46.050 1.00 15.78 283 GLY B CA 1
ATOM 5367 C C . GLY B 1 283 ? 13.025 32.929 -45.244 1.00 17.03 283 GLY B C 1
ATOM 5368 O O . GLY B 1 283 ? 13.417 34.019 -45.610 1.00 18.02 283 GLY B O 1
ATOM 5369 N N . LEU B 1 284 ? 13.500 32.375 -44.138 1.00 18.15 284 LEU B N 1
ATOM 5370 C CA . LEU B 1 284 ? 14.553 33.098 -43.416 1.00 19.84 284 LEU B CA 1
ATOM 5371 C C . LEU B 1 284 ? 15.999 32.781 -43.873 1.00 21.33 284 LEU B C 1
ATOM 5372 O O . LEU B 1 284 ? 16.931 33.544 -43.589 1.00 22.30 284 LEU B O 1
ATOM 5377 N N . GLY B 1 285 ? 16.170 31.676 -44.599 1.00 21.64 285 GLY B N 1
ATOM 5378 C CA . GLY B 1 285 ? 17.483 31.289 -45.051 1.00 21.91 285 GLY B CA 1
ATOM 5379 C C . GLY B 1 285 ? 18.055 30.267 -44.087 1.00 22.70 285 GLY B C 1
ATOM 5380 O O . GLY B 1 285 ? 19.133 29.698 -44.311 1.00 21.81 285 GLY B O 1
ATOM 5381 N N . LEU B 1 286 ? 17.336 30.030 -42.996 1.00 23.88 286 LEU B N 1
ATOM 5382 C CA . LEU B 1 286 ? 17.795 29.065 -42.002 1.00 25.20 286 LEU B CA 1
ATOM 5383 C C . LEU B 1 286 ? 18.483 27.834 -42.652 1.00 26.89 286 LEU B C 1
ATOM 5384 O O . LEU B 1 286 ? 19.363 27.183 -42.035 1.00 26.02 286 LEU B O 1
ATOM 5389 N N . GLU B 1 287 ? 18.084 27.531 -43.894 1.00 27.34 287 GLU B N 1
ATOM 5390 C CA . GLU B 1 287 ? 18.651 26.405 -44.614 1.00 27.48 287 GLU B CA 1
ATOM 5391 C C . GLU B 1 287 ? 20.100 26.736 -44.851 1.00 27.04 287 GLU B C 1
ATOM 5392 O O . GLU B 1 287 ? 20.971 25.946 -44.533 1.00 28.10 287 GLU B O 1
ATOM 5398 N N . ARG B 1 288 ? 20.359 27.921 -45.385 1.00 26.11 288 ARG B N 1
ATOM 5399 C CA . ARG B 1 288 ? 21.717 28.302 -45.708 1.00 26.55 288 ARG B CA 1
ATOM 5400 C C . ARG B 1 288 ? 22.738 28.119 -44.592 1.00 26.01 288 ARG B C 1
ATOM 5401 O O . ARG B 1 288 ? 23.919 28.023 -44.852 1.00 27.22 288 ARG B O 1
ATOM 5409 N N . VAL B 1 289 ? 22.278 28.005 -43.365 1.00 25.28 289 VAL B N 1
ATOM 5410 C CA . VAL B 1 289 ? 23.146 27.890 -42.215 1.00 24.11 289 VAL B CA 1
ATOM 5411 C C . VAL B 1 289 ? 23.044 26.503 -41.536 1.00 25.10 289 VAL B C 1
ATOM 5412 O O . VAL B 1 289 ? 23.643 26.278 -40.493 1.00 25.76 289 VAL B O 1
ATOM 5416 N N . GLY B 1 290 ? 22.293 25.569 -42.126 1.00 25.43 290 GLY B N 1
ATOM 5417 C CA . GLY B 1 290 ? 22.178 24.215 -41.579 1.00 24.95 290 GLY B CA 1
ATOM 5418 C C . GLY B 1 290 ? 21.074 23.965 -40.576 1.00 25.97 290 GLY B C 1
ATOM 5419 O O . GLY B 1 290 ? 20.885 22.848 -40.116 1.00 25.72 290 GLY B O 1
ATOM 5420 N N . ILE B 1 291 ? 20.327 25.006 -40.241 1.00 26.86 291 ILE B N 1
ATOM 5421 C CA . ILE B 1 291 ? 19.259 24.888 -39.263 1.00 27.57 291 ILE B CA 1
ATOM 5422 C C . ILE B 1 291 ? 17.980 24.268 -39.778 1.00 28.32 291 ILE B C 1
ATOM 5423 O O . ILE B 1 291 ? 17.463 24.662 -40.821 1.00 27.91 291 ILE B O 1
ATOM 5428 N N . GLN B 1 292 ? 17.464 23.303 -39.023 1.00 29.41 292 GLN B N 1
ATOM 5429 C CA . GLN B 1 292 ? 16.200 22.669 -39.349 1.00 30.89 292 GLN B CA 1
ATOM 5430 C C . GLN B 1 292 ? 15.178 23.071 -38.287 1.00 30.87 292 GLN B C 1
ATOM 5431 O O . GLN B 1 292 ? 15.421 22.946 -37.078 1.00 30.81 292 GLN B O 1
ATOM 5437 N N . LEU B 1 293 ? 14.037 23.578 -38.737 1.00 30.25 293 LEU B N 1
ATOM 5438 C CA . LEU B 1 293 ? 13.019 23.977 -37.802 1.00 29.85 293 LEU B CA 1
ATOM 5439 C C . LEU B 1 293 ? 12.598 22.707 -37.058 1.00 29.99 293 LEU B C 1
ATOM 5440 O O . LEU B 1 293 ? 12.624 21.625 -37.630 1.00 28.63 293 LEU B O 1
ATOM 5445 N N . GLY B 1 294 ? 12.272 22.843 -35.772 1.00 30.57 294 GLY B N 1
ATOM 5446 C CA . GLY B 1 294 ? 11.815 21.719 -34.979 1.00 30.71 294 GLY B CA 1
ATOM 5447 C C . GLY B 1 294 ? 10.323 21.498 -35.241 1.00 32.03 294 GLY B C 1
ATOM 5448 O O . GLY B 1 294 ? 9.758 21.987 -36.248 1.00 31.74 294 GLY B O 1
ATOM 5449 N N . ARG B 1 295 ? 9.654 20.795 -34.337 1.00 32.20 295 ARG B N 1
ATOM 5450 C CA . ARG B 1 295 ? 8.235 20.526 -34.552 1.00 33.28 295 ARG B CA 1
ATOM 5451 C C . ARG B 1 295 ? 7.376 21.790 -34.537 1.00 31.31 295 ARG B C 1
ATOM 5452 O O . ARG B 1 295 ? 7.673 22.744 -33.808 1.00 31.25 295 ARG B O 1
ATOM 5460 N N . GLY B 1 296 ? 6.333 21.797 -35.368 1.00 28.58 296 GLY B N 1
ATOM 5461 C CA . GLY B 1 296 ? 5.441 22.946 -35.472 1.00 24.90 296 GLY B CA 1
ATOM 5462 C C . GLY B 1 296 ? 6.053 24.105 -36.242 1.00 23.14 296 GLY B C 1
ATOM 5463 O O . GLY B 1 296 ? 5.392 25.101 -36.467 1.00 22.94 296 GLY B O 1
ATOM 5464 N N . ASN B 1 297 ? 7.314 23.952 -36.651 1.00 21.24 297 ASN B N 1
ATOM 5465 C CA . ASN B 1 297 ? 8.086 24.960 -37.377 1.00 18.11 297 ASN B CA 1
ATOM 5466 C C . ASN B 1 297 ? 8.714 26.005 -36.483 1.00 17.11 297 ASN B C 1
ATOM 5467 O O . ASN B 1 297 ? 9.133 27.065 -36.953 1.00 15.81 297 ASN B O 1
ATOM 5472 N N . TYR B 1 298 ? 8.792 25.708 -35.196 1.00 15.62 298 TYR B N 1
ATOM 5473 C CA . TYR B 1 298 ? 9.416 26.635 -34.288 1.00 15.63 298 TYR B CA 1
ATOM 5474 C C . TYR B 1 298 ? 10.904 26.525 -34.485 1.00 16.37 298 TYR B C 1
ATOM 5475 O O . TYR B 1 298 ? 11.385 25.510 -34.992 1.00 17.67 298 TYR B O 1
ATOM 5484 N N . LEU B 1 299 ? 11.634 27.576 -34.129 1.00 15.21 299 LEU B N 1
ATOM 5485 C CA . LEU B 1 299 ? 13.080 27.552 -34.234 1.00 13.89 299 LEU B CA 1
ATOM 5486 C C . LEU B 1 299 ? 13.512 27.128 -32.830 1.00 14.62 299 LEU B C 1
ATOM 5487 O O . LEU B 1 299 ? 13.681 27.987 -31.974 1.00 14.64 299 LEU B O 1
ATOM 5492 N N . THR B 1 300 ? 13.663 25.823 -32.573 1.00 15.86 300 THR B N 1
ATOM 5493 C CA . THR B 1 300 ? 14.045 25.377 -31.228 1.00 16.64 300 THR B CA 1
ATOM 5494 C C . THR B 1 300 ? 15.372 25.886 -30.796 1.00 17.64 300 THR B C 1
ATOM 5495 O O . THR B 1 300 ? 16.380 25.736 -31.471 1.00 17.65 300 THR B O 1
ATOM 5499 N N . VAL B 1 301 ? 15.315 26.466 -29.608 1.00 19.66 301 VAL B N 1
ATOM 5500 C CA . VAL B 1 301 ? 16.379 27.166 -28.913 1.00 20.07 301 VAL B CA 1
ATOM 5501 C C . VAL B 1 301 ? 16.618 26.488 -27.555 1.00 20.11 301 VAL B C 1
ATOM 5502 O O . VAL B 1 301 ? 15.792 25.753 -27.077 1.00 19.03 301 VAL B O 1
ATOM 5506 N N . ASP B 1 302 ? 17.747 26.731 -26.919 1.00 22.79 302 ASP B N 1
ATOM 5507 C CA . ASP B 1 302 ? 18.021 26.089 -25.621 1.00 24.38 302 ASP B CA 1
ATOM 5508 C C . ASP B 1 302 ? 17.707 27.032 -24.466 1.00 25.53 302 ASP B C 1
ATOM 5509 O O . ASP B 1 302 ? 16.877 27.938 -24.599 1.00 26.28 302 ASP B O 1
ATOM 5514 N N . ARG B 1 303 ? 18.381 26.836 -23.338 1.00 26.28 303 ARG B N 1
ATOM 5515 C CA . ARG B 1 303 ? 18.107 27.679 -22.196 1.00 27.17 303 ARG B CA 1
ATOM 5516 C C . ARG B 1 303 ? 18.858 28.983 -22.248 1.00 25.09 303 ARG B C 1
ATOM 5517 O O . ARG B 1 303 ? 18.606 29.911 -21.461 1.00 25.88 303 ARG B O 1
ATOM 5525 N N . VAL B 1 304 ? 19.742 29.063 -23.219 1.00 20.68 304 VAL B N 1
ATOM 5526 C CA . VAL B 1 304 ? 20.504 30.253 -23.384 1.00 18.48 304 VAL B CA 1
ATOM 5527 C C . VAL B 1 304 ? 20.155 30.903 -24.736 1.00 17.63 304 VAL B C 1
ATOM 5528 O O . VAL B 1 304 ? 20.907 31.657 -25.328 1.00 18.30 304 VAL B O 1
ATOM 5532 N N . SER B 1 305 ? 18.969 30.600 -25.224 1.00 16.42 305 SER B N 1
ATOM 5533 C CA . SER B 1 305 ? 18.484 31.185 -26.460 1.00 15.24 305 SER B CA 1
ATOM 5534 C C . SER B 1 305 ? 19.207 30.886 -27.740 1.00 14.34 305 SER B C 1
ATOM 5535 O O . SER B 1 305 ? 19.004 31.601 -28.719 1.00 13.24 305 SER B O 1
ATOM 5538 N N . ARG B 1 306 ? 20.021 29.838 -27.775 1.00 14.44 306 ARG B N 1
ATOM 5539 C CA . ARG B 1 306 ? 20.742 29.542 -29.025 1.00 15.19 306 ARG B CA 1
ATOM 5540 C C . ARG B 1 306 ? 20.248 28.394 -29.897 1.00 16.15 306 ARG B C 1
ATOM 5541 O O . ARG B 1 306 ? 19.777 27.363 -29.409 1.00 14.49 306 ARG B O 1
ATOM 5549 N N . THR B 1 307 ? 20.350 28.620 -31.205 1.00 17.00 307 THR B N 1
ATOM 5550 C CA . THR B 1 307 ? 19.930 27.646 -32.178 1.00 19.30 307 THR B CA 1
ATOM 5551 C C . THR B 1 307 ? 21.006 26.607 -32.378 1.00 20.60 307 THR B C 1
ATOM 5552 O O . THR B 1 307 ? 22.048 26.632 -31.730 1.00 21.34 307 THR B O 1
ATOM 5556 N N . LEU B 1 308 ? 20.757 25.680 -33.284 1.00 22.06 308 LEU B N 1
ATOM 5557 C CA . LEU B 1 308 ? 21.697 24.592 -33.485 1.00 23.32 308 LEU B CA 1
ATOM 5558 C C . LEU B 1 308 ? 22.923 25.003 -34.361 1.00 23.03 308 LEU B C 1
ATOM 5559 O O . LEU B 1 308 ? 23.899 24.239 -34.456 1.00 24.04 308 LEU B O 1
ATOM 5564 N N . ALA B 1 309 ? 22.878 26.214 -34.949 1.00 21.32 309 ALA B N 1
ATOM 5565 C CA . ALA B 1 309 ? 23.948 26.792 -35.800 1.00 20.37 309 ALA B CA 1
ATOM 5566 C C . ALA B 1 309 ? 24.717 27.687 -34.894 1.00 20.39 309 ALA B C 1
ATOM 5567 O O . ALA B 1 309 ? 24.108 28.275 -34.041 1.00 21.96 309 ALA B O 1
ATOM 5569 N N . THR B 1 310 ? 26.021 27.861 -35.090 1.00 20.31 310 THR B N 1
ATOM 5570 C CA . THR B 1 310 ? 26.814 28.737 -34.188 1.00 18.92 310 THR B CA 1
ATOM 5571 C C . THR B 1 310 ? 26.764 30.256 -34.421 1.00 17.49 310 THR B C 1
ATOM 5572 O O . THR B 1 310 ? 26.877 30.746 -35.546 1.00 17.56 310 THR B O 1
ATOM 5576 N N . GLY B 1 311 ? 26.621 31.012 -33.338 1.00 16.50 311 GLY B N 1
ATOM 5577 C CA . GLY B 1 311 ? 26.548 32.449 -33.491 1.00 13.91 311 GLY B CA 1
ATOM 5578 C C . GLY B 1 311 ? 25.119 32.856 -33.806 1.00 12.44 311 GLY B C 1
ATOM 5579 O O . GLY B 1 311 ? 24.803 34.030 -33.868 1.00 14.23 311 GLY B O 1
ATOM 5580 N N . ILE B 1 312 ? 24.231 31.907 -34.020 1.00 10.13 312 ILE B N 1
ATOM 5581 C CA . ILE B 1 312 ? 22.863 32.295 -34.272 1.00 9.07 312 ILE B CA 1
ATOM 5582 C C . ILE B 1 312 ? 21.877 32.022 -33.124 1.00 8.00 312 ILE B C 1
ATOM 5583 O O . ILE B 1 312 ? 21.692 30.873 -32.702 1.00 5.72 312 ILE B O 1
ATOM 5588 N N . TYR B 1 313 ? 21.249 33.094 -32.621 1.00 6.07 313 TYR B N 1
ATOM 5589 C CA . TYR B 1 313 ? 20.300 32.987 -31.518 1.00 5.36 313 TYR B CA 1
ATOM 5590 C C . TYR B 1 313 ? 18.854 33.226 -31.945 1.00 4.50 313 TYR B C 1
ATOM 5591 O O . TYR B 1 313 ? 18.575 33.839 -32.969 1.00 3.46 313 TYR B O 1
ATOM 5600 N N . ALA B 1 314 ? 17.917 32.702 -31.175 1.00 5.14 314 ALA B N 1
ATOM 5601 C CA . ALA B 1 314 ? 16.519 32.882 -31.525 1.00 4.57 314 ALA B CA 1
ATOM 5602 C C . ALA B 1 314 ? 15.830 33.194 -30.244 1.00 4.29 314 ALA B C 1
ATOM 5603 O O . ALA B 1 314 ? 16.288 32.774 -29.186 1.00 2.19 314 ALA B O 1
ATOM 5605 N N . ALA B 1 315 ? 14.752 33.970 -30.348 1.00 5.82 315 ALA B N 1
ATOM 5606 C CA . ALA B 1 315 ? 13.959 34.401 -29.197 1.00 5.46 315 ALA B CA 1
ATOM 5607 C C . ALA B 1 315 ? 12.519 34.817 -29.526 1.00 6.87 315 ALA B C 1
ATOM 5608 O O . ALA B 1 315 ? 12.176 35.246 -30.660 1.00 6.80 315 ALA B O 1
ATOM 5610 N N . GLY B 1 316 ? 11.673 34.703 -28.503 1.00 8.49 316 GLY B N 1
ATOM 5611 C CA . GLY B 1 316 ? 10.280 35.078 -28.626 1.00 9.20 316 GLY B CA 1
ATOM 5612 C C . GLY B 1 316 ? 9.402 33.993 -29.233 1.00 10.40 316 GLY B C 1
ATOM 5613 O O . GLY B 1 316 ? 9.750 32.809 -29.275 1.00 7.59 316 GLY B O 1
ATOM 5614 N N . ASP B 1 317 ? 8.250 34.430 -29.734 1.00 12.05 317 ASP B N 1
ATOM 5615 C CA . ASP B 1 317 ? 7.269 33.539 -30.325 1.00 13.03 317 ASP B CA 1
ATOM 5616 C C . ASP B 1 317 ? 7.762 32.643 -31.429 1.00 12.84 317 ASP B C 1
ATOM 5617 O O . ASP B 1 317 ? 7.202 31.582 -31.611 1.00 13.75 317 ASP B O 1
ATOM 5622 N N . CYS B 1 318 ? 8.789 33.037 -32.167 1.00 12.46 318 CYS B N 1
ATOM 5623 C CA . CYS B 1 318 ? 9.218 32.178 -33.256 1.00 11.78 318 CYS B CA 1
ATOM 5624 C C . CYS B 1 318 ? 9.897 30.956 -32.755 1.00 11.63 318 CYS B C 1
ATOM 5625 O O . CYS B 1 318 ? 10.070 30.015 -33.519 1.00 12.77 318 CYS B O 1
ATOM 5628 N N . THR B 1 319 ? 10.272 30.965 -31.475 1.00 11.08 319 THR B N 1
ATOM 5629 C CA . THR B 1 319 ? 10.957 29.827 -30.861 1.00 10.20 319 THR B CA 1
ATOM 5630 C C . THR B 1 319 ? 10.018 28.887 -30.149 1.00 9.80 319 THR B C 1
ATOM 5631 O O . THR B 1 319 ? 10.406 27.796 -29.785 1.00 10.81 319 THR B O 1
ATOM 5635 N N . GLY B 1 320 ? 8.789 29.307 -29.911 1.00 9.05 320 GLY B N 1
ATOM 5636 C CA . GLY B 1 320 ? 7.864 28.400 -29.271 1.00 8.27 320 GLY B CA 1
ATOM 5637 C C . GLY B 1 320 ? 7.809 28.200 -27.760 1.00 8.04 320 GLY B C 1
ATOM 5638 O O . GLY B 1 320 ? 6.870 27.545 -27.340 1.00 9.19 320 GLY B O 1
ATOM 5639 N N . LEU B 1 321 ? 8.741 28.755 -26.968 1.00 7.82 321 LEU B N 1
ATOM 5640 C CA . LEU B 1 321 ? 8.799 28.647 -25.480 1.00 6.09 321 LEU B CA 1
ATOM 5641 C C . LEU B 1 321 ? 7.527 28.993 -24.730 1.00 6.04 321 LEU B C 1
ATOM 5642 O O . LEU B 1 321 ? 6.964 28.147 -24.059 1.00 9.02 321 LEU B O 1
ATOM 5647 N N . LEU B 1 322 ? 7.108 30.245 -24.796 1.00 5.69 322 LEU B N 1
ATOM 5648 C CA . LEU B 1 322 ? 5.869 30.723 -24.145 1.00 5.64 322 LEU B CA 1
ATOM 5649 C C . LEU B 1 322 ? 5.422 32.004 -24.889 1.00 6.57 322 LEU B C 1
ATOM 5650 O O . LEU B 1 322 ? 6.208 32.938 -25.063 1.00 8.99 322 LEU B O 1
ATOM 5655 N N . PRO B 1 323 ? 4.161 32.054 -25.344 1.00 6.05 323 PRO B N 1
ATOM 5656 C CA . PRO B 1 323 ? 3.570 33.186 -26.073 1.00 5.45 323 PRO B CA 1
ATOM 5657 C C . PRO B 1 323 ? 3.249 34.391 -25.149 1.00 6.59 323 PRO B C 1
ATOM 5658 O O . PRO B 1 323 ? 2.067 34.758 -24.926 1.00 5.37 323 PRO B O 1
ATOM 5662 N N . LEU B 1 324 ? 4.308 34.949 -24.569 1.00 5.91 324 LEU B N 1
ATOM 5663 C CA . LEU B 1 324 ? 4.217 36.139 -23.721 1.00 5.65 324 LEU B CA 1
ATOM 5664 C C . LEU B 1 324 ? 5.338 37.083 -24.104 1.00 4.96 324 LEU B C 1
ATOM 5665 O O . LEU B 1 324 ? 6.494 36.685 -24.283 1.00 5.08 324 LEU B O 1
ATOM 5670 N N . ALA B 1 325 ? 5.001 38.344 -24.260 1.00 3.45 325 ALA B N 1
ATOM 5671 C CA . ALA B 1 325 ? 6.032 39.273 -24.594 1.00 2.33 325 ALA B CA 1
ATOM 5672 C C . ALA B 1 325 ? 7.087 39.290 -23.475 1.00 1.62 325 ALA B C 1
ATOM 5673 O O . ALA B 1 325 ? 8.237 39.500 -23.758 1.00 2.96 325 ALA B O 1
ATOM 5675 N N . SER B 1 326 ? 6.743 39.041 -22.214 1.00 1.39 326 SER B N 1
ATOM 5676 C CA . SER B 1 326 ? 7.796 39.081 -21.205 1.00 1.77 326 SER B CA 1
ATOM 5677 C C . SER B 1 326 ? 8.778 37.994 -21.440 1.00 4.12 326 SER B C 1
ATOM 5678 O O . SER B 1 326 ? 9.986 38.239 -21.379 1.00 4.29 326 SER B O 1
ATOM 5681 N N . VAL B 1 327 ? 8.295 36.780 -21.704 1.00 5.27 327 VAL B N 1
ATOM 5682 C CA . VAL B 1 327 ? 9.240 35.706 -21.988 1.00 5.38 327 VAL B CA 1
ATOM 5683 C C . VAL B 1 327 ? 10.024 35.984 -23.302 1.00 7.39 327 VAL B C 1
ATOM 5684 O O . VAL B 1 327 ? 11.177 35.511 -23.448 1.00 10.08 327 VAL B O 1
ATOM 5688 N N . ALA B 1 328 ? 9.437 36.713 -24.261 1.00 6.11 328 ALA B N 1
ATOM 5689 C CA . ALA B 1 328 ? 10.184 37.030 -25.476 1.00 6.74 328 ALA B CA 1
ATOM 5690 C C . ALA B 1 328 ? 11.342 37.994 -25.100 1.00 7.28 328 ALA B C 1
ATOM 5691 O O . ALA B 1 328 ? 12.495 37.812 -25.500 1.00 8.36 328 ALA B O 1
ATOM 5693 N N . ALA B 1 329 ? 11.020 39.038 -24.355 1.00 5.34 329 ALA B N 1
ATOM 5694 C CA . ALA B 1 329 ? 12.024 39.976 -23.933 1.00 4.87 329 ALA B CA 1
ATOM 5695 C C . ALA B 1 329 ? 13.249 39.282 -23.239 1.00 5.18 329 ALA B C 1
ATOM 5696 O O . ALA B 1 329 ? 14.394 39.433 -23.674 1.00 4.99 329 ALA B O 1
ATOM 5698 N N . MET B 1 330 ? 13.011 38.532 -22.163 1.00 4.81 330 MET B N 1
ATOM 5699 C CA . MET B 1 330 ? 14.084 37.855 -21.457 1.00 4.53 330 MET B CA 1
ATOM 5700 C C . MET B 1 330 ? 14.929 36.933 -22.396 1.00 5.81 330 MET B C 1
ATOM 5701 O O . MET B 1 330 ? 16.179 36.930 -22.333 1.00 4.63 330 MET B O 1
ATOM 5706 N N . GLN B 1 331 ? 14.273 36.152 -23.277 1.00 6.44 331 GLN B N 1
ATOM 5707 C CA . GLN B 1 331 ? 15.039 35.281 -24.204 1.00 5.72 331 GLN B CA 1
ATOM 5708 C C . GLN B 1 331 ? 15.991 36.114 -25.026 1.00 5.53 331 GLN B C 1
ATOM 5709 O O . GLN B 1 331 ? 17.096 35.683 -25.334 1.00 4.66 331 GLN B O 1
ATOM 5715 N N . GLY B 1 332 ? 15.531 37.303 -25.412 1.00 5.97 332 GLY B N 1
ATOM 5716 C CA . GLY B 1 332 ? 16.367 38.170 -26.196 1.00 5.05 332 GLY B CA 1
ATOM 5717 C C . GLY B 1 332 ? 17.420 38.740 -25.279 1.00 5.31 332 GLY B C 1
ATOM 5718 O O . GLY B 1 332 ? 18.589 38.784 -25.601 1.00 6.03 332 GLY B O 1
ATOM 5719 N N . ARG B 1 333 ? 16.996 39.189 -24.116 1.00 6.69 333 ARG B N 1
ATOM 5720 C CA . ARG B 1 333 ? 17.927 39.774 -23.192 1.00 8.15 333 ARG B CA 1
ATOM 5721 C C . ARG B 1 333 ? 19.017 38.724 -22.928 1.00 9.27 333 ARG B C 1
ATOM 5722 O O . ARG B 1 333 ? 20.207 39.050 -22.936 1.00 8.99 333 ARG B O 1
ATOM 5730 N N . ILE B 1 334 ? 18.613 37.460 -22.775 1.00 9.92 334 ILE B N 1
ATOM 5731 C CA . ILE B 1 334 ? 19.550 36.376 -22.455 1.00 10.56 334 ILE B CA 1
ATOM 5732 C C . ILE B 1 334 ? 20.499 36.004 -23.583 1.00 10.97 334 ILE B C 1
ATOM 5733 O O . ILE B 1 334 ? 21.679 35.744 -23.359 1.00 11.36 334 ILE B O 1
ATOM 5738 N N . ALA B 1 335 ? 19.982 35.963 -24.793 1.00 10.29 335 ALA B N 1
ATOM 5739 C CA . ALA B 1 335 ? 20.822 35.653 -25.920 1.00 9.42 335 ALA B CA 1
ATOM 5740 C C . ALA B 1 335 ? 21.961 36.675 -25.998 1.00 8.63 335 ALA B C 1
ATOM 5741 O O . ALA B 1 335 ? 23.036 36.365 -26.510 1.00 10.63 335 ALA B O 1
ATOM 5743 N N . MET B 1 336 ? 21.771 37.884 -25.514 1.00 6.13 336 MET B N 1
ATOM 5744 C CA . MET B 1 336 ? 22.874 38.828 -25.663 1.00 7.01 336 MET B CA 1
ATOM 5745 C C . MET B 1 336 ? 23.883 38.706 -24.514 1.00 7.34 336 MET B C 1
ATOM 5746 O O . MET B 1 336 ? 25.075 38.860 -24.738 1.00 6.70 336 MET B O 1
ATOM 5751 N N . TYR B 1 337 ? 23.393 38.450 -23.297 1.00 7.24 337 TYR B N 1
ATOM 5752 C CA . TYR B 1 337 ? 24.232 38.347 -22.131 1.00 6.51 337 TYR B CA 1
ATOM 5753 C C . TYR B 1 337 ? 25.139 37.194 -22.408 1.00 8.51 337 TYR B C 1
ATOM 5754 O O . TYR B 1 337 ? 26.294 37.182 -21.996 1.00 10.92 337 TYR B O 1
ATOM 5763 N N . HIS B 1 338 ? 24.620 36.201 -23.108 1.00 8.62 338 HIS B N 1
ATOM 5764 C CA . HIS B 1 338 ? 25.422 35.049 -23.411 1.00 7.83 338 HIS B CA 1
ATOM 5765 C C . HIS B 1 338 ? 26.458 35.340 -24.467 1.00 8.70 338 HIS B C 1
ATOM 5766 O O . HIS B 1 338 ? 27.626 35.011 -24.323 1.00 12.53 338 HIS B O 1
ATOM 5773 N N . ALA B 1 339 ? 26.056 35.966 -25.544 1.00 7.69 339 ALA B N 1
ATOM 5774 C CA . ALA B 1 339 ? 26.996 36.210 -26.582 1.00 8.62 339 ALA B CA 1
ATOM 5775 C C . ALA B 1 339 ? 28.019 37.238 -26.250 1.00 10.00 339 ALA B C 1
ATOM 5776 O O . ALA B 1 339 ? 29.105 37.250 -26.833 1.00 11.39 339 ALA B O 1
ATOM 5778 N N . LEU B 1 340 ? 27.694 38.118 -25.325 1.00 11.28 340 LEU B N 1
ATOM 5779 C CA . LEU B 1 340 ? 28.618 39.205 -25.012 1.00 11.15 340 LEU B CA 1
ATOM 5780 C C . LEU B 1 340 ? 29.422 38.930 -23.796 1.00 11.66 340 LEU B C 1
ATOM 5781 O O . LEU B 1 340 ? 30.053 39.833 -23.247 1.00 14.13 340 LEU B O 1
ATOM 5786 N N . GLY B 1 341 ? 29.388 37.677 -23.366 1.00 11.57 341 GLY B N 1
ATOM 5787 C CA . GLY B 1 341 ? 30.196 37.266 -22.237 1.00 10.88 341 GLY B CA 1
ATOM 5788 C C . GLY B 1 341 ? 29.858 37.761 -20.872 1.00 11.16 341 GLY B C 1
ATOM 5789 O O . GLY B 1 341 ? 30.733 37.954 -20.067 1.00 12.08 341 GLY B O 1
ATOM 5790 N N . GLU B 1 342 ? 28.587 37.962 -20.589 1.00 12.72 342 GLU B N 1
ATOM 5791 C CA . GLU B 1 342 ? 28.184 38.404 -19.259 1.00 12.68 342 GLU B CA 1
ATOM 5792 C C . GLU B 1 342 ? 27.590 37.232 -18.461 1.00 10.56 342 GLU B C 1
ATOM 5793 O O . GLU B 1 342 ? 27.549 36.104 -18.958 1.00 8.89 342 GLU B O 1
ATOM 5799 N N . GLY B 1 343 ? 27.175 37.476 -17.220 1.00 10.00 343 GLY B N 1
ATOM 5800 C CA . GLY B 1 343 ? 26.585 36.409 -16.425 1.00 9.17 343 GLY B CA 1
ATOM 5801 C C . GLY B 1 343 ? 25.352 35.903 -17.150 1.00 8.85 343 GLY B C 1
ATOM 5802 O O . GLY B 1 343 ? 24.662 36.702 -17.748 1.00 9.57 343 GLY B O 1
ATOM 5803 N N . VAL B 1 344 ? 25.059 34.609 -17.144 1.00 7.46 344 VAL B N 1
ATOM 5804 C CA . VAL B 1 344 ? 23.868 34.137 -17.838 1.00 6.79 344 VAL B CA 1
ATOM 5805 C C . VAL B 1 344 ? 23.067 33.232 -16.916 1.00 7.05 344 VAL B C 1
ATOM 5806 O O . VAL B 1 344 ? 23.620 32.330 -16.319 1.00 8.01 344 VAL B O 1
ATOM 5810 N N . SER B 1 345 ? 21.761 33.448 -16.810 1.00 7.40 345 SER B N 1
ATOM 5811 C CA . SER B 1 345 ? 20.919 32.643 -15.926 1.00 6.56 345 SER B CA 1
ATOM 5812 C C . SER B 1 345 ? 19.790 32.202 -16.776 1.00 7.41 345 SER B C 1
ATOM 5813 O O . SER B 1 345 ? 18.881 33.026 -17.053 1.00 8.34 345 SER B O 1
ATOM 5816 N N . PRO B 1 346 ? 19.774 30.908 -17.167 1.00 7.01 346 PRO B N 1
ATOM 5817 C CA . PRO B 1 346 ? 18.709 30.375 -18.014 1.00 7.61 346 PRO B CA 1
ATOM 5818 C C . PRO B 1 346 ? 17.330 30.692 -17.504 1.00 7.40 346 PRO B C 1
ATOM 5819 O O . PRO B 1 346 ? 17.104 30.851 -16.300 1.00 6.30 346 PRO B O 1
ATOM 5823 N N . ILE B 1 347 ? 16.402 30.815 -18.436 1.00 9.18 347 ILE B N 1
ATOM 5824 C CA . ILE B 1 347 ? 15.051 31.148 -18.031 1.00 11.32 347 ILE B CA 1
ATOM 5825 C C . ILE B 1 347 ? 14.326 29.908 -17.530 1.00 11.31 347 ILE B C 1
ATOM 5826 O O . ILE B 1 347 ? 14.286 28.890 -18.201 1.00 12.47 347 ILE B O 1
ATOM 5831 N N . ARG B 1 348 ? 13.805 30.011 -16.312 1.00 12.41 348 ARG B N 1
ATOM 5832 C CA . ARG B 1 348 ? 13.061 28.943 -15.645 1.00 12.27 348 ARG B CA 1
ATOM 5833 C C . ARG B 1 348 ? 11.571 29.152 -15.774 1.00 11.20 348 ARG B C 1
ATOM 5834 O O . ARG B 1 348 ? 11.009 30.057 -15.153 1.00 10.71 348 ARG B O 1
ATOM 5842 N N . LEU B 1 349 ? 10.924 28.300 -16.546 1.00 10.78 349 LEU B N 1
ATOM 5843 C CA . LEU B 1 349 ? 9.506 28.475 -16.744 1.00 11.82 349 LEU B CA 1
ATOM 5844 C C . LEU B 1 349 ? 8.710 28.701 -15.491 1.00 12.78 349 LEU B C 1
ATOM 5845 O O . LEU B 1 349 ? 7.651 29.322 -15.545 1.00 12.28 349 LEU B O 1
ATOM 5850 N N . ARG B 1 350 ? 9.196 28.239 -14.348 1.00 13.76 350 ARG B N 1
ATOM 5851 C CA . ARG B 1 350 ? 8.391 28.476 -13.179 1.00 15.14 350 ARG B CA 1
ATOM 5852 C C . ARG B 1 350 ? 8.620 29.775 -12.459 1.00 13.79 350 ARG B C 1
ATOM 5853 O O . ARG B 1 350 ? 8.248 29.878 -11.286 1.00 13.04 350 ARG B O 1
ATOM 5861 N N . THR B 1 351 ? 9.251 30.750 -13.135 1.00 11.18 351 THR B N 1
ATOM 5862 C CA . THR B 1 351 ? 9.418 32.085 -12.540 1.00 7.88 351 THR B CA 1
ATOM 5863 C C . THR B 1 351 ? 8.784 33.133 -13.451 1.00 6.52 351 THR B C 1
ATOM 5864 O O . THR B 1 351 ? 9.136 34.302 -13.415 1.00 9.06 351 THR B O 1
ATOM 5868 N N . VAL B 1 352 ? 7.852 32.695 -14.281 1.00 4.99 352 VAL B N 1
ATOM 5869 C CA . VAL B 1 352 ? 7.115 33.560 -15.192 1.00 2.15 352 VAL B CA 1
ATOM 5870 C C . VAL B 1 352 ? 5.838 34.092 -14.524 1.00 2.04 352 VAL B C 1
ATOM 5871 O O . VAL B 1 352 ? 5.060 33.326 -13.976 1.00 1.60 352 VAL B O 1
ATOM 5875 N N . ALA B 1 353 ? 5.625 35.395 -14.537 1.00 1.44 353 ALA B N 1
ATOM 5876 C CA . ALA B 1 353 ? 4.386 35.906 -14.000 1.00 2.01 353 ALA B CA 1
ATOM 5877 C C . ALA B 1 353 ? 3.426 36.001 -15.214 1.00 3.15 353 ALA B C 1
ATOM 5878 O O . ALA B 1 353 ? 3.710 36.691 -16.176 1.00 4.26 353 ALA B O 1
ATOM 5880 N N . ALA B 1 354 ? 2.295 35.320 -15.216 1.00 2.48 354 ALA B N 1
ATOM 5881 C CA . ALA B 1 354 ? 1.424 35.483 -16.381 1.00 3.69 354 ALA B CA 1
ATOM 5882 C C . ALA B 1 354 ? 0.053 36.056 -15.933 1.00 5.26 354 ALA B C 1
ATOM 5883 O O . ALA B 1 354 ? -0.451 35.681 -14.863 1.00 6.06 354 ALA B O 1
ATOM 5885 N N . THR B 1 355 ? -0.537 36.990 -16.683 1.00 5.10 355 THR B N 1
ATOM 5886 C CA . THR B 1 355 ? -1.815 37.465 -16.228 1.00 6.18 355 THR B CA 1
ATOM 5887 C C . THR B 1 355 ? -2.824 37.364 -17.324 1.00 7.01 355 THR B C 1
ATOM 5888 O O . THR B 1 355 ? -2.486 37.453 -18.514 1.00 8.66 355 THR B O 1
ATOM 5892 N N . VAL B 1 356 ? -4.064 37.139 -16.915 1.00 6.68 356 VAL B N 1
ATOM 5893 C CA . VAL B 1 356 ? -5.169 37.011 -17.848 1.00 6.88 356 VAL B CA 1
ATOM 5894 C C . VAL B 1 356 ? -5.895 38.302 -17.598 1.00 7.74 356 VAL B C 1
ATOM 5895 O O . VAL B 1 356 ? -6.405 38.500 -16.521 1.00 8.76 356 VAL B O 1
ATOM 5899 N N . PHE B 1 357 ? -5.944 39.187 -18.582 1.00 8.34 357 PHE B N 1
ATOM 5900 C CA . PHE B 1 357 ? -6.600 40.462 -18.392 1.00 7.01 357 PHE B CA 1
ATOM 5901 C C . PHE B 1 357 ? -8.126 40.473 -18.559 1.00 6.09 357 PHE B C 1
ATOM 5902 O O . PHE B 1 357 ? -8.659 41.020 -19.508 1.00 5.34 357 PHE B O 1
ATOM 5910 N N . THR B 1 358 ? -8.829 39.861 -17.623 1.00 6.46 358 THR B N 1
ATOM 5911 C CA . THR B 1 358 ? -10.298 39.874 -17.634 1.00 7.24 358 THR B CA 1
ATOM 5912 C C . THR B 1 358 ? -10.685 40.746 -16.443 1.00 7.50 358 THR B C 1
ATOM 5913 O O . THR B 1 358 ? -9.823 41.361 -15.853 1.00 7.40 358 THR B O 1
ATOM 5917 N N . ARG B 1 359 ? -11.952 40.833 -16.084 1.00 8.72 359 ARG B N 1
ATOM 5918 C CA . ARG B 1 359 ? -12.309 41.665 -14.930 1.00 10.40 359 ARG B CA 1
ATOM 5919 C C . ARG B 1 359 ? -12.939 40.705 -13.966 1.00 9.41 359 ARG B C 1
ATOM 5920 O O . ARG B 1 359 ? -14.062 40.254 -14.211 1.00 10.97 359 ARG B O 1
ATOM 5928 N N . PRO B 1 360 ? -12.254 40.367 -12.874 1.00 8.10 360 PRO B N 1
ATOM 5929 C CA . PRO B 1 360 ? -10.922 40.814 -12.457 1.00 8.38 360 PRO B CA 1
ATOM 5930 C C . PRO B 1 360 ? -9.765 40.088 -13.154 1.00 8.20 360 PRO B C 1
ATOM 5931 O O . PRO B 1 360 ? -9.953 39.017 -13.735 1.00 7.79 360 PRO B O 1
ATOM 5935 N N . GLU B 1 361 ? -8.563 40.673 -13.070 1.00 7.31 361 GLU B N 1
ATOM 5936 C CA . GLU B 1 361 ? -7.379 40.100 -13.670 1.00 4.24 361 GLU B CA 1
ATOM 5937 C C . GLU B 1 361 ? -6.937 38.918 -12.852 1.00 4.33 361 GLU B C 1
ATOM 5938 O O . GLU B 1 361 ? -7.088 38.875 -11.628 1.00 4.75 361 GLU B O 1
ATOM 5944 N N . ILE B 1 362 ? -6.405 37.929 -13.529 1.00 4.64 362 ILE B N 1
ATOM 5945 C CA . ILE B 1 362 ? -5.878 36.786 -12.828 1.00 5.07 362 ILE B CA 1
ATOM 5946 C C . ILE B 1 362 ? -4.402 36.715 -13.143 1.00 5.48 362 ILE B C 1
ATOM 5947 O O . ILE B 1 362 ? -4.018 36.665 -14.315 1.00 6.04 362 ILE B O 1
ATOM 5952 N N . ALA B 1 363 ? -3.580 36.749 -12.104 1.00 4.88 363 ALA B N 1
ATOM 5953 C CA . ALA B 1 363 ? -2.147 36.640 -12.294 1.00 4.46 363 ALA B CA 1
ATOM 5954 C C . ALA B 1 363 ? -1.554 35.608 -11.341 1.00 4.86 363 ALA B C 1
ATOM 5955 O O . ALA B 1 363 ? -1.944 35.462 -10.175 1.00 4.08 363 ALA B O 1
ATOM 5957 N N . ALA B 1 364 ? -0.598 34.863 -11.859 1.00 5.34 364 ALA B N 1
ATOM 5958 C CA . ALA B 1 364 ? 0.015 33.843 -11.056 1.00 4.64 364 ALA B CA 1
ATOM 5959 C C . ALA B 1 364 ? 1.466 33.630 -11.466 1.00 4.72 364 ALA B C 1
ATOM 5960 O O . ALA B 1 364 ? 1.834 33.922 -12.606 1.00 4.01 364 ALA B O 1
ATOM 5962 N N . VAL B 1 365 ? 2.285 33.172 -10.517 1.00 5.70 365 VAL B N 1
ATOM 5963 C CA . VAL B 1 365 ? 3.692 32.854 -10.770 1.00 8.15 365 VAL B CA 1
ATOM 5964 C C . VAL B 1 365 ? 4.081 31.664 -9.882 1.00 11.03 365 VAL B C 1
ATOM 5965 O O . VAL B 1 365 ? 3.660 31.594 -8.724 1.00 13.92 365 VAL B O 1
ATOM 5969 N N . GLY B 1 366 ? 4.852 30.711 -10.392 1.00 11.50 366 GLY B N 1
ATOM 5970 C CA . GLY B 1 366 ? 5.267 29.617 -9.516 1.00 12.17 366 GLY B CA 1
ATOM 5971 C C . GLY B 1 366 ? 4.631 28.241 -9.662 1.00 13.79 366 GLY B C 1
ATOM 5972 O O . GLY B 1 366 ? 4.044 27.895 -10.718 1.00 13.82 366 GLY B O 1
ATOM 5973 N N . VAL B 1 367 ? 4.738 27.430 -8.608 1.00 13.49 367 VAL B N 1
ATOM 5974 C CA . VAL B 1 367 ? 4.138 26.113 -8.681 1.00 14.44 367 VAL B CA 1
ATOM 5975 C C . VAL B 1 367 ? 2.613 26.205 -8.557 1.00 14.36 367 VAL B C 1
ATOM 5976 O O . VAL B 1 367 ? 2.091 26.808 -7.627 1.00 14.83 367 VAL B O 1
ATOM 5980 N N . PRO B 1 368 ? 1.884 25.627 -9.513 1.00 13.73 368 PRO B N 1
ATOM 5981 C CA . PRO B 1 368 ? 0.415 25.611 -9.539 1.00 13.25 368 PRO B CA 1
ATOM 5982 C C . PRO B 1 368 ? -0.116 24.946 -8.274 1.00 14.36 368 PRO B C 1
ATOM 5983 O O . PRO B 1 368 ? 0.604 24.170 -7.643 1.00 13.54 368 PRO B O 1
ATOM 5987 N N . GLN B 1 369 ? -1.365 25.225 -7.885 1.00 15.92 369 GLN B N 1
ATOM 5988 C CA . GLN B 1 369 ? -1.826 24.541 -6.695 1.00 16.94 369 GLN B CA 1
ATOM 5989 C C . GLN B 1 369 ? -2.094 23.090 -7.004 1.00 17.96 369 GLN B C 1
ATOM 5990 O O . GLN B 1 369 ? -1.938 22.240 -6.120 1.00 18.07 369 GLN B O 1
ATOM 5996 N N . SER B 1 370 ? -2.500 22.784 -8.235 1.00 18.15 370 SER B N 1
ATOM 5997 C CA . SER B 1 370 ? -2.699 21.382 -8.546 1.00 20.26 370 SER B CA 1
ATOM 5998 C C . SER B 1 370 ? -1.440 20.628 -8.110 1.00 22.02 370 SER B C 1
ATOM 5999 O O . SER B 1 370 ? -1.449 19.927 -7.089 1.00 23.59 370 SER B O 1
ATOM 6002 N N . VAL B 1 371 ? -0.354 20.784 -8.866 1.00 22.73 371 VAL B N 1
ATOM 6003 C CA . VAL B 1 371 ? 0.907 20.141 -8.534 1.00 23.14 371 VAL B CA 1
ATOM 6004 C C . VAL B 1 371 ? 1.114 19.967 -7.023 1.00 24.31 371 VAL B C 1
ATOM 6005 O O . VAL B 1 371 ? 1.502 18.895 -6.584 1.00 25.33 371 VAL B O 1
ATOM 6009 N N . ILE B 1 372 ? 0.856 20.992 -6.213 1.00 25.14 372 ILE B N 1
ATOM 6010 C CA . ILE B 1 372 ? 1.046 20.834 -4.773 1.00 26.20 372 ILE B CA 1
ATOM 6011 C C . ILE B 1 372 ? 0.034 19.841 -4.205 1.00 29.52 372 ILE B C 1
ATOM 6012 O O . ILE B 1 372 ? 0.371 19.000 -3.362 1.00 30.29 372 ILE B O 1
ATOM 6017 N N . ASP B 1 373 ? -1.202 19.929 -4.676 1.00 32.55 373 ASP B N 1
ATOM 6018 C CA . ASP B 1 373 ? -2.241 19.029 -4.206 1.00 35.36 373 ASP B CA 1
ATOM 6019 C C . ASP B 1 373 ? -2.099 17.673 -4.884 1.00 37.32 373 ASP B C 1
ATOM 6020 O O . ASP B 1 373 ? -3.095 16.993 -5.151 1.00 39.50 373 ASP B O 1
ATOM 6025 N N . ALA B 1 374 ? -0.878 17.270 -5.198 1.00 37.88 374 ALA B N 1
ATOM 6026 C CA . ALA B 1 374 ? -0.663 15.967 -5.830 1.00 38.01 374 ALA B CA 1
ATOM 6027 C C . ALA B 1 374 ? 0.662 15.423 -5.276 1.00 39.03 374 ALA B C 1
ATOM 6028 O O . ALA B 1 374 ? 1.275 14.484 -5.793 1.00 39.66 374 ALA B O 1
ATOM 6030 N N . GLY B 1 375 ? 1.101 16.047 -4.190 1.00 38.90 375 GLY B N 1
ATOM 6031 C CA . GLY B 1 375 ? 2.339 15.646 -3.563 1.00 36.59 375 GLY B CA 1
ATOM 6032 C C . GLY B 1 375 ? 3.566 15.706 -4.442 1.00 34.53 375 GLY B C 1
ATOM 6033 O O . GLY B 1 375 ? 4.590 15.196 -4.014 1.00 34.93 375 GLY B O 1
ATOM 6034 N N . SER B 1 376 ? 3.495 16.290 -5.640 1.00 32.18 376 SER B N 1
ATOM 6035 C CA . SER B 1 376 ? 4.707 16.375 -6.476 1.00 31.38 376 SER B CA 1
ATOM 6036 C C . SER B 1 376 ? 5.659 17.377 -5.817 1.00 30.54 376 SER B C 1
ATOM 6037 O O . SER B 1 376 ? 6.870 17.222 -5.872 1.00 29.96 376 SER B O 1
ATOM 6040 N N . VAL B 1 377 ? 5.082 18.407 -5.198 1.00 29.65 377 VAL B N 1
ATOM 6041 C CA . VAL B 1 377 ? 5.828 19.456 -4.523 1.00 27.16 377 VAL B CA 1
ATOM 6042 C C . VAL B 1 377 ? 5.262 19.614 -3.139 1.00 26.63 377 VAL B C 1
ATOM 6043 O O . VAL B 1 377 ? 4.064 19.771 -2.971 1.00 26.28 377 VAL B O 1
ATOM 6047 N N . ALA B 1 378 ? 6.119 19.514 -2.140 1.00 26.36 378 ALA B N 1
ATOM 6048 C CA . ALA B 1 378 ? 5.668 19.697 -0.785 1.00 26.18 378 ALA B CA 1
ATOM 6049 C C . ALA B 1 378 ? 5.727 21.194 -0.690 1.00 26.06 378 ALA B C 1
ATOM 6050 O O . ALA B 1 378 ? 6.550 21.833 -1.361 1.00 25.74 378 ALA B O 1
ATOM 6052 N N . ALA B 1 379 ? 4.852 21.749 0.138 1.00 25.95 379 ALA B N 1
ATOM 6053 C CA . ALA B 1 379 ? 4.729 23.191 0.276 1.00 25.56 379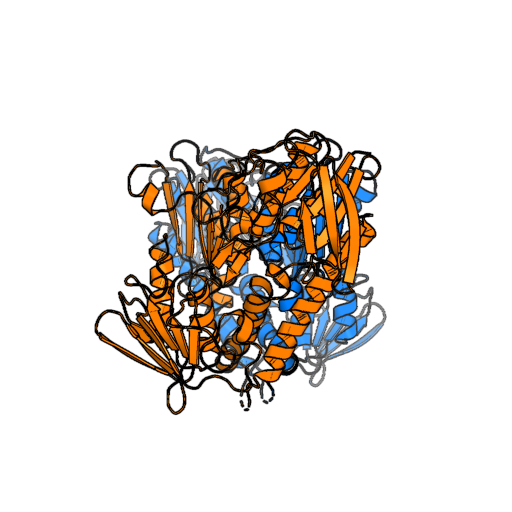 ALA B CA 1
ATOM 6054 C C . ALA B 1 379 ? 3.603 23.416 1.228 1.00 25.45 379 ALA B C 1
ATOM 6055 O O . ALA B 1 379 ? 2.836 22.497 1.471 1.00 27.63 379 ALA B O 1
ATOM 6057 N N . ARG B 1 380 ? 3.508 24.617 1.786 1.00 24.87 380 ARG B N 1
ATOM 6058 C CA . ARG B 1 380 ? 2.388 24.973 2.655 1.00 23.32 380 ARG B CA 1
ATOM 6059 C C . ARG B 1 380 ? 1.643 25.977 1.740 1.00 22.50 380 ARG B C 1
ATOM 6060 O O . ARG B 1 380 ? 2.254 26.532 0.802 1.00 22.13 380 ARG B O 1
ATOM 6068 N N . THR B 1 381 ? 0.330 26.168 1.929 1.00 20.04 381 THR B N 1
ATOM 6069 C CA . THR B 1 381 ? -0.370 27.150 1.099 1.00 16.93 381 THR B CA 1
ATOM 6070 C C . THR B 1 381 ? -1.366 27.974 1.861 1.00 14.55 381 THR B C 1
ATOM 6071 O O . THR B 1 381 ? -1.804 27.597 2.930 1.00 14.16 381 THR B O 1
ATOM 6075 N N . ILE B 1 382 ? -1.695 29.135 1.334 1.00 13.05 382 ILE B N 1
ATOM 6076 C CA . ILE B 1 382 ? -2.711 29.949 1.975 1.00 12.05 382 ILE B CA 1
ATOM 6077 C C . ILE B 1 382 ? -3.527 30.709 0.949 1.00 12.21 382 ILE B C 1
ATOM 6078 O O . ILE B 1 382 ? -3.038 31.073 -0.138 1.00 11.06 382 ILE B O 1
ATOM 6083 N N . MET B 1 383 ? -4.802 30.876 1.265 1.00 11.66 383 MET B N 1
ATOM 6084 C CA . MET B 1 383 ? -5.665 31.655 0.412 1.00 11.48 383 MET B CA 1
ATOM 6085 C C . MET B 1 383 ? -6.299 32.699 1.325 1.00 10.81 383 MET B C 1
ATOM 6086 O O . MET B 1 383 ? -7.071 32.338 2.224 1.00 12.53 383 MET B O 1
ATOM 6091 N N . LEU B 1 384 ? -5.943 33.968 1.120 1.00 8.25 384 LEU B N 1
ATOM 6092 C CA . LEU B 1 384 ? -6.507 35.070 1.887 1.00 6.37 384 LEU B CA 1
ATOM 6093 C C . LEU B 1 384 ? -7.584 35.815 1.064 1.00 6.14 384 LEU B C 1
ATOM 6094 O O . LEU B 1 384 ? -7.363 36.302 -0.051 1.00 8.21 384 LEU B O 1
ATOM 6099 N N . PRO B 1 385 ? -8.801 35.836 1.562 1.00 5.18 385 PRO B N 1
ATOM 6100 C CA . PRO B 1 385 ? -9.789 36.548 0.748 1.00 4.54 385 PRO B CA 1
ATOM 6101 C C . PRO B 1 385 ? -9.593 38.042 0.840 1.00 5.70 385 PRO B C 1
ATOM 6102 O O . PRO B 1 385 ? -9.513 38.590 1.935 1.00 5.63 385 PRO B O 1
ATOM 6106 N N . LEU B 1 386 ? -9.503 38.718 -0.299 1.00 6.33 386 LEU B N 1
ATOM 6107 C CA . LEU B 1 386 ? -9.329 40.166 -0.246 1.00 6.56 386 LEU B CA 1
ATOM 6108 C C . LEU B 1 386 ? -10.484 41.029 0.366 1.00 8.08 386 LEU B C 1
ATOM 6109 O O . LEU B 1 386 ? -10.274 42.207 0.652 1.00 7.68 386 LEU B O 1
ATOM 6114 N N . ARG B 1 387 ? -11.671 40.452 0.600 1.00 9.81 387 ARG B N 1
ATOM 6115 C CA . ARG B 1 387 ? -12.791 41.225 1.153 1.00 11.26 387 ARG B CA 1
ATOM 6116 C C . ARG B 1 387 ? -12.549 41.848 2.511 1.00 10.46 387 ARG B C 1
ATOM 6117 O O . ARG B 1 387 ? -13.090 42.912 2.820 1.00 12.07 387 ARG B O 1
ATOM 6125 N N . THR B 1 388 ? -11.719 41.221 3.327 1.00 8.18 388 THR B N 1
ATOM 6126 C CA . THR B 1 388 ? -11.450 41.771 4.633 1.00 3.86 388 THR B CA 1
ATOM 6127 C C . THR B 1 388 ? -10.481 42.926 4.541 1.00 3.36 388 THR B C 1
ATOM 6128 O O . THR B 1 388 ? -10.248 43.614 5.514 1.00 3.89 388 THR B O 1
ATOM 6132 N N . ASN B 1 389 ? -9.927 43.158 3.370 1.00 2.06 389 ASN B N 1
ATOM 6133 C CA . ASN B 1 389 ? -8.965 44.229 3.198 1.00 2.93 389 ASN B CA 1
ATOM 6134 C C . ASN B 1 389 ? -9.645 45.609 2.901 1.00 4.82 389 ASN B C 1
ATOM 6135 O O . ASN B 1 389 ? -10.484 45.722 1.991 1.00 5.88 389 ASN B O 1
ATOM 6140 N N . ALA B 1 390 ? -9.272 46.661 3.635 1.00 4.40 390 ALA B N 1
ATOM 6141 C CA . ALA B 1 390 ? -9.913 47.956 3.439 1.00 3.28 390 ALA B CA 1
ATOM 6142 C C . ALA B 1 390 ? -9.739 48.556 2.031 1.00 3.81 390 ALA B C 1
ATOM 6143 O O . ALA B 1 390 ? -10.684 49.180 1.500 1.00 2.49 390 ALA B O 1
ATOM 6145 N N . ARG B 1 391 ? -8.581 48.369 1.391 1.00 4.87 391 ARG B N 1
ATOM 6146 C CA . ARG B 1 391 ? -8.411 48.955 0.024 1.00 6.24 391 ARG B CA 1
ATOM 6147 C C . ARG B 1 391 ? -9.399 48.237 -0.942 1.00 7.11 391 ARG B C 1
ATOM 6148 O O . ARG B 1 391 ? -10.061 48.868 -1.777 1.00 6.55 391 ARG B O 1
ATOM 6156 N N . ALA B 1 392 ? -9.518 46.916 -0.782 1.00 6.89 392 ALA B N 1
ATOM 6157 C CA . ALA B 1 392 ? -10.457 46.113 -1.560 1.00 6.26 392 ALA B CA 1
ATOM 6158 C C . ALA B 1 392 ? -11.845 46.722 -1.409 1.00 5.24 392 ALA B C 1
ATOM 6159 O O . ALA B 1 392 ? -12.576 46.948 -2.364 1.00 5.28 392 ALA B O 1
ATOM 6161 N N . LYS B 1 393 ? -12.189 46.978 -0.165 1.00 4.04 393 LYS B N 1
ATOM 6162 C CA . LYS B 1 393 ? -13.468 47.531 0.158 1.00 2.85 393 LYS B CA 1
ATOM 6163 C C . LYS B 1 393 ? -13.635 48.848 -0.572 1.00 2.53 393 LYS B C 1
ATOM 6164 O O . LYS B 1 393 ? -14.691 49.100 -1.152 1.00 3.15 393 LYS B O 1
ATOM 6170 N N . MET B 1 394 ? -12.613 49.694 -0.577 1.00 2.14 394 MET B N 1
ATOM 6171 C CA . MET B 1 394 ? -12.810 50.969 -1.268 1.00 2.81 394 MET B CA 1
ATOM 6172 C C . MET B 1 394 ? -12.952 50.774 -2.787 1.00 2.91 394 MET B C 1
ATOM 6173 O O . MET B 1 394 ? -13.549 51.584 -3.453 1.00 1.54 394 MET B O 1
ATOM 6178 N N . SER B 1 395 ? -12.421 49.683 -3.322 1.00 5.42 395 SER B N 1
ATOM 6179 C CA . SER B 1 395 ? -12.523 49.406 -4.757 1.00 8.31 395 SER B CA 1
ATOM 6180 C C . SER B 1 395 ? -13.690 48.427 -5.051 1.00 10.36 395 SER B C 1
ATOM 6181 O O . SER B 1 395 ? -13.793 47.849 -6.148 1.00 10.57 395 SER B O 1
ATOM 6184 N N . GLU B 1 396 ? -14.578 48.271 -4.068 1.00 11.56 396 GLU B N 1
ATOM 6185 C CA . GLU B 1 396 ? -15.717 47.381 -4.171 1.00 12.18 396 GLU B CA 1
ATOM 6186 C C . GLU B 1 396 ? -15.407 46.057 -4.874 1.00 13.03 396 GLU B C 1
ATOM 6187 O O . GLU B 1 396 ? -16.093 45.674 -5.819 1.00 11.28 396 GLU B O 1
ATOM 6193 N N . MET B 1 397 ? -14.361 45.375 -4.391 1.00 14.66 397 MET B N 1
ATOM 6194 C CA . MET B 1 397 ? -13.941 44.076 -4.872 1.00 14.63 397 MET B CA 1
ATOM 6195 C C . MET B 1 397 ? -14.671 43.076 -4.017 1.00 16.61 397 MET B C 1
ATOM 6196 O O . MET B 1 397 ? -14.700 43.193 -2.779 1.00 15.43 397 MET B O 1
ATOM 6201 N N . ARG B 1 398 ? -15.252 42.077 -4.669 1.00 19.48 398 ARG B N 1
ATOM 6202 C CA . ARG B 1 398 ? -16.016 41.110 -3.921 1.00 23.91 398 ARG B CA 1
ATOM 6203 C C . ARG B 1 398 ? -15.528 39.622 -3.836 1.00 22.83 398 ARG B C 1
ATOM 6204 O O . ARG B 1 398 ? -15.744 38.939 -2.798 1.00 21.35 398 ARG B O 1
ATOM 6212 N N . HIS B 1 399 ? -14.876 39.128 -4.889 1.00 20.17 399 HIS B N 1
ATOM 6213 C CA . HIS B 1 399 ? -14.420 37.753 -4.847 1.00 18.67 399 HIS B CA 1
ATOM 6214 C C . HIS B 1 399 ? -12.909 37.504 -5.083 1.00 16.55 399 HIS B C 1
ATOM 6215 O O . HIS B 1 399 ? -12.490 36.355 -5.350 1.00 12.63 399 HIS B O 1
ATOM 6222 N N . GLY B 1 400 ? -12.121 38.585 -4.962 1.00 14.95 400 GLY B N 1
ATOM 6223 C CA . GLY B 1 400 ? -10.677 38.542 -5.141 1.00 13.66 400 GLY B CA 1
ATOM 6224 C C . GLY B 1 400 ? -9.967 37.983 -3.925 1.00 13.12 400 GLY B C 1
ATOM 6225 O O . GLY B 1 400 ? -10.414 38.109 -2.798 1.00 14.01 400 GLY B O 1
ATOM 6226 N N . PHE B 1 401 ? -8.830 37.363 -4.138 1.00 13.19 401 PHE B N 1
ATOM 6227 C CA . PHE B 1 401 ? -8.118 36.745 -3.020 1.00 11.96 401 PHE B CA 1
ATOM 6228 C C . PHE B 1 401 ? -6.636 36.732 -3.348 1.00 9.63 401 PHE B C 1
ATOM 6229 O O . PHE B 1 401 ? -6.260 37.015 -4.486 1.00 9.23 401 PHE B O 1
ATOM 6237 N N . VAL B 1 402 ? -5.793 36.439 -2.362 1.00 7.52 402 VAL B N 1
ATOM 6238 C CA . VAL B 1 402 ? -4.345 36.307 -2.635 1.00 5.87 402 VAL B CA 1
ATOM 6239 C C . VAL B 1 402 ? -3.980 34.917 -2.161 1.00 5.19 402 VAL B C 1
ATOM 6240 O O . VAL B 1 402 ? -4.334 34.546 -1.036 1.00 4.50 402 VAL B O 1
ATOM 6244 N N . LYS B 1 403 ? -3.325 34.139 -3.011 1.00 4.41 403 LYS B N 1
ATOM 6245 C CA . LYS B 1 403 ? -2.832 32.819 -2.606 1.00 5.34 403 LYS B CA 1
ATOM 6246 C C . LYS B 1 403 ? -1.294 32.812 -2.577 1.00 4.53 403 LYS B C 1
ATOM 6247 O O . LYS B 1 403 ? -0.642 33.407 -3.424 1.00 4.37 403 LYS B O 1
ATOM 6253 N N . ILE B 1 404 ? -0.698 32.149 -1.604 1.00 5.50 404 ILE B N 1
ATOM 6254 C CA . ILE B 1 404 ? 0.764 32.061 -1.567 1.00 6.39 404 ILE B CA 1
ATOM 6255 C C . ILE B 1 404 ? 1.177 30.648 -1.200 1.00 6.68 404 ILE B C 1
ATOM 6256 O O . ILE B 1 404 ? 0.554 30.058 -0.325 1.00 6.54 404 ILE B O 1
ATOM 6261 N N . PHE B 1 405 ? 2.213 30.118 -1.875 1.00 7.77 405 PHE B N 1
ATOM 6262 C CA . PHE B 1 405 ? 2.707 28.728 -1.673 1.00 9.01 405 PHE B CA 1
ATOM 6263 C C . PHE B 1 405 ? 4.173 28.664 -1.285 1.00 9.77 405 PHE B C 1
ATOM 6264 O O . PHE B 1 405 ? 5.016 28.985 -2.094 1.00 11.70 405 PHE B O 1
ATOM 6272 N N . CYS B 1 406 ? 4.508 28.236 -0.082 1.00 10.30 406 CYS B N 1
ATOM 6273 C CA . CYS B 1 406 ? 5.922 28.202 0.259 1.00 10.87 406 CYS B CA 1
ATOM 6274 C C . CYS B 1 406 ? 6.426 26.802 0.561 1.00 11.82 406 CYS B C 1
ATOM 6275 O O . CYS B 1 406 ? 5.630 25.938 0.900 1.00 9.94 406 CYS B O 1
ATOM 6278 N N . ARG B 1 407 ? 7.737 26.562 0.422 1.00 14.14 407 ARG B N 1
ATOM 6279 C CA . ARG B 1 407 ? 8.291 25.229 0.697 1.00 17.17 407 ARG B CA 1
ATOM 6280 C C . ARG B 1 407 ? 7.969 24.881 2.167 1.00 20.31 407 ARG B C 1
ATOM 6281 O O . ARG B 1 407 ? 7.804 25.780 3.000 1.00 21.62 407 ARG B O 1
ATOM 6289 N N . ARG B 1 408 ? 7.865 23.604 2.521 1.00 22.76 408 ARG B N 1
ATOM 6290 C CA . ARG B 1 408 ? 7.477 23.255 3.917 1.00 23.91 408 ARG B CA 1
ATOM 6291 C C . ARG B 1 408 ? 8.471 23.512 5.006 1.00 21.74 408 ARG B C 1
ATOM 6292 O O . ARG B 1 408 ? 8.114 23.847 6.123 1.00 22.24 408 ARG B O 1
ATOM 6300 N N . SER B 1 409 ? 9.713 23.261 4.667 1.00 19.28 409 SER B N 1
ATOM 6301 C CA . SER B 1 409 ? 10.792 23.350 5.570 1.00 19.45 409 SER B CA 1
ATOM 6302 C C . SER B 1 409 ? 11.414 24.704 5.669 1.00 20.99 409 SER B C 1
ATOM 6303 O O . SER B 1 409 ? 11.722 25.161 6.780 1.00 23.15 409 SER B O 1
ATOM 6306 N N . THR B 1 410 ? 11.605 25.370 4.530 1.00 20.05 410 THR B N 1
ATOM 6307 C CA . THR B 1 410 ? 12.265 26.674 4.573 1.00 18.82 410 THR B CA 1
ATOM 6308 C C . THR B 1 410 ? 11.421 27.971 4.563 1.00 17.60 410 THR B C 1
ATOM 6309 O O . THR B 1 410 ? 11.905 29.031 4.957 1.00 18.56 410 THR B O 1
ATOM 6313 N N . GLY B 1 411 ? 10.172 27.898 4.138 1.00 15.93 411 GLY B N 1
ATOM 6314 C CA . GLY B 1 411 ? 9.354 29.095 4.085 1.00 14.07 411 GLY B CA 1
ATOM 6315 C C . GLY B 1 411 ? 9.605 29.867 2.796 1.00 12.77 411 GLY B C 1
ATOM 6316 O O . GLY B 1 411 ? 9.067 30.958 2.607 1.00 12.61 411 GLY B O 1
ATOM 6317 N N . VAL B 1 412 ? 10.425 29.300 1.908 1.00 10.65 412 VAL B N 1
ATOM 6318 C CA . VAL B 1 412 ? 10.749 29.926 0.626 1.00 8.96 412 VAL B CA 1
ATOM 6319 C C . VAL B 1 412 ? 9.518 29.988 -0.251 1.00 7.76 412 VAL B C 1
ATOM 6320 O O . VAL B 1 412 ? 8.918 28.962 -0.574 1.00 8.52 412 VAL B O 1
ATOM 6324 N N . VAL B 1 413 ? 9.157 31.190 -0.635 1.00 5.03 413 VAL B N 1
ATOM 6325 C CA . VAL B 1 413 ? 8.013 31.409 -1.462 1.00 4.97 413 VAL B CA 1
ATOM 6326 C C . VAL B 1 413 ? 8.186 30.701 -2.815 1.00 5.34 413 VAL B C 1
ATOM 6327 O O . VAL B 1 413 ? 9.208 30.892 -3.456 1.00 5.92 413 VAL B O 1
ATOM 6331 N N . ILE B 1 414 ? 7.210 29.881 -3.249 1.00 5.11 414 ILE B N 1
ATOM 6332 C CA . ILE B 1 414 ? 7.313 29.169 -4.533 1.00 4.68 414 ILE B CA 1
ATOM 6333 C C . ILE B 1 414 ? 6.161 29.399 -5.572 1.00 4.60 414 ILE B C 1
ATOM 6334 O O . ILE B 1 414 ? 6.160 28.852 -6.680 1.00 6.57 414 ILE B O 1
ATOM 6339 N N . GLY B 1 415 ? 5.192 30.237 -5.244 1.00 2.92 415 GLY B N 1
ATOM 6340 C CA . GLY B 1 415 ? 4.134 30.543 -6.196 1.00 1.00 415 GLY B CA 1
ATOM 6341 C C . GLY B 1 415 ? 3.110 31.423 -5.516 1.00 1.84 415 GLY B C 1
ATOM 6342 O O . GLY B 1 415 ? 3.202 31.676 -4.317 1.00 4.15 415 GLY B O 1
ATOM 6343 N N . GLY B 1 416 ? 2.124 31.890 -6.254 1.00 1.45 416 GLY B N 1
ATOM 6344 C CA . GLY B 1 416 ? 1.076 32.693 -5.683 1.00 1.00 416 GLY B CA 1
ATOM 6345 C C . GLY B 1 416 ? 0.085 32.956 -6.790 1.00 2.42 416 GLY B C 1
ATOM 6346 O O . GLY B 1 416 ? 0.386 32.805 -7.996 1.00 2.80 416 GLY B O 1
ATOM 6347 N N . VAL B 1 417 ? -1.122 33.321 -6.412 1.00 2.88 417 VAL B N 1
ATOM 6348 C CA . VAL B 1 417 ? -2.120 33.611 -7.423 1.00 4.56 417 VAL B CA 1
ATOM 6349 C C . VAL B 1 417 ? -2.781 34.839 -6.854 1.00 6.09 417 VAL B C 1
ATOM 6350 O O . VAL B 1 417 ? -2.898 34.960 -5.632 1.00 9.33 417 VAL B O 1
ATOM 6354 N N . VAL B 1 418 ? -3.195 35.757 -7.718 1.00 4.86 418 VAL B N 1
ATOM 6355 C CA . VAL B 1 418 ? -3.860 36.954 -7.277 1.00 1.91 418 VAL B CA 1
ATOM 6356 C C . VAL B 1 418 ? -4.969 37.174 -8.277 1.00 1.83 418 VAL B C 1
ATOM 6357 O O . VAL B 1 418 ? -4.826 37.043 -9.501 1.00 1.00 418 VAL B O 1
ATOM 6361 N N . VAL B 1 419 ? -6.094 37.522 -7.707 1.00 2.07 419 VAL B N 1
ATOM 6362 C CA . VAL B 1 419 ? -7.288 37.791 -8.439 1.00 1.79 419 VAL B CA 1
ATOM 6363 C C . VAL B 1 419 ? -7.743 39.078 -7.862 1.00 1.00 419 VAL B C 1
ATOM 6364 O O . VAL B 1 419 ? -8.320 39.101 -6.792 1.00 2.13 419 VAL B O 1
ATOM 6368 N N . ALA B 1 420 ? -7.417 40.156 -8.526 1.00 2.10 420 ALA B N 1
ATOM 6369 C CA . ALA B 1 420 ? -7.880 41.446 -8.097 1.00 2.43 420 ALA B CA 1
ATOM 6370 C C . ALA B 1 420 ? -7.888 42.359 -9.348 1.00 3.75 420 ALA B C 1
ATOM 6371 O O . ALA B 1 420 ? -7.563 41.904 -10.464 1.00 2.36 420 ALA B O 1
ATOM 6373 N N . PRO B 1 421 ? -8.318 43.626 -9.207 1.00 5.30 421 PRO B N 1
ATOM 6374 C CA . PRO B 1 421 ? -8.359 44.544 -10.347 1.00 6.93 421 PRO B CA 1
ATOM 6375 C C . PRO B 1 421 ? -6.990 44.878 -10.955 1.00 9.62 421 PRO B C 1
ATOM 6376 O O . PRO B 1 421 ? -6.887 45.217 -12.176 1.00 10.79 421 PRO B O 1
ATOM 6380 N N . ILE B 1 422 ? -5.938 44.795 -10.143 1.00 9.35 422 ILE B N 1
ATOM 6381 C CA . ILE B 1 422 ? -4.617 45.069 -10.694 1.00 9.09 422 ILE B CA 1
ATOM 6382 C C . ILE B 1 422 ? -3.712 43.885 -10.409 1.00 9.89 422 ILE B C 1
ATOM 6383 O O . ILE B 1 422 ? -2.537 44.066 -10.083 1.00 11.82 422 ILE B O 1
ATOM 6388 N N . ALA B 1 423 ? -4.248 42.669 -10.500 1.00 9.07 423 ALA B N 1
ATOM 6389 C CA . ALA B 1 423 ? -3.417 41.500 -10.236 1.00 6.76 423 ALA B CA 1
ATOM 6390 C C . ALA B 1 423 ? -2.153 41.614 -11.086 1.00 5.99 423 ALA B C 1
ATOM 6391 O O . ALA B 1 423 ? -1.099 41.244 -10.645 1.00 3.22 423 ALA B O 1
ATOM 6393 N N . SER B 1 424 ? -2.234 42.191 -12.286 1.00 7.90 424 SER B N 1
ATOM 6394 C CA . SER B 1 424 ? -1.022 42.287 -13.135 1.00 8.19 424 SER B CA 1
ATOM 6395 C C . SER B 1 424 ? 0.157 42.989 -12.457 1.00 7.32 424 SER B C 1
ATOM 6396 O O . SER B 1 424 ? 1.287 42.676 -12.767 1.00 6.57 424 SER B O 1
ATOM 6399 N N . GLU B 1 425 ? -0.113 43.919 -11.535 1.00 8.51 425 GLU B N 1
ATOM 6400 C CA . GLU B 1 425 ? 0.935 44.650 -10.767 1.00 8.38 425 GLU B CA 1
ATOM 6401 C C . GLU B 1 425 ? 1.187 43.928 -9.410 1.00 8.08 425 GLU B C 1
ATOM 6402 O O . GLU B 1 425 ? 2.341 43.678 -9.050 1.00 9.22 425 GLU B O 1
ATOM 6408 N N . LEU B 1 426 ? 0.139 43.573 -8.657 1.00 6.14 426 LEU B N 1
ATOM 6409 C CA . LEU B 1 426 ? 0.354 42.874 -7.388 1.00 5.02 426 LEU B CA 1
ATOM 6410 C C . LEU B 1 426 ? 1.194 41.609 -7.489 1.00 4.45 426 LEU B C 1
ATOM 6411 O O . LEU B 1 426 ? 1.781 41.175 -6.506 1.00 5.16 426 LEU B O 1
ATOM 6416 N N . ILE B 1 427 ? 1.278 41.003 -8.658 1.00 4.62 427 ILE B N 1
ATOM 6417 C CA . ILE B 1 427 ? 2.043 39.764 -8.800 1.00 3.04 427 ILE B CA 1
ATOM 6418 C C . ILE B 1 427 ? 3.555 39.953 -8.749 1.00 3.88 427 ILE B C 1
ATOM 6419 O O . ILE B 1 427 ? 4.254 39.035 -8.228 1.00 3.66 427 ILE B O 1
ATOM 6424 N N . LEU B 1 428 ? 4.054 41.134 -9.184 1.00 1.84 428 LEU B N 1
ATOM 6425 C CA . LEU B 1 428 ? 5.500 41.364 -9.224 1.00 1.77 428 LEU B CA 1
ATOM 6426 C C . LEU B 1 428 ? 6.233 40.925 -7.984 1.00 3.34 428 LEU B C 1
ATOM 6427 O O . LEU B 1 428 ? 7.166 40.120 -8.079 1.00 3.52 428 LEU B O 1
ATOM 6432 N N . PRO B 1 429 ? 5.814 41.425 -6.802 1.00 3.33 429 PRO B N 1
ATOM 6433 C CA . PRO B 1 429 ? 6.368 41.137 -5.488 1.00 2.81 429 PRO B CA 1
ATOM 6434 C C . PRO B 1 429 ? 6.483 39.649 -5.251 1.00 3.59 429 PRO B C 1
ATOM 6435 O O . PRO B 1 429 ? 7.491 39.220 -4.731 1.00 5.40 429 PRO B O 1
ATOM 6439 N N . ILE B 1 430 ? 5.453 38.863 -5.592 1.00 3.31 430 ILE B N 1
ATOM 6440 C CA . ILE B 1 430 ? 5.517 37.409 -5.412 1.00 2.33 430 ILE B CA 1
ATOM 6441 C C . ILE B 1 430 ? 6.512 36.844 -6.459 1.00 1.88 430 ILE B C 1
ATOM 6442 O O . ILE B 1 430 ? 7.280 35.969 -6.145 1.00 1.00 430 ILE B O 1
ATOM 6447 N N . ALA B 1 431 ? 6.537 37.389 -7.670 1.00 1.47 431 ALA B N 1
ATOM 6448 C CA . ALA B 1 431 ? 7.476 36.888 -8.661 1.00 2.18 431 ALA B CA 1
ATOM 6449 C C . ALA B 1 431 ? 8.937 36.994 -8.179 1.00 3.52 431 ALA B C 1
ATOM 6450 O O . ALA B 1 431 ? 9.659 36.023 -8.264 1.00 5.33 431 ALA B O 1
ATOM 6452 N N . VAL B 1 432 ? 9.369 38.141 -7.655 1.00 3.62 432 VAL B N 1
ATOM 6453 C CA . VAL B 1 432 ? 10.740 38.301 -7.214 1.00 3.16 432 VAL B CA 1
ATOM 6454 C C . VAL B 1 432 ? 11.038 37.362 -6.083 1.00 4.27 432 VAL B C 1
ATOM 6455 O O . VAL B 1 432 ? 12.166 36.850 -5.982 1.00 4.47 432 VAL B O 1
ATOM 6459 N N . ALA B 1 433 ? 10.035 37.108 -5.240 1.00 5.73 433 ALA B N 1
ATOM 6460 C CA . ALA B 1 433 ? 10.188 36.154 -4.117 1.00 7.80 433 ALA B CA 1
ATOM 6461 C C . ALA B 1 433 ? 10.463 34.725 -4.681 1.00 8.55 433 ALA B C 1
ATOM 6462 O O . ALA B 1 433 ? 11.396 34.038 -4.253 1.00 10.24 433 ALA B O 1
ATOM 6464 N N . VAL B 1 434 ? 9.666 34.294 -5.653 1.00 7.24 434 VAL B N 1
ATOM 6465 C CA . VAL B 1 434 ? 9.863 33.002 -6.257 1.00 8.14 434 VAL B CA 1
ATOM 6466 C C . VAL B 1 434 ? 11.215 32.942 -6.968 1.00 10.75 434 VAL B C 1
ATOM 6467 O O . VAL B 1 434 ? 11.975 31.976 -6.791 1.00 11.78 434 VAL B O 1
ATOM 6471 N N . GLN B 1 435 ? 11.515 33.994 -7.738 1.00 12.07 435 GLN B N 1
ATOM 6472 C CA . GLN B 1 435 ? 12.740 34.148 -8.533 1.00 12.09 435 GLN B CA 1
ATOM 6473 C C . GLN B 1 435 ? 14.035 34.312 -7.754 1.00 12.47 435 GLN B C 1
ATOM 6474 O O . GLN B 1 435 ? 15.082 34.020 -8.305 1.00 13.72 435 GLN B O 1
ATOM 6480 N N . ASN B 1 436 ? 13.973 34.778 -6.506 1.00 11.32 436 ASN B N 1
ATOM 6481 C CA . ASN B 1 436 ? 15.159 34.981 -5.676 1.00 10.67 436 ASN B CA 1
ATOM 6482 C C . ASN B 1 436 ? 15.082 34.232 -4.306 1.00 12.16 436 ASN B C 1
ATOM 6483 O O . ASN B 1 436 ? 15.687 34.663 -3.320 1.00 10.20 436 ASN B O 1
ATOM 6488 N N . ARG B 1 437 ? 14.355 33.112 -4.243 1.00 13.94 437 ARG B N 1
ATOM 6489 C CA . ARG B 1 437 ? 14.210 32.320 -3.013 1.00 15.57 437 ARG B CA 1
ATOM 6490 C C . ARG B 1 437 ? 14.037 33.116 -1.704 1.00 15.52 437 ARG B C 1
ATOM 6491 O O . ARG B 1 437 ? 14.689 32.827 -0.685 1.00 15.72 437 ARG B O 1
ATOM 6499 N N . ILE B 1 438 ? 13.130 34.086 -1.744 1.00 14.42 438 ILE B N 1
ATOM 6500 C CA . ILE B 1 438 ? 12.801 34.895 -0.600 1.00 14.69 438 ILE B CA 1
ATOM 6501 C C . ILE B 1 438 ? 11.853 34.126 0.312 1.00 15.24 438 ILE B C 1
ATOM 6502 O O . ILE B 1 438 ? 10.919 33.474 -0.134 1.00 17.01 438 ILE B O 1
ATOM 6507 N N . THR B 1 439 ? 12.063 34.230 1.608 1.00 14.75 439 THR B N 1
ATOM 6508 C CA . THR B 1 439 ? 11.255 33.482 2.553 1.00 14.50 439 THR B CA 1
ATOM 6509 C C . THR B 1 439 ? 9.933 34.208 2.973 1.00 13.62 439 THR B C 1
ATOM 6510 O O . THR B 1 439 ? 9.835 35.428 2.910 1.00 14.35 439 THR B O 1
ATOM 6514 N N . VAL B 1 440 ? 8.895 33.489 3.376 1.00 12.75 440 VAL B N 1
ATOM 6515 C CA . VAL B 1 440 ? 7.696 34.217 3.718 1.00 11.42 440 VAL B CA 1
ATOM 6516 C C . VAL B 1 440 ? 8.007 35.056 4.947 1.00 13.79 440 VAL B C 1
ATOM 6517 O O . VAL B 1 440 ? 7.399 36.137 5.159 1.00 12.70 440 VAL B O 1
ATOM 6521 N N . ASN B 1 441 ? 8.983 34.587 5.739 1.00 15.23 441 ASN B N 1
ATOM 6522 C CA . ASN B 1 441 ? 9.439 35.364 6.912 1.00 16.02 441 ASN B CA 1
ATOM 6523 C C . ASN B 1 441 ? 9.942 36.765 6.441 1.00 15.12 441 ASN B C 1
ATOM 6524 O O . ASN B 1 441 ? 9.530 37.788 6.972 1.00 16.25 441 ASN B O 1
ATOM 6529 N N . GLU B 1 442 ? 10.808 36.792 5.431 1.00 14.59 442 GLU B N 1
ATOM 6530 C CA . GLU B 1 442 ? 11.361 38.024 4.860 1.00 15.14 442 GLU B CA 1
ATOM 6531 C C . GLU B 1 442 ? 10.261 38.899 4.278 1.00 15.56 442 GLU B C 1
ATOM 6532 O O . GLU B 1 442 ? 10.248 40.141 4.399 1.00 16.15 442 GLU B O 1
ATOM 6538 N N . LEU B 1 443 ? 9.333 38.240 3.613 1.00 14.85 443 LEU B N 1
ATOM 6539 C CA . LEU B 1 443 ? 8.246 38.954 3.018 1.00 12.55 443 LEU B CA 1
ATOM 6540 C C . LEU B 1 443 ? 7.387 39.563 4.142 1.00 12.19 443 LEU B C 1
ATOM 6541 O O . LEU B 1 443 ? 7.024 40.731 4.083 1.00 10.35 443 LEU B O 1
ATOM 6546 N N . ALA B 1 444 ? 7.116 38.788 5.200 1.00 12.13 444 ALA B N 1
ATOM 6547 C CA . ALA B 1 444 ? 6.240 39.279 6.265 1.00 11.84 444 ALA B CA 1
ATOM 6548 C C . ALA B 1 444 ? 6.840 40.432 6.992 1.00 12.16 444 ALA B C 1
ATOM 6549 O O . ALA B 1 444 ? 6.173 41.060 7.810 1.00 11.91 444 ALA B O 1
ATOM 6551 N N . GLN B 1 445 ? 8.108 40.685 6.689 1.00 12.13 445 GLN B N 1
ATOM 6552 C CA . GLN B 1 445 ? 8.876 41.738 7.312 1.00 12.22 445 GLN B CA 1
ATOM 6553 C C . GLN B 1 445 ? 8.845 43.057 6.623 1.00 10.65 445 GLN B C 1
ATOM 6554 O O . GLN B 1 445 ? 9.167 44.062 7.233 1.00 9.30 445 GLN B O 1
ATOM 6560 N N . THR B 1 446 ? 8.520 43.038 5.335 1.00 9.55 446 THR B N 1
ATOM 6561 C CA . THR B 1 446 ? 8.440 44.244 4.537 1.00 8.51 446 THR B CA 1
ATOM 6562 C C . THR B 1 446 ? 7.254 45.081 4.978 1.00 8.20 446 THR B C 1
ATOM 6563 O O . THR B 1 446 ? 6.123 44.588 5.062 1.00 7.59 446 THR B O 1
ATOM 6567 N N . LEU B 1 447 ? 7.544 46.336 5.304 1.00 7.45 447 LEU B N 1
ATOM 6568 C CA . LEU B 1 447 ? 6.540 47.238 5.779 1.00 8.11 447 LEU B CA 1
ATOM 6569 C C . LEU B 1 447 ? 5.761 47.760 4.628 1.00 7.05 447 LEU B C 1
ATOM 6570 O O . LEU B 1 447 ? 6.059 48.831 4.137 1.00 8.83 447 LEU B O 1
ATOM 6575 N N . ALA B 1 448 ? 4.751 47.024 4.192 1.00 5.62 448 ALA B N 1
ATOM 6576 C CA . ALA B 1 448 ? 3.944 47.481 3.106 1.00 3.47 448 ALA B CA 1
ATOM 6577 C C . ALA B 1 448 ? 3.037 48.622 3.555 1.00 4.04 448 ALA B C 1
ATOM 6578 O O . ALA B 1 448 ? 2.700 48.726 4.748 1.00 6.31 448 ALA B O 1
ATOM 6580 N N . VAL B 1 449 ? 2.652 49.458 2.589 1.00 2.07 449 VAL B N 1
ATOM 6581 C CA . VAL B 1 449 ? 1.733 50.589 2.742 1.00 1.59 449 VAL B CA 1
ATOM 6582 C C . VAL B 1 449 ? 0.311 50.164 3.189 1.00 1.14 449 VAL B C 1
ATOM 6583 O O . VAL B 1 449 ? -0.258 49.251 2.617 1.00 1.00 449 VAL B O 1
ATOM 6587 N N . TYR B 1 450 ? -0.251 50.865 4.166 1.00 1.03 450 TYR B N 1
ATOM 6588 C CA . TYR B 1 450 ? -1.619 50.669 4.635 1.00 1.71 450 TYR B CA 1
ATOM 6589 C C . TYR B 1 450 ? -2.419 51.950 4.310 1.00 4.05 450 TYR B C 1
ATOM 6590 O O . TYR B 1 450 ? -1.920 53.068 4.484 1.00 5.43 450 TYR B O 1
ATOM 6599 N N . PRO B 1 451 ? -3.632 51.833 3.758 1.00 4.16 451 PRO B N 1
ATOM 6600 C CA . PRO B 1 451 ? -4.471 50.724 3.324 1.00 4.62 451 PRO B CA 1
ATOM 6601 C C . PRO B 1 451 ? -4.076 50.398 1.869 1.00 5.57 451 PRO B C 1
ATOM 6602 O O . PRO B 1 451 ? -4.177 51.258 1.009 1.00 7.74 451 PRO B O 1
ATOM 6606 N N . SER B 1 452 ? -3.639 49.165 1.588 1.00 5.77 452 SER B N 1
ATOM 6607 C CA . SER B 1 452 ? -3.247 48.769 0.236 1.00 2.97 452 SER B CA 1
ATOM 6608 C C . SER B 1 452 ? -3.609 47.321 0.041 1.00 3.13 452 SER B C 1
ATOM 6609 O O . SER B 1 452 ? -3.795 46.570 1.007 1.00 1.00 452 SER B O 1
ATOM 6612 N N . LEU B 1 453 ? -3.716 46.933 -1.219 1.00 2.82 453 LEU B N 1
ATOM 6613 C CA . LEU B 1 453 ? -4.068 45.579 -1.521 1.00 3.24 453 LEU B CA 1
ATOM 6614 C C . LEU B 1 453 ? -2.897 44.704 -1.225 1.00 4.56 453 LEU B C 1
ATOM 6615 O O . LEU B 1 453 ? -3.053 43.550 -0.797 1.00 7.64 453 LEU B O 1
ATOM 6620 N N . SER B 1 454 ? -1.710 45.261 -1.426 1.00 5.14 454 SER B N 1
ATOM 6621 C CA . SER B 1 454 ? -0.458 44.543 -1.230 1.00 4.08 454 SER B CA 1
ATOM 6622 C C . SER B 1 454 ? -0.139 44.186 0.209 1.00 4.21 454 SER B C 1
ATOM 6623 O O . SER B 1 454 ? 0.729 43.348 0.440 1.00 5.26 454 SER B O 1
ATOM 6626 N N . GLY B 1 455 ? -0.824 44.810 1.166 1.00 3.38 455 GLY B N 1
ATOM 6627 C CA . GLY B 1 455 ? -0.599 44.503 2.575 1.00 2.49 455 GLY B CA 1
ATOM 6628 C C . GLY B 1 455 ? -1.241 43.152 2.883 1.00 3.71 455 GLY B C 1
ATOM 6629 O O . GLY B 1 455 ? -1.042 42.505 3.957 1.00 1.27 455 GLY B O 1
ATOM 6630 N N . SER B 1 456 ? -2.038 42.712 1.917 1.00 4.96 456 SER B N 1
ATOM 6631 C CA . SER B 1 456 ? -2.700 41.415 2.042 1.00 7.25 456 SER B CA 1
ATOM 6632 C C . SER B 1 456 ? -1.712 40.315 1.559 1.00 7.37 456 SER B C 1
ATOM 6633 O O . SER B 1 456 ? -1.829 39.152 1.938 1.00 7.10 456 SER B O 1
ATOM 6636 N N . ILE B 1 457 ? -0.724 40.726 0.757 1.00 6.22 457 ILE B N 1
ATOM 6637 C CA . ILE B 1 457 ? 0.304 39.827 0.272 1.00 6.46 457 ILE B CA 1
ATOM 6638 C C . ILE B 1 457 ? 1.193 39.573 1.499 1.00 7.58 457 ILE B C 1
ATOM 6639 O O . ILE B 1 457 ? 1.520 38.436 1.835 1.00 7.26 457 ILE B O 1
ATOM 6644 N N . THR B 1 458 ? 1.546 40.670 2.167 1.00 9.15 458 THR B N 1
ATOM 6645 C CA . THR B 1 458 ? 2.377 40.677 3.367 1.00 7.85 458 THR B CA 1
ATOM 6646 C C . THR B 1 458 ? 1.774 39.824 4.486 1.00 8.68 458 THR B C 1
ATOM 6647 O O . THR B 1 458 ? 2.492 39.046 5.104 1.00 8.15 458 THR B O 1
ATOM 6651 N N . GLU B 1 459 ? 0.463 39.909 4.731 1.00 9.31 459 GLU B N 1
ATOM 6652 C CA . GLU B 1 459 ? -0.138 39.043 5.755 1.00 8.98 459 GLU B CA 1
ATOM 6653 C C . GLU B 1 459 ? -0.268 37.577 5.258 1.00 9.13 459 GLU B C 1
ATOM 6654 O O . GLU B 1 459 ? -0.157 36.641 6.072 1.00 9.07 459 GLU B O 1
ATOM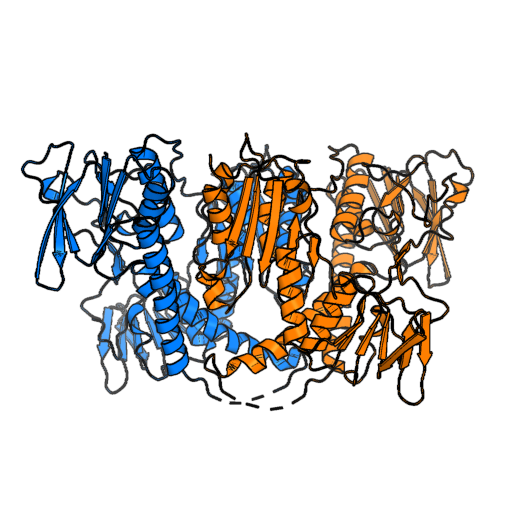 6660 N N . ALA B 1 460 ? -0.507 37.360 3.953 1.00 7.70 460 ALA B N 1
ATOM 6661 C CA . ALA B 1 460 ? -0.671 35.976 3.472 1.00 6.58 460 ALA B CA 1
ATOM 6662 C C . ALA B 1 460 ? 0.578 35.227 3.907 1.00 6.81 460 ALA B C 1
ATOM 6663 O O . ALA B 1 460 ? 0.515 34.127 4.503 1.00 7.07 460 ALA B O 1
ATOM 6665 N N . ALA B 1 461 ? 1.717 35.869 3.657 1.00 5.89 461 ALA B N 1
ATOM 6666 C CA . ALA B 1 461 ? 3.009 35.326 4.008 1.00 4.68 461 ALA B CA 1
ATOM 6667 C C . ALA B 1 461 ? 3.217 35.313 5.519 1.00 4.68 461 ALA B C 1
ATOM 6668 O O . ALA B 1 461 ? 3.716 34.354 6.065 1.00 1.75 461 ALA B O 1
ATOM 6670 N N . ARG B 1 462 ? 2.841 36.388 6.206 1.00 5.59 462 ARG B N 1
ATOM 6671 C CA . ARG B 1 462 ? 3.015 36.409 7.654 1.00 5.26 462 ARG B CA 1
ATOM 6672 C C . ARG B 1 462 ? 2.368 35.138 8.223 1.00 6.76 462 ARG B C 1
ATOM 6673 O O . ARG B 1 462 ? 2.946 34.470 9.101 1.00 8.65 462 ARG B O 1
ATOM 6681 N N . ARG B 1 463 ? 1.193 34.773 7.698 1.00 6.91 463 ARG B N 1
ATOM 6682 C CA . ARG B 1 463 ? 0.479 33.582 8.162 1.00 7.30 463 ARG B CA 1
ATOM 6683 C C . ARG B 1 463 ? 1.072 32.234 7.902 1.00 9.11 463 ARG B C 1
ATOM 6684 O O . ARG B 1 463 ? 0.674 31.300 8.563 1.00 8.14 463 ARG B O 1
ATOM 6692 N N . LEU B 1 464 ? 1.986 32.132 6.922 1.00 11.37 464 LEU B N 1
ATOM 6693 C CA . LEU B 1 464 ? 2.700 30.888 6.572 1.00 11.16 464 LEU B CA 1
ATOM 6694 C C . LEU B 1 464 ? 3.986 30.749 7.384 1.00 11.39 464 LEU B C 1
ATOM 6695 O O . LEU B 1 464 ? 4.692 29.785 7.241 1.00 11.03 464 LEU B O 1
ATOM 6700 N N . MET B 1 465 ? 4.310 31.697 8.238 1.00 13.60 465 MET B N 1
ATOM 6701 C CA . MET B 1 465 ? 5.560 31.582 8.956 1.00 16.75 465 MET B CA 1
ATOM 6702 C C . MET B 1 465 ? 5.571 30.390 9.870 1.00 19.17 465 MET B C 1
ATOM 6703 O O . MET B 1 465 ? 4.566 30.113 10.507 1.00 19.44 465 MET B O 1
ATOM 6708 N N . ALA B 1 466 ? 6.715 29.704 9.956 1.00 22.69 466 ALA B N 1
ATOM 6709 C CA . ALA B 1 466 ? 6.859 28.504 10.801 1.00 25.73 466 ALA B CA 1
ATOM 6710 C C . ALA B 1 466 ? 8.317 27.976 10.910 1.00 28.57 466 ALA B C 1
ATOM 6711 O O . ALA B 1 466 ? 8.588 27.056 11.755 1.00 29.71 466 ALA B O 1
#

Secondary structure (DSSP, 8-state):
-EEEEEE--SHHHHHHHHHHHHH-TTTEEEEEEESS-TTHHHHHTSHHHHHHHHHHHHHHHHHTTTTTTTB--B-HHHHHHHHHHHHHHHHHHHHHHHHHTT-EEEESEEEE--SSS--SSEEEEEE-TTS-EEEEEESEEEE---EEE---GGG---SSSEEEGGGGGG-SS--SSEEEES-SHHHHHHHHHHHHTT--EEEE-SSSSSS--SSHHHHHHHHHHHHHTT-EEETT--EEEEEE-SSSEEEEETTS-EEEESEEEE---EEE--SSS-TTTTT---BTTTB----SSSB-SSTTEEE-SGGGTS-S-HHHHHHHHHHHHHHHTT-------GGG-EEEE-SSSEEEEEES-HHHHHHTSS-EEEEEEESTTSHHHHHTT-SS-EEEEEEETTT-BEEEEEEEETTHHHHHHHHHHHHHHT-BHHHHHTSB--SSSTHHHHHHHHHHH--/-EEEEEE--SHHHHHHHHHHHHH-TTTEEEEEEESS-TTHHHHHTSHHHHHHHHHHHHHHHHHHTTGGGTB--B-HHHHHHHHHHHHHHHHHHHHHHHHTTT-EEEESEEEE--SSTT-SSEEEEEE-TTS-EEEEEESEEEE---EEE---TTS---SSSEEETTTGGG-SSPPSSEEEE--HHHHHHHHHHHHHTT--EEEE-SSSSSS--SSHHHHHHHHHHHHTTT-EEESS--EEEEEE-SSSEEEEESSS-EEEESEEEE---EEE--SSS-GGGGT----GGG-----TTSB-SSTTEEE-GGGG-S-S-HHHHHHHHHHHHHHHTT-------GGGB-EEE-SSSEEEEEES-HHHHTTTSS--EEEEEEGGGSHHHHHTT--S-EEEEEE-TTT-BEEEEEEEETTHHHHHHHHHHHHHTT-BHHHHTTS---SS-TTHHHHHHHHTT--

CATH classification: 3.50.50.60 (+2 more: 3.50.50.60, 3.30.390.30)

Organism: Mycobacterium tuberculosis (strain ATCC 25618 / H37Rv) (NCBI:txid83332)

Sequence (918 aa):
VTRIVILGGGPAGYEAALVAATSHPETTQVTVIDCDGIGGAAVLDDCVPSKTFIASTGLRTELRRAPHLGFHKISLPQIHARVKTLAAAQSADITAQLLSMGVQVIAGRGELIDSTPGLARHRIKATAADGSTSEHEADVVLVATGASPRILPSAQPDGERILTWRQLYDLDALPDHLIVVGSGVTGAEFVDAYTELGVPVTVVASQDHVLPYEDADAALVLEESFAERGVRLFKNARAASVTRTGAGVLVTMTDGRTVEGSHALMTIGSVPNTSGLGLERVGIQLGRGNYLTVDRVSRTLATGIYAAGDCTGLLPLASVAAMQGRIAMYHALGEGVSPIRLRTVAATVFTRPEIAAVGVPQSVIDAGSVAARTIMLPLRTNARAKMSEMRHGFVKIFCRRSTGVVIGGVVVAPIASELILPIAVAVQNRITVNELAQTLAVYPSLSGSITEAARRLMAVTRIVILGGGPAGYEAALVAATSHPETTQVTVIDCDGIGGAAVLDDCVPSKTFIASTGLRTELRRAPHLGFHKISLPQIHARVKTLAAAQSADITAQLLSMGVQVIAGRGELIDSTPGLARHRIKATAADGSTSEHEADVVLVATGASPRILPSAQPDGERILTWRQLYDLDALPDHLIVVGSGVTGAEFVDAYTELGVPVTVVASQDHVLPYEDADAALVLEESFAERGVRLFKNARAASVTRTGAGVLVTMTDGRTVEGSHALMTIGSVPNTSGLGLERVGIQLGRGNYLTVDRVSRTLATGIYAAGDCTGLLPLASVAAMQGRIAMYHALGEGVSPIRLRTVAATVFTRPEIAAVGVPQSVIDAGSVAARTIMLPLRTNARAKMSEMRHGFVKIFCRRSTGVVIGGVVVAPIASELILPIAVAVQNRITVNELAQTLAVYPSLSGSITEAARRLMA

Radius of gyration: 29.92 Å; Cα contacts (8 Å, |Δi|>4): 2256; chains: 2; bounding box: 61×75×97 Å

GO terms:
  GO:0050660 flavin adenine dinucleotide binding (F, IDA)
  GO:0070401 NADP+ binding (F, IDA)
  GO:0003955 NAD(P)H dehydrogenase (quinone) activity (F, IDA)
  GO:0016655 oxidoreductase activity, acting on NAD(P)H, quinone or similar compound as acceptor (F, IDA)
  GO:1990748 cellular detoxification (P, IMP)

B-factor: mean 14.86, std 11.08, range [1.0, 66.47]

Solvent-accessible surface area: 35175 Å² total; per-residue (Å²): 127,45,90,0,2,0,3,11,1,12,11,6,0,18,20,0,0,11,15,0,8,71,61,41,92,163,71,18,68,6,4,0,2,12,78,106,25,6,0,8,33,17,0,55,42,40,24,0,4,7,18,0,0,14,35,1,1,12,16,49,49,77,44,174,83,1,65,122,17,5,7,178,205,54,21,5,59,66,3,6,55,33,2,106,93,11,5,57,40,8,15,57,46,8,36,56,61,0,95,88,91,45,2,95,42,46,77,6,117,6,24,0,39,5,111,66,85,75,73,86,101,4,96,0,61,3,31,24,114,126,52,57,86,48,98,39,47,0,45,14,0,0,0,7,32,21,20,41,26,104,89,59,108,51,2,104,32,56,24,108,51,6,0,14,24,69,48,0,11,86,16,114,64,47,6,120,36,1,0,0,11,12,21,20,64,61,0,0,8,4,0,0,0,0,17,26,4,47,9,59,4,2,0,1,0,46,96,73,46,8,4,48,50,104,6,75,51,0,10,91,24,1,69,93,22,7,65,135,73,49,15,127,66,74,110,105,10,183,13,45,27,9,72,100,36,70,89,10,0,52,0,34,2,94,91,52,173,69,20,107,8,22,28,0,0,9,6,59,29,42,61,10,47,3,98,52,12,2,10,112,95,8,56,4,141,58,18,229,48,93,65,0,57,40,52,154,18,0,111,12,119,13,109,27,0,14,0,0,3,50,0,10,40,55,58,105,57,18,11,0,6,7,12,1,0,18,2,0,0,28,65,30,27,74,64,70,53,51,45,9,113,78,125,4,11,1,34,14,4,12,3,51,37,22,0,0,24,5,6,22,19,41,65,48,14,105,80,61,89,30,66,8,48,51,38,89,15,62,1,100,63,21,4,32,0,36,7,55,53,20,136,120,8,9,0,4,0,1,0,101,148,94,85,4,22,2,8,0,0,5,0,0,0,58,39,0,2,10,5,0,1,2,0,0,0,1,12,25,36,170,8,15,0,59,67,1,3,51,2,6,10,7,58,2,4,4,1,22,10,0,5,26,0,0,20,83,8,63,109,135,47,64,0,3,0,4,11,0,12,12,8,0,17,23,0,0,13,12,0,9,67,47,35,93,167,78,18,75,5,4,0,3,15,78,125,20,13,0,9,36,16,0,50,53,36,28,0,3,7,15,0,0,14,32,1,0,8,21,77,29,54,50,142,65,4,66,108,8,0,8,117,213,61,35,5,74,94,2,7,57,24,2,106,85,4,4,55,41,6,14,60,45,6,41,58,40,0,102,88,75,68,6,73,42,33,77,5,118,7,37,0,28,4,95,72,86,69,66,88,92,3,89,0,75,2,38,20,110,127,54,65,80,44,81,31,56,0,45,12,0,0,0,6,35,26,15,45,26,105,78,55,117,51,1,117,28,65,25,110,46,5,0,12,35,69,44,0,14,91,19,118,72,41,6,114,51,0,0,0,10,17,20,29,56,71,1,0,4,4,0,2,1,0,16,10,4,43,8,71,4,4,0,2,0,49,98,67,61,6,7,66,41,128,7,72,52,0,6,94,22,2,55,72,21,4,74,142,64,28,16,156,65,45,90,87,3,178,20,39,27,5,59,95,47,70,94,4,0,54,0,31,4,99,86,59,72,75,21,108,11,23,28,0,0,9,9,55,31,36,56,9,48,7,98,52,14,2,6,115,102,7,57,3,135,59,28,231,46,78,63,0,63,32,56,159,22,2,118,10,123,15,108,28,1,16,0,0,3,51,0,10,35,56,54,102,50,23,11,0,8,7,12,1,0,15,3,0,0,25,65,31,29,69,64,69,52,55,52,16,108,89,121,4,12,1,34,13,3,9,2,82,35,23,0,0,23,6,16,11,30,42,56,30,18,105,77,68,83,26,61,2,61,54,32,96,13,56,0,116,67,18,4,32,0,36,8,45,70,19,166,111,10,9,0,5,0,2,0,103,149,103,84,4,19,1,8,0,2,6,0,0,1,65,39,0,4,10,3,0,0,2,0,0,1,0,15,19,37,178,6,20,0,54,63,0,4,43,2,7,10,8,60,2,4,4,0,23,10,0,8,25,0,0,18,109,10,65,124